Protein AF-0000000079577702 (afdb_homodimer)

Structure (mmCIF, N/CA/C/O backbone):
data_AF-0000000079577702-model_v1
#
loop_
_entity.id
_entity.type
_entity.pdbx_description
1 polymer 'Carboxy-terminal processing protease CtpB'
#
loop_
_atom_site.group_PDB
_atom_site.id
_atom_site.type_symbol
_atom_site.label_atom_id
_atom_site.label_alt_id
_atom_site.label_comp_id
_atom_site.label_asym_id
_atom_site.label_entity_id
_atom_site.label_seq_id
_atom_site.pdbx_PDB_ins_code
_atom_site.Cartn_x
_atom_site.Cartn_y
_atom_site.Cartn_z
_atom_site.occupancy
_atom_site.B_iso_or_equiv
_atom_site.auth_seq_id
_atom_site.auth_comp_id
_atom_site.auth_asym_id
_atom_site.auth_atom_id
_atom_site.pdbx_PDB_model_num
ATOM 1 N N . MET A 1 1 ? 0.501 7.164 -23.453 1 19.58 1 MET A N 1
ATOM 2 C CA . MET A 1 1 ? 1.627 6.242 -23.328 1 19.58 1 MET A CA 1
ATOM 3 C C . MET A 1 1 ? 2.629 6.746 -22.297 1 19.58 1 MET A C 1
ATOM 5 O O . MET A 1 1 ? 3.748 6.234 -22.203 1 19.58 1 MET A O 1
ATOM 9 N N . LYS A 1 2 ? 2.463 7.926 -21.719 1 17.64 2 LYS A N 1
ATOM 10 C CA . LYS A 1 2 ? 2.68 9.133 -20.938 1 17.64 2 LYS A CA 1
ATOM 11 C C . LYS A 1 2 ? 2.877 8.797 -19.453 1 17.64 2 LYS A C 1
ATOM 13 O O . LYS A 1 2 ? 3.855 9.227 -18.844 1 17.64 2 LYS A O 1
ATOM 18 N N . ASN A 1 3 ? 1.866 8.922 -18.578 1 18.12 3 ASN A N 1
ATOM 19 C CA . ASN A 1 3 ? 2 9.664 -17.328 1 18.12 3 ASN A CA 1
ATOM 20 C C . ASN A 1 3 ? 2.617 8.805 -16.234 1 18.12 3 ASN A C 1
ATOM 22 O O . ASN A 1 3 ? 2.031 7.797 -15.82 1 18.12 3 ASN A O 1
ATOM 26 N N . LYS A 1 4 ? 3.816 8.711 -15.977 1 22.52 4 LYS A N 1
ATOM 27 C CA . LYS A 1 4 ? 4.77 8.305 -14.953 1 22.52 4 LYS A CA 1
ATOM 28 C C . LYS A 1 4 ? 4.277 8.688 -13.562 1 22.52 4 LYS A C 1
ATOM 30 O O . LYS A 1 4 ? 5.055 8.703 -12.602 1 22.52 4 LYS A O 1
ATOM 35 N N . GLU A 1 5 ? 3.18 9.523 -13.508 1 21.41 5 GLU A N 1
ATOM 36 C CA . GLU A 1 5 ? 3.09 10.391 -12.344 1 21.41 5 GLU A CA 1
ATOM 37 C C . GLU A 1 5 ? 3.35 9.617 -11.055 1 21.41 5 GLU A C 1
ATOM 39 O O . GLU A 1 5 ? 3.365 8.383 -11.055 1 21.41 5 GLU A O 1
ATOM 44 N N . PHE A 1 6 ? 2.785 10.312 -9.898 1 22.56 6 PHE A N 1
ATOM 45 C CA . PHE A 1 6 ? 2.865 10.766 -8.516 1 22.56 6 PHE A CA 1
ATOM 46 C C . PHE A 1 6 ? 2.475 9.648 -7.551 1 22.56 6 PHE A C 1
ATOM 48 O O . PHE A 1 6 ? 1.316 9.227 -7.523 1 22.56 6 PHE A O 1
ATOM 55 N N . TRP A 1 7 ? 3.191 8.719 -7.418 1 22.88 7 TRP A N 1
ATOM 56 C CA . TRP A 1 7 ? 3.209 7.883 -6.219 1 22.88 7 TRP A CA 1
ATOM 57 C C . TRP A 1 7 ? 2.906 8.711 -4.977 1 22.88 7 TRP A C 1
ATOM 59 O O . TRP A 1 7 ? 3.803 9.336 -4.402 1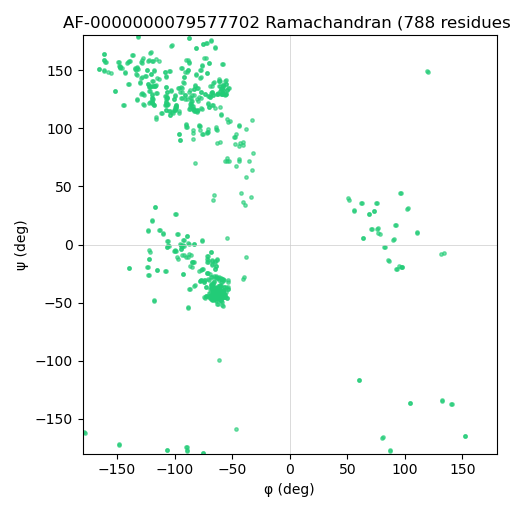 22.88 7 TRP A O 1
ATOM 69 N N . LYS A 1 8 ? 1.94 9.656 -5.023 1 28.19 8 LYS A N 1
ATOM 70 C CA . LYS A 1 8 ? 1.453 10.461 -3.904 1 28.19 8 LYS A CA 1
ATOM 71 C C . LYS A 1 8 ? 1.25 9.602 -2.658 1 28.19 8 LYS A C 1
ATOM 73 O O . LYS A 1 8 ? 0.41 8.703 -2.65 1 28.19 8 LYS A O 1
ATOM 78 N N . GLY A 1 9 ? 2.252 9.227 -2.066 1 27.55 9 GLY A N 1
ATOM 79 C CA . GLY A 1 9 ? 2.297 8.805 -0.676 1 27.55 9 GLY A CA 1
ATOM 80 C C . GLY A 1 9 ? 1.293 9.531 0.2 1 27.55 9 GLY A C 1
ATOM 81 O O . GLY A 1 9 ? 1.245 10.766 0.206 1 27.55 9 GLY A O 1
ATOM 82 N N . ALA A 1 10 ? 0.117 9.156 0.164 1 27.59 10 ALA A N 1
ATOM 83 C CA . ALA A 1 10 ? -0.844 9.672 1.136 1 27.59 10 ALA A CA 1
ATOM 84 C C . ALA A 1 10 ? -0.173 9.945 2.479 1 27.59 10 ALA A C 1
ATOM 86 O O . ALA A 1 10 ? 0.203 9.016 3.195 1 27.59 10 ALA A O 1
ATOM 87 N N . VAL A 1 11 ? 0.753 10.875 2.492 1 29.05 11 VAL A N 1
ATOM 88 C CA . VAL A 1 11 ? 1.234 11.359 3.781 1 29.05 11 VAL A CA 1
ATOM 89 C C . VAL A 1 11 ? 0.05 11.664 4.695 1 29.05 11 VAL A C 1
ATOM 91 O O . VAL A 1 11 ? -0.792 12.508 4.379 1 29.05 11 VAL A O 1
ATOM 94 N N . ALA A 1 12 ? -0.348 10.703 5.324 1 33.84 12 ALA A N 1
ATOM 95 C CA . ALA A 1 12 ? -1.217 10.961 6.469 1 33.84 12 ALA A CA 1
ATOM 96 C C . ALA A 1 12 ? -0.73 12.172 7.258 1 33.84 12 ALA A C 1
ATOM 98 O O . ALA A 1 12 ? 0.417 12.211 7.711 1 33.84 12 ALA A O 1
ATOM 99 N N . GLY A 1 13 ? -1.153 13.266 6.902 1 36.91 13 GLY A N 1
ATOM 100 C CA . GLY A 1 13 ? -0.929 14.508 7.625 1 36.91 13 GLY A CA 1
ATOM 101 C C . GLY A 1 13 ? -1.119 14.375 9.125 1 36.91 13 GLY A C 1
ATOM 102 O O . GLY A 1 13 ? -2.232 14.125 9.594 1 36.91 13 GLY A O 1
ATOM 103 N N . ALA A 1 14 ? -0.191 13.711 9.75 1 45.06 14 ALA A N 1
ATOM 104 C CA . ALA A 1 14 ? -0.209 13.57 11.203 1 45.06 14 ALA A CA 1
ATOM 105 C C . ALA A 1 14 ? -0.036 14.922 11.891 1 45.06 14 ALA A C 1
ATOM 107 O O . ALA A 1 14 ? 0.673 15.797 11.383 1 45.06 14 ALA A O 1
ATOM 108 N N . LEU A 1 15 ? -0.963 15.289 12.586 1 49.91 15 LEU A N 1
ATOM 109 C CA . LEU A 1 15 ? -0.711 16.344 13.555 1 49.91 15 LEU A CA 1
ATOM 110 C C . LEU A 1 15 ? 0.555 16.062 14.352 1 49.91 15 LEU A C 1
ATOM 112 O O . LEU A 1 15 ? 0.594 15.117 15.148 1 49.91 15 LEU A O 1
ATOM 116 N N . VAL A 1 16 ? 1.727 16.594 13.891 1 58.31 16 VAL A N 1
ATOM 117 C CA . VAL A 1 16 ? 3.041 16.297 14.445 1 58.31 16 VAL A CA 1
ATOM 118 C C . VAL A 1 16 ? 3.506 17.453 15.328 1 58.31 16 VAL A C 1
ATOM 120 O O . VAL A 1 16 ? 3.436 18.609 14.93 1 58.31 16 VAL A O 1
ATOM 123 N N . VAL A 1 17 ? 3.598 17.141 16.562 1 48.72 17 VAL A N 1
ATOM 124 C CA . VAL A 1 17 ? 4.379 18.031 17.422 1 48.72 17 VAL A CA 1
ATOM 125 C C . VAL A 1 17 ? 5.836 17.562 17.438 1 48.72 17 VAL A C 1
ATOM 127 O O . VAL A 1 17 ? 6.125 16.406 17.734 1 48.72 17 VAL A O 1
ATOM 130 N N . THR A 1 18 ? 6.711 18.156 16.781 1 44.62 18 THR A N 1
ATOM 131 C CA . THR A 1 18 ? 8.125 17.797 16.812 1 44.62 18 THR A CA 1
ATOM 132 C C . THR A 1 18 ? 8.75 18.203 18.141 1 44.62 18 THR A C 1
ATOM 134 O O . THR A 1 18 ? 8.742 19.375 18.516 1 44.62 18 THR A O 1
ATOM 137 N N . CYS A 1 19 ? 8.828 17.297 19.062 1 35.75 19 CYS A N 1
ATOM 138 C CA . CYS A 1 19 ? 9.641 17.562 20.25 1 35.75 19 CYS A CA 1
ATOM 139 C C . CYS A 1 19 ? 11.109 17.234 19.984 1 35.75 19 CYS A C 1
ATOM 141 O O . CYS A 1 19 ? 11.438 16.094 19.656 1 35.75 19 CYS A O 1
ATOM 143 N N . ILE A 1 20 ? 11.906 18.141 19.641 1 33.84 20 ILE A N 1
ATOM 144 C CA . ILE A 1 20 ? 13.344 17.969 19.422 1 33.84 20 ILE A CA 1
ATOM 145 C C . ILE A 1 20 ? 14.031 17.609 20.719 1 33.84 20 ILE A C 1
ATOM 147 O O . ILE A 1 20 ? 14.344 18.484 21.531 1 33.84 20 ILE A O 1
ATOM 151 N N . GLY A 1 21 ? 13.625 16.797 21.594 1 32.31 21 GLY A N 1
ATOM 152 C CA . GLY A 1 21 ? 14.57 16.438 22.641 1 32.31 21 GLY A CA 1
ATOM 153 C C . GLY A 1 21 ? 15.586 15.406 22.203 1 32.31 21 GLY A C 1
ATOM 154 O O . GLY A 1 21 ? 15.227 14.391 21.609 1 32.31 21 GLY A O 1
ATOM 155 N N . THR A 1 22 ? 16.781 15.859 21.906 1 34.84 22 THR A N 1
ATOM 156 C CA . THR A 1 22 ? 17.906 14.969 21.656 1 34.84 22 THR A CA 1
ATOM 157 C C . THR A 1 22 ? 18.094 14.016 22.828 1 34.84 22 THR A C 1
ATOM 159 O O . THR A 1 22 ? 18.453 14.438 23.938 1 34.84 22 THR A O 1
ATOM 162 N N . GLY A 1 23 ? 17.344 13.117 23.062 1 34.22 23 GLY A N 1
ATOM 163 C CA . GLY A 1 23 ? 17.703 12.141 24.078 1 34.22 23 GLY A CA 1
ATOM 164 C C . GLY A 1 23 ? 18.938 11.344 23.734 1 34.22 23 GLY A C 1
ATOM 165 O O . GLY A 1 23 ? 19.047 10.805 22.625 1 34.22 23 GLY A O 1
ATOM 166 N N . VAL A 1 24 ? 20.047 11.742 24.297 1 32.16 24 VAL A N 1
ATOM 167 C CA . VAL A 1 24 ? 21.266 10.945 24.266 1 32.16 24 VAL A CA 1
ATOM 168 C C . VAL A 1 24 ? 20.969 9.547 24.812 1 32.16 24 VAL A C 1
ATOM 170 O O . VAL A 1 24 ? 20.391 9.406 25.891 1 32.16 24 VAL A O 1
ATOM 173 N N . PHE A 1 25 ? 20.969 8.625 23.891 1 38.41 25 PHE A N 1
ATOM 174 C CA . PHE A 1 25 ? 20.938 7.211 24.234 1 38.41 25 PHE A CA 1
ATOM 175 C C . PHE A 1 25 ? 22.094 6.855 25.156 1 38.41 25 PHE A C 1
ATOM 177 O O . PHE A 1 25 ? 23.266 6.895 24.734 1 38.41 25 PHE A O 1
ATOM 184 N N . ALA A 1 26 ? 22.062 7.277 26.406 1 31.67 26 ALA A N 1
ATOM 185 C CA . ALA A 1 26 ? 23.078 6.637 27.234 1 31.67 26 ALA A CA 1
ATOM 186 C C . ALA A 1 26 ? 22.875 5.121 27.266 1 31.67 26 ALA A C 1
ATOM 188 O O . ALA A 1 26 ? 21.812 4.633 27.656 1 31.67 26 ALA A O 1
ATOM 189 N N . GLY A 1 27 ? 23.406 4.266 26.375 1 35.03 27 GLY A N 1
ATOM 190 C CA . GLY A 1 27 ? 23.484 2.836 26.125 1 35.03 27 GLY A CA 1
ATOM 191 C C . GLY A 1 27 ? 23.656 2.018 27.391 1 35.03 27 GLY A C 1
ATOM 192 O O . GLY A 1 27 ? 24.766 1.621 27.734 1 35.03 27 GLY A O 1
ATOM 193 N N . THR A 1 28 ? 23.141 2.303 28.562 1 35.19 28 THR A N 1
ATOM 194 C CA . THR A 1 28 ? 23.422 1.217 29.5 1 35.19 28 THR A CA 1
ATOM 195 C C . THR A 1 28 ? 22.828 -0.095 29 1 35.19 28 THR A C 1
ATOM 197 O O . THR A 1 28 ? 21.719 -0.109 28.438 1 35.19 28 THR A O 1
ATOM 200 N N . GLY A 1 29 ? 23.516 -1.133 28.594 1 37.16 29 GLY A N 1
ATOM 201 C CA . GLY A 1 29 ? 23.406 -2.473 28.031 1 37.16 29 GLY A CA 1
ATOM 202 C C . GLY A 1 29 ? 22.25 -3.266 28.625 1 37.16 29 GLY A C 1
ATOM 203 O O . GLY A 1 29 ? 22.125 -4.469 28.375 1 37.16 29 GLY A O 1
ATOM 204 N N . LEU A 1 30 ? 21.75 -3.092 29.875 1 35.16 30 LEU A N 1
ATOM 205 C CA . LEU A 1 30 ? 20.953 -4.172 30.438 1 35.16 30 LEU A CA 1
ATOM 206 C C . LEU A 1 30 ? 19.609 -4.27 29.734 1 35.16 30 LEU A C 1
ATOM 208 O O . LEU A 1 30 ? 18.844 -3.297 29.703 1 35.16 30 LEU A O 1
ATOM 212 N N . ALA A 1 31 ? 19.438 -5.09 28.797 1 41.72 31 ALA A N 1
ATOM 213 C CA . ALA A 1 31 ? 18.109 -5.449 28.312 1 41.72 31 ALA A CA 1
ATOM 214 C C . ALA A 1 31 ? 17.141 -5.602 29.484 1 41.72 31 ALA A C 1
ATOM 216 O O . ALA A 1 31 ? 17.312 -6.477 30.328 1 41.72 31 ALA A O 1
ATOM 217 N N . ALA A 1 32 ? 16.5 -4.582 29.984 1 41.22 32 ALA A N 1
ATOM 218 C CA . ALA A 1 32 ? 15.586 -4.652 31.125 1 41.22 32 ALA A CA 1
ATOM 219 C C . ALA A 1 32 ? 14.469 -5.668 30.891 1 41.22 32 ALA A C 1
ATOM 221 O O . ALA A 1 32 ? 14 -5.82 29.75 1 41.22 32 ALA A O 1
ATOM 222 N N . LYS A 1 33 ? 13.992 -6.516 31.891 1 48.88 33 LYS A N 1
ATOM 223 C CA . LYS A 1 33 ? 12.82 -7.355 32.094 1 48.88 33 LYS A CA 1
ATOM 224 C C . LYS A 1 33 ? 11.539 -6.645 31.672 1 48.88 33 LYS A C 1
ATOM 226 O O . LYS A 1 33 ? 11.281 -5.52 32.094 1 48.88 33 LYS A O 1
ATOM 231 N N . GLY A 1 34 ? 10.969 -7.016 30.406 1 60.28 34 GLY A N 1
ATOM 232 C CA . GLY A 1 34 ? 9.68 -6.496 29.969 1 60.28 34 GLY A CA 1
ATOM 233 C C . GLY A 1 34 ? 9.703 -6.012 28.531 1 60.28 34 GLY A C 1
ATOM 234 O O . GLY A 1 34 ? 8.695 -5.512 28.016 1 60.28 34 GLY A O 1
ATOM 235 N N . THR A 1 35 ? 10.945 -6 27.953 1 68.88 35 THR A N 1
ATOM 236 C CA . THR A 1 35 ? 10.984 -5.578 26.562 1 68.88 35 THR A CA 1
ATOM 237 C C . THR A 1 35 ? 10.812 -6.773 25.625 1 68.88 35 THR A C 1
ATOM 239 O O . THR A 1 35 ? 10.961 -7.922 26.047 1 68.88 35 THR A O 1
ATOM 242 N N . ALA A 1 36 ? 10.406 -6.496 24.391 1 73.62 36 ALA A N 1
ATOM 243 C CA . ALA A 1 36 ? 10.258 -7.555 23.391 1 73.62 36 ALA A CA 1
ATOM 244 C C . ALA A 1 36 ? 11.539 -8.375 23.266 1 73.62 36 ALA A C 1
ATOM 246 O O . ALA A 1 36 ? 11.484 -9.602 23.141 1 73.62 36 ALA A O 1
ATOM 247 N N . LEU A 1 37 ? 12.648 -7.715 23.469 1 75.69 37 LEU A N 1
ATOM 248 C CA . LEU A 1 37 ? 13.922 -8.422 23.344 1 75.69 37 LEU A CA 1
ATOM 249 C C . LEU A 1 37 ? 14.328 -9.055 24.672 1 75.69 37 LEU A C 1
ATOM 251 O O . LEU A 1 37 ? 15.289 -9.828 24.719 1 75.69 37 LEU A O 1
ATOM 255 N N . GLY A 1 38 ? 13.555 -8.641 25.703 1 74.81 38 GLY A N 1
ATOM 256 C CA . GLY A 1 38 ? 13.82 -9.281 26.984 1 74.81 38 GLY A CA 1
ATOM 257 C C . GLY A 1 38 ? 13.359 -10.719 27.031 1 74.81 38 GLY A C 1
ATOM 258 O O . GLY A 1 38 ? 13.766 -11.477 27.906 1 74.81 38 GLY A O 1
ATOM 259 N N . ASP A 1 39 ? 12.586 -11.117 26.078 1 78.94 39 ASP A N 1
ATOM 260 C CA . ASP A 1 39 ? 12.094 -12.484 25.938 1 78.94 39 ASP A CA 1
ATOM 261 C C . ASP A 1 39 ? 13.086 -13.344 25.156 1 78.94 39 ASP A C 1
ATOM 263 O O . ASP A 1 39 ? 13.297 -13.125 23.969 1 78.94 39 ASP A O 1
ATOM 267 N N . ARG A 1 40 ? 13.57 -14.305 25.844 1 81 40 ARG A N 1
ATOM 268 C CA . ARG A 1 40 ? 14.555 -15.195 25.234 1 81 40 ARG A CA 1
ATOM 269 C C . ARG A 1 40 ? 13.969 -15.906 24.016 1 81 40 ARG A C 1
ATOM 271 O O . ARG A 1 40 ? 14.688 -16.188 23.047 1 81 40 ARG A O 1
ATOM 278 N N . LYS A 1 41 ? 12.711 -16.188 24.156 1 85.75 41 LYS A N 1
ATOM 279 C CA . LYS A 1 41 ? 12.055 -16.844 23.016 1 85.75 41 LYS A CA 1
ATOM 280 C C . LYS A 1 41 ? 12.109 -15.953 21.781 1 85.75 41 LYS A C 1
ATOM 282 O O . LYS A 1 41 ? 12.344 -16.438 20.672 1 85.75 41 LYS A O 1
ATOM 287 N N . CYS A 1 42 ? 11.938 -14.727 21.969 1 89.5 42 CYS A N 1
ATOM 288 C CA . CYS A 1 42 ? 11.953 -13.781 20.844 1 89.5 42 CYS A CA 1
ATOM 289 C C . CYS A 1 42 ? 13.352 -13.664 20.266 1 89.5 42 CYS A C 1
ATOM 291 O O . CYS A 1 42 ? 13.523 -13.766 19.047 1 89.5 42 CYS A O 1
ATOM 293 N N . THR A 1 43 ? 14.344 -13.523 21.094 1 88.56 43 THR A N 1
ATOM 294 C CA . THR A 1 43 ? 15.711 -13.352 20.609 1 88.56 43 THR A CA 1
ATOM 295 C C . THR A 1 43 ? 16.203 -14.625 19.922 1 88.56 43 THR A C 1
ATOM 297 O O . THR A 1 43 ? 16.906 -14.555 18.922 1 88.56 43 THR A O 1
ATOM 300 N N . SER A 1 44 ? 15.805 -15.719 20.453 1 88.69 44 SER A N 1
ATOM 301 C CA . SER A 1 44 ? 16.188 -17 19.844 1 88.69 44 SER A CA 1
ATOM 302 C C . SER A 1 44 ? 15.539 -17.172 18.469 1 88.69 44 SER A C 1
ATOM 304 O O . SER A 1 44 ? 16.172 -17.656 17.531 1 88.69 44 SER A O 1
ATOM 306 N N . LYS A 1 45 ? 14.336 -16.859 18.422 1 91.75 45 LYS A N 1
ATOM 307 C CA . LYS A 1 45 ? 13.641 -16.969 17.156 1 91.75 45 LYS A CA 1
ATOM 308 C C . LYS A 1 45 ? 14.25 -16.031 16.109 1 91.75 45 LYS A C 1
ATOM 310 O O . LYS A 1 45 ? 14.438 -16.406 14.953 1 91.75 45 LYS A O 1
ATOM 315 N N . LEU A 1 46 ? 14.562 -14.82 16.516 1 93.44 46 LEU A N 1
ATOM 316 C CA . LEU A 1 46 ? 15.203 -13.875 15.602 1 93.44 46 LEU A CA 1
ATOM 317 C C . LEU A 1 46 ? 16.547 -14.422 15.102 1 93.44 46 LEU A C 1
ATOM 319 O O . LEU A 1 46 ? 16.859 -14.32 13.914 1 93.44 46 LEU A O 1
ATOM 323 N N . ALA A 1 47 ? 17.234 -14.93 15.984 1 89.5 47 ALA A N 1
ATOM 324 C CA . ALA A 1 47 ? 18.516 -15.523 15.617 1 89.5 47 ALA A CA 1
ATOM 325 C C . ALA A 1 47 ? 18.328 -16.672 14.625 1 89.5 47 ALA A C 1
ATOM 327 O O . ALA A 1 47 ? 19.094 -16.812 13.672 1 89.5 47 ALA A O 1
ATOM 328 N N . TYR A 1 48 ? 17.391 -17.484 14.898 1 91.69 48 TYR A N 1
ATOM 329 C CA . TYR A 1 48 ? 17.094 -18.609 14.016 1 91.69 48 TYR A CA 1
ATOM 330 C C . TYR A 1 48 ? 16.688 -18.109 12.633 1 91.69 48 TYR A C 1
ATOM 332 O O . TYR A 1 48 ? 17.125 -18.656 11.617 1 91.69 48 TYR A O 1
ATOM 340 N N . LEU A 1 49 ? 15.828 -17.125 12.57 1 94.56 49 LEU A N 1
ATOM 341 C CA . LEU A 1 49 ? 15.422 -16.547 11.297 1 94.56 49 LEU A CA 1
ATOM 342 C C . LEU A 1 49 ? 16.625 -16.047 10.516 1 94.56 49 LEU A C 1
ATOM 344 O O . LEU A 1 49 ? 16.734 -16.25 9.312 1 94.56 49 LEU A O 1
ATOM 348 N N . GLU A 1 50 ? 17.484 -15.383 11.156 1 93.19 50 GLU A N 1
ATOM 349 C CA . GLU A 1 50 ? 18.688 -14.875 10.492 1 93.19 50 GLU A CA 1
ATOM 350 C C . GLU A 1 50 ? 19.562 -16.016 9.992 1 93.19 50 GLU A C 1
ATOM 352 O O . GLU A 1 50 ? 20.188 -15.906 8.938 1 93.19 50 GLU A O 1
ATOM 357 N N . GLU A 1 51 ? 19.625 -17.031 10.758 1 91.38 51 GLU A N 1
ATOM 358 C CA . GLU A 1 51 ? 20.344 -18.203 10.312 1 91.38 51 GLU A CA 1
ATOM 359 C C . GLU A 1 51 ? 19.766 -18.766 9.016 1 91.38 51 GLU A C 1
ATOM 361 O O . GLU A 1 51 ? 20.5 -19.141 8.102 1 91.38 51 GLU A O 1
ATOM 366 N N . LEU A 1 52 ? 18.469 -18.875 8.992 1 92.81 52 LEU A N 1
ATOM 367 C CA . LEU A 1 52 ? 17.812 -19.359 7.785 1 92.81 52 LEU A CA 1
ATOM 368 C C . LEU A 1 52 ? 18.094 -18.438 6.602 1 92.81 52 LEU A C 1
ATOM 370 O O . LEU A 1 52 ? 18.312 -18.906 5.48 1 92.81 52 LEU A O 1
ATOM 374 N N . ILE A 1 53 ? 18.094 -17.094 6.855 1 94.75 53 ILE A N 1
ATOM 375 C CA . ILE A 1 53 ? 18.438 -16.125 5.82 1 94.75 53 ILE A CA 1
ATOM 376 C C . ILE A 1 53 ? 19.844 -16.391 5.316 1 94.75 53 ILE A C 1
ATOM 378 O O . ILE A 1 53 ? 20.078 -16.469 4.105 1 94.75 53 ILE A O 1
ATOM 382 N N . ASP A 1 54 ? 20.734 -16.562 6.23 1 93 54 ASP A N 1
ATOM 383 C CA . ASP A 1 54 ? 22.141 -16.781 5.875 1 93 54 ASP A CA 1
ATOM 384 C C . ASP A 1 54 ? 22.297 -18.062 5.043 1 93 54 ASP A C 1
ATOM 386 O O . ASP A 1 54 ? 23.062 -18.078 4.078 1 93 54 ASP A O 1
ATOM 390 N N . ARG A 1 55 ? 21.562 -18.984 5.367 1 92.31 55 ARG A N 1
ATOM 391 C CA . ARG A 1 55 ? 21.734 -20.312 4.773 1 92.31 55 ARG A CA 1
ATOM 392 C C . ARG A 1 55 ? 21.047 -20.406 3.42 1 92.31 55 ARG A C 1
ATOM 394 O O . ARG A 1 55 ? 21.562 -21.031 2.494 1 92.31 55 ARG A O 1
ATOM 401 N N . TYR A 1 56 ? 19.922 -19.734 3.312 1 94 56 TYR A N 1
ATOM 402 C CA . TYR A 1 56 ? 19.078 -20.125 2.186 1 94 56 TYR A CA 1
ATOM 403 C C . TYR A 1 56 ? 18.797 -18.938 1.277 1 94 56 TYR A C 1
ATOM 405 O O . TYR A 1 56 ? 18.453 -19.109 0.106 1 94 56 TYR A O 1
ATOM 413 N N . TYR A 1 57 ? 18.828 -17.734 1.799 1 96.19 57 TYR A N 1
ATOM 414 C CA . TYR A 1 57 ? 18.438 -16.562 1.014 1 96.19 57 TYR A CA 1
ATOM 415 C C . TYR A 1 57 ? 19.359 -16.375 -0.181 1 96.19 57 TYR A C 1
ATOM 417 O O . TYR A 1 57 ? 20.578 -16.359 -0.028 1 96.19 57 TYR A O 1
ATOM 425 N N . LEU A 1 58 ? 18.781 -16.219 -1.365 1 95.5 58 LEU A N 1
ATOM 426 C CA . LEU A 1 58 ? 19.5 -16.141 -2.635 1 95.5 58 LEU A CA 1
ATOM 427 C C . LEU A 1 58 ? 20.312 -14.859 -2.725 1 95.5 58 LEU A C 1
ATOM 429 O O . LEU A 1 58 ? 21.422 -14.859 -3.252 1 95.5 58 LEU A O 1
ATOM 433 N N . GLY A 1 59 ? 19.797 -13.75 -2.164 1 93.31 59 GLY A N 1
ATOM 434 C CA . GLY A 1 59 ? 20.438 -12.453 -2.283 1 93.31 59 GLY A CA 1
ATOM 435 C C . GLY A 1 59 ? 21.438 -12.18 -1.182 1 93.31 59 GLY A C 1
ATOM 436 O O . GLY A 1 59 ? 21.781 -13.078 -0.404 1 93.31 59 GLY A O 1
ATOM 437 N N . ASP A 1 60 ? 21.922 -11 -1.222 1 91.81 60 ASP A N 1
ATOM 438 C CA . ASP A 1 60 ? 22.828 -10.555 -0.179 1 91.81 60 ASP A CA 1
ATOM 439 C C . ASP A 1 60 ? 22.078 -9.805 0.924 1 91.81 60 ASP A C 1
ATOM 441 O O . ASP A 1 60 ? 21.156 -9.047 0.646 1 91.81 60 ASP A O 1
ATOM 445 N N . LYS A 1 61 ? 22.484 -10.203 2.059 1 90.69 61 LYS A N 1
ATOM 446 C CA . LYS A 1 61 ? 21.875 -9.461 3.164 1 90.69 61 LYS A CA 1
ATOM 447 C C . LYS A 1 61 ? 22.734 -8.258 3.555 1 90.69 61 LYS A C 1
ATOM 449 O O . LYS A 1 61 ? 23.969 -8.289 3.4 1 90.69 61 LYS A O 1
ATOM 454 N N . ASP A 1 62 ? 22.141 -7.18 3.934 1 92.38 62 ASP A N 1
ATOM 455 C CA . ASP A 1 62 ? 22.75 -5.977 4.5 1 92.38 62 ASP A CA 1
ATOM 456 C C . ASP A 1 62 ? 22.359 -5.812 5.969 1 92.38 62 ASP A C 1
ATOM 458 O O . ASP A 1 62 ? 21.203 -5.559 6.293 1 92.38 62 ASP A O 1
ATOM 462 N N . GLU A 1 63 ? 23.406 -5.961 6.773 1 91.31 63 GLU A N 1
ATOM 463 C CA . GLU A 1 63 ? 23.141 -5.973 8.211 1 91.31 63 GLU A CA 1
ATOM 464 C C . GLU A 1 63 ? 22.469 -4.68 8.664 1 91.31 63 GLU A C 1
ATOM 466 O O . GLU A 1 63 ? 21.609 -4.695 9.539 1 91.31 63 GLU A O 1
ATOM 471 N N . GLU A 1 64 ? 22.891 -3.615 8.133 1 91.38 64 GLU A N 1
ATOM 472 C CA . GLU A 1 64 ? 22.297 -2.334 8.5 1 91.38 64 GLU A CA 1
ATOM 473 C C . GLU A 1 64 ? 20.828 -2.271 8.094 1 91.38 64 GLU A C 1
ATOM 475 O O . GLU A 1 64 ? 19.984 -1.779 8.852 1 91.38 64 GLU A O 1
ATOM 480 N N . LYS A 1 65 ? 20.531 -2.764 6.941 1 93.62 65 LYS A N 1
ATOM 481 C CA . LYS A 1 65 ? 19.156 -2.764 6.473 1 93.62 65 LYS A CA 1
ATOM 482 C C . LYS A 1 65 ? 18.281 -3.701 7.309 1 93.62 65 LYS A C 1
ATOM 484 O O . LYS A 1 65 ? 17.125 -3.41 7.566 1 93.62 65 LYS A O 1
ATOM 489 N N . LEU A 1 66 ? 18.859 -4.816 7.688 1 94.94 66 LEU A N 1
ATOM 490 C CA . LEU A 1 66 ? 18.141 -5.73 8.562 1 94.94 66 LEU A CA 1
ATOM 491 C C . LEU A 1 66 ? 17.812 -5.059 9.898 1 94.94 66 LEU A C 1
ATOM 493 O O . LEU A 1 66 ? 16.703 -5.195 10.406 1 94.94 66 LEU A O 1
ATOM 497 N N . GLN A 1 67 ? 18.766 -4.34 10.422 1 94.44 67 GLN A N 1
ATOM 498 C CA . GLN A 1 67 ? 18.562 -3.635 11.68 1 94.44 67 GLN A CA 1
ATOM 499 C C . GLN A 1 67 ? 17.484 -2.566 11.539 1 94.44 67 GLN A C 1
ATOM 501 O O . GLN A 1 67 ? 16.594 -2.451 12.391 1 94.44 67 GLN A O 1
ATOM 506 N N . GLU A 1 68 ? 17.578 -1.791 10.461 1 95.19 68 GLU A N 1
ATOM 507 C CA . GLU A 1 68 ? 16.547 -0.794 10.203 1 95.19 68 GLU A CA 1
ATOM 508 C C . GLU A 1 68 ? 15.172 -1.44 10.102 1 95.19 68 GLU A C 1
ATOM 510 O O . GLU A 1 68 ? 14.18 -0.873 10.57 1 95.19 68 GLU A O 1
ATOM 515 N N . GLY A 1 69 ? 15.125 -2.59 9.461 1 96.31 69 GLY A N 1
ATOM 516 C CA . GLY A 1 69 ? 13.875 -3.342 9.406 1 96.31 69 GLY A CA 1
ATOM 517 C C . GLY A 1 69 ? 13.344 -3.709 10.781 1 96.31 69 GLY A C 1
ATOM 518 O O . GLY A 1 69 ? 12.133 -3.637 11.016 1 96.31 69 GLY A O 1
ATOM 519 N N . LEU A 1 70 ? 14.234 -4.094 11.633 1 95.62 70 LEU A N 1
ATOM 520 C CA . LEU A 1 70 ? 13.836 -4.43 13 1 95.62 70 LEU A CA 1
ATOM 521 C C . LEU A 1 70 ? 13.211 -3.223 13.695 1 95.62 70 LEU A C 1
ATOM 523 O O . LEU A 1 70 ? 12.164 -3.34 14.328 1 95.62 70 LEU A O 1
ATOM 527 N N . TYR A 1 71 ? 13.898 -2.068 13.57 1 96.5 71 TYR A N 1
ATOM 528 C CA . TYR A 1 71 ? 13.375 -0.86 14.203 1 96.5 71 TYR A CA 1
ATOM 529 C C . TYR A 1 71 ? 11.992 -0.517 13.672 1 96.5 71 TYR A C 1
ATOM 531 O O . TYR A 1 71 ? 11.07 -0.252 14.453 1 96.5 71 TYR A O 1
ATOM 539 N N . ALA A 1 72 ? 11.875 -0.52 12.367 1 96.56 72 ALA A N 1
ATOM 540 C CA . ALA A 1 72 ? 10.594 -0.22 11.727 1 96.56 72 ALA A CA 1
ATOM 541 C C . ALA A 1 72 ? 9.531 -1.233 12.133 1 96.56 72 ALA A C 1
ATOM 543 O O . ALA A 1 72 ? 8.383 -0.865 12.398 1 96.56 72 ALA A O 1
ATOM 544 N N . GLY A 1 73 ? 9.891 -2.459 12.109 1 96.94 73 GLY A N 1
ATOM 545 C CA . GLY A 1 73 ? 8.969 -3.523 12.477 1 96.94 73 GLY A CA 1
ATOM 546 C C . GLY A 1 73 ? 8.453 -3.4 13.891 1 96.94 73 GLY A C 1
ATOM 547 O O . GLY A 1 73 ? 7.285 -3.701 14.164 1 96.94 73 GLY A O 1
ATOM 548 N N . LEU A 1 74 ? 9.328 -3.014 14.836 1 95.81 74 LEU A N 1
ATOM 549 C CA . LEU A 1 74 ? 8.914 -2.803 16.219 1 95.81 74 LEU A CA 1
ATOM 550 C C . LEU A 1 74 ? 7.746 -1.825 16.297 1 95.81 74 LEU A C 1
ATOM 552 O O . LEU A 1 74 ? 6.742 -2.1 16.953 1 95.81 74 LEU A O 1
ATOM 556 N N . LEU A 1 75 ? 7.871 -0.739 15.562 1 96.06 75 LEU A N 1
ATOM 557 C CA . LEU A 1 75 ? 6.828 0.279 15.586 1 96.06 75 LEU A CA 1
ATOM 558 C C . LEU A 1 75 ? 5.586 -0.196 14.844 1 96.06 75 LEU A C 1
ATOM 560 O O . LEU A 1 75 ? 4.461 0.134 15.227 1 96.06 75 LEU A O 1
ATOM 564 N N . TYR A 1 76 ? 5.852 -0.91 13.805 1 94.12 76 TYR A N 1
ATOM 565 C CA . TYR A 1 76 ? 4.723 -1.476 13.078 1 94.12 76 TYR A CA 1
ATOM 566 C C . TYR A 1 76 ? 3.891 -2.383 13.977 1 94.12 76 TYR A C 1
ATOM 568 O O . TYR A 1 76 ? 2.666 -2.451 13.836 1 94.12 76 TYR A O 1
ATOM 576 N N . GLY A 1 77 ? 4.473 -2.992 14.852 1 94.94 77 GLY A N 1
ATOM 577 C CA . GLY A 1 77 ? 3.812 -3.898 15.781 1 94.94 77 GLY A CA 1
ATOM 578 C C . GLY A 1 77 ? 2.828 -3.199 16.703 1 94.94 77 GLY A C 1
ATOM 579 O O . GLY A 1 77 ? 1.995 -3.85 17.328 1 94.94 77 GLY A O 1
ATOM 580 N N . LEU A 1 78 ? 2.879 -1.893 16.781 1 95.44 78 LEU A N 1
ATOM 581 C CA . LEU A 1 78 ? 1.955 -1.134 17.609 1 95.44 78 LEU A CA 1
ATOM 582 C C . LEU A 1 78 ? 0.554 -1.13 17.016 1 95.44 78 LEU A C 1
ATOM 584 O O . LEU A 1 78 ? -0.413 -0.758 17.688 1 95.44 78 LEU A O 1
ATOM 588 N N . ASP A 1 79 ? 0.442 -1.508 15.758 1 93.19 79 ASP A N 1
ATOM 589 C CA . ASP A 1 79 ? -0.827 -1.491 15.039 1 93.19 79 ASP A CA 1
ATOM 590 C C . ASP A 1 79 ? -1.456 -0.1 15.062 1 93.19 79 ASP A C 1
ATOM 592 O O . ASP A 1 79 ? -2.658 0.039 15.305 1 93.19 79 ASP A O 1
ATOM 596 N N . ASP A 1 80 ? -0.633 0.868 15.133 1 94 80 ASP A N 1
ATOM 597 C CA . ASP A 1 80 ? -0.978 2.281 15.023 1 94 80 ASP A CA 1
ATOM 598 C C . ASP A 1 80 ? -0.507 2.859 13.695 1 94 80 ASP A C 1
ATOM 600 O O . ASP A 1 80 ? 0.694 2.904 13.422 1 94 80 ASP A O 1
ATOM 604 N N . PRO A 1 81 ? -1.473 3.262 12.922 1 93.31 81 PRO A N 1
ATOM 605 C CA . PRO A 1 81 ? -1.098 3.678 11.562 1 93.31 81 PRO A CA 1
ATOM 606 C C . PRO A 1 81 ? -0.28 4.969 11.547 1 93.31 81 PRO A C 1
ATOM 608 O O . PRO A 1 81 ? 0.282 5.336 10.516 1 93.31 81 PRO A O 1
ATOM 611 N N . TYR A 1 82 ? -0.118 5.594 12.648 1 93.25 82 TYR A N 1
ATOM 612 C CA . TYR A 1 82 ? 0.548 6.895 12.656 1 93.25 82 TYR A CA 1
ATOM 613 C C . TYR A 1 82 ? 1.936 6.789 13.281 1 93.25 82 TYR A C 1
ATOM 615 O O . TYR A 1 82 ? 2.777 7.668 13.078 1 93.25 82 TYR A O 1
ATOM 623 N N . SER A 1 83 ? 2.197 5.82 14.086 1 96.38 83 SER A N 1
ATOM 624 C CA . SER A 1 83 ? 3.504 5.621 14.703 1 96.38 83 SER A CA 1
ATOM 625 C C . SER A 1 83 ? 4.457 4.891 13.766 1 96.38 83 SER A C 1
ATOM 627 O O . SER A 1 83 ? 4.078 3.898 13.141 1 96.38 83 SER A O 1
ATOM 629 N N . ARG A 1 84 ? 5.641 5.441 13.703 1 96.75 84 ARG A N 1
ATOM 630 C CA . ARG A 1 84 ? 6.578 4.781 12.797 1 96.75 84 ARG A CA 1
ATOM 631 C C . ARG A 1 84 ? 8.016 5.176 13.117 1 96.75 84 ARG A C 1
ATOM 633 O O . ARG A 1 84 ? 8.25 6.16 13.82 1 96.75 84 ARG A O 1
ATOM 640 N N . TYR A 1 85 ? 8.93 4.301 12.648 1 96.94 85 TYR A N 1
ATOM 641 C CA . TYR A 1 85 ? 10.367 4.566 12.664 1 96.94 85 TYR A CA 1
ATOM 642 C C . TYR A 1 85 ? 10.812 5.199 11.344 1 96.94 85 TYR A C 1
ATOM 644 O O . TYR A 1 85 ? 10.344 4.812 10.273 1 96.94 85 TYR A O 1
ATOM 652 N N . TYR A 1 86 ? 11.742 6.219 11.484 1 94.5 86 TYR A N 1
ATOM 653 C CA . TYR A 1 86 ? 12.375 6.828 10.32 1 94.5 86 TYR A CA 1
ATOM 654 C C . TYR A 1 86 ? 13.875 6.57 10.32 1 94.5 86 TYR A C 1
ATOM 656 O O . TYR A 1 86 ? 14.555 6.812 11.32 1 94.5 86 TYR A O 1
ATOM 664 N N . THR A 1 87 ? 14.359 6.102 9.164 1 94.69 87 THR A N 1
ATOM 665 C CA . THR A 1 87 ? 15.805 6.207 8.969 1 94.69 87 THR A CA 1
ATOM 666 C C . THR A 1 87 ? 16.234 7.672 8.906 1 94.69 87 THR A C 1
ATOM 668 O O . THR A 1 87 ? 15.391 8.57 8.836 1 94.69 87 THR A O 1
ATOM 671 N N . GLU A 1 88 ? 17.531 7.879 8.953 1 90.38 88 GLU A N 1
ATOM 672 C CA . GLU A 1 88 ? 18.031 9.25 8.852 1 90.38 88 GLU A CA 1
ATOM 673 C C . GLU A 1 88 ? 17.531 9.922 7.578 1 90.38 88 GLU A C 1
ATOM 675 O O . GLU A 1 88 ? 17.047 11.055 7.625 1 90.38 88 GLU A O 1
ATOM 680 N N . GLU A 1 89 ? 17.562 9.242 6.477 1 86 89 GLU A N 1
ATOM 681 C CA . GLU A 1 89 ? 17.141 9.797 5.188 1 86 89 GLU A CA 1
ATOM 682 C C . GLU A 1 89 ? 15.641 10.047 5.164 1 86 89 GLU A C 1
ATOM 684 O O . GLU A 1 89 ? 15.188 11.094 4.691 1 86 89 GLU A O 1
ATOM 689 N N . GLU A 1 90 ? 14.93 9.109 5.66 1 89.12 90 GLU A N 1
ATOM 690 C CA . GLU A 1 90 ? 13.484 9.266 5.719 1 89.12 90 GLU A CA 1
ATOM 691 C C . GLU A 1 90 ? 13.086 10.453 6.594 1 89.12 90 GLU A C 1
ATOM 693 O O . GLU A 1 90 ? 12.156 11.188 6.27 1 89.12 90 GLU A O 1
ATOM 698 N N . TYR A 1 91 ? 13.766 10.641 7.738 1 90.38 91 TYR A N 1
ATOM 699 C CA . TYR A 1 91 ? 13.461 11.742 8.641 1 90.38 91 TYR A CA 1
ATOM 700 C C . TYR A 1 91 ? 13.773 13.086 7.992 1 90.38 91 TYR A C 1
ATOM 702 O O . TYR A 1 91 ? 13.008 14.047 8.141 1 90.38 91 TYR A O 1
ATOM 710 N N . ASP A 1 92 ? 14.859 13.102 7.316 1 82.88 92 ASP A N 1
ATOM 711 C CA . ASP A 1 92 ? 15.203 14.328 6.609 1 82.88 92 ASP A CA 1
ATOM 712 C C . ASP A 1 92 ? 14.109 14.727 5.625 1 82.88 92 ASP A C 1
ATOM 714 O O . ASP A 1 92 ? 13.734 15.898 5.547 1 82.88 92 ASP A O 1
ATOM 718 N N . SER A 1 93 ? 13.648 13.758 4.938 1 83 93 SER A N 1
ATOM 719 C CA . SER A 1 93 ? 12.562 14 3.992 1 83 93 SER A CA 1
ATOM 720 C C . SER A 1 93 ? 11.289 14.438 4.711 1 83 93 SER A C 1
ATOM 722 O O . SER A 1 93 ? 10.625 15.383 4.293 1 83 93 SER A O 1
ATOM 724 N N . GLU A 1 94 ? 10.984 13.75 5.809 1 87.06 94 GLU A N 1
ATOM 725 C CA . GLU A 1 94 ? 9.82 14.086 6.617 1 87.06 94 GLU A CA 1
ATOM 726 C C . GLU A 1 94 ? 9.922 15.508 7.16 1 87.06 94 GLU A C 1
ATOM 728 O O . GLU A 1 94 ? 8.945 16.266 7.137 1 87.06 94 GLU A O 1
ATOM 733 N N . ASN A 1 95 ? 11.016 15.836 7.633 1 85.81 95 ASN A N 1
ATOM 734 C CA . ASN A 1 95 ? 11.25 17.156 8.195 1 85.81 95 ASN A CA 1
ATOM 735 C C . ASN A 1 95 ? 11.086 18.25 7.145 1 85.81 95 ASN A C 1
ATOM 737 O O . ASN A 1 95 ? 10.484 19.297 7.414 1 85.81 95 ASN A O 1
ATOM 741 N N . SER A 1 96 ? 11.57 17.984 6.004 1 81.19 96 SER A N 1
ATOM 742 C CA . SER A 1 96 ? 11.43 18.953 4.918 1 81.19 96 SER A CA 1
ATOM 743 C C . SER A 1 96 ? 9.969 19.141 4.539 1 81.19 96 SER A C 1
ATOM 745 O O . SER A 1 96 ? 9.523 20.281 4.316 1 81.19 96 SER A O 1
ATOM 747 N N . SER A 1 97 ? 9.297 18.109 4.496 1 82.75 97 SER A N 1
ATOM 748 C CA . SER A 1 97 ? 7.875 18.172 4.184 1 82.75 97 SER A CA 1
ATOM 749 C C . SER A 1 97 ? 7.109 18.953 5.25 1 82.75 97 SER A C 1
ATOM 751 O O . SER A 1 97 ? 6.289 19.812 4.93 1 82.75 97 SER A O 1
ATOM 753 N N . ASN A 1 98 ? 7.402 18.734 6.465 1 88.56 98 ASN A N 1
ATOM 754 C CA . ASN A 1 98 ? 6.754 19.406 7.582 1 88.56 98 ASN A CA 1
ATOM 755 C C . ASN A 1 98 ? 7.07 20.906 7.586 1 88.56 98 ASN A C 1
ATOM 757 O O . ASN A 1 98 ? 6.191 21.719 7.844 1 88.56 98 ASN A O 1
ATOM 761 N N . GLU A 1 99 ? 8.242 21.172 7.316 1 86.62 99 GLU A N 1
ATOM 762 C CA . GLU A 1 99 ? 8.672 22.562 7.32 1 86.62 99 GLU A CA 1
ATOM 763 C C . GLU A 1 99 ? 8.102 23.312 6.125 1 86.62 99 GLU A C 1
ATOM 765 O O . GLU A 1 99 ? 7.906 24.531 6.188 1 86.62 99 GLU A O 1
ATOM 770 N N . GLY A 1 100 ? 7.781 22.5 5.062 1 86.94 100 GLY A N 1
ATOM 771 C CA . GLY A 1 100 ? 7.285 23.125 3.848 1 86.94 100 GLY A CA 1
ATOM 772 C C . GLY A 1 100 ? 8.375 23.797 3.031 1 86.94 100 GLY A C 1
ATOM 773 O O . GLY A 1 100 ? 8.102 24.719 2.262 1 86.94 100 GLY A O 1
ATOM 774 N N . SER A 1 101 ? 9.516 23.484 3.375 1 83.19 101 SER A N 1
ATOM 775 C CA . SER A 1 101 ? 10.672 24.016 2.658 1 83.19 101 SER A CA 1
ATOM 776 C C . SER A 1 101 ? 11.781 22.984 2.537 1 83.19 101 SER A C 1
ATOM 778 O O . SER A 1 101 ? 11.789 21.984 3.27 1 83.19 101 SER A O 1
ATOM 780 N N . TYR A 1 102 ? 12.492 23.031 1.497 1 77.19 102 TYR A N 1
ATOM 781 C CA . TYR A 1 102 ? 13.664 22.172 1.339 1 77.19 102 TYR A CA 1
ATOM 782 C C . TYR A 1 102 ? 14.875 22.984 0.868 1 77.19 102 TYR A C 1
ATOM 784 O O . TYR A 1 102 ? 14.719 24.062 0.292 1 77.19 102 TYR A O 1
ATOM 792 N N . VAL A 1 103 ? 15.969 22.406 1.324 1 76.44 103 VAL A N 1
ATOM 793 C CA . VAL A 1 103 ? 17.203 23.031 0.857 1 76.44 103 VAL A CA 1
ATOM 794 C C . VAL A 1 103 ? 17.469 22.625 -0.589 1 76.44 103 VAL A C 1
ATOM 796 O O . VAL A 1 103 ? 17.516 21.438 -0.909 1 76.44 103 VAL A O 1
ATOM 799 N N . GLY A 1 104 ? 17.469 23.516 -1.394 1 83 104 GLY A N 1
ATOM 800 C CA . GLY A 1 104 ? 17.719 23.234 -2.799 1 83 104 GLY A CA 1
ATOM 801 C C . GLY A 1 104 ? 17.719 24.484 -3.664 1 83 104 GLY A C 1
ATOM 802 O O . GLY A 1 104 ? 18.062 25.562 -3.193 1 83 104 GLY A O 1
ATOM 803 N N . ILE A 1 105 ? 17.547 24.172 -5.031 1 85.06 105 ILE A N 1
ATOM 804 C CA . ILE A 1 105 ? 17.656 25.281 -5.973 1 85.06 105 ILE A CA 1
ATOM 805 C C . ILE A 1 105 ? 16.281 25.594 -6.57 1 85.06 105 ILE A C 1
ATOM 807 O O . ILE A 1 105 ? 16.188 26.344 -7.543 1 85.06 105 ILE A O 1
ATOM 811 N N . GLY A 1 106 ? 15.164 24.984 -6.016 1 81 106 GLY A N 1
ATOM 812 C CA . GLY A 1 106 ? 13.797 25.375 -6.297 1 81 106 GLY A CA 1
ATOM 813 C C . GLY A 1 106 ? 13.312 24.938 -7.664 1 81 106 GLY A C 1
ATOM 814 O O . GLY A 1 106 ? 12.617 25.688 -8.359 1 81 106 GLY A O 1
ATOM 815 N N . ILE A 1 107 ? 13.75 23.734 -8.133 1 83.19 107 ILE A N 1
ATOM 816 C CA . ILE A 1 107 ? 13.297 23.25 -9.438 1 83.19 107 ILE A CA 1
ATOM 817 C C . ILE A 1 107 ? 12.766 21.828 -9.312 1 83.19 107 ILE A C 1
ATOM 819 O O . ILE A 1 107 ? 13.133 21.094 -8.391 1 83.19 107 ILE A O 1
ATOM 823 N N . LEU A 1 108 ? 11.758 21.516 -10.039 1 81.69 108 LEU A N 1
ATOM 824 C CA . LEU A 1 108 ? 11.336 20.141 -10.281 1 81.69 108 LEU A CA 1
ATOM 825 C C . LEU A 1 108 ? 12.023 19.562 -11.508 1 81.69 108 LEU A C 1
ATOM 827 O O . LEU A 1 108 ? 12.031 20.188 -12.57 1 81.69 108 LEU A O 1
ATOM 831 N N . MET A 1 109 ? 12.664 18.438 -11.305 1 85.12 109 MET A N 1
ATOM 832 C CA . MET A 1 109 ? 13.453 17.891 -12.406 1 85.12 109 MET A CA 1
ATOM 833 C C . MET A 1 109 ? 13.031 16.469 -12.742 1 85.12 109 MET A C 1
ATOM 835 O O . MET A 1 109 ? 12.422 15.789 -11.914 1 85.12 109 MET A O 1
ATOM 839 N N . GLU A 1 110 ? 13.172 16.078 -13.938 1 85.81 110 GLU A N 1
ATOM 840 C CA . GLU A 1 110 ? 13.008 14.703 -14.406 1 85.81 110 GLU A CA 1
ATOM 841 C C . GLU A 1 110 ? 14.211 14.25 -15.234 1 85.81 110 GLU A C 1
ATOM 843 O O . GLU A 1 110 ? 15.008 15.078 -15.68 1 85.81 110 GLU A O 1
ATOM 848 N N . LYS A 1 111 ? 14.312 12.891 -15.242 1 87.88 111 LYS A N 1
ATOM 849 C CA . LYS A 1 111 ? 15.398 12.359 -16.078 1 87.88 111 LYS A CA 1
ATOM 850 C C . LYS A 1 111 ? 15.188 12.711 -17.547 1 87.88 111 LYS A C 1
ATOM 852 O O . LYS A 1 111 ? 14.078 12.617 -18.062 1 87.88 111 LYS A O 1
ATOM 857 N N . ASN A 1 112 ? 16.266 13.258 -18.094 1 86.19 112 ASN A N 1
ATOM 858 C CA . ASN A 1 112 ? 16.234 13.508 -19.531 1 86.19 112 ASN A CA 1
ATOM 859 C C . ASN A 1 112 ? 16.688 12.289 -20.312 1 86.19 112 ASN A C 1
ATOM 861 O O . ASN A 1 112 ? 17.688 11.656 -19.984 1 86.19 112 ASN A O 1
ATOM 865 N N . LYS A 1 113 ? 16 11.836 -21.375 1 82.69 113 LYS A N 1
ATOM 866 C CA . LYS A 1 113 ? 16.266 10.633 -22.156 1 82.69 113 LYS A CA 1
ATOM 867 C C . LYS A 1 113 ? 17.672 10.633 -22.719 1 82.69 113 LYS A C 1
ATOM 869 O O . LYS A 1 113 ? 18.328 9.594 -22.766 1 82.69 113 LYS A O 1
ATOM 874 N N . GLU A 1 114 ? 18.094 11.789 -23.141 1 82.62 114 GLU A N 1
ATOM 875 C CA . GLU A 1 114 ? 19.391 11.898 -23.812 1 82.62 114 GLU A CA 1
ATOM 876 C C . GLU A 1 114 ? 20.5 12.133 -22.797 1 82.62 114 GLU A C 1
ATOM 878 O O . GLU A 1 114 ? 21.672 12.305 -23.172 1 82.62 114 GLU A O 1
ATOM 883 N N . GLY A 1 115 ? 20.203 12.18 -21.578 1 84.62 115 GLY A N 1
ATOM 884 C CA . GLY A 1 115 ? 21.188 12.383 -20.531 1 84.62 115 GLY A CA 1
ATOM 885 C C . GLY A 1 115 ? 20.938 13.641 -19.719 1 84.62 115 GLY A C 1
ATOM 886 O O . GLY A 1 115 ? 20.422 14.633 -20.234 1 84.62 115 GLY A O 1
ATOM 887 N N . GLY A 1 116 ? 21.328 13.547 -18.516 1 89.75 116 GLY A N 1
ATOM 888 C CA . GLY A 1 116 ? 21.125 14.664 -17.609 1 89.75 116 GLY A CA 1
ATOM 889 C C . GLY A 1 116 ? 19.719 14.734 -17.047 1 89.75 116 GLY A C 1
ATOM 890 O O . GLY A 1 116 ? 19 13.734 -17.047 1 89.75 116 GLY A O 1
ATOM 891 N N . VAL A 1 117 ? 19.422 15.969 -16.422 1 92.31 117 VAL A N 1
ATOM 892 C CA . VAL A 1 117 ? 18.094 16.141 -15.844 1 92.31 117 VAL A CA 1
ATOM 893 C C . VAL A 1 117 ? 17.406 17.359 -16.469 1 92.31 117 VAL A C 1
ATOM 895 O O . VAL A 1 117 ? 18.062 18.375 -16.734 1 92.31 117 VAL A O 1
ATOM 898 N N . LYS A 1 118 ? 16.156 17.219 -16.812 1 92.69 118 LYS A N 1
ATOM 899 C CA . LYS A 1 118 ? 15.344 18.281 -17.406 1 92.69 118 LYS A CA 1
ATOM 900 C C . LYS A 1 118 ? 14.523 19 -16.344 1 92.69 118 LYS A C 1
ATOM 902 O O . LYS A 1 118 ? 13.922 18.375 -15.484 1 92.69 118 LYS A O 1
ATOM 907 N N . ILE A 1 119 ? 14.531 20.359 -16.438 1 90.5 119 ILE A N 1
ATOM 908 C CA . ILE A 1 119 ? 13.719 21.156 -15.523 1 90.5 119 ILE A CA 1
ATOM 909 C C . ILE A 1 119 ? 12.266 21.172 -16.016 1 90.5 119 ILE A C 1
ATOM 911 O O . ILE A 1 119 ? 11.984 21.656 -17.109 1 90.5 119 ILE A O 1
ATOM 915 N N . VAL A 1 120 ? 11.438 20.609 -15.227 1 88.88 120 VAL A N 1
ATOM 916 C CA . VAL A 1 120 ? 10.016 20.547 -15.562 1 88.88 120 VAL A CA 1
ATOM 917 C C . VAL A 1 120 ? 9.32 21.812 -15.086 1 88.88 120 VAL A C 1
ATOM 919 O O . VAL A 1 120 ? 8.406 22.312 -15.742 1 88.88 120 VAL A O 1
ATOM 922 N N . GLU A 1 121 ? 9.742 22.297 -13.891 1 82.06 121 GLU A N 1
ATOM 923 C CA . GLU A 1 121 ? 9.133 23.484 -13.297 1 82.06 121 GLU A CA 1
ATOM 924 C C . GLU A 1 121 ? 10.133 24.219 -12.414 1 82.06 121 GLU A C 1
ATOM 926 O O . GLU A 1 121 ? 10.922 23.594 -11.695 1 82.06 121 GLU A O 1
ATOM 931 N N . CYS A 1 122 ? 10.164 25.5 -12.656 1 84.94 122 CYS A N 1
ATOM 932 C CA . CYS A 1 122 ? 10.859 26.375 -11.719 1 84.94 122 CYS A CA 1
ATOM 933 C C . CYS A 1 122 ? 9.875 27.047 -10.758 1 84.94 122 CYS A C 1
ATOM 935 O O . CYS A 1 122 ? 8.945 27.719 -11.195 1 84.94 122 CYS A O 1
ATOM 937 N N . TYR A 1 123 ? 10.07 26.797 -9.5 1 78.44 123 TYR A N 1
ATOM 938 C CA . TYR A 1 123 ? 9.141 27.359 -8.523 1 78.44 123 TYR A CA 1
ATOM 939 C C . TYR A 1 123 ? 9.242 28.875 -8.477 1 78.44 123 TYR A C 1
ATOM 941 O O . TYR A 1 123 ? 10.344 29.422 -8.422 1 78.44 123 TYR A O 1
ATOM 949 N N . GLU A 1 124 ? 8.078 29.438 -8.594 1 76.19 124 GLU A N 1
ATOM 950 C CA . GLU A 1 124 ? 8.023 30.891 -8.586 1 76.19 124 GLU A CA 1
ATOM 951 C C . GLU A 1 124 ? 8.656 31.469 -7.32 1 76.19 124 GLU A C 1
ATOM 953 O O . GLU A 1 124 ? 8.352 31.016 -6.215 1 76.19 124 GLU A O 1
ATOM 958 N N . GLY A 1 125 ? 9.531 32.375 -7.562 1 76.44 125 GLY A N 1
ATOM 959 C CA . GLY A 1 125 ? 10.172 33.031 -6.438 1 76.44 125 GLY A CA 1
ATOM 960 C C . GLY A 1 125 ? 11.336 32.25 -5.867 1 76.44 125 GLY A C 1
ATOM 961 O O . GLY A 1 125 ? 12.008 32.719 -4.945 1 76.44 125 GLY A O 1
ATOM 962 N N . GLY A 1 126 ? 11.539 31.141 -6.414 1 81.94 126 GLY A N 1
ATOM 963 C CA . GLY A 1 126 ? 12.641 30.312 -5.934 1 81.94 126 GLY A CA 1
ATOM 964 C C . GLY A 1 126 ? 13.984 30.719 -6.492 1 81.94 126 GLY A C 1
ATOM 965 O O . GLY A 1 126 ? 14.055 31.547 -7.41 1 81.94 126 GLY A O 1
ATOM 966 N N . PRO A 1 127 ? 15.039 30.141 -5.91 1 87.44 127 PRO A N 1
ATOM 967 C CA . PRO A 1 127 ? 16.406 30.5 -6.328 1 87.44 127 PRO A CA 1
ATOM 968 C C . PRO A 1 127 ? 16.672 30.156 -7.793 1 87.44 127 PRO A C 1
ATOM 970 O O . PRO A 1 127 ? 17.375 30.906 -8.484 1 87.44 127 PRO A O 1
ATOM 973 N N . GLY A 1 128 ? 16.141 29.125 -8.227 1 90.12 128 GLY A N 1
ATOM 974 C CA . GLY A 1 128 ? 16.328 28.75 -9.625 1 90.12 128 GLY A CA 1
ATOM 975 C C . GLY A 1 128 ? 15.766 29.766 -10.594 1 90.12 128 GLY A C 1
ATOM 976 O O . GLY A 1 128 ? 16.469 30.219 -11.508 1 90.12 128 GLY A O 1
ATOM 977 N N . GLU A 1 129 ? 14.57 30.062 -10.328 1 89.62 129 GLU A N 1
ATOM 978 C CA . GLU A 1 129 ? 13.938 31.062 -11.172 1 89.62 129 GLU A CA 1
ATOM 979 C C . GLU A 1 129 ? 14.695 32.375 -11.102 1 89.62 129 GLU A C 1
ATOM 981 O O . GLU A 1 129 ? 14.953 33 -12.133 1 89.62 129 GLU A O 1
ATOM 986 N N . LYS A 1 130 ? 15.047 32.812 -9.977 1 89.12 130 LYS A N 1
ATOM 987 C CA . LYS A 1 130 ? 15.75 34.062 -9.773 1 89.12 130 LYS A CA 1
ATOM 988 C C . LYS A 1 130 ? 17.109 34.062 -10.477 1 89.12 130 LYS A C 1
ATOM 990 O O . LYS A 1 130 ? 17.578 35.125 -10.93 1 89.12 130 LYS A O 1
ATOM 995 N N . ALA A 1 131 ? 17.625 32.844 -10.547 1 92.38 131 ALA A N 1
ATOM 996 C CA . ALA A 1 131 ? 18.938 32.719 -11.164 1 92.38 131 ALA A CA 1
ATOM 997 C C . ALA A 1 131 ? 18.828 32.656 -12.688 1 92.38 131 ALA A C 1
ATOM 999 O O . ALA A 1 131 ? 19.844 32.75 -13.391 1 92.38 131 ALA A O 1
ATOM 1000 N N . GLY A 1 132 ? 17.625 32.406 -13.148 1 92.06 132 GLY A N 1
ATOM 1001 C CA . GLY A 1 132 ? 17.438 32.438 -14.594 1 92.06 132 GLY A CA 1
ATOM 1002 C C . GLY A 1 132 ? 17.172 31.094 -15.195 1 92.06 132 GLY A C 1
ATOM 1003 O O . GLY A 1 132 ? 17.172 30.938 -16.422 1 92.06 132 GLY A O 1
ATOM 1004 N N . LEU A 1 133 ? 16.938 30.125 -14.32 1 93.38 133 LEU A N 1
ATOM 1005 C CA . LEU A 1 133 ? 16.562 28.812 -14.836 1 93.38 133 LEU A CA 1
ATOM 1006 C C . LEU A 1 133 ? 15.141 28.844 -15.406 1 93.38 133 LEU A C 1
ATOM 1008 O O . LEU A 1 133 ? 14.281 29.578 -14.914 1 93.38 133 LEU A O 1
ATOM 1012 N N . GLU A 1 134 ? 14.953 28.031 -16.422 1 91.44 134 GLU A N 1
ATOM 1013 C CA . GLU A 1 134 ? 13.656 27.969 -17.078 1 91.44 134 GLU A CA 1
ATOM 1014 C C . GLU A 1 134 ? 13.211 26.531 -17.312 1 91.44 134 GLU A C 1
ATOM 1016 O O . GLU A 1 134 ? 14.047 25.625 -17.375 1 91.44 134 GLU A O 1
ATOM 1021 N N . GLU A 1 135 ? 11.883 26.469 -17.312 1 90.31 135 GLU A N 1
ATOM 1022 C CA . GLU A 1 135 ? 11.32 25.172 -17.703 1 90.31 135 GLU A CA 1
ATOM 1023 C C . GLU A 1 135 ? 11.883 24.703 -19.047 1 90.31 135 GLU A C 1
ATOM 1025 O O . GLU A 1 135 ? 11.992 25.5 -19.984 1 90.31 135 GLU A O 1
ATOM 1030 N N . GLY A 1 136 ? 12.25 23.453 -19.078 1 90.19 136 GLY A N 1
ATOM 1031 C CA . GLY A 1 136 ? 12.797 22.891 -20.297 1 90.19 136 GLY A CA 1
ATOM 1032 C C . GLY A 1 136 ? 14.312 22.859 -20.312 1 90.19 136 GLY A C 1
ATOM 1033 O O . GLY A 1 136 ? 14.914 22.156 -21.141 1 90.19 136 GLY A O 1
ATOM 1034 N N . ASP A 1 137 ? 14.93 23.672 -19.453 1 93.19 137 ASP A N 1
ATOM 1035 C CA . ASP A 1 137 ? 16.391 23.625 -19.344 1 93.19 137 ASP A CA 1
ATOM 1036 C C . ASP A 1 137 ? 16.875 22.219 -19.031 1 93.19 137 ASP A C 1
ATOM 1038 O O . ASP A 1 137 ? 16.234 21.484 -18.281 1 93.19 137 ASP A O 1
ATOM 1042 N N . ILE A 1 138 ? 17.969 21.828 -19.703 1 94.56 138 ILE A N 1
ATOM 1043 C CA . ILE A 1 138 ? 18.594 20.547 -19.422 1 94.56 138 ILE A CA 1
ATOM 1044 C C . ILE A 1 138 ? 19.906 20.766 -18.672 1 94.56 138 ILE A C 1
ATOM 1046 O O . ILE A 1 138 ? 20.797 21.469 -19.156 1 94.56 138 ILE A O 1
ATOM 1050 N N . ILE A 1 139 ? 20.047 20.203 -17.531 1 94.25 139 ILE A N 1
ATOM 1051 C CA . ILE A 1 139 ? 21.266 20.297 -16.719 1 94.25 139 ILE A CA 1
ATOM 1052 C C . ILE A 1 139 ? 22.156 19.094 -17 1 94.25 139 ILE A C 1
ATOM 1054 O O . ILE A 1 139 ? 21.75 17.953 -16.875 1 94.25 139 ILE A O 1
ATOM 1058 N N . SER A 1 140 ? 23.359 19.391 -17.344 1 93.75 140 SER A N 1
ATOM 1059 C CA . SER A 1 140 ? 24.266 18.297 -17.703 1 93.75 140 SER A CA 1
ATOM 1060 C C . SER A 1 140 ? 25.422 18.203 -16.719 1 93.75 140 SER A C 1
ATOM 1062 O O . SER A 1 140 ? 26.125 17.188 -16.672 1 93.75 140 SER A O 1
ATOM 1064 N N . ALA A 1 141 ? 25.719 19.266 -16.031 1 94.06 141 ALA A N 1
ATOM 1065 C CA . ALA A 1 141 ? 26.797 19.25 -15.055 1 94.06 141 ALA A CA 1
ATOM 1066 C C . ALA A 1 141 ? 26.484 20.156 -13.867 1 94.06 141 ALA A C 1
ATOM 1068 O O . ALA A 1 141 ? 25.719 21.125 -14 1 94.06 141 ALA A O 1
ATOM 1069 N N . ILE A 1 142 ? 27.062 19.812 -12.68 1 93.88 142 ILE A N 1
ATOM 1070 C CA . ILE A 1 142 ? 27 20.594 -11.453 1 93.88 142 ILE A CA 1
ATOM 1071 C C . ILE A 1 142 ? 28.422 20.828 -10.922 1 93.88 142 ILE A C 1
ATOM 1073 O O . ILE A 1 142 ? 29.125 19.875 -10.594 1 93.88 142 ILE A O 1
ATOM 1077 N N . ASP A 1 143 ? 28.719 22.062 -10.844 1 93.5 143 ASP A N 1
ATOM 1078 C CA . ASP A 1 143 ? 30.047 22.438 -10.383 1 93.5 143 ASP A CA 1
ATOM 1079 C C . ASP A 1 143 ? 31.141 21.703 -11.172 1 93.5 143 ASP A C 1
ATOM 1081 O O . ASP A 1 143 ? 32.094 21.172 -10.586 1 93.5 143 ASP A O 1
ATOM 1085 N N . GLY A 1 144 ? 30.828 21.609 -12.383 1 91.25 144 GLY A N 1
ATOM 1086 C CA . GLY A 1 144 ? 31.828 21.047 -13.273 1 91.25 144 GLY A CA 1
ATOM 1087 C C . GLY A 1 144 ? 31.781 19.531 -13.336 1 91.25 144 GLY A C 1
ATOM 1088 O O . GLY A 1 144 ? 32.438 18.922 -14.18 1 91.25 144 GLY A O 1
ATOM 1089 N N . GLU A 1 145 ? 31.109 18.938 -12.445 1 92.31 145 GLU A N 1
ATOM 1090 C CA . GLU A 1 145 ? 30.984 17.484 -12.445 1 92.31 145 GLU A CA 1
ATOM 1091 C C . GLU A 1 145 ? 29.875 17.016 -13.383 1 92.31 145 GLU A C 1
ATOM 1093 O O . GLU A 1 145 ? 28.734 17.453 -13.266 1 92.31 145 GLU A O 1
ATOM 1098 N N . ASP A 1 146 ? 30.234 16.094 -14.219 1 93.56 146 ASP A N 1
ATOM 1099 C CA . ASP A 1 146 ? 29.297 15.57 -15.195 1 93.56 146 ASP A CA 1
ATOM 1100 C C . ASP A 1 146 ? 28.219 14.711 -14.523 1 93.56 146 ASP A C 1
ATOM 1102 O O . ASP A 1 146 ? 28.547 13.828 -13.727 1 93.56 146 ASP A O 1
ATOM 1106 N N . ILE A 1 147 ? 26.906 15.023 -14.805 1 91.06 147 ILE A N 1
ATOM 1107 C CA . ILE A 1 147 ? 25.828 14.266 -14.172 1 91.06 147 ILE A CA 1
ATOM 1108 C C . ILE A 1 147 ? 24.984 13.594 -15.25 1 91.06 147 ILE A C 1
ATOM 1110 O O . ILE A 1 147 ? 23.812 13.258 -15.008 1 91.06 147 ILE A O 1
ATOM 1114 N N . THR A 1 148 ? 25.422 13.391 -16.422 1 88.38 148 THR A N 1
ATOM 1115 C CA . THR A 1 148 ? 24.641 12.914 -17.562 1 88.38 148 THR A CA 1
ATOM 1116 C C . THR A 1 148 ? 24.094 11.508 -17.281 1 88.38 148 THR A C 1
ATOM 1118 O O . THR A 1 148 ? 23.016 11.164 -17.75 1 88.38 148 THR A O 1
ATOM 1121 N N . GLU A 1 149 ? 24.812 10.805 -16.484 1 87.25 149 GLU A N 1
ATOM 1122 C CA . GLU A 1 149 ? 24.422 9.422 -16.281 1 87.25 149 GLU A CA 1
ATOM 1123 C C . GLU A 1 149 ? 23.75 9.242 -14.914 1 87.25 149 GLU A C 1
ATOM 1125 O O . GLU A 1 149 ? 23.312 8.141 -14.57 1 87.25 149 GLU A O 1
ATOM 1130 N N . ASP A 1 150 ? 23.672 10.328 -14.18 1 84.62 150 ASP A N 1
ATOM 1131 C CA . ASP A 1 150 ? 23.141 10.227 -12.82 1 84.62 150 ASP A CA 1
ATOM 1132 C C . ASP A 1 150 ? 21.625 10.125 -12.836 1 84.62 150 ASP A C 1
ATOM 1134 O O . ASP A 1 150 ? 20.969 10.641 -13.75 1 84.62 150 ASP A O 1
ATOM 1138 N N . GLU A 1 151 ? 21.078 9.43 -11.828 1 82.81 151 GLU A N 1
ATOM 1139 C CA . GLU A 1 151 ? 19.641 9.438 -11.594 1 82.81 151 GLU A CA 1
ATOM 1140 C C . GLU A 1 151 ? 19.188 10.742 -10.938 1 82.81 151 GLU A C 1
ATOM 1142 O O . GLU A 1 151 ? 19.984 11.414 -10.281 1 82.81 151 GLU A O 1
ATOM 1147 N N . VAL A 1 152 ? 17.969 11.078 -11.156 1 84.88 152 VAL A N 1
ATOM 1148 C CA . VAL A 1 152 ? 17.406 12.32 -10.641 1 84.88 152 VAL A CA 1
ATOM 1149 C C . VAL A 1 152 ? 17.641 12.398 -9.133 1 84.88 152 VAL A C 1
ATOM 1151 O O . VAL A 1 152 ? 17.984 13.461 -8.609 1 84.88 152 VAL A O 1
ATOM 1154 N N . SER A 1 153 ? 17.5 11.195 -8.547 1 79.81 153 SER A N 1
ATOM 1155 C CA . SER A 1 153 ? 17.672 11.172 -7.098 1 79.81 153 SER A CA 1
ATOM 1156 C C . SER A 1 153 ? 19.109 11.531 -6.711 1 79.81 153 SER A C 1
ATOM 1158 O O . SER A 1 153 ? 19.328 12.242 -5.73 1 79.81 153 SER A O 1
ATOM 1160 N N . ASP A 1 154 ? 20.047 11.086 -7.512 1 82.5 154 ASP A N 1
ATOM 1161 C CA . ASP A 1 154 ? 21.453 11.375 -7.258 1 82.5 154 ASP A CA 1
ATOM 1162 C C . ASP A 1 154 ? 21.75 12.867 -7.441 1 82.5 154 ASP A C 1
ATOM 1164 O O . ASP A 1 154 ? 22.484 13.461 -6.645 1 82.5 154 ASP A O 1
ATOM 1168 N N . VAL A 1 155 ? 21.203 13.328 -8.453 1 85.12 155 VAL A N 1
ATOM 1169 C CA . VAL A 1 155 ? 21.406 14.734 -8.758 1 85.12 155 VAL A CA 1
ATOM 1170 C C . VAL A 1 155 ? 20.828 15.594 -7.633 1 85.12 155 VAL A C 1
ATOM 1172 O O . VAL A 1 155 ? 21.484 16.547 -7.184 1 85.12 155 VAL A O 1
ATOM 1175 N N . ALA A 1 156 ? 19.656 15.266 -7.18 1 81.5 156 ALA A N 1
ATOM 1176 C CA . ALA A 1 156 ? 19.047 15.984 -6.066 1 81.5 156 ALA A CA 1
ATOM 1177 C C . ALA A 1 156 ? 19.922 15.938 -4.824 1 81.5 156 ALA A C 1
ATOM 1179 O O . ALA A 1 156 ? 20.078 16.953 -4.129 1 81.5 156 ALA A O 1
ATOM 1180 N N . ASP A 1 157 ? 20.5 14.852 -4.625 1 79.81 157 ASP A N 1
ATOM 1181 C CA . ASP A 1 157 ? 21.359 14.672 -3.459 1 79.81 157 ASP A CA 1
ATOM 1182 C C . ASP A 1 157 ? 22.609 15.547 -3.547 1 79.81 157 ASP A C 1
ATOM 1184 O O . ASP A 1 157 ? 23.062 16.078 -2.537 1 79.81 157 ASP A O 1
ATOM 1188 N N . ILE A 1 158 ? 23.125 15.625 -4.711 1 83.31 158 ILE A N 1
ATOM 1189 C CA . ILE A 1 158 ? 24.312 16.453 -4.922 1 83.31 158 ILE A CA 1
ATOM 1190 C C . ILE A 1 158 ? 24.016 17.891 -4.527 1 83.31 158 ILE A C 1
ATOM 1192 O O . ILE A 1 158 ? 24.828 18.531 -3.844 1 83.31 158 ILE A O 1
ATOM 1196 N N . VAL A 1 159 ? 22.891 18.328 -4.918 1 83.94 159 VAL A N 1
ATOM 1197 C CA . VAL A 1 159 ? 22.516 19.719 -4.664 1 83.94 159 VAL A CA 1
ATOM 1198 C C . VAL A 1 159 ? 22.172 19.906 -3.189 1 83.94 159 VAL A C 1
ATOM 1200 O O . VAL A 1 159 ? 22.656 20.828 -2.533 1 83.94 159 VAL A O 1
ATOM 1203 N N . ARG A 1 160 ? 21.391 19 -2.67 1 77.19 160 ARG A N 1
ATOM 1204 C CA . ARG A 1 160 ? 20.859 19.109 -1.314 1 77.19 160 ARG A CA 1
ATOM 1205 C C . ARG A 1 160 ? 21.969 18.984 -0.28 1 77.19 160 ARG A C 1
ATOM 1207 O O . ARG A 1 160 ? 21.922 19.625 0.772 1 77.19 160 ARG A O 1
ATOM 1214 N N . ASN A 1 161 ? 22.922 18.172 -0.613 1 75 161 ASN A N 1
ATOM 1215 C CA . ASN A 1 161 ? 23.984 17.875 0.353 1 75 161 ASN A CA 1
ATOM 1216 C C . ASN A 1 161 ? 25.219 18.734 0.105 1 75 161 ASN A C 1
ATOM 1218 O O . ASN A 1 161 ? 26.281 18.5 0.69 1 75 161 ASN A O 1
ATOM 1222 N N . SER A 1 162 ? 24.938 19.656 -0.798 1 77.06 162 SER A N 1
ATOM 1223 C CA . SER A 1 162 ? 26.062 20.531 -1.074 1 77.06 162 SER A CA 1
ATOM 1224 C C . SER A 1 162 ? 26.359 21.438 0.114 1 77.06 162 SER A C 1
ATOM 1226 O O . SER A 1 162 ? 25.453 21.922 0.775 1 77.06 162 SER A O 1
ATOM 1228 N N . ASP A 1 163 ? 27.578 21.453 0.58 1 77.81 163 ASP A N 1
ATOM 1229 C CA . ASP A 1 163 ? 28 22.375 1.636 1 77.81 163 ASP A CA 1
ATOM 1230 C C . ASP A 1 163 ? 28.203 23.781 1.088 1 77.81 163 ASP A C 1
ATOM 1232 O O . ASP A 1 163 ? 28.578 24.688 1.83 1 77.81 163 ASP A O 1
ATOM 1236 N N . LYS A 1 164 ? 27.906 23.922 -0.178 1 83.88 164 LYS A N 1
ATOM 1237 C CA . LYS A 1 164 ? 28.125 25.219 -0.815 1 83.88 164 LYS A CA 1
ATOM 1238 C C . LYS A 1 164 ? 26.875 26.078 -0.776 1 83.88 164 LYS A C 1
ATOM 1240 O O . LYS A 1 164 ? 25.75 25.547 -0.739 1 83.88 164 LYS A O 1
ATOM 1245 N N . ASP A 1 165 ? 27.109 27.359 -0.768 1 88.56 165 ASP A N 1
ATOM 1246 C CA . ASP A 1 165 ? 26 28.312 -0.764 1 88.56 165 ASP A CA 1
ATOM 1247 C C . ASP A 1 165 ? 25.359 28.422 -2.143 1 88.56 165 ASP A C 1
ATOM 1249 O O . ASP A 1 165 ? 24.234 28.922 -2.273 1 88.56 165 ASP A O 1
ATOM 1253 N N . SER A 1 166 ? 26.188 28.016 -3.105 1 93.38 166 SER A N 1
ATOM 1254 C CA . SER A 1 166 ? 25.688 28.047 -4.477 1 93.38 166 SER A CA 1
ATOM 1255 C C . SER A 1 166 ? 26.297 26.906 -5.305 1 93.38 166 SER A C 1
ATOM 1257 O O . SER A 1 166 ? 27.328 26.344 -4.941 1 93.38 166 SER A O 1
ATOM 1259 N N . VAL A 1 167 ? 25.516 26.547 -6.285 1 93.12 167 VAL A N 1
ATOM 1260 C CA . VAL A 1 167 ? 26.031 25.578 -7.246 1 93.12 167 VAL A CA 1
ATOM 1261 C C . VAL A 1 167 ? 26.031 26.188 -8.648 1 93.12 167 VAL A C 1
ATOM 1263 O O . VAL A 1 167 ? 25.188 27.016 -8.969 1 93.12 167 VAL A O 1
ATOM 1266 N N . VAL A 1 168 ? 27.047 25.75 -9.406 1 95 168 VAL A N 1
ATOM 1267 C CA . VAL A 1 168 ? 27.125 26.172 -10.805 1 95 168 VAL A CA 1
ATOM 1268 C C . VAL A 1 168 ? 26.578 25.062 -11.703 1 95 168 VAL A C 1
ATOM 1270 O O . VAL A 1 168 ? 27.109 23.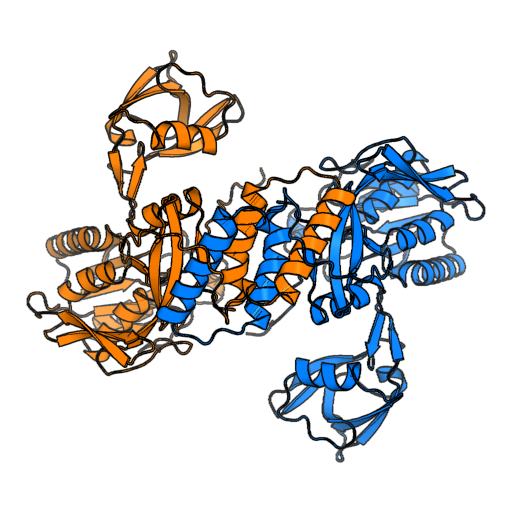953 -11.719 1 95 168 VAL A O 1
ATOM 1273 N N . LEU A 1 169 ? 25.5 25.359 -12.383 1 95 169 LEU A N 1
ATOM 1274 C CA . LEU A 1 169 ? 24.859 24.406 -13.273 1 95 169 LEU A CA 1
ATOM 1275 C C . LEU A 1 169 ? 25.25 24.656 -14.727 1 95 169 LEU A C 1
ATOM 1277 O O . LEU A 1 169 ? 25.281 25.812 -15.164 1 95 169 LEU A O 1
ATOM 1281 N N . THR A 1 170 ? 25.703 23.625 -15.383 1 95.44 170 THR A N 1
ATOM 1282 C CA . THR A 1 170 ? 25.812 23.703 -16.828 1 95.44 170 THR A CA 1
ATOM 1283 C C . THR A 1 170 ? 24.469 23.391 -17.484 1 95.44 170 THR A C 1
ATOM 1285 O O . THR A 1 170 ? 23.953 22.281 -17.359 1 95.44 170 THR A O 1
ATOM 1288 N N . VAL A 1 171 ? 23.859 24.344 -18.188 1 95.56 171 VAL A N 1
ATOM 1289 C CA . VAL A 1 171 ? 22.484 24.25 -18.656 1 95.56 171 VAL A CA 1
ATOM 1290 C C . VAL A 1 171 ? 22.438 24.375 -20.172 1 95.56 171 VAL A C 1
ATOM 1292 O O . VAL A 1 171 ? 23.125 25.219 -20.766 1 95.56 171 VAL A O 1
ATOM 1295 N N . HIS A 1 172 ? 21.719 23.453 -20.719 1 93.62 172 HIS A N 1
ATOM 1296 C CA . HIS A 1 172 ? 21.406 23.516 -22.141 1 93.62 172 HIS A CA 1
ATOM 1297 C C . HIS A 1 172 ? 19.969 23.969 -22.375 1 93.62 172 HIS A C 1
ATOM 1299 O O . HIS A 1 172 ? 19.031 23.297 -21.938 1 93.62 172 HIS A O 1
ATOM 1305 N N . ARG A 1 173 ? 19.781 25.172 -23 1 93.25 173 ARG A N 1
ATOM 1306 C CA . ARG A 1 173 ? 18.469 25.719 -23.281 1 93.25 173 ARG A CA 1
ATOM 1307 C C . ARG A 1 173 ? 18.141 25.641 -24.766 1 93.25 173 ARG A C 1
ATOM 1309 O O . ARG A 1 173 ? 19.016 25.875 -25.609 1 93.25 173 ARG A O 1
ATOM 1316 N N . GLU A 1 174 ? 16.906 25.219 -24.953 1 87.56 174 GLU A N 1
ATOM 1317 C CA . GLU A 1 174 ? 16.5 25.156 -26.344 1 87.56 174 GLU A CA 1
ATOM 1318 C C . GLU A 1 174 ? 16.703 26.484 -27.047 1 87.56 174 GLU A C 1
ATOM 1320 O O . GLU A 1 174 ? 16.297 27.531 -26.531 1 87.56 174 GLU A O 1
ATOM 1325 N N . GLY A 1 175 ? 17.281 26.484 -28.188 1 85.75 175 GLY A N 1
ATOM 1326 C CA . GLY A 1 175 ? 17.5 27.688 -28.969 1 85.75 175 GLY A CA 1
ATOM 1327 C C . GLY A 1 175 ? 18.844 28.328 -28.719 1 85.75 175 GLY A C 1
ATOM 1328 O O . GLY A 1 175 ? 19.297 29.188 -29.484 1 85.75 175 GLY A O 1
ATOM 1329 N N . ALA A 1 176 ? 19.375 28 -27.609 1 85.69 176 ALA A N 1
ATOM 1330 C CA . ALA A 1 176 ? 20.719 28.516 -27.312 1 85.69 176 ALA A CA 1
ATOM 1331 C C . ALA A 1 176 ? 21.797 27.625 -27.891 1 85.69 176 ALA A C 1
ATOM 1333 O O . ALA A 1 176 ? 21.719 26.391 -27.781 1 85.69 176 ALA A O 1
ATOM 1334 N N . GLU A 1 177 ? 22.656 28.078 -28.625 1 84.19 177 GLU A N 1
ATOM 1335 C CA . GLU A 1 177 ? 23.688 27.297 -29.297 1 84.19 177 GLU A CA 1
ATOM 1336 C C . GLU A 1 177 ? 24.672 26.703 -28.281 1 84.19 177 GLU A C 1
ATOM 1338 O O . GLU A 1 177 ? 25.047 25.531 -28.391 1 84.19 177 GLU A O 1
ATOM 1343 N N . ASP A 1 178 ? 25.156 27.531 -27.312 1 90.25 178 ASP A N 1
ATOM 1344 C CA . ASP A 1 178 ? 26.156 27.078 -26.359 1 90.25 178 ASP A CA 1
ATOM 1345 C C . ASP A 1 178 ? 25.531 26.797 -24.984 1 90.25 178 ASP A C 1
ATOM 1347 O O . ASP A 1 178 ? 24.5 27.375 -24.641 1 90.25 178 ASP A O 1
ATOM 1351 N N . ALA A 1 179 ? 26.156 25.859 -24.344 1 92.31 179 ALA A N 1
ATOM 1352 C CA . ALA A 1 179 ? 25.766 25.609 -22.953 1 92.31 179 ALA A CA 1
ATOM 1353 C C . ALA A 1 179 ? 26.016 26.844 -22.094 1 92.31 179 ALA A C 1
ATOM 1355 O O . ALA A 1 179 ? 26.953 27.594 -22.328 1 92.31 179 ALA A O 1
ATOM 1356 N N . MET A 1 180 ? 25.141 27.109 -21.172 1 94.06 180 MET A N 1
ATOM 1357 C CA . MET A 1 180 ? 25.266 28.234 -20.234 1 94.06 180 MET A CA 1
ATOM 1358 C C . MET A 1 180 ? 25.609 27.734 -18.844 1 94.06 180 MET A C 1
ATOM 1360 O O . MET A 1 180 ? 25.234 26.625 -18.453 1 94.06 180 MET A O 1
ATOM 1364 N N . GLU A 1 181 ? 26.406 28.5 -18.188 1 94.94 181 GLU A N 1
ATOM 1365 C CA . GLU A 1 181 ? 26.641 28.266 -16.766 1 94.94 181 GLU A CA 1
ATOM 1366 C C . GLU A 1 181 ? 25.781 29.203 -15.906 1 94.94 181 GLU A C 1
ATOM 1368 O O . GLU A 1 181 ? 25.891 30.422 -16.016 1 94.94 181 GLU A O 1
ATOM 1373 N N . ILE A 1 182 ? 24.953 28.609 -15.133 1 94.94 182 ILE A N 1
ATOM 1374 C CA . ILE A 1 182 ? 24.078 29.391 -14.266 1 94.94 182 ILE A CA 1
ATOM 1375 C C . ILE A 1 182 ? 24.375 29.062 -12.805 1 94.94 182 ILE A C 1
ATOM 1377 O O . ILE A 1 182 ? 24.328 27.906 -12.398 1 94.94 182 ILE A O 1
ATOM 1381 N N . THR A 1 183 ? 24.75 30.094 -12.102 1 95.19 183 THR A N 1
ATOM 1382 C CA . THR A 1 183 ? 24.984 29.922 -10.672 1 95.19 183 THR A CA 1
ATOM 1383 C C . THR A 1 183 ? 23.688 30.094 -9.883 1 95.19 183 THR A C 1
ATOM 1385 O O . THR A 1 183 ? 23.031 31.125 -9.977 1 95.19 183 THR A O 1
ATOM 1388 N N . VAL A 1 184 ? 23.312 29.109 -9.172 1 93.5 184 VAL A N 1
ATOM 1389 C CA . VAL A 1 184 ? 22.062 29.125 -8.422 1 93.5 184 VAL A CA 1
ATOM 1390 C C . VAL A 1 184 ? 22.359 28.984 -6.926 1 93.5 184 VAL A C 1
ATOM 1392 O O . VAL A 1 184 ? 23.047 28.047 -6.512 1 93.5 184 VAL A O 1
ATOM 1395 N N . PRO A 1 185 ? 21.938 29.969 -6.109 1 91.12 185 PRO A N 1
ATOM 1396 C CA . PRO A 1 185 ? 22.078 29.781 -4.664 1 91.12 185 PRO A CA 1
ATOM 1397 C C . PRO A 1 185 ? 21.297 28.578 -4.137 1 91.12 185 PRO A C 1
ATOM 1399 O O . PRO A 1 185 ? 20.188 28.297 -4.617 1 91.12 185 PRO A O 1
ATOM 1402 N N . VAL A 1 186 ? 21.953 27.844 -3.289 1 87.62 186 VAL A N 1
ATOM 1403 C CA . VAL A 1 186 ? 21.281 26.766 -2.586 1 87.62 186 VAL A CA 1
ATOM 1404 C C . VAL A 1 186 ? 20.672 27.281 -1.287 1 87.62 186 VAL A C 1
ATOM 1406 O O . VAL A 1 186 ? 21.406 27.609 -0.344 1 87.62 186 VAL A O 1
ATOM 1409 N N . THR A 1 187 ? 19.375 27.516 -1.337 1 82.81 187 THR A N 1
ATOM 1410 C CA . THR A 1 187 ? 18.672 28.094 -0.193 1 82.81 187 THR A CA 1
ATOM 1411 C C . THR A 1 187 ? 17.406 27.312 0.124 1 82.81 187 THR A C 1
ATOM 1413 O O . THR A 1 187 ? 17.109 26.312 -0.534 1 82.81 187 THR A O 1
ATOM 1416 N N . ASP A 1 188 ? 16.781 27.844 1.195 1 80.44 188 ASP A N 1
ATOM 1417 C CA . ASP A 1 188 ? 15.492 27.25 1.526 1 80.44 188 ASP A CA 1
ATOM 1418 C C . ASP A 1 188 ? 14.438 27.609 0.478 1 80.44 188 ASP A C 1
ATOM 1420 O O . ASP A 1 188 ? 14.281 28.781 0.121 1 80.44 188 ASP A O 1
ATOM 1424 N N . VAL A 1 189 ? 13.953 26.672 -0.124 1 81.94 189 VAL A N 1
ATOM 1425 C CA . VAL A 1 189 ? 12.852 26.844 -1.072 1 81.94 189 VAL A CA 1
ATOM 1426 C C . VAL A 1 189 ? 11.531 26.5 -0.401 1 81.94 189 VAL A C 1
ATOM 1428 O O . VAL A 1 189 ? 11.336 25.359 0.052 1 81.94 189 VAL A O 1
ATOM 1431 N N . GLU A 1 190 ? 10.703 27.5 -0.348 1 83.5 190 GLU A N 1
ATOM 1432 C CA . GLU A 1 190 ? 9.398 27.266 0.268 1 83.5 190 GLU A CA 1
ATOM 1433 C C . GLU A 1 190 ? 8.43 26.625 -0.719 1 83.5 190 GLU A C 1
ATOM 1435 O O . GLU A 1 190 ? 8.398 26.984 -1.896 1 83.5 190 GLU A O 1
ATOM 1440 N N . LEU A 1 191 ? 7.762 25.703 -0.267 1 81.81 191 LEU A N 1
ATOM 1441 C CA . LEU A 1 191 ? 6.703 25.078 -1.051 1 81.81 191 LEU A CA 1
ATOM 1442 C C . LEU A 1 191 ? 5.352 25.719 -0.746 1 81.81 191 LEU A C 1
ATOM 1444 O O . LEU A 1 191 ? 5.012 25.938 0.419 1 81.81 191 LEU A O 1
ATOM 1448 N N . PRO A 1 192 ? 4.676 26.047 -1.775 1 85.69 192 PRO A N 1
ATOM 1449 C CA . PRO A 1 192 ? 3.381 26.688 -1.518 1 85.69 192 PRO A CA 1
ATOM 1450 C C . PRO A 1 192 ? 2.377 25.734 -0.871 1 85.69 192 PRO A C 1
ATOM 1452 O O . PRO A 1 192 ? 2.271 24.578 -1.273 1 85.69 192 PRO A O 1
ATOM 1455 N N . SER A 1 193 ? 1.733 26.203 0.201 1 92.94 193 SER A N 1
ATOM 1456 C CA . SER A 1 193 ? 0.651 25.453 0.831 1 92.94 193 SER A CA 1
ATOM 1457 C C . SER A 1 193 ? -0.641 26.266 0.854 1 92.94 193 SER A C 1
ATOM 1459 O O . SER A 1 193 ? -1.697 25.75 1.226 1 92.94 193 SER A O 1
ATOM 1461 N N . VAL A 1 194 ? -0.558 27.547 0.426 1 96 194 VAL A N 1
ATOM 1462 C CA . VAL A 1 194 ? -1.709 28.453 0.438 1 96 194 VAL A CA 1
ATOM 1463 C C . VAL A 1 194 ? -1.903 29.062 -0.947 1 96 194 VAL A C 1
ATOM 1465 O O . VAL A 1 194 ? -0.943 29.516 -1.572 1 96 194 VAL A O 1
ATOM 1468 N N . PHE A 1 195 ? -3.102 28.953 -1.395 1 93.31 195 PHE A N 1
ATOM 1469 C CA . PHE A 1 195 ? -3.525 29.578 -2.643 1 93.31 195 PHE A CA 1
ATOM 1470 C C . PHE A 1 195 ? -4.742 30.469 -2.416 1 93.31 195 PHE A C 1
ATOM 1472 O O . PHE A 1 195 ? -5.566 30.188 -1.543 1 93.31 195 PHE A O 1
ATOM 1479 N N . HIS A 1 196 ? -4.781 31.609 -3.188 1 96.88 196 HIS A N 1
ATOM 1480 C CA . HIS A 1 196 ? -5.91 32.5 -2.934 1 96.88 196 HIS A CA 1
ATOM 1481 C C . HIS A 1 196 ? -6.344 33.219 -4.207 1 96.88 196 HIS A C 1
ATOM 1483 O O . HIS A 1 196 ? -5.574 33.281 -5.168 1 96.88 196 HIS A O 1
ATOM 1489 N N . GLU A 1 197 ? -7.609 33.531 -4.18 1 96.44 197 GLU A N 1
ATOM 1490 C CA . GLU A 1 197 ? -8.188 34.312 -5.266 1 96.44 197 GLU A CA 1
ATOM 1491 C C . GLU A 1 197 ? -9.438 35.062 -4.801 1 96.44 197 GLU A C 1
ATOM 1493 O O . GLU A 1 197 ? -10.133 34.594 -3.891 1 96.44 197 GLU A O 1
ATOM 1498 N N . MET A 1 198 ? -9.656 36.281 -5.426 1 97.62 198 MET A N 1
ATOM 1499 C CA . MET A 1 198 ? -10.914 37 -5.203 1 97.62 198 MET A CA 1
ATOM 1500 C C . MET A 1 198 ? -12 36.5 -6.137 1 97.62 198 MET A C 1
ATOM 1502 O O . MET A 1 198 ? -11.852 36.562 -7.359 1 97.62 198 MET A O 1
ATOM 1506 N N . LEU A 1 199 ? -13.023 35.938 -5.496 1 96.19 199 LEU A N 1
ATOM 1507 C CA . LEU A 1 199 ? -14.172 35.5 -6.281 1 96.19 199 LEU A CA 1
ATOM 1508 C C . LEU A 1 199 ? -15.164 36.656 -6.461 1 96.19 199 LEU A C 1
ATOM 1510 O O . LEU A 1 199 ? -14.898 37.781 -6.051 1 96.19 199 LEU A O 1
ATOM 1514 N N . GLY A 1 200 ? -16.234 36.375 -7.211 1 90 200 GLY A N 1
ATOM 1515 C CA . GLY A 1 200 ? -17.281 37.375 -7.355 1 90 200 GLY A CA 1
ATOM 1516 C C . GLY A 1 200 ? -17.891 37.812 -6.031 1 90 200 GLY A C 1
ATOM 1517 O O . GLY A 1 200 ? -17.719 37.125 -5.016 1 90 200 GLY A O 1
ATOM 1518 N N . SER A 1 201 ? -18.484 39.031 -5.938 1 89.19 201 SER A N 1
ATOM 1519 C CA . SER A 1 201 ? -19.219 39.531 -4.781 1 89.19 201 SER A CA 1
ATOM 1520 C C . SER A 1 201 ? -18.281 39.781 -3.598 1 89.19 201 SER A C 1
ATOM 1522 O O . SER A 1 201 ? -18.688 39.562 -2.445 1 89.19 201 SER A O 1
ATOM 1524 N N . LYS A 1 202 ? -16.953 40.062 -3.883 1 96.06 202 LYS A N 1
ATOM 1525 C CA . LYS A 1 202 ? -15.953 40.406 -2.881 1 96.06 202 LYS A CA 1
ATOM 1526 C C . LYS A 1 202 ? -15.742 39.281 -1.886 1 96.06 202 LYS A C 1
ATOM 1528 O O . LYS A 1 202 ? -15.633 39.5 -0.68 1 96.06 202 LYS A O 1
ATOM 1533 N N . ILE A 1 203 ? -15.836 38.062 -2.389 1 97.69 203 ILE A N 1
ATOM 1534 C CA . ILE A 1 203 ? -15.586 36.875 -1.573 1 97.69 203 ILE A CA 1
ATOM 1535 C C . ILE A 1 203 ? -14.148 36.406 -1.768 1 97.69 203 ILE A C 1
ATOM 1537 O O . ILE A 1 203 ? -13.766 36.031 -2.869 1 97.69 203 ILE A O 1
ATOM 1541 N N . GLY A 1 204 ? -13.352 36.5 -0.726 1 98.44 204 GLY A N 1
ATOM 1542 C CA . GLY A 1 204 ? -12 35.938 -0.754 1 98.44 204 GLY A CA 1
ATOM 1543 C C . GLY A 1 204 ? -11.969 34.438 -0.578 1 98.44 204 GLY A C 1
ATOM 1544 O O . GLY A 1 204 ? -12.586 33.906 0.345 1 98.44 204 GLY A O 1
ATOM 1545 N N . TYR A 1 205 ? -11.328 33.781 -1.516 1 98.19 205 TYR A N 1
ATOM 1546 C CA . TYR A 1 205 ? -11.148 32.344 -1.479 1 98.19 205 TYR A CA 1
ATOM 1547 C C . TYR A 1 205 ? -9.711 31.969 -1.14 1 98.19 205 TYR A C 1
ATOM 1549 O O . TYR A 1 205 ? -8.773 32.375 -1.831 1 98.19 205 TYR A O 1
ATOM 1557 N N . ILE A 1 206 ? -9.531 31.219 -0.019 1 98.38 206 ILE A N 1
ATOM 1558 C CA . ILE A 1 206 ? -8.211 30.75 0.393 1 98.38 206 ILE A CA 1
ATOM 1559 C C . ILE A 1 206 ? -8.211 29.234 0.496 1 98.38 206 ILE A C 1
ATOM 1561 O O . ILE A 1 206 ? -8.992 28.656 1.247 1 98.38 206 ILE A O 1
ATOM 1565 N N . ARG A 1 207 ? -7.34 28.594 -0.249 1 97.75 207 ARG A N 1
ATOM 1566 C CA . ARG A 1 207 ? -7.156 27.156 -0.179 1 97.75 207 ARG A CA 1
ATOM 1567 C C . ARG A 1 207 ? -5.863 26.797 0.548 1 97.75 207 ARG A C 1
ATOM 1569 O O . ARG A 1 207 ? -4.789 27.281 0.185 1 97.75 207 ARG A O 1
ATOM 1576 N N . ILE A 1 208 ? -5.98 26.062 1.593 1 97.69 208 ILE A N 1
ATOM 1577 C CA . ILE A 1 208 ? -4.82 25.547 2.312 1 97.69 208 ILE A CA 1
ATOM 1578 C C . ILE A 1 208 ? -4.68 24.047 2.064 1 97.69 208 ILE A C 1
ATOM 1580 O O . ILE A 1 208 ? -5.562 23.266 2.432 1 97.69 208 ILE A O 1
ATOM 1584 N N . THR A 1 209 ? -3.582 23.625 1.517 1 94.75 209 THR A N 1
ATOM 1585 C CA . THR A 1 209 ? -3.428 22.234 1.102 1 94.75 209 THR A CA 1
ATOM 1586 C C . THR A 1 209 ? -2.791 21.406 2.213 1 94.75 209 THR A C 1
ATOM 1588 O O . THR A 1 209 ? -2.941 20.188 2.246 1 94.75 209 THR A O 1
ATOM 1591 N N . GLN A 1 210 ? -2.053 22.094 3.051 1 95.25 210 GLN A N 1
ATOM 1592 C CA . GLN A 1 210 ? -1.386 21.453 4.184 1 95.25 210 GLN A CA 1
ATOM 1593 C C . GLN A 1 210 ? -0.892 22.5 5.184 1 95.25 210 GLN A C 1
ATOM 1595 O O . GLN A 1 210 ? -0.586 23.625 4.805 1 95.25 210 GLN A O 1
ATOM 1600 N N . PHE A 1 211 ? -0.829 22.125 6.387 1 97.19 211 PHE A N 1
ATOM 1601 C CA . PHE A 1 211 ? -0.279 23.031 7.395 1 97.19 211 PHE A CA 1
ATOM 1602 C C . PHE A 1 211 ? 1.193 22.719 7.645 1 97.19 211 PHE A C 1
ATOM 1604 O O . PHE A 1 211 ? 1.528 21.891 8.5 1 97.19 211 PHE A O 1
ATOM 1611 N N . THR A 1 212 ? 1.993 23.469 6.934 1 94.94 212 THR A N 1
ATOM 1612 C CA . THR A 1 212 ? 3.439 23.328 7.066 1 94.94 212 THR A CA 1
ATOM 1613 C C . THR A 1 212 ? 4.027 24.5 7.832 1 94.94 212 THR A C 1
ATOM 1615 O O . THR A 1 212 ? 3.299 25.391 8.266 1 94.94 212 THR A O 1
ATOM 1618 N N . GLY A 1 213 ? 5.336 24.516 7.957 1 94 213 GLY A N 1
ATOM 1619 C CA . GLY A 1 213 ? 6.02 25.562 8.695 1 94 213 GLY A CA 1
ATOM 1620 C C . GLY A 1 213 ? 5.855 26.938 8.062 1 94 213 GLY A C 1
ATOM 1621 O O . GLY A 1 213 ? 6.008 27.953 8.742 1 94 213 GLY A O 1
ATOM 1622 N N . VAL A 1 214 ? 5.477 26.953 6.812 1 92.38 214 VAL A N 1
ATOM 1623 C CA . VAL A 1 214 ? 5.418 28.219 6.113 1 92.38 214 VAL A CA 1
ATOM 1624 C C . VAL A 1 214 ? 3.963 28.641 5.918 1 92.38 214 VAL A C 1
ATOM 1626 O O . VAL A 1 214 ? 3.686 29.719 5.395 1 92.38 214 VAL A O 1
ATOM 1629 N N . THR A 1 215 ? 3.041 27.844 6.336 1 96.38 215 THR A N 1
ATOM 1630 C CA . THR A 1 215 ? 1.629 28.062 6.039 1 96.38 215 THR A CA 1
ATOM 1631 C C . THR A 1 215 ? 1.119 29.312 6.742 1 96.38 215 THR A C 1
ATOM 1633 O O . THR A 1 215 ? 0.36 30.094 6.16 1 96.38 215 THR A O 1
ATOM 1636 N N . GLY A 1 216 ? 1.549 29.578 8.023 1 97.31 216 GLY A N 1
ATOM 1637 C CA . GLY A 1 216 ? 1.119 30.766 8.75 1 97.31 216 GLY A CA 1
ATOM 1638 C C . GLY A 1 216 ? 1.43 32.062 8.016 1 97.31 216 GLY A C 1
ATOM 1639 O O . GLY A 1 216 ? 0.556 32.906 7.863 1 97.31 216 GLY A O 1
ATOM 1640 N N . GLU A 1 217 ? 2.572 32.125 7.531 1 95.75 217 GLU A N 1
ATOM 1641 C CA . GLU A 1 217 ? 3.004 33.344 6.816 1 95.75 217 GLU A CA 1
ATOM 1642 C C . GLU A 1 217 ? 2.314 33.438 5.457 1 95.75 217 GLU A C 1
ATOM 1644 O O . GLU A 1 217 ? 1.865 34.531 5.074 1 95.75 217 GLU A O 1
ATOM 1649 N N . GLN A 1 218 ? 2.256 32.375 4.766 1 94.56 218 GLN A N 1
ATOM 1650 C CA . GLN A 1 218 ? 1.599 32.375 3.463 1 94.56 218 GLN A CA 1
ATOM 1651 C C . GLN A 1 218 ? 0.125 32.75 3.592 1 94.56 218 GLN A C 1
ATOM 1653 O O . GLN A 1 218 ? -0.419 33.438 2.738 1 94.56 218 GLN A O 1
ATOM 1658 N N . TYR A 1 219 ? -0.506 32.344 4.629 1 98.19 219 TYR A N 1
ATOM 1659 C CA . TYR A 1 219 ? -1.896 32.688 4.895 1 98.19 219 TYR A CA 1
ATOM 1660 C C . TYR A 1 219 ? -2.039 34.188 5.113 1 98.19 219 TYR A C 1
ATOM 1662 O O . TYR A 1 219 ? -2.949 34.812 4.562 1 98.19 219 TYR A O 1
ATOM 1670 N N . GLN A 1 220 ? -1.183 34.688 5.945 1 97.94 220 GLN A N 1
ATOM 1671 C CA . GLN A 1 220 ? -1.235 36.125 6.223 1 97.94 220 GLN A CA 1
ATOM 1672 C C . GLN A 1 220 ? -1.086 36.938 4.941 1 97.94 220 GLN A C 1
ATOM 1674 O O . GLN A 1 220 ? -1.811 37.906 4.73 1 97.94 220 GLN A O 1
ATOM 1679 N N . GLU A 1 221 ? -0.179 36.5 4.109 1 96.81 221 GLU A N 1
ATOM 1680 C CA . GLU A 1 221 ? 0.029 37.188 2.836 1 96.81 221 GLU A CA 1
ATOM 1681 C C . GLU A 1 221 ? -1.222 37.125 1.964 1 96.81 221 GLU A C 1
ATOM 1683 O O . GLU A 1 221 ? -1.625 38.125 1.374 1 96.81 221 GLU A O 1
ATOM 1688 N N . ALA A 1 222 ? -1.768 35.969 1.906 1 97.5 222 ALA A N 1
ATOM 1689 C CA . ALA A 1 222 ? -2.992 35.812 1.132 1 97.5 222 ALA A CA 1
ATOM 1690 C C . ALA A 1 222 ? -4.121 36.656 1.677 1 97.5 222 ALA A C 1
ATOM 1692 O O . ALA A 1 222 ? -4.82 37.344 0.915 1 97.5 222 ALA A O 1
ATOM 1693 N N . PHE A 1 223 ? -4.301 36.688 2.982 1 98.12 223 PHE A N 1
ATOM 1694 C CA . PHE A 1 223 ? -5.34 37.469 3.65 1 98.12 223 PHE A CA 1
ATOM 1695 C C . PHE A 1 223 ? -5.176 38.938 3.363 1 98.12 223 PHE A C 1
ATOM 1697 O O . PHE A 1 223 ? -6.141 39.625 3.006 1 98.12 223 PHE A O 1
ATOM 1704 N N . ASP A 1 224 ? -3.938 39.406 3.473 1 98 224 ASP A N 1
ATOM 1705 C CA . ASP A 1 224 ? -3.646 40.844 3.24 1 98 224 ASP A CA 1
ATOM 1706 C C . ASP A 1 224 ? -3.949 41.219 1.796 1 98 224 ASP A C 1
ATOM 1708 O O . ASP A 1 224 ? -4.523 42.281 1.544 1 98 224 ASP A O 1
ATOM 1712 N N . ASP A 1 225 ? -3.572 40.375 0.952 1 97.94 225 ASP A N 1
ATOM 1713 C CA . ASP A 1 225 ? -3.816 40.625 -0.461 1 97.94 225 ASP A CA 1
ATOM 1714 C C . ASP A 1 225 ? -5.312 40.719 -0.755 1 97.94 225 ASP A C 1
ATOM 1716 O O . ASP A 1 225 ? -5.766 41.625 -1.47 1 97.94 225 ASP A O 1
ATOM 1720 N N . LEU A 1 226 ? -6.039 39.844 -0.221 1 98.38 226 LEU A N 1
ATOM 1721 C CA . LEU A 1 226 ? -7.484 39.844 -0.418 1 98.38 226 LEU A CA 1
ATOM 1722 C C . LEU A 1 226 ? -8.141 41.031 0.234 1 98.38 226 LEU A C 1
ATOM 1724 O O . LEU A 1 226 ? -9.086 41.625 -0.313 1 98.38 226 LEU A O 1
ATOM 1728 N N . GLN A 1 227 ? -7.637 41.438 1.372 1 97.31 227 GLN A N 1
ATOM 1729 C CA . GLN A 1 227 ? -8.141 42.656 2.025 1 97.31 227 GLN A CA 1
ATOM 1730 C C . GLN A 1 227 ? -7.922 43.875 1.151 1 97.31 227 GLN A C 1
ATOM 1732 O O . GLN A 1 227 ? -8.812 44.719 1.018 1 97.31 227 GLN A O 1
ATOM 1737 N N . LYS A 1 228 ? -6.789 43.938 0.565 1 97.75 228 LYS A N 1
ATOM 1738 C CA . LYS A 1 228 ? -6.465 45.031 -0.322 1 97.75 228 LYS A CA 1
ATOM 1739 C C . LYS A 1 228 ? -7.402 45.094 -1.526 1 97.75 228 LYS A C 1
ATOM 1741 O O . LYS A 1 228 ? -7.715 46.156 -2.045 1 97.75 228 LYS A O 1
ATOM 1746 N N . GLN A 1 229 ? -7.871 43.969 -1.844 1 97.56 229 GLN A N 1
ATOM 1747 C CA . GLN A 1 229 ? -8.758 43.844 -2.996 1 97.56 229 GLN A CA 1
ATOM 1748 C C . GLN A 1 229 ? -10.211 44.125 -2.6 1 97.56 229 GLN A C 1
ATOM 1750 O O . GLN A 1 229 ? -11.094 44.156 -3.455 1 97.56 229 GLN A O 1
ATOM 1755 N N . GLY A 1 230 ? -10.484 44.25 -1.308 1 97.56 230 GLY A N 1
ATOM 1756 C CA . GLY A 1 230 ? -11.812 44.625 -0.857 1 97.56 230 GLY A CA 1
ATOM 1757 C C . GLY A 1 230 ? -12.633 43.469 -0.352 1 97.56 230 GLY A C 1
ATOM 1758 O O . GLY A 1 230 ? -13.867 43.5 -0.408 1 97.56 230 GLY A O 1
ATOM 1759 N N . MET A 1 231 ? -12.055 42.5 0.178 1 97.62 231 MET A N 1
ATOM 1760 C CA . MET A 1 231 ? -12.727 41.312 0.673 1 97.62 231 MET A CA 1
ATOM 1761 C C . MET A 1 231 ? -13.773 41.656 1.721 1 97.62 231 MET A C 1
ATOM 1763 O O . MET A 1 231 ? -13.5 42.438 2.65 1 97.62 231 MET A O 1
ATOM 1767 N N . GLU A 1 232 ? -15.023 41.062 1.581 1 97.75 232 GLU A N 1
ATOM 1768 C CA . GLU A 1 232 ? -16.109 41.312 2.521 1 97.75 232 GLU A CA 1
ATOM 1769 C C . GLU A 1 232 ? -16.609 40 3.121 1 97.75 232 GLU A C 1
ATOM 1771 O O . GLU A 1 232 ? -17.312 40 4.133 1 97.75 232 GLU A O 1
ATOM 1776 N N . LYS A 1 233 ? -16.312 38.938 2.467 1 98.06 233 LYS A N 1
ATOM 1777 C CA . LYS A 1 233 ? -16.609 37.562 2.863 1 98.06 233 LYS A CA 1
ATOM 1778 C C . LYS A 1 233 ? -15.438 36.625 2.559 1 98.06 233 LYS A C 1
ATOM 1780 O O . LYS A 1 233 ? -14.602 36.938 1.704 1 98.06 233 LYS A O 1
ATOM 1785 N N . MET A 1 234 ? -15.383 35.469 3.273 1 98.5 234 MET A N 1
ATOM 1786 C CA . MET A 1 234 ? -14.219 34.594 3.094 1 98.5 234 MET A CA 1
ATOM 1787 C C . MET A 1 234 ? -14.633 33.125 3.066 1 98.5 234 MET A C 1
ATOM 1789 O O . MET A 1 234 ? -15.508 32.719 3.826 1 98.5 234 MET A O 1
ATOM 1793 N N . ILE A 1 235 ? -14.055 32.438 2.199 1 98.69 235 ILE A N 1
ATOM 1794 C CA . ILE A 1 235 ? -14.156 30.984 2.164 1 98.69 235 ILE A CA 1
ATOM 1795 C C . ILE A 1 235 ? -12.766 30.359 2.314 1 98.69 235 ILE A C 1
ATOM 1797 O O . ILE A 1 235 ? -11.828 30.75 1.608 1 98.69 235 ILE A O 1
ATOM 1801 N N . VAL A 1 236 ? -12.609 29.484 3.258 1 98.88 236 VAL A N 1
ATOM 1802 C CA . VAL A 1 236 ? -11.391 28.703 3.402 1 98.88 236 VAL A CA 1
ATOM 1803 C C . VAL A 1 236 ? -11.648 27.25 2.975 1 98.88 236 VAL A C 1
ATOM 1805 O O . VAL A 1 236 ? -12.578 26.609 3.465 1 98.88 236 VAL A O 1
ATOM 1808 N N . ASP A 1 237 ? -10.844 26.797 2.068 1 98.69 237 ASP A N 1
ATOM 1809 C CA . ASP A 1 237 ? -10.992 25.453 1.517 1 98.69 237 ASP A CA 1
ATOM 1810 C C . ASP A 1 237 ? -9.945 24.516 2.094 1 98.69 237 ASP A C 1
ATOM 1812 O O . ASP A 1 237 ? -8.766 24.609 1.77 1 98.69 237 ASP A O 1
ATOM 1816 N N . LEU A 1 238 ? -10.43 23.547 2.924 1 98.75 238 LEU A N 1
ATOM 1817 C CA . LEU A 1 238 ? -9.562 22.562 3.57 1 98.75 238 LEU A CA 1
ATOM 1818 C C . LEU A 1 238 ? -9.828 21.156 3.031 1 98.75 238 LEU A C 1
ATOM 1820 O O . LEU A 1 238 ? -9.406 20.172 3.635 1 98.75 238 LEU A O 1
ATOM 1824 N N . ARG A 1 239 ? -10.578 21.094 1.929 1 97.62 239 ARG A N 1
ATOM 1825 C CA . ARG A 1 239 ? -10.828 19.781 1.333 1 97.62 239 ARG A CA 1
ATOM 1826 C C . ARG A 1 239 ? -9.516 19.109 0.922 1 97.62 239 ARG A C 1
ATOM 1828 O O . ARG A 1 239 ? -8.625 19.766 0.377 1 97.62 239 ARG A O 1
ATOM 1835 N N . ASP A 1 240 ? -9.367 17.859 1.299 1 93.88 240 ASP A N 1
ATOM 1836 C CA . ASP A 1 240 ? -8.234 17 0.966 1 93.88 240 ASP A CA 1
ATOM 1837 C C . ASP A 1 240 ? -6.977 17.438 1.718 1 93.88 240 ASP A C 1
ATOM 1839 O O . ASP A 1 240 ? -5.863 17.094 1.329 1 93.88 240 ASP A O 1
ATOM 1843 N N . ASN A 1 241 ? -7.129 18.281 2.703 1 96.62 241 ASN A N 1
ATOM 1844 C CA . ASN A 1 241 ? -6.027 18.688 3.564 1 96.62 241 ASN A CA 1
ATOM 1845 C C . ASN A 1 241 ? -5.77 17.672 4.672 1 96.62 241 ASN A C 1
ATOM 1847 O O . ASN A 1 241 ? -6.586 17.516 5.582 1 96.62 241 ASN A O 1
ATOM 1851 N N . PRO A 1 242 ? -4.668 17.078 4.637 1 95.19 242 PRO A N 1
ATOM 1852 C CA . PRO A 1 242 ? -4.418 15.992 5.586 1 95.19 242 PRO A CA 1
ATOM 1853 C C . PRO A 1 242 ? -3.953 16.5 6.949 1 95.19 242 PRO A C 1
ATOM 1855 O O . PRO A 1 242 ? -3.693 15.695 7.852 1 95.19 242 PRO A O 1
ATOM 1858 N N . GLY A 1 243 ? -3.855 17.75 7.066 1 97.06 243 GLY A N 1
ATOM 1859 C CA . GLY A 1 243 ? -3.402 18.328 8.328 1 97.06 243 GLY A CA 1
ATOM 1860 C C . GLY A 1 243 ? -1.972 18.828 8.273 1 97.06 243 GLY A C 1
ATOM 1861 O O . GLY A 1 243 ? -1.587 19.531 7.336 1 97.06 243 GLY A O 1
ATOM 1862 N N . GLY A 1 244 ? -1.239 18.531 9.305 1 95.19 244 GLY A N 1
ATOM 1863 C CA . GLY A 1 244 ? 0.137 18.984 9.398 1 95.19 244 GLY A CA 1
ATOM 1864 C C . GLY A 1 244 ? 0.525 19.422 10.805 1 95.19 244 GLY A C 1
ATOM 1865 O O . GLY A 1 244 ? 0.184 18.766 11.781 1 95.19 244 GLY A O 1
ATOM 1866 N N . LEU A 1 245 ? 1.239 20.531 10.875 1 95.25 245 LEU A N 1
ATOM 1867 C CA . LEU A 1 245 ? 1.822 20.969 12.133 1 95.25 245 LEU A CA 1
ATOM 1868 C C . LEU A 1 245 ? 0.777 21.656 13.008 1 95.25 245 LEU A C 1
ATOM 1870 O O . LEU A 1 245 ? 0.054 22.547 12.531 1 95.25 245 LEU A O 1
ATOM 1874 N N . LEU A 1 246 ? 0.798 21.266 14.266 1 96.12 246 LEU A N 1
ATOM 1875 C CA . LEU A 1 246 ? -0.09 21.891 15.242 1 96.12 246 LEU A CA 1
ATOM 1876 C C . LEU A 1 246 ? 0.188 23.391 15.352 1 96.12 246 LEU A C 1
ATOM 1878 O O . LEU A 1 246 ? -0.741 24.203 15.328 1 96.12 246 LEU A O 1
ATOM 1882 N N . ASP A 1 247 ? 1.417 23.75 15.398 1 95.56 247 ASP A N 1
ATOM 1883 C CA . ASP A 1 247 ? 1.792 25.156 15.539 1 95.56 247 ASP A CA 1
ATOM 1884 C C . ASP A 1 247 ? 1.307 25.984 14.344 1 95.56 247 ASP A C 1
ATOM 1886 O O . ASP A 1 247 ? 0.883 27.125 14.5 1 95.56 247 ASP A O 1
ATOM 1890 N N . SER A 1 248 ? 1.39 25.344 13.211 1 96.81 248 SER A N 1
ATOM 1891 C CA . SER A 1 248 ? 1.012 26.031 11.977 1 96.81 248 SER A CA 1
ATOM 1892 C C . SER A 1 248 ? -0.481 26.344 11.961 1 96.81 248 SER A C 1
ATOM 1894 O O . SER A 1 248 ? -0.879 27.484 11.656 1 96.81 248 SER A O 1
ATOM 1896 N N . VAL A 1 249 ? -1.314 25.406 12.297 1 98.38 249 VAL A N 1
ATOM 1897 C CA . VAL A 1 249 ? -2.754 25.641 12.289 1 98.38 249 VAL A CA 1
ATOM 1898 C C . VAL A 1 249 ? -3.119 26.641 13.383 1 98.38 249 VAL A C 1
ATOM 1900 O O . VAL A 1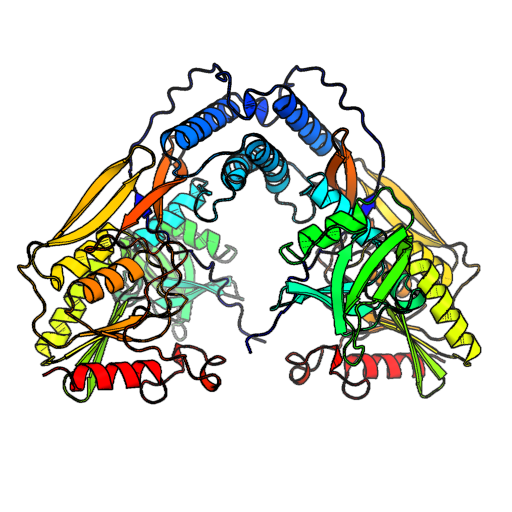 249 ? -4 27.484 13.195 1 98.38 249 VAL A O 1
ATOM 1903 N N . CYS A 1 250 ? -2.465 26.594 14.5 1 98 250 CYS A N 1
ATOM 1904 C CA . CYS A 1 250 ? -2.727 27.547 15.578 1 98 250 CYS A CA 1
ATOM 1905 C C . CYS A 1 250 ? -2.363 28.969 15.148 1 98 250 CYS A C 1
ATOM 1907 O O . CYS A 1 250 ? -3.076 29.922 15.469 1 98 250 CYS A O 1
ATOM 1909 N N . ASP A 1 251 ? -1.268 29.062 14.422 1 97.69 251 ASP A N 1
ATOM 1910 C CA . ASP A 1 251 ? -0.866 30.359 13.898 1 97.69 251 ASP A CA 1
ATOM 1911 C C . ASP A 1 251 ? -1.952 30.953 13.008 1 97.69 251 ASP A C 1
ATOM 1913 O O . ASP A 1 251 ? -2.266 32.156 13.117 1 97.69 251 ASP A O 1
ATOM 1917 N N . VAL A 1 252 ? -2.492 30.172 12.188 1 98.62 252 VAL A N 1
ATOM 1918 C CA . VAL A 1 252 ? -3.545 30.641 11.289 1 98.62 252 VAL A CA 1
ATOM 1919 C C . VAL A 1 252 ? -4.797 30.984 12.094 1 98.62 252 VAL A C 1
ATOM 1921 O O . VAL A 1 252 ? -5.398 32.031 11.891 1 98.62 252 VAL A O 1
ATOM 1924 N N . LEU A 1 253 ? -5.141 30.141 13.047 1 98.75 253 LEU A N 1
ATOM 1925 C CA . LEU A 1 253 ? -6.363 30.312 13.82 1 98.75 253 LEU A CA 1
ATOM 1926 C C . LEU A 1 253 ? -6.277 31.562 14.695 1 98.75 253 LEU A C 1
ATOM 1928 O O . LEU A 1 253 ? -7.285 32.219 14.938 1 98.75 253 LEU A O 1
ATOM 1932 N N . ARG A 1 254 ? -5.141 31.875 15.172 1 98.31 254 ARG A N 1
ATOM 1933 C CA . ARG A 1 254 ? -4.949 33.094 15.984 1 98.31 254 ARG A CA 1
ATOM 1934 C C . ARG A 1 254 ? -5.242 34.344 15.172 1 98.31 254 ARG A C 1
ATOM 1936 O O . ARG A 1 254 ? -5.449 35.406 15.742 1 98.31 254 ARG A O 1
ATOM 1943 N N . LYS A 1 255 ? -5.355 34.156 13.891 1 97.69 255 LYS A N 1
ATOM 1944 C CA . LYS A 1 255 ? -5.625 35.281 13.008 1 97.69 255 LYS A CA 1
ATOM 1945 C C . LYS A 1 255 ? -7.117 35.438 12.734 1 97.69 255 LYS A C 1
ATOM 1947 O O . LYS A 1 255 ? -7.547 36.375 12.07 1 97.69 255 LYS A O 1
ATOM 1952 N N . ILE A 1 256 ? -7.941 34.562 13.273 1 97.75 256 ILE A N 1
ATOM 1953 C CA . ILE A 1 256 ? -9.352 34.688 12.914 1 97.75 256 ILE A CA 1
ATOM 1954 C C . ILE A 1 256 ? -10.219 34.438 14.148 1 97.75 256 ILE A C 1
ATOM 1956 O O . ILE A 1 256 ? -11.375 34.875 14.188 1 97.75 256 ILE A O 1
ATOM 1960 N N . LEU A 1 257 ? -9.719 33.781 15.203 1 98.5 257 LEU A N 1
ATOM 1961 C CA . LEU A 1 257 ? -10.555 33.375 16.328 1 98.5 257 LEU A CA 1
ATOM 1962 C C . LEU A 1 257 ? -10.664 34.469 17.375 1 98.5 257 LEU A C 1
ATOM 1964 O O . LEU A 1 257 ? -9.797 35.344 17.453 1 98.5 257 LEU A O 1
ATOM 1968 N N . PRO A 1 258 ? -11.758 34.406 18.172 1 98.25 258 PRO A N 1
ATOM 1969 C CA . PRO A 1 258 ? -11.82 35.25 19.375 1 98.25 258 PRO A CA 1
ATOM 1970 C C . PRO A 1 258 ? -10.922 34.719 20.5 1 98.25 258 PRO A C 1
ATOM 1972 O O . PRO A 1 258 ? -10.281 33.688 20.359 1 98.25 258 PRO A O 1
ATOM 1975 N N . GLU A 1 259 ? -10.875 35.562 21.5 1 98.25 259 GLU A N 1
ATOM 1976 C CA . GLU A 1 259 ? -10.094 35.125 22.656 1 98.25 259 GLU A CA 1
ATOM 1977 C C . GLU A 1 259 ? -10.633 33.844 23.234 1 98.25 259 GLU A C 1
ATOM 1979 O O . GLU A 1 259 ? -11.844 33.656 23.391 1 98.25 259 GLU A O 1
ATOM 1984 N N . GLY A 1 260 ? -9.742 32.875 23.438 1 98.5 260 GLY A N 1
ATOM 1985 C CA . GLY A 1 260 ? -10.156 31.625 24.016 1 98.5 260 GLY A CA 1
ATOM 1986 C C . GLY A 1 260 ? -9.281 30.453 23.594 1 98.5 260 GLY A C 1
ATOM 1987 O O . GLY A 1 260 ? -8.172 30.641 23.109 1 98.5 260 GLY A O 1
ATOM 1988 N N . LEU A 1 261 ? -9.844 29.25 23.859 1 98.56 261 LEU A N 1
ATOM 1989 C CA . LEU A 1 261 ? -9.141 28 23.578 1 98.56 261 LEU A CA 1
ATOM 1990 C C . LEU A 1 261 ? -9.195 27.688 22.078 1 98.56 261 LEU A C 1
ATOM 1992 O O . LEU A 1 261 ? -10.25 27.812 21.453 1 98.56 261 LEU A O 1
ATOM 1996 N N . ILE A 1 262 ? -8.062 27.375 21.562 1 98.5 262 ILE A N 1
ATOM 1997 C CA . ILE A 1 262 ? -8.031 26.891 20.188 1 98.5 262 ILE A CA 1
ATOM 1998 C C . ILE A 1 262 ? -8.219 25.375 20.172 1 98.5 262 ILE A C 1
ATOM 2000 O O . ILE A 1 262 ? -9.078 24.859 19.453 1 98.5 262 ILE A O 1
ATOM 2004 N N . VAL A 1 263 ? -7.391 24.656 20.922 1 98.25 263 VAL A N 1
ATOM 2005 C CA . VAL A 1 263 ? -7.348 23.188 21.031 1 98.25 263 VAL A CA 1
ATOM 2006 C C . VAL A 1 263 ? -6.602 22.781 22.297 1 98.25 263 VAL A C 1
ATOM 2008 O O . VAL A 1 263 ? -5.762 23.531 22.797 1 98.25 263 VAL A O 1
ATOM 2011 N N . TYR A 1 264 ? -6.957 21.703 22.828 1 97.94 264 TYR A N 1
ATOM 2012 C CA . TYR A 1 264 ? -6.121 21.156 23.891 1 97.94 264 TYR A CA 1
ATOM 2013 C C . TYR A 1 264 ? -5.852 19.672 23.672 1 97.94 264 TYR A C 1
ATOM 2015 O O . TYR A 1 264 ? -6.609 19 22.969 1 97.94 264 TYR A O 1
ATOM 2023 N N . THR A 1 265 ? -4.738 19.188 24.156 1 97.06 265 THR A N 1
ATOM 2024 C CA . THR A 1 265 ? -4.301 17.797 24.047 1 97.06 265 THR A CA 1
ATOM 2025 C C . THR A 1 265 ? -4.172 17.156 25.422 1 97.06 265 THR A C 1
ATOM 2027 O O . THR A 1 265 ? -3.977 17.844 26.422 1 97.06 265 THR A O 1
ATOM 2030 N N . GLU A 1 266 ? -4.391 15.891 25.453 1 97.31 266 GLU A N 1
ATOM 2031 C CA . GLU A 1 266 ? -4.234 15.102 26.672 1 97.31 266 GLU A CA 1
ATOM 2032 C C . GLU A 1 266 ? -3.436 13.828 26.391 1 97.31 266 GLU A C 1
ATOM 2034 O O . GLU A 1 266 ? -3.775 13.055 25.5 1 97.31 266 GLU A O 1
ATOM 2039 N N . ASP A 1 267 ? -2.396 13.672 27.141 1 95.62 267 ASP A N 1
ATOM 2040 C CA . ASP A 1 267 ? -1.571 12.484 26.953 1 95.62 267 ASP A CA 1
ATOM 2041 C C . ASP A 1 267 ? -2.055 11.328 27.828 1 95.62 267 ASP A C 1
ATOM 2043 O O . ASP A 1 267 ? -3.109 11.422 28.453 1 95.62 267 ASP A O 1
ATOM 2047 N N . LYS A 1 268 ? -1.337 10.195 27.766 1 94.94 268 LYS A N 1
ATOM 2048 C CA . LYS A 1 268 ? -1.785 8.969 28.422 1 94.94 268 LYS A CA 1
ATOM 2049 C C . LYS A 1 268 ? -1.821 9.141 29.938 1 94.94 268 LYS A C 1
ATOM 2051 O O . LYS A 1 268 ? -2.549 8.43 30.641 1 94.94 268 LYS A O 1
ATOM 2056 N N . ASP A 1 269 ? -1.06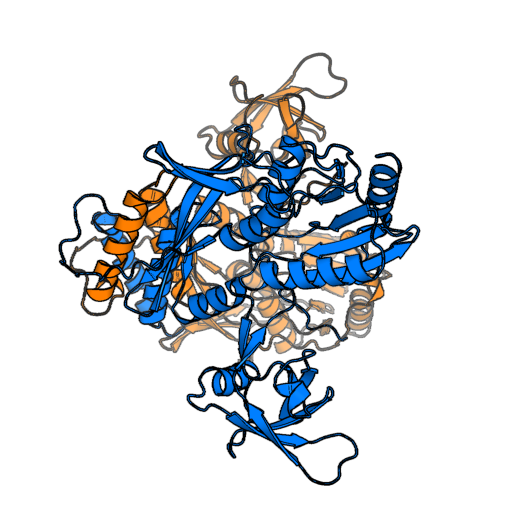7 10.125 30.5 1 95.06 269 ASP A N 1
ATOM 2057 C CA . ASP A 1 269 ? -0.993 10.352 31.938 1 95.06 269 ASP A CA 1
ATOM 2058 C C . ASP A 1 269 ? -1.982 11.43 32.375 1 95.06 269 ASP A C 1
ATOM 2060 O O . ASP A 1 269 ? -1.983 11.844 33.531 1 95.06 269 ASP A O 1
ATOM 2064 N N . GLY A 1 270 ? -2.697 11.938 31.453 1 94.94 270 GLY A N 1
ATOM 2065 C CA . GLY A 1 270 ? -3.715 12.922 31.781 1 94.94 270 GLY A CA 1
ATOM 2066 C C . GLY A 1 270 ? -3.189 14.344 31.75 1 94.94 270 GLY A C 1
ATOM 2067 O O . GLY A 1 270 ? -3.891 15.281 32.156 1 94.94 270 GLY A O 1
ATOM 2068 N N . ASN A 1 271 ? -1.955 14.477 31.359 1 95.19 271 ASN A N 1
ATOM 2069 C CA . ASN A 1 271 ? -1.427 15.828 31.234 1 95.19 271 ASN A CA 1
ATOM 2070 C C . ASN A 1 271 ? -2.098 16.578 30.094 1 95.19 271 ASN A C 1
ATOM 2072 O O . ASN A 1 271 ? -2.148 16.094 28.953 1 95.19 271 ASN A O 1
ATOM 2076 N N . ARG A 1 272 ? -2.549 17.797 30.422 1 96.25 272 ARG A N 1
ATOM 2077 C CA . ARG A 1 272 ? -3.27 18.625 29.469 1 96.25 272 ARG A CA 1
ATOM 2078 C C . ARG A 1 272 ? -2.42 19.797 29.016 1 96.25 272 ARG A C 1
ATOM 2080 O O . ARG A 1 272 ? -1.765 20.453 29.828 1 96.25 272 ARG A O 1
ATOM 2087 N N . GLU A 1 273 ? -2.285 19.984 27.703 1 95.81 273 GLU A N 1
ATOM 2088 C CA . GLU A 1 273 ? -1.677 21.156 27.109 1 95.81 273 GLU A CA 1
ATOM 2089 C C . GLU A 1 273 ? -2.689 21.938 26.266 1 95.81 273 GLU A C 1
ATOM 2091 O O . GLU A 1 273 ? -3.455 21.344 25.5 1 95.81 273 GLU A O 1
ATOM 2096 N N . GLU A 1 274 ? -2.637 23.281 26.422 1 97.62 274 GLU A N 1
ATOM 2097 C CA . GLU A 1 274 ? -3.629 24.125 25.75 1 97.62 274 GLU A CA 1
ATOM 2098 C C . GLU A 1 274 ? -2.967 25.094 24.781 1 97.62 274 GLU A C 1
ATOM 2100 O O . GLU A 1 274 ? -1.903 25.641 25.078 1 97.62 274 GLU A O 1
ATOM 2105 N N . GLU A 1 275 ? -3.533 25.219 23.656 1 97.75 275 GLU A N 1
ATOM 2106 C CA . GLU A 1 275 ? -3.262 26.328 22.734 1 97.75 275 GLU A CA 1
ATOM 2107 C C . GLU A 1 275 ? -4.387 27.344 22.766 1 97.75 275 GLU A C 1
ATOM 2109 O O . GLU A 1 275 ? -5.555 27 22.578 1 97.75 275 GLU A O 1
ATOM 2114 N N . LYS A 1 276 ? -3.965 28.641 22.875 1 98.31 276 LYS A N 1
ATOM 2115 C CA . LYS A 1 276 ? -4.973 29.672 23.062 1 98.31 276 LYS A CA 1
ATOM 2116 C C . LYS A 1 276 ? -4.801 30.797 22.031 1 98.31 276 LYS A C 1
ATOM 2118 O O . LYS A 1 276 ? -3.752 30.906 21.391 1 98.31 276 LYS A O 1
ATOM 2123 N N . CYS A 1 277 ? -5.871 31.484 21.859 1 98.31 277 CYS A N 1
ATOM 2124 C CA . CYS A 1 277 ? -5.922 32.688 21.031 1 98.31 277 CYS A CA 1
ATOM 2125 C C . CYS A 1 277 ? -6.199 33.938 21.875 1 98.31 277 CYS A C 1
ATOM 2127 O O . CYS A 1 277 ? -7.016 33.875 22.812 1 98.31 277 CYS A O 1
ATOM 2129 N N . ASP A 1 278 ? -5.551 35.094 21.516 1 97.62 278 ASP A N 1
ATOM 2130 C CA . ASP A 1 278 ? -5.742 36.312 22.281 1 97.62 278 ASP A CA 1
ATOM 2131 C C . ASP A 1 278 ? -6.875 37.156 21.703 1 97.62 278 ASP A C 1
ATOM 2133 O O . ASP A 1 278 ? -7.285 38.156 22.297 1 97.62 278 ASP A O 1
ATOM 2137 N N . GLY A 1 279 ? -7.371 36.812 20.578 1 97.06 279 GLY A N 1
ATOM 2138 C CA . GLY A 1 279 ? -8.539 37.438 19.984 1 97.06 279 GLY A CA 1
ATOM 2139 C C . GLY A 1 279 ? -8.227 38.781 19.328 1 97.06 279 GLY A C 1
ATOM 2140 O O . GLY A 1 279 ? -9.133 39.5 18.938 1 97.06 279 GLY A O 1
ATOM 2141 N N . LYS A 1 280 ? -7 39.156 19.188 1 96.62 280 LYS A N 1
ATOM 2142 C CA . LYS A 1 280 ? -6.609 40.469 18.672 1 96.62 280 LYS A CA 1
ATOM 2143 C C . LYS A 1 280 ? -6.938 40.594 17.188 1 96.62 280 LYS A C 1
ATOM 2145 O O . LYS A 1 280 ? -7.16 41.719 16.703 1 96.62 280 LYS A O 1
ATOM 2150 N N . ASN A 1 281 ? -6.984 39.438 16.531 1 96.69 281 ASN A N 1
ATOM 2151 C CA . ASN A 1 281 ? -7.199 39.469 15.086 1 96.69 281 ASN A CA 1
ATOM 2152 C C . ASN A 1 281 ? -8.5 38.781 14.703 1 96.69 281 ASN A C 1
ATOM 2154 O O . ASN A 1 281 ? -8.609 38.188 13.625 1 96.69 281 ASN A O 1
ATOM 2158 N N . GLU A 1 282 ? -9.445 38.875 15.57 1 97.5 282 GLU A N 1
ATOM 2159 C CA . GLU A 1 282 ? -10.719 38.188 15.344 1 97.5 282 GLU A CA 1
ATOM 2160 C C . GLU A 1 282 ? -11.336 38.594 14.008 1 97.5 282 GLU A C 1
ATOM 2162 O O . GLU A 1 282 ? -11.414 39.781 13.688 1 97.5 282 GLU A O 1
ATOM 2167 N N . LEU A 1 283 ? -11.711 37.594 13.211 1 96.94 283 LEU A N 1
ATOM 2168 C CA . LEU A 1 283 ? -12.352 37.812 11.922 1 96.94 283 LEU A CA 1
ATOM 2169 C C . LEU A 1 283 ? -13.75 38.375 12.109 1 96.94 283 LEU A C 1
ATOM 2171 O O . LEU A 1 283 ? -14.531 37.875 12.906 1 96.94 283 LEU A O 1
ATOM 2175 N N . ARG A 1 284 ? -14.125 39.406 11.281 1 95.12 284 ARG A N 1
ATOM 2176 C CA . ARG A 1 284 ? -15.391 40.094 11.453 1 95.12 284 ARG A CA 1
ATOM 2177 C C . ARG A 1 284 ? -16.234 40.031 10.18 1 95.12 284 ARG A C 1
ATOM 2179 O O . ARG A 1 284 ? -17.188 40.781 10.008 1 95.12 284 ARG A O 1
ATOM 2186 N N . ILE A 1 285 ? -15.883 39.25 9.289 1 96.81 285 ILE A N 1
ATOM 2187 C CA . ILE A 1 285 ? -16.641 39.062 8.062 1 96.81 285 ILE A CA 1
ATOM 2188 C C . ILE A 1 285 ? -17.156 37.625 8.016 1 96.81 285 ILE A C 1
ATOM 2190 O O . ILE A 1 285 ? -16.625 36.719 8.688 1 96.81 285 ILE A O 1
ATOM 2194 N N . PRO A 1 286 ? -18.219 37.344 7.207 1 97.81 286 PRO A N 1
ATOM 2195 C CA . PRO A 1 286 ? -18.734 36 7.082 1 97.81 286 PRO A CA 1
ATOM 2196 C C . PRO A 1 286 ? -17.688 35 6.59 1 97.81 286 PRO A C 1
ATOM 2198 O O . PRO A 1 286 ? -16.875 35.344 5.719 1 97.81 286 PRO A O 1
ATOM 2201 N N . LEU A 1 287 ? -17.703 33.812 7.25 1 98.44 287 LEU A N 1
ATOM 2202 C CA . LEU A 1 287 ? -16.719 32.781 6.938 1 98.44 287 LEU A CA 1
ATOM 2203 C C . LEU A 1 287 ? -17.406 31.438 6.66 1 98.44 287 LEU A C 1
ATOM 2205 O O . LEU A 1 287 ? -18.328 31.047 7.379 1 98.44 287 LEU A O 1
ATOM 2209 N N . ALA A 1 288 ? -17.047 30.828 5.594 1 98.62 288 ALA A N 1
ATOM 2210 C CA . ALA A 1 288 ? -17.375 29.422 5.348 1 98.62 288 ALA A CA 1
ATOM 2211 C C . ALA A 1 288 ? -16.109 28.578 5.18 1 98.62 288 ALA A C 1
ATOM 2213 O O . ALA A 1 288 ? -15.125 29.047 4.605 1 98.62 288 ALA A O 1
ATOM 2214 N N . VAL A 1 289 ? -16.109 27.375 5.715 1 98.88 289 VAL A N 1
ATOM 2215 C CA . VAL A 1 289 ? -14.977 26.453 5.625 1 98.88 289 VAL A CA 1
ATOM 2216 C C . VAL A 1 289 ? -15.406 25.172 4.902 1 98.88 289 VAL A C 1
ATOM 2218 O O . VAL A 1 289 ? -16.375 24.516 5.301 1 98.88 289 VAL A O 1
ATOM 2221 N N . LEU A 1 290 ? -14.695 24.859 3.85 1 98.81 290 LEU A N 1
ATOM 2222 C CA . LEU A 1 290 ? -14.953 23.625 3.094 1 98.81 290 LEU A CA 1
ATOM 2223 C C . LEU A 1 290 ? -14.117 22.469 3.631 1 98.81 290 LEU A C 1
ATOM 2225 O O . LEU A 1 290 ? -12.898 22.609 3.803 1 98.81 290 LEU A O 1
ATOM 2229 N N . VAL A 1 291 ? -14.805 21.344 3.91 1 98.75 291 VAL A N 1
ATOM 2230 C CA . VAL A 1 291 ? -14.109 20.141 4.367 1 98.75 291 VAL A CA 1
ATOM 2231 C C . VAL A 1 291 ? -14.672 18.922 3.654 1 98.75 291 VAL A C 1
ATOM 2233 O O . VAL A 1 291 ? -15.719 18.984 3.012 1 98.75 291 VAL A O 1
ATOM 2236 N N . ASN A 1 292 ? -13.945 17.828 3.693 1 97.88 292 ASN A N 1
ATOM 2237 C CA . ASN A 1 292 ? -14.414 16.547 3.184 1 97.88 292 ASN A CA 1
ATOM 2238 C C . ASN A 1 292 ? -13.82 15.383 3.969 1 97.88 292 ASN A C 1
ATOM 2240 O O . ASN A 1 292 ? -13.242 15.578 5.039 1 97.88 292 ASN A O 1
ATOM 2244 N N . GLU A 1 293 ? -14.047 14.172 3.486 1 97 293 GLU A N 1
ATOM 2245 C CA . GLU A 1 293 ? -13.672 12.961 4.203 1 97 293 GLU A CA 1
ATOM 2246 C C . GLU A 1 293 ? -12.156 12.812 4.285 1 97 293 GLU A C 1
ATOM 2248 O O . GLU A 1 293 ? -11.641 12.023 5.082 1 97 293 GLU A O 1
ATOM 2253 N N . SER A 1 294 ? -11.461 13.633 3.469 1 95.88 294 SER A N 1
ATOM 2254 C CA . SER A 1 294 ? -10.008 13.57 3.463 1 95.88 294 SER A CA 1
ATOM 2255 C C . SER A 1 294 ? -9.398 14.695 4.289 1 95.88 294 SER A C 1
ATOM 2257 O O . SER A 1 294 ? -8.18 14.773 4.441 1 95.88 294 SER A O 1
ATOM 2259 N N . SER A 1 295 ? -10.195 15.602 4.789 1 97.88 295 SER A N 1
ATOM 2260 C CA . SER A 1 295 ? -9.734 16.609 5.742 1 97.88 295 SER A CA 1
ATOM 2261 C C . SER A 1 295 ? -9.43 15.977 7.102 1 97.88 295 SER A C 1
ATOM 2263 O O . SER A 1 295 ? -10.312 15.406 7.734 1 97.88 295 SER A O 1
ATOM 2265 N N . ALA A 1 296 ? -8.195 16.156 7.508 1 97.25 296 ALA A N 1
ATOM 2266 C CA . ALA A 1 296 ? -7.809 15.406 8.703 1 97.25 296 ALA A CA 1
ATOM 2267 C C . ALA A 1 296 ? -6.91 16.234 9.609 1 97.25 296 ALA A C 1
ATOM 2269 O O . ALA A 1 296 ? -6.297 17.203 9.156 1 97.25 296 ALA A O 1
ATOM 2270 N N . SER A 1 297 ? -6.914 15.859 10.875 1 97.31 297 SER A N 1
ATOM 2271 C CA . SER A 1 297 ? -5.914 16.344 11.812 1 97.31 297 SER A CA 1
ATOM 2272 C C . SER A 1 297 ? -5.961 17.859 11.945 1 97.31 297 SER A C 1
ATOM 2274 O O . SER A 1 297 ? -7 18.422 12.289 1 97.31 297 SER A O 1
ATOM 2276 N N . ALA A 1 298 ? -4.875 18.562 11.547 1 97.88 298 ALA A N 1
ATOM 2277 C CA . ALA A 1 298 ? -4.801 20 11.711 1 97.88 298 ALA A CA 1
ATOM 2278 C C . ALA A 1 298 ? -5.973 20.688 11.016 1 97.88 298 ALA A C 1
ATOM 2280 O O . ALA A 1 298 ? -6.488 21.703 11.508 1 97.88 298 ALA A O 1
ATOM 2281 N N . SER A 1 299 ? -6.383 20.188 9.914 1 98.44 299 SER A N 1
ATOM 2282 C CA . SER A 1 299 ? -7.535 20.766 9.234 1 98.44 299 SER A CA 1
ATOM 2283 C C . SER A 1 299 ? -8.812 20.578 10.047 1 98.44 299 SER A C 1
ATOM 2285 O O . SER A 1 299 ? -9.711 21.422 10.008 1 98.44 299 SER A O 1
ATOM 2287 N N . GLU A 1 300 ? -8.906 19.516 10.781 1 98.56 300 GLU A N 1
ATOM 2288 C CA . GLU A 1 300 ? -10.055 19.297 11.648 1 98.56 300 GLU A CA 1
ATOM 2289 C C . GLU A 1 300 ? -10 20.203 12.883 1 98.56 300 GLU A C 1
ATOM 2291 O O . GLU A 1 300 ? -11.039 20.609 13.398 1 98.56 300 GLU A O 1
ATOM 2296 N N . ILE A 1 301 ? -8.789 20.484 13.328 1 98.5 301 ILE A N 1
ATOM 2297 C CA . ILE A 1 301 ? -8.633 21.469 14.406 1 98.5 301 ILE A CA 1
ATOM 2298 C C . ILE A 1 301 ? -9.172 22.828 13.961 1 98.5 301 ILE A C 1
ATOM 2300 O O . ILE A 1 301 ? -9.914 23.469 14.695 1 98.5 301 ILE A O 1
ATOM 2304 N N . PHE A 1 302 ? -8.82 23.219 12.727 1 98.81 302 PHE A N 1
ATOM 2305 C CA . PHE A 1 302 ? -9.32 24.469 12.148 1 98.81 302 PHE A CA 1
ATOM 2306 C C . PHE A 1 302 ? -10.844 24.469 12.094 1 98.81 302 PHE A C 1
ATOM 2308 O O . PHE A 1 302 ? -11.484 25.375 12.633 1 98.81 302 PHE A O 1
ATOM 2315 N N . ALA A 1 303 ? -11.422 23.453 11.531 1 98.81 303 ALA A N 1
ATOM 2316 C CA . ALA A 1 303 ? -12.867 23.359 11.344 1 98.81 303 ALA A CA 1
ATOM 2317 C C . ALA A 1 303 ? -13.586 23.281 12.688 1 98.81 303 ALA A C 1
ATOM 2319 O O . ALA A 1 303 ? -14.609 23.938 12.891 1 98.81 303 ALA A O 1
ATOM 2320 N N . GLY A 1 304 ? -13.031 22.484 13.57 1 98.62 304 GLY A N 1
ATOM 2321 C CA . GLY A 1 304 ? -13.633 22.328 14.883 1 98.62 304 GLY A CA 1
ATOM 2322 C C . GLY A 1 304 ? -13.68 23.625 15.672 1 98.62 304 GLY A C 1
ATOM 2323 O O . GLY A 1 304 ? -14.695 23.938 16.297 1 98.62 304 GLY A O 1
ATOM 2324 N N . ALA A 1 305 ? -12.578 24.359 15.68 1 98.69 305 ALA A N 1
ATOM 2325 C CA . ALA A 1 305 ? -12.531 25.625 16.391 1 98.69 305 ALA A CA 1
ATOM 2326 C C . ALA A 1 305 ? -13.516 26.625 15.805 1 98.69 305 ALA A C 1
ATOM 2328 O O . ALA A 1 305 ? -14.266 27.281 16.531 1 98.69 305 ALA A O 1
ATOM 2329 N N . VAL A 1 306 ? -13.555 26.75 14.492 1 98.62 306 VAL A N 1
ATOM 2330 C CA . VAL A 1 306 ? -14.461 27.656 13.797 1 98.62 306 VAL A CA 1
ATOM 2331 C C . VAL A 1 306 ? -15.906 27.312 14.148 1 98.62 306 VAL A C 1
ATOM 2333 O O . VAL A 1 306 ? -16.703 28.203 14.438 1 98.62 306 VAL A O 1
ATOM 2336 N N . GLN A 1 307 ? -16.188 26.047 14.109 1 98.38 307 GLN A N 1
ATOM 2337 C CA . GLN A 1 307 ? -17.547 25.594 14.391 1 98.38 307 GLN A CA 1
ATOM 2338 C C . GLN A 1 307 ? -17.922 25.844 15.844 1 98.38 307 GLN A C 1
ATOM 2340 O O . GLN A 1 307 ? -19.016 26.344 16.141 1 98.38 307 GLN A O 1
ATOM 2345 N N . ASP A 1 308 ? -17.047 25.516 16.734 1 98.44 308 ASP A N 1
ATOM 2346 C CA . ASP A 1 308 ? -17.312 25.641 18.156 1 98.44 308 ASP A CA 1
ATOM 2347 C C . ASP A 1 308 ? -17.578 27.094 18.547 1 98.44 308 ASP A C 1
ATOM 2349 O O . ASP A 1 308 ? -18.438 27.375 19.391 1 98.44 308 ASP A O 1
ATOM 2353 N N . TYR A 1 309 ? -16.859 28.031 17.953 1 98.19 309 TYR A N 1
ATOM 2354 C CA . TYR A 1 309 ? -17.016 29.438 18.266 1 98.19 309 TYR A CA 1
ATOM 2355 C C . TYR A 1 309 ? -18.141 30.062 17.453 1 98.19 309 TYR A C 1
ATOM 2357 O O . TYR A 1 309 ? -18.562 31.188 17.719 1 98.19 309 TYR A O 1
ATOM 2365 N N . GLY A 1 310 ? -18.562 29.375 16.422 1 97.31 310 GLY A N 1
ATOM 2366 C CA . GLY A 1 310 ? -19.672 29.859 15.602 1 97.31 310 GLY A CA 1
ATOM 2367 C C . GLY A 1 310 ? -19.281 31.031 14.711 1 97.31 310 GLY A C 1
ATOM 2368 O O . GLY A 1 310 ? -20.109 31.906 14.445 1 97.31 310 GLY A O 1
ATOM 2369 N N . ILE A 1 311 ? -18.031 31.094 14.328 1 97.25 311 ILE A N 1
ATOM 2370 C CA . ILE A 1 311 ? -17.594 32.25 13.555 1 97.25 311 ILE A CA 1
ATOM 2371 C C . ILE A 1 311 ? -17.672 31.938 12.062 1 97.25 311 ILE A C 1
ATOM 2373 O O . ILE A 1 311 ? -17.406 32.812 11.227 1 97.25 311 ILE A O 1
ATOM 2377 N N . GLY A 1 312 ? -18.016 30.719 11.742 1 97.81 312 GLY A N 1
ATOM 2378 C CA . GLY A 1 312 ? -18.125 30.312 10.352 1 97.81 312 GLY A CA 1
ATOM 2379 C C . GLY A 1 312 ? -18.953 29.047 10.164 1 97.81 312 GLY A C 1
ATOM 2380 O O . GLY A 1 312 ? -19.188 28.297 11.117 1 97.81 312 GLY A O 1
ATOM 2381 N N . THR A 1 313 ? -19.359 28.828 8.914 1 98.31 313 THR A N 1
ATOM 2382 C CA . THR A 1 313 ? -20.156 27.656 8.57 1 98.31 313 THR A CA 1
ATOM 2383 C C . THR A 1 313 ? -19.281 26.578 7.93 1 98.31 313 THR A C 1
ATOM 2385 O O . THR A 1 313 ? -18.547 26.859 6.973 1 98.31 313 THR A O 1
ATOM 2388 N N . ILE A 1 314 ? -19.328 25.359 8.516 1 98.81 314 ILE A N 1
ATOM 2389 C CA . ILE A 1 314 ? -18.609 24.234 7.938 1 98.81 314 ILE A CA 1
ATOM 2390 C C . ILE A 1 314 ? -19.469 23.578 6.855 1 98.81 314 ILE A C 1
ATOM 2392 O O . ILE A 1 314 ? -20.609 23.188 7.105 1 98.81 314 ILE A O 1
ATOM 2396 N N . VAL A 1 315 ? -18.922 23.5 5.641 1 98.75 315 VAL A N 1
ATOM 2397 C CA . VAL A 1 315 ? -19.656 22.984 4.488 1 98.75 315 VAL A CA 1
ATOM 2398 C C . VAL A 1 315 ? -18.891 21.797 3.879 1 98.75 315 VAL A C 1
ATOM 2400 O O . VAL A 1 315 ? -17.672 21.828 3.775 1 98.75 315 VAL A O 1
ATOM 2403 N N . GLY A 1 316 ? -19.578 20.766 3.498 1 98.62 316 GLY A N 1
ATOM 2404 C CA . GLY A 1 316 ? -18.984 19.625 2.826 1 98.62 316 GLY A CA 1
ATOM 2405 C C . GLY A 1 316 ? -19.406 18.297 3.42 1 98.62 316 GLY A C 1
ATOM 2406 O O . GLY A 1 316 ? -20.594 18.031 3.578 1 98.62 316 GLY A O 1
ATOM 2407 N N . THR A 1 317 ? -18.453 17.406 3.631 1 98.25 317 THR A N 1
ATOM 2408 C CA . THR A 1 317 ? -18.734 16.109 4.211 1 98.25 317 THR A CA 1
ATOM 2409 C C . THR A 1 317 ? -17.953 15.906 5.508 1 98.25 317 THR A C 1
ATOM 2411 O O . THR A 1 317 ? -17.062 16.688 5.824 1 98.25 317 THR A O 1
ATOM 2414 N N . THR A 1 318 ? -18.375 14.891 6.25 1 98.38 318 THR A N 1
ATOM 2415 C CA . THR A 1 318 ? -17.719 14.609 7.523 1 98.38 318 THR A CA 1
ATOM 2416 C C . THR A 1 318 ? -16.234 14.352 7.316 1 98.38 318 THR A C 1
ATOM 2418 O O . THR A 1 318 ? -15.836 13.648 6.379 1 98.38 318 THR A O 1
ATOM 2421 N N . THR A 1 319 ? -15.445 14.914 8.141 1 98.5 319 THR A N 1
ATOM 2422 C CA . THR A 1 319 ? -13.992 14.844 7.988 1 98.5 319 THR A CA 1
ATOM 2423 C C . THR A 1 319 ? -13.477 13.469 8.398 1 98.5 319 THR A C 1
ATOM 2425 O O . THR A 1 319 ? -14.258 12.602 8.805 1 98.5 319 THR A O 1
ATOM 2428 N N . TYR A 1 320 ? -12.25 13.258 8.336 1 97.44 320 TYR A N 1
ATOM 2429 C CA . TYR A 1 320 ? -11.586 11.961 8.461 1 97.44 320 TYR A CA 1
ATOM 2430 C C . TYR A 1 320 ? -11.727 11.414 9.875 1 97.44 320 TYR A C 1
ATOM 2432 O O . TYR A 1 320 ? -11.992 10.219 10.062 1 97.44 320 TYR A O 1
ATOM 2440 N N . GLY A 1 321 ? -11.445 12.289 10.812 1 97.88 321 GLY A N 1
ATOM 2441 C CA . GLY A 1 321 ? -11.531 11.859 12.195 1 97.88 321 GLY A CA 1
ATOM 2442 C C . GLY A 1 321 ? -10.195 11.43 12.773 1 97.88 321 GLY A C 1
ATOM 2443 O O . GLY A 1 321 ? -10.102 10.398 13.438 1 97.88 321 GLY A O 1
ATOM 2444 N N . LYS A 1 322 ? -9.195 12.156 12.531 1 96.5 322 LYS A N 1
ATOM 2445 C CA . LYS A 1 322 ? -7.91 11.938 13.188 1 96.5 322 LYS A CA 1
ATOM 2446 C C . LYS A 1 322 ? -7.754 12.836 14.414 1 96.5 322 LYS A C 1
ATOM 2448 O O . LYS A 1 322 ? -7.148 13.906 14.328 1 96.5 322 LYS A O 1
ATOM 2453 N N . GLY A 1 323 ? -8.18 12.336 15.508 1 97.12 323 GLY A N 1
ATOM 2454 C CA . GLY A 1 323 ? -8.211 13.117 16.734 1 97.12 323 GLY A CA 1
ATOM 2455 C C . GLY A 1 323 ? -7.027 12.844 17.641 1 97.12 323 GLY A C 1
ATOM 2456 O O . GLY A 1 323 ? -7.133 12.992 18.859 1 97.12 323 GLY A O 1
ATOM 2457 N N . VAL A 1 324 ? -5.891 12.406 17.016 1 96.69 324 VAL A N 1
ATOM 2458 C CA . VAL A 1 324 ? -4.715 12.078 17.812 1 96.69 324 VAL A CA 1
ATOM 2459 C C . VAL A 1 324 ? -3.527 12.914 17.344 1 96.69 324 VAL A C 1
ATOM 2461 O O . VAL A 1 324 ? -3.523 13.43 16.219 1 96.69 324 VAL A O 1
ATOM 2464 N N . VAL A 1 325 ? -2.559 13.047 18.25 1 95.81 325 VAL A N 1
ATOM 2465 C CA . VAL A 1 325 ? -1.372 13.867 18.016 1 95.81 325 VAL A CA 1
ATOM 2466 C C . VAL A 1 325 ? -0.125 12.984 18.031 1 95.81 325 VAL A C 1
ATOM 2468 O O . VAL A 1 325 ? 0.006 12.102 18.875 1 95.81 325 VAL A O 1
ATOM 2471 N N . GLN A 1 326 ? 0.731 13.227 17.109 1 95.81 326 GLN A N 1
ATOM 2472 C CA . GLN A 1 326 ? 2.006 12.516 17.062 1 95.81 326 GLN A CA 1
ATOM 2473 C C . GLN A 1 326 ? 3.16 13.438 17.453 1 95.81 326 GLN A C 1
ATOM 2475 O O . GLN A 1 326 ? 3.092 14.648 17.234 1 95.81 326 GLN A O 1
ATOM 2480 N N . SER A 1 327 ? 4.109 12.867 18.031 1 94.5 327 SER A N 1
ATOM 2481 C CA . SER A 1 327 ? 5.383 13.523 18.312 1 94.5 327 SER A CA 1
ATOM 2482 C C . SER A 1 327 ? 6.543 12.781 17.656 1 94.5 327 SER A C 1
ATOM 2484 O O . SER A 1 327 ? 6.586 11.555 17.672 1 94.5 327 SER A O 1
ATOM 2486 N N . ILE A 1 328 ? 7.426 13.594 17.047 1 93.5 328 ILE A N 1
ATOM 2487 C CA . ILE A 1 328 ? 8.617 13 16.453 1 93.5 328 ILE A CA 1
ATOM 2488 C C . ILE A 1 328 ? 9.844 13.32 17.312 1 93.5 328 ILE A C 1
ATOM 2490 O O . ILE A 1 328 ? 10.047 14.477 17.703 1 93.5 328 ILE A O 1
ATOM 2494 N N . ARG A 1 329 ? 10.594 12.336 17.594 1 92.56 329 ARG A N 1
ATOM 2495 C CA . ARG A 1 329 ? 11.844 12.484 18.328 1 92.56 329 ARG A CA 1
ATOM 2496 C C . ARG A 1 329 ? 13.023 11.992 17.484 1 92.56 329 ARG A C 1
ATOM 2498 O O . ARG A 1 329 ? 13.062 10.836 17.062 1 92.56 329 ARG A O 1
ATOM 2505 N N . GLN A 1 330 ? 13.938 12.891 17.297 1 90.88 330 GLN A N 1
ATOM 2506 C CA . GLN A 1 330 ? 15.156 12.5 16.594 1 90.88 330 GLN A CA 1
ATOM 2507 C C . GLN A 1 330 ? 16.094 11.734 17.531 1 90.88 330 GLN A C 1
ATOM 2509 O O . GLN A 1 330 ? 16.25 12.086 18.703 1 90.88 330 GLN A O 1
ATOM 2514 N N . LEU A 1 331 ? 16.766 10.766 17.016 1 92.12 331 LEU A N 1
ATOM 2515 C CA . LEU A 1 331 ? 17.719 9.953 17.766 1 92.12 331 LEU A CA 1
ATOM 2516 C C . LEU A 1 331 ? 19.156 10.367 17.438 1 92.12 331 LEU A C 1
ATOM 2518 O O . LEU A 1 331 ? 19.391 11.156 16.516 1 92.12 331 LEU A O 1
ATOM 2522 N N . SER A 1 332 ? 20.047 9.852 18.156 1 89.12 332 SER A N 1
ATOM 2523 C CA . SER A 1 332 ? 21.438 10.305 18.109 1 89.12 332 SER A CA 1
ATOM 2524 C C . SER A 1 332 ? 22.078 9.969 16.766 1 89.12 332 SER A C 1
ATOM 2526 O O . SER A 1 332 ? 23 10.641 16.328 1 89.12 332 SER A O 1
ATOM 2528 N N . ASP A 1 333 ? 21.609 8.93 16.141 1 90.5 333 ASP A N 1
ATOM 2529 C CA . ASP A 1 333 ? 22.203 8.516 14.875 1 90.5 333 ASP A CA 1
ATOM 2530 C C . ASP A 1 333 ? 21.531 9.211 13.695 1 90.5 333 ASP A C 1
ATOM 2532 O O . ASP A 1 333 ? 21.781 8.875 12.539 1 90.5 333 ASP A O 1
ATOM 2536 N N . GLY A 1 334 ? 20.688 10.117 13.945 1 90.56 334 GLY A N 1
ATOM 2537 C CA . GLY A 1 334 ? 20 10.867 12.906 1 90.56 334 GLY A CA 1
ATOM 2538 C C . GLY A 1 334 ? 18.641 10.312 12.547 1 90.56 334 GLY A C 1
ATOM 2539 O O . GLY A 1 334 ? 17.828 11 11.938 1 90.56 334 GLY A O 1
ATOM 2540 N N . SER A 1 335 ? 18.328 9.062 12.883 1 94.25 335 SER A N 1
ATOM 2541 C CA . SER A 1 335 ? 17 8.484 12.711 1 94.25 335 SER A CA 1
ATOM 2542 C C . SER A 1 335 ? 15.992 9.125 13.656 1 94.25 335 SER A C 1
ATOM 2544 O O . SER A 1 335 ? 16.328 10.047 14.398 1 94.25 335 SER A O 1
ATOM 2546 N N . ALA A 1 336 ? 14.773 8.734 13.5 1 95.25 336 ALA A N 1
ATOM 2547 C CA . ALA A 1 336 ? 13.758 9.328 14.359 1 95.25 336 ALA A CA 1
ATOM 2548 C C . ALA A 1 336 ? 12.625 8.336 14.641 1 95.25 336 ALA A C 1
ATOM 2550 O O . ALA A 1 336 ? 12.461 7.352 13.922 1 95.25 336 ALA A O 1
ATOM 2551 N N . ILE A 1 337 ? 11.922 8.562 15.727 1 96.31 337 ILE A N 1
ATOM 2552 C CA . ILE A 1 337 ? 10.734 7.805 16.094 1 96.31 337 ILE A CA 1
ATOM 2553 C C . ILE A 1 337 ? 9.531 8.742 16.172 1 96.31 337 ILE A C 1
ATOM 2555 O O . ILE A 1 337 ? 9.633 9.844 16.734 1 96.31 337 ILE A O 1
ATOM 2559 N N . LYS A 1 338 ? 8.477 8.391 15.523 1 96.25 338 LYS A N 1
ATOM 2560 C CA . LYS A 1 338 ? 7.184 9.062 15.617 1 96.25 338 LYS A CA 1
ATOM 2561 C C . LYS A 1 338 ? 6.188 8.219 16.406 1 96.25 338 LYS A C 1
ATOM 2563 O O . LYS A 1 338 ? 5.988 7.039 16.109 1 96.25 338 LYS A O 1
ATOM 2568 N N . LEU A 1 339 ? 5.559 8.836 17.484 1 96.31 339 LEU A N 1
ATOM 2569 C CA . LEU A 1 339 ? 4.594 8.117 18.312 1 96.31 339 LEU A CA 1
ATOM 2570 C C . LEU A 1 339 ? 3.314 8.938 18.469 1 96.31 339 LEU A C 1
ATOM 2572 O O . LEU A 1 339 ? 3.367 10.156 18.625 1 96.31 339 LEU A O 1
ATOM 2576 N N . THR A 1 340 ? 2.199 8.242 18.406 1 96.94 340 THR A N 1
ATOM 2577 C CA . THR A 1 340 ? 0.962 8.859 18.859 1 96.94 340 THR A CA 1
ATOM 2578 C C . THR A 1 340 ? 1.006 9.086 20.375 1 96.94 340 THR A C 1
ATOM 2580 O O . THR A 1 340 ? 1.085 8.133 21.156 1 96.94 340 THR A O 1
ATOM 2583 N N . VAL A 1 341 ? 0.885 10.375 20.797 1 96.56 341 VAL A N 1
ATOM 2584 C CA . VAL A 1 341 ? 1.239 10.641 22.188 1 96.56 341 VAL A CA 1
ATOM 2585 C C . VAL A 1 341 ? 0.051 11.266 22.922 1 96.56 341 VAL A C 1
ATOM 2587 O O . VAL A 1 341 ? 0.033 11.336 24.141 1 96.56 341 VAL A O 1
ATOM 2590 N N . ALA A 1 342 ? -0.942 11.688 22.109 1 96.81 342 ALA A N 1
ATOM 2591 C CA . ALA A 1 342 ? -2.039 12.375 22.797 1 96.81 342 ALA A CA 1
ATOM 2592 C C . ALA A 1 342 ? -3.303 12.367 21.938 1 96.81 342 ALA A C 1
ATOM 2594 O O . ALA A 1 342 ? -3.234 12.18 20.719 1 96.81 342 ALA A O 1
ATOM 2595 N N . ASN A 1 343 ? -4.426 12.523 22.625 1 97.25 343 ASN A N 1
ATOM 2596 C CA . ASN A 1 343 ? -5.668 12.953 21.984 1 97.25 343 ASN A CA 1
ATOM 2597 C C . ASN A 1 343 ? -5.781 14.469 21.953 1 97.25 343 ASN A C 1
ATOM 2599 O O . ASN A 1 343 ? -5.238 15.156 22.828 1 97.25 343 ASN A O 1
ATOM 2603 N N . TYR A 1 344 ? -6.449 14.977 20.969 1 96.56 344 TYR A N 1
ATOM 2604 C CA . TYR A 1 344 ? -6.766 16.391 21.047 1 96.56 344 TYR A CA 1
ATOM 2605 C C . TYR A 1 344 ? -8.273 16.609 21.047 1 96.56 344 TYR A C 1
ATOM 2607 O O . TYR A 1 344 ? -9.039 15.734 20.641 1 96.56 344 TYR A O 1
ATOM 2615 N N . TYR A 1 345 ? -8.633 17.75 21.562 1 97.94 345 TYR A N 1
ATOM 2616 C CA . TYR A 1 345 ? -10.031 18.125 21.75 1 97.94 345 TYR A CA 1
ATOM 2617 C C . TYR A 1 345 ? -10.289 19.547 21.234 1 97.94 345 TYR A C 1
ATOM 2619 O O . TYR A 1 345 ? -9.445 20.422 21.406 1 97.94 345 TYR A O 1
ATOM 2627 N N . THR A 1 346 ? -11.516 19.719 20.703 1 98.25 346 THR A N 1
ATOM 2628 C CA . THR A 1 346 ? -11.914 21.047 20.25 1 98.25 346 THR A CA 1
ATOM 2629 C C . THR A 1 346 ? -12.172 21.969 21.438 1 98.25 346 THR A C 1
ATOM 2631 O O . THR A 1 346 ? -12.156 21.516 22.594 1 98.25 346 THR A O 1
ATOM 2634 N N . PRO A 1 347 ? -12.414 23.25 21.141 1 98.44 347 PRO A N 1
ATOM 2635 C CA . PRO A 1 347 ? -12.641 24.188 22.25 1 98.44 347 PRO A CA 1
ATOM 2636 C C . PRO A 1 347 ? -13.789 23.766 23.156 1 98.44 347 PRO A C 1
ATOM 2638 O O . PRO A 1 347 ? -13.719 23.969 24.375 1 98.44 347 PRO A O 1
ATOM 2641 N N . LYS A 1 348 ? -14.742 23.125 22.688 1 98.06 348 LYS A N 1
ATOM 2642 C CA . LYS A 1 348 ? -15.898 22.703 23.484 1 98.06 348 LYS A CA 1
ATOM 2643 C C . LYS A 1 348 ? -15.688 21.312 24.062 1 98.06 348 LYS A C 1
ATOM 2645 O O . LYS A 1 348 ? -16.609 20.719 24.609 1 98.06 348 LYS A O 1
ATOM 2650 N N . GLY A 1 349 ? -14.547 20.719 23.859 1 97.62 349 GLY A N 1
ATOM 2651 C CA . GLY A 1 349 ? -14.203 19.469 24.5 1 97.62 349 GLY A CA 1
ATOM 2652 C C . GLY A 1 349 ? -14.57 18.25 23.656 1 97.62 349 GLY A C 1
ATOM 2653 O O . GLY A 1 349 ? -14.625 17.141 24.172 1 97.62 349 GLY A O 1
ATOM 2654 N N . ASN A 1 350 ? -14.812 18.438 22.391 1 96.75 350 ASN A N 1
ATOM 2655 C CA . ASN A 1 350 ? -15.188 17.328 21.531 1 96.75 350 ASN A CA 1
ATOM 2656 C C . ASN A 1 350 ? -13.961 16.531 21.094 1 96.75 350 ASN A C 1
ATOM 2658 O O . ASN A 1 350 ? -12.992 17.094 20.594 1 96.75 350 ASN A O 1
ATOM 2662 N N . ASN A 1 351 ? -14.039 15.227 21.375 1 96.38 351 ASN A N 1
ATOM 2663 C CA . ASN A 1 351 ? -13.094 14.289 20.781 1 96.38 351 ASN A CA 1
ATOM 2664 C C . ASN A 1 351 ? -13.555 13.82 19.406 1 96.38 351 ASN A C 1
ATOM 2666 O O . ASN A 1 351 ? -14.602 13.188 19.281 1 96.38 351 ASN A O 1
ATOM 2670 N N . ILE A 1 352 ? -12.789 14.062 18.406 1 96.69 352 ILE A N 1
ATOM 2671 C CA . ILE A 1 352 ? -13.281 13.82 17.062 1 96.69 352 ILE A CA 1
ATOM 2672 C C . ILE A 1 352 ? -12.617 12.562 16.484 1 96.69 352 ILE A C 1
ATOM 2674 O O . ILE A 1 352 ? -12.805 12.234 15.32 1 96.69 352 ILE A O 1
ATOM 2678 N N . ASN A 1 353 ? -11.766 11.867 17.297 1 96.44 353 ASN A N 1
ATOM 2679 C CA . ASN A 1 353 ? -11.062 10.688 16.797 1 96.44 353 ASN A CA 1
ATOM 2680 C C . ASN A 1 353 ? -12.031 9.609 16.312 1 96.44 353 ASN A C 1
ATOM 2682 O O . ASN A 1 353 ? -12.969 9.25 17.031 1 96.44 353 ASN A O 1
ATOM 2686 N N . LYS A 1 354 ? -11.828 9.109 15.109 1 94.62 354 LYS A N 1
ATOM 2687 C CA . LYS A 1 354 ? -12.633 8.086 14.445 1 94.62 354 LYS A CA 1
ATOM 2688 C C . LYS A 1 354 ? -14.055 8.578 14.188 1 94.62 354 LYS A C 1
ATOM 2690 O O . LYS A 1 354 ? -14.914 7.812 13.742 1 94.62 354 LYS A O 1
ATOM 2695 N N . THR A 1 355 ? -14.391 9.844 14.461 1 96.12 355 THR A N 1
ATOM 2696 C CA . THR A 1 355 ? -15.719 10.398 14.242 1 96.12 355 THR A CA 1
ATOM 2697 C C . THR A 1 355 ? -15.672 11.539 13.227 1 96.12 355 THR A C 1
ATOM 2699 O O . THR A 1 355 ? -16.5 11.602 12.32 1 96.12 355 THR A O 1
ATOM 2702 N N . GLY A 1 356 ? -14.688 12.477 13.445 1 97.81 356 GLY A N 1
ATOM 2703 C CA . GLY A 1 356 ? -14.539 13.617 12.555 1 97.81 356 GLY A CA 1
ATOM 2704 C C . GLY A 1 356 ? -15.414 14.789 12.945 1 97.81 356 GLY A C 1
ATOM 2705 O O . GLY A 1 356 ? -16.016 14.797 14.023 1 97.81 356 GLY A O 1
ATOM 2706 N N . ILE A 1 357 ? -15.383 15.836 12.164 1 98.5 357 ILE A N 1
ATOM 2707 C CA . ILE A 1 357 ? -16.219 17.031 12.312 1 98.5 357 ILE A CA 1
ATOM 2708 C C . ILE A 1 357 ? -17.375 16.953 11.32 1 98.5 357 ILE A C 1
ATOM 2710 O O . ILE A 1 357 ? -17.172 16.875 10.109 1 98.5 357 ILE A O 1
ATOM 2714 N N . LYS A 1 358 ? -18.562 16.875 11.859 1 98.31 358 LYS A N 1
ATOM 2715 C CA . LYS A 1 358 ? -19.734 16.938 11.008 1 98.31 358 LYS A CA 1
ATOM 2716 C C . LYS A 1 358 ? -19.969 18.344 10.492 1 98.31 358 LYS A C 1
ATOM 2718 O O . LYS A 1 358 ? -20 19.297 11.273 1 98.31 358 LYS A O 1
ATOM 2723 N N . PRO A 1 359 ? -20.141 18.453 9.203 1 98.69 359 PRO A N 1
ATOM 2724 C CA . PRO A 1 359 ? -20.359 19.812 8.688 1 98.69 359 PRO A CA 1
ATOM 2725 C C . PRO A 1 359 ? -21.734 20.375 9.086 1 98.69 359 PRO A C 1
ATOM 2727 O O . PRO A 1 359 ? -22.641 19.609 9.438 1 98.69 359 PRO A O 1
ATOM 2730 N N . ASP A 1 360 ? -21.797 21.672 9.094 1 98.38 360 ASP A N 1
ATOM 2731 C CA . ASP A 1 360 ? -23.078 22.328 9.328 1 98.38 360 ASP A CA 1
ATOM 2732 C C . ASP A 1 360 ? -24.031 22.125 8.148 1 98.38 360 ASP A C 1
ATOM 2734 O O . ASP A 1 360 ? -25.234 21.969 8.344 1 98.38 360 ASP A O 1
ATOM 2738 N N . ILE A 1 361 ? -23.453 22.234 7 1 98.25 361 ILE A N 1
ATOM 2739 C CA . ILE A 1 361 ? -24.172 21.953 5.754 1 98.25 361 ILE A CA 1
ATOM 2740 C C . ILE A 1 361 ? -23.531 20.766 5.055 1 98.25 361 ILE A C 1
ATOM 2742 O O . ILE A 1 361 ? -22.422 20.859 4.523 1 98.25 361 ILE A O 1
ATOM 2746 N N . GLU A 1 362 ? -24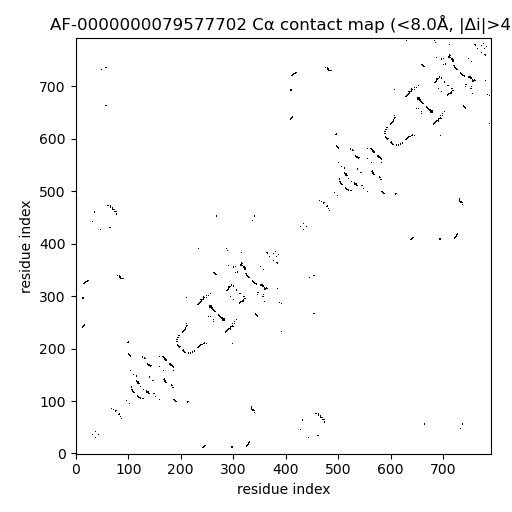.266 19.625 5.051 1 98.06 362 GLU A N 1
ATOM 2747 C CA . GLU A 1 362 ? -23.75 18.406 4.449 1 98.06 362 GLU A CA 1
ATOM 2748 C C . GLU A 1 362 ? -24.047 18.344 2.953 1 98.06 362 GLU A C 1
ATOM 2750 O O . GLU A 1 362 ? -25.203 18.422 2.543 1 98.06 362 GLU A O 1
ATOM 2755 N N . VAL A 1 363 ? -22.984 18.297 2.186 1 97.38 363 VAL A N 1
ATOM 2756 C CA . VAL A 1 363 ? -23.109 18.188 0.735 1 97.38 363 VAL A CA 1
ATOM 2757 C C . VAL A 1 363 ? -21.984 17.312 0.183 1 97.38 363 VAL A C 1
ATOM 2759 O O . VAL A 1 363 ? -20.812 17.625 0.342 1 97.38 363 VAL A O 1
ATOM 2762 N N . SER A 1 364 ? -22.406 16.188 -0.482 1 94.69 364 SER A N 1
ATOM 2763 C CA . SER A 1 364 ? -21.438 15.344 -1.167 1 94.69 364 SER A CA 1
ATOM 2764 C C . SER A 1 364 ? -21.078 15.914 -2.537 1 94.69 364 SER A C 1
ATOM 2766 O O . SER A 1 364 ? -21.906 16.562 -3.182 1 94.69 364 SER A O 1
ATOM 2768 N N . LEU A 1 365 ? -19.828 15.68 -2.863 1 92.56 365 LEU A N 1
ATOM 2769 C CA . LEU A 1 365 ? -19.453 16.062 -4.219 1 92.56 365 LEU A CA 1
ATOM 2770 C C . LEU A 1 365 ? -20.281 15.312 -5.25 1 92.56 365 LEU A C 1
ATOM 2772 O O . LEU A 1 365 ? -20.516 14.109 -5.109 1 92.56 365 LEU A O 1
ATOM 2776 N N . ASP A 1 366 ? -20.609 16.047 -6.234 1 90.06 366 ASP A N 1
ATOM 2777 C CA . ASP A 1 366 ? -21.391 15.414 -7.297 1 90.06 366 ASP A CA 1
ATOM 2778 C C . ASP A 1 366 ? -20.641 14.234 -7.91 1 90.06 366 ASP A C 1
ATOM 2780 O O . ASP A 1 366 ? -19.453 14.344 -8.227 1 90.06 366 ASP A O 1
ATOM 2784 N N . THR A 1 367 ? -21.328 13.109 -8.102 1 84.75 367 THR A N 1
ATOM 2785 C CA . THR A 1 367 ? -20.734 11.867 -8.586 1 84.75 367 THR A CA 1
ATOM 2786 C C . THR A 1 367 ? -20.094 12.078 -9.953 1 84.75 367 THR A C 1
ATOM 2788 O O . THR A 1 367 ? -19.094 11.422 -10.281 1 84.75 367 THR A O 1
ATOM 2791 N N . SER A 1 368 ? -20.625 12.992 -10.727 1 84.06 368 SER A N 1
ATOM 2792 C CA . SER A 1 368 ? -20.094 13.273 -12.055 1 84.06 368 SER A CA 1
ATOM 2793 C C . SER A 1 368 ? -18.719 13.898 -11.977 1 84.06 368 SER A C 1
ATOM 2795 O O . SER A 1 368 ? -17.969 13.898 -12.961 1 84.06 368 SER A O 1
ATOM 2797 N N . LEU A 1 369 ? -18.453 14.398 -10.758 1 84.38 369 LEU A N 1
ATOM 2798 C CA . LEU A 1 369 ? -17.188 15.109 -10.594 1 84.38 369 LEU A CA 1
ATOM 2799 C C . LEU A 1 369 ? -16.141 14.211 -9.953 1 84.38 369 LEU A C 1
ATOM 2801 O O . LEU A 1 369 ? -14.953 14.562 -9.922 1 84.38 369 LEU A O 1
ATOM 2805 N N . LEU A 1 370 ? -16.469 13.039 -9.562 1 79.81 370 LEU A N 1
ATOM 2806 C CA . LEU A 1 370 ? -15.578 12.172 -8.797 1 79.81 370 LEU A CA 1
ATOM 2807 C C . LEU A 1 370 ? -14.43 11.664 -9.664 1 79.81 370 LEU A C 1
ATOM 2809 O O . LEU A 1 370 ? -13.336 11.391 -9.164 1 79.81 370 LEU A O 1
ATOM 2813 N N . ASN A 1 371 ? -14.688 11.531 -10.883 1 73.69 371 ASN A N 1
ATOM 2814 C CA . ASN A 1 371 ? -13.672 10.961 -11.773 1 73.69 371 ASN A CA 1
ATOM 2815 C C . ASN A 1 371 ? -12.812 12.047 -12.406 1 73.69 371 ASN A C 1
ATOM 2817 O O . ASN A 1 371 ? -11.883 11.742 -13.164 1 73.69 371 ASN A O 1
ATOM 2821 N N . LYS A 1 372 ? -13.125 13.297 -12.062 1 70.5 372 LYS A N 1
ATOM 2822 C CA . LYS A 1 372 ? -12.328 14.391 -12.594 1 70.5 372 LYS A CA 1
ATOM 2823 C C . LYS A 1 372 ? -11.172 14.734 -11.656 1 70.5 372 LYS A C 1
ATOM 2825 O O . LYS A 1 372 ? -11.266 14.547 -10.445 1 70.5 372 LYS A O 1
ATOM 2830 N N . ASN A 1 373 ? -10.125 15.18 -12.344 1 73.31 373 ASN A N 1
ATOM 2831 C CA . ASN A 1 373 ? -9.062 15.758 -11.523 1 73.31 373 ASN A CA 1
ATOM 2832 C C . ASN A 1 373 ? -9.531 17.031 -10.828 1 73.31 373 ASN A C 1
ATOM 2834 O O . ASN A 1 373 ? -10.258 17.828 -11.414 1 73.31 373 ASN A O 1
ATOM 2838 N N . LYS A 1 374 ? -9.18 17.203 -9.688 1 74.62 374 LYS A N 1
ATOM 2839 C CA . LYS A 1 374 ? -9.625 18.328 -8.859 1 74.62 374 LYS A CA 1
ATOM 2840 C C . LYS A 1 374 ? -9.328 19.656 -9.547 1 74.62 374 LYS A C 1
ATOM 2842 O O . LYS A 1 374 ? -10.125 20.594 -9.461 1 74.62 374 LYS A O 1
ATOM 2847 N N . ASP A 1 375 ? -8.195 19.688 -10.227 1 70.94 375 ASP A N 1
ATOM 2848 C CA . ASP A 1 375 ? -7.773 20.922 -10.883 1 70.94 375 ASP A CA 1
ATOM 2849 C C . ASP A 1 375 ? -8.648 21.219 -12.094 1 70.94 375 ASP A C 1
ATOM 2851 O O . ASP A 1 375 ? -8.648 22.344 -12.594 1 70.94 375 ASP A O 1
ATOM 2855 N N . GLU A 1 376 ? -9.453 20.25 -12.445 1 78 376 GLU A N 1
ATOM 2856 C CA . GLU A 1 376 ? -10.305 20.406 -13.617 1 78 376 GLU A CA 1
ATOM 2857 C C . GLU A 1 376 ? -11.711 20.859 -13.219 1 78 376 GLU A C 1
ATOM 2859 O O . GLU A 1 376 ? -12.484 21.312 -14.07 1 78 376 GLU A O 1
ATOM 2864 N N . ILE A 1 377 ? -11.953 20.781 -12 1 86.62 377 ILE A N 1
ATOM 2865 C CA . ILE A 1 377 ? -13.281 21.188 -11.531 1 86.62 377 ILE A CA 1
ATOM 2866 C C . ILE A 1 377 ? -13.352 22.703 -11.414 1 86.62 377 ILE A C 1
ATOM 2868 O O . ILE A 1 377 ? -12.633 23.297 -10.602 1 86.62 377 ILE A O 1
ATOM 2872 N N . THR A 1 378 ? -14.188 23.328 -12.242 1 89.62 378 THR A N 1
ATOM 2873 C CA . THR A 1 378 ? -14.352 24.766 -12.188 1 89.62 378 THR A CA 1
ATOM 2874 C C . THR A 1 378 ? -15.148 25.172 -10.953 1 89.62 378 THR A C 1
ATOM 2876 O O . THR A 1 378 ? -15.891 24.375 -10.391 1 89.62 378 THR A O 1
ATOM 2879 N N . HIS A 1 379 ? -15.039 26.453 -10.562 1 92.69 379 HIS A N 1
ATOM 2880 C CA . HIS A 1 379 ? -15.766 26.969 -9.406 1 92.69 379 HIS A CA 1
ATOM 2881 C C . HIS A 1 379 ? -17.266 26.828 -9.594 1 92.69 379 HIS A C 1
ATOM 2883 O O . HIS A 1 379 ? -18 26.547 -8.641 1 92.69 379 HIS A O 1
ATOM 2889 N N . ASP A 1 380 ? -17.703 26.875 -10.844 1 91.56 380 ASP A N 1
ATOM 2890 C CA . ASP A 1 380 ? -19.125 26.812 -11.125 1 91.56 380 ASP A CA 1
ATOM 2891 C C . ASP A 1 380 ? -19.656 25.391 -11.016 1 91.56 380 ASP A C 1
ATOM 2893 O O . ASP A 1 380 ? -20.797 25.172 -10.594 1 91.56 380 ASP A O 1
ATOM 2897 N N . GLU A 1 381 ? -18.891 24.5 -11.297 1 93.19 381 GLU A N 1
ATOM 2898 C CA . GLU A 1 381 ? -19.312 23.109 -11.289 1 93.19 381 GLU A CA 1
ATOM 2899 C C . GLU A 1 381 ? -19.172 22.5 -9.891 1 93.19 381 GLU A C 1
ATOM 2901 O O . GLU A 1 381 ? -19.781 21.469 -9.594 1 93.19 381 GLU A O 1
ATOM 2906 N N . ASP A 1 382 ? -18.391 23.172 -9.109 1 95.88 382 ASP A N 1
ATOM 2907 C CA . ASP A 1 382 ? -18.109 22.672 -7.762 1 95.88 382 ASP A CA 1
ATOM 2908 C C . ASP A 1 382 ? -19.297 22.922 -6.832 1 95.88 382 ASP A C 1
ATOM 2910 O O . ASP A 1 382 ? -19.422 23.984 -6.23 1 95.88 382 ASP A O 1
ATOM 2914 N N . ASN A 1 383 ? -20.156 21.859 -6.727 1 96.38 383 ASN A N 1
ATOM 2915 C CA . ASN A 1 383 ? -21.391 22.016 -5.977 1 96.38 383 ASN A CA 1
ATOM 2916 C C . ASN A 1 383 ? -21.125 22.281 -4.496 1 96.38 383 ASN A C 1
ATOM 2918 O O . ASN A 1 383 ? -21.938 22.922 -3.82 1 96.38 383 ASN A O 1
ATOM 2922 N N . GLN A 1 384 ? -20 21.781 -3.994 1 97.44 384 GLN A N 1
ATOM 2923 C CA . GLN A 1 384 ? -19.656 22.078 -2.604 1 97.44 384 GLN A CA 1
ATOM 2924 C C . GLN A 1 384 ? -19.266 23.531 -2.422 1 97.44 384 GLN A C 1
ATOM 2926 O O . GLN A 1 384 ? -19.688 24.188 -1.469 1 97.44 384 GLN A O 1
ATOM 2931 N N . LEU A 1 385 ? -18.453 24.031 -3.305 1 97.44 385 LEU A N 1
ATOM 2932 C CA . LEU A 1 385 ? -18.078 25.453 -3.275 1 97.44 385 LEU A CA 1
ATOM 2933 C C . LEU A 1 385 ? -19.312 26.328 -3.434 1 97.44 385 LEU A C 1
ATOM 2935 O O . LEU A 1 385 ? -19.438 27.359 -2.752 1 97.44 385 LEU A O 1
ATOM 2939 N N . GLN A 1 386 ? -20.234 25.938 -4.316 1 97.25 386 GLN A N 1
ATOM 2940 C CA . GLN A 1 386 ? -21.453 26.719 -4.531 1 97.25 386 GLN A CA 1
ATOM 2941 C C . GLN A 1 386 ? -22.281 26.797 -3.252 1 97.25 386 GLN A C 1
ATOM 2943 O O . GLN A 1 386 ? -22.844 27.844 -2.949 1 97.25 386 GLN A O 1
ATOM 2948 N N . GLU A 1 387 ? -22.297 25.75 -2.535 1 97.81 387 GLU A N 1
ATOM 2949 C CA . GLU A 1 387 ? -23.031 25.766 -1.271 1 97.81 387 GLU A CA 1
ATOM 2950 C C . GLU A 1 387 ? -22.344 26.672 -0.257 1 97.81 387 GLU A C 1
ATOM 2952 O O . GLU A 1 387 ? -23.016 27.328 0.543 1 97.81 387 GLU A O 1
ATOM 2957 N N . ALA A 1 388 ? -21.031 26.656 -0.248 1 98.12 388 ALA A N 1
ATOM 2958 C CA . ALA A 1 388 ? -20.297 27.547 0.64 1 98.12 388 ALA A CA 1
ATOM 2959 C C . ALA A 1 388 ? -20.547 29.016 0.282 1 98.12 388 ALA A C 1
ATOM 2961 O O . ALA A 1 388 ? -20.656 29.875 1.167 1 98.12 388 ALA A O 1
ATOM 2962 N N . LEU A 1 389 ? -20.641 29.266 -1.001 1 97.69 389 LEU A N 1
ATOM 2963 C CA . LEU A 1 389 ? -20.938 30.625 -1.467 1 97.69 389 LEU A CA 1
ATOM 2964 C C . LEU A 1 389 ? -22.297 31.078 -0.968 1 97.69 389 LEU A C 1
ATOM 2966 O O . LEU A 1 389 ? -22.453 32.219 -0.498 1 97.69 389 LEU A O 1
ATOM 2970 N N . LYS A 1 390 ? -23.219 30.219 -1.017 1 96.88 390 LYS A N 1
ATOM 2971 C CA . LYS A 1 390 ? -24.547 30.531 -0.506 1 96.88 390 LYS A CA 1
ATOM 2972 C C . LYS A 1 390 ? -24.516 30.812 0.995 1 96.88 390 LYS A C 1
ATOM 2974 O O . LYS A 1 390 ? -25.188 31.719 1.485 1 96.88 390 LYS A O 1
ATOM 2979 N N . ALA A 1 391 ? -23.734 30.031 1.642 1 97 391 ALA A N 1
ATOM 2980 C CA . ALA A 1 391 ? -23.656 30.125 3.098 1 97 391 ALA A CA 1
ATOM 2981 C C . ALA A 1 391 ? -23.109 31.484 3.533 1 97 391 ALA A C 1
ATOM 2983 O O . ALA A 1 391 ? -23.609 32.094 4.488 1 97 391 ALA A O 1
ATOM 2984 N N . VAL A 1 392 ? -22.094 31.984 2.867 1 96.69 392 VAL A N 1
ATOM 2985 C CA . VAL A 1 392 ? -21.484 33.25 3.287 1 96.69 392 VAL A CA 1
ATOM 2986 C C . VAL A 1 392 ? -22.344 34.406 2.859 1 96.69 392 VAL A C 1
ATOM 2988 O O . VAL A 1 392 ? -22.25 35.5 3.426 1 96.69 392 VAL A O 1
ATOM 2991 N N . GLU A 1 393 ? -23.188 34.219 1.873 1 93.12 393 GLU A N 1
ATOM 2992 C CA . GLU A 1 393 ? -24.078 35.281 1.43 1 93.12 393 GLU A CA 1
ATOM 2993 C C . GLU A 1 393 ? -25.25 35.438 2.383 1 93.12 393 GLU A C 1
ATOM 2995 O O . GLU A 1 393 ? -25.812 36.531 2.523 1 93.12 393 GLU A O 1
ATOM 3000 N N . LYS A 1 394 ? -25.578 34.406 2.928 1 85.94 394 LYS A N 1
ATOM 3001 C CA . LYS A 1 394 ? -26.703 34.438 3.863 1 85.94 394 LYS A CA 1
ATOM 3002 C C . LYS A 1 394 ? -26.297 35.094 5.184 1 85.94 394 LYS A C 1
ATOM 3004 O O . LYS A 1 394 ? -27.141 35.656 5.879 1 85.94 394 LYS A O 1
ATOM 3009 N N . GLU A 1 395 ? -25.078 34.906 5.461 1 73.88 395 GLU A N 1
ATOM 3010 C CA . GLU A 1 395 ? -24.609 35.469 6.73 1 73.88 395 GLU A CA 1
ATOM 3011 C C . GLU A 1 395 ? -24.359 36.969 6.641 1 73.88 395 GLU A C 1
ATOM 3013 O O . GLU A 1 395 ? -23.906 37.469 5.609 1 73.88 395 GLU A O 1
ATOM 3018 N N . LYS A 1 396 ? -25.344 37.844 7.199 1 56.56 396 LYS A N 1
ATOM 3019 C CA . LYS A 1 396 ? -25.281 39.312 7.234 1 56.56 396 LYS A CA 1
ATOM 3020 C C . LYS A 1 396 ? -24.203 39.781 8.195 1 56.56 396 LYS A C 1
ATOM 3022 O O . LYS A 1 396 ? -23.953 39.156 9.234 1 56.56 396 LYS A O 1
ATOM 3027 N N . MET B 1 1 ? -24.938 4.039 -2.283 1 17.81 1 MET B N 1
ATOM 3028 C CA . MET B 1 1 ? -24.875 2.582 -2.252 1 17.81 1 MET B CA 1
ATOM 3029 C C . MET B 1 1 ? -23.438 2.094 -2.412 1 17.81 1 MET B C 1
ATOM 3031 O O . MET B 1 1 ? -22.984 1.822 -3.527 1 17.81 1 MET B O 1
ATOM 3035 N N . LYS B 1 2 ? -22.453 2.658 -1.881 1 19.98 2 LYS B N 1
ATOM 3036 C CA . LYS B 1 2 ? -21 2.705 -2.049 1 19.98 2 LYS B CA 1
ATOM 3037 C C . LYS B 1 2 ? -20.375 1.343 -1.771 1 19.98 2 LYS B C 1
ATOM 3039 O O . LYS B 1 2 ? -20.562 0.769 -0.699 1 19.98 2 LYS B O 1
ATOM 3044 N N . ASN B 1 3 ? -19.984 0.48 -2.771 1 19.02 3 ASN B N 1
ATOM 3045 C CA . ASN B 1 3 ? -19.625 -0.828 -3.312 1 19.02 3 ASN B CA 1
ATOM 3046 C C . ASN B 1 3 ? -18.438 -1.436 -2.576 1 19.02 3 ASN B C 1
ATOM 3048 O O . ASN B 1 3 ? -17.531 -0.717 -2.162 1 19.02 3 ASN B O 1
ATOM 3052 N N . LYS B 1 4 ? -18.391 -2.689 -2.082 1 21.84 4 LYS B N 1
ATOM 3053 C CA . LYS B 1 4 ? -17.844 -3.846 -1.378 1 21.84 4 LYS B CA 1
ATOM 3054 C C . LYS B 1 4 ? -16.469 -4.223 -1.928 1 21.84 4 LYS B C 1
ATOM 3056 O O . LYS B 1 4 ? -16.062 -5.387 -1.855 1 21.84 4 LYS B O 1
ATOM 3061 N N . GLU B 1 5 ? -15.914 -3.445 -2.842 1 22.39 5 GLU B N 1
ATOM 3062 C CA . GLU B 1 5 ? -14.812 -4.16 -3.484 1 22.39 5 GLU B CA 1
ATOM 3063 C C . GLU B 1 5 ? -13.844 -4.719 -2.451 1 22.39 5 GLU B C 1
ATOM 3065 O O . GLU B 1 5 ? -13.469 -4.027 -1.503 1 22.39 5 GLU B O 1
ATOM 3070 N N . PHE B 1 6 ? -13.883 -6.027 -2.246 1 22.34 6 PHE B N 1
ATOM 3071 C CA . PHE B 1 6 ? -13.086 -7.105 -1.678 1 22.34 6 PHE B CA 1
ATOM 3072 C C . PHE B 1 6 ? -11.602 -6.844 -1.872 1 22.34 6 PHE B C 1
ATOM 3074 O O . PHE B 1 6 ? -11.164 -6.512 -2.977 1 22.34 6 PHE B O 1
ATOM 3081 N N . TRP B 1 7 ? -10.875 -6.5 -0.897 1 22.73 7 TRP B N 1
ATOM 3082 C CA . TRP B 1 7 ? -9.438 -6.375 -0.666 1 22.73 7 TRP B CA 1
ATOM 3083 C C . TRP B 1 7 ? -8.688 -7.559 -1.268 1 22.73 7 TRP B C 1
ATOM 3085 O O . TRP B 1 7 ? -8.594 -8.625 -0.653 1 22.73 7 TRP B O 1
ATOM 3095 N N . LYS B 1 8 ? -9 -8.008 -2.516 1 28.06 8 LYS B N 1
ATOM 3096 C CA . LYS B 1 8 ? -8.148 -8.984 -3.186 1 28.06 8 LYS B CA 1
ATOM 3097 C C . LYS B 1 8 ? -6.672 -8.617 -3.031 1 28.06 8 LYS B C 1
ATOM 3099 O O . LYS B 1 8 ? -6.242 -7.551 -3.475 1 28.06 8 LYS B O 1
ATOM 3104 N N . GLY B 1 9 ? -6.102 -8.977 -2.006 1 27.2 9 GLY B N 1
ATOM 3105 C CA . GLY B 1 9 ? -4.68 -9.172 -1.753 1 27.2 9 GLY B CA 1
ATOM 3106 C C . GLY B 1 9 ? -3.932 -9.719 -2.951 1 27.2 9 GLY B C 1
ATOM 3107 O O . GLY B 1 9 ? -4.242 -10.805 -3.443 1 27.2 9 GLY B O 1
ATOM 3108 N N . ALA B 1 10 ? -3.75 -8.938 -3.898 1 27.7 10 ALA B N 1
ATOM 3109 C CA . ALA B 1 10 ? -2.863 -9.328 -4.992 1 27.7 10 ALA B CA 1
ATOM 3110 C C . ALA B 1 10 ? -1.651 -10.094 -4.469 1 27.7 10 ALA B C 1
ATOM 3112 O O . ALA B 1 10 ? -0.741 -9.5 -3.885 1 27.7 10 ALA B O 1
ATOM 3113 N N . VAL B 1 11 ? -1.831 -11.172 -3.787 1 28.53 11 VAL B N 1
ATOM 3114 C CA . VAL B 1 11 ? -0.725 -12.078 -3.488 1 28.53 11 VAL B CA 1
ATOM 3115 C C . VAL B 1 11 ? 0.093 -12.328 -4.754 1 28.53 11 VAL B C 1
ATOM 3117 O O . VAL B 1 11 ? -0.448 -12.758 -5.773 1 28.53 11 VAL B O 1
ATOM 3120 N N . ALA B 1 12 ? 1.072 -11.594 -4.883 1 34.31 12 ALA B N 1
ATOM 3121 C CA . ALA B 1 12 ? 2.123 -11.922 -5.844 1 34.31 12 ALA B CA 1
ATOM 3122 C C . ALA B 1 12 ? 2.379 -13.43 -5.875 1 34.31 12 ALA B C 1
ATOM 3124 O O . ALA B 1 12 ? 2.566 -14.055 -4.832 1 34.31 12 ALA B O 1
ATOM 3125 N N . GLY B 1 13 ? 1.861 -14.055 -6.777 1 38.22 13 GLY B N 1
ATOM 3126 C CA . GLY B 1 13 ? 2.033 -15.469 -7.078 1 38.22 13 GLY B CA 1
ATOM 3127 C C . GLY B 1 13 ? 3.482 -15.906 -7.062 1 38.22 13 GLY B C 1
ATOM 3128 O O . GLY B 1 13 ? 4.266 -15.523 -7.93 1 38.22 13 GLY B O 1
ATOM 3129 N N . ALA B 1 14 ? 4.07 -15.883 -5.887 1 46.66 14 ALA B N 1
ATOM 3130 C CA . ALA B 1 14 ? 5.43 -16.406 -5.75 1 46.66 14 ALA B CA 1
ATOM 3131 C C . ALA B 1 14 ? 5.5 -17.875 -6.125 1 46.66 14 ALA B C 1
ATOM 3133 O O . ALA B 1 14 ? 4.547 -18.625 -5.895 1 46.66 14 ALA B O 1
ATOM 3134 N N . LEU B 1 15 ? 6.234 -18.172 -7.082 1 51.78 15 LEU B N 1
ATOM 3135 C CA . LEU B 1 15 ? 6.641 -19.562 -7.25 1 51.78 15 LEU B CA 1
ATOM 3136 C C . LEU B 1 15 ? 7.152 -20.141 -5.934 1 51.78 15 LEU B C 1
ATOM 3138 O O . LEU B 1 15 ? 8.211 -19.734 -5.449 1 51.78 15 LEU B O 1
ATOM 3142 N N . VAL B 1 16 ? 6.281 -20.781 -5.137 1 58.88 16 VAL B N 1
ATOM 3143 C CA . VAL B 1 16 ? 6.57 -21.25 -3.785 1 58.88 16 VAL B CA 1
ATOM 3144 C C . VAL B 1 16 ? 6.828 -22.75 -3.807 1 58.88 16 VAL B C 1
ATOM 3146 O O . VAL B 1 16 ? 6.059 -23.516 -4.402 1 58.88 16 VAL B O 1
ATOM 3149 N N . VAL B 1 17 ? 8.031 -23.062 -3.516 1 50.09 17 VAL B N 1
ATOM 3150 C CA . VAL B 1 17 ? 8.281 -24.453 -3.133 1 50.09 17 VAL B CA 1
ATOM 3151 C C . VAL B 1 17 ? 8.117 -24.609 -1.623 1 50.09 17 VAL B C 1
ATOM 3153 O O . VAL B 1 17 ? 8.75 -23.891 -0.845 1 50.09 17 VAL B O 1
ATOM 3156 N N . THR B 1 18 ? 7.082 -25.141 -1.146 1 45.81 18 THR B N 1
ATOM 3157 C CA . THR B 1 18 ? 6.91 -25.359 0.285 1 45.81 18 THR B CA 1
ATOM 3158 C C . THR B 1 18 ? 7.828 -26.484 0.767 1 45.81 18 THR B C 1
ATOM 3160 O O . THR B 1 18 ? 7.746 -27.609 0.277 1 45.81 18 THR B O 1
ATOM 3163 N N . CYS B 1 19 ? 8.953 -26.141 1.29 1 37.19 19 CYS B N 1
ATOM 3164 C CA . CYS B 1 19 ? 9.75 -27.156 1.97 1 37.19 19 CYS B CA 1
ATOM 3165 C C . CYS B 1 19 ? 9.281 -27.344 3.406 1 37.19 19 CYS B C 1
ATOM 3167 O O . CYS B 1 19 ? 9.25 -26.391 4.188 1 37.19 19 CYS B O 1
ATOM 3169 N N . ILE B 1 20 ? 8.516 -28.297 3.697 1 35.62 20 ILE B N 1
ATOM 3170 C CA . ILE B 1 20 ? 8.023 -28.625 5.031 1 35.62 20 ILE B CA 1
ATOM 3171 C C . ILE B 1 20 ? 9.188 -29.078 5.914 1 35.62 20 ILE B C 1
ATOM 3173 O O . ILE B 1 20 ? 9.578 -30.25 5.879 1 35.62 20 ILE B O 1
ATOM 3177 N N . GLY B 1 21 ? 10.32 -28.609 5.922 1 32.88 21 GLY B N 1
ATOM 3178 C CA . GLY B 1 21 ? 11.18 -29.078 6.992 1 32.88 21 GLY B CA 1
ATOM 3179 C C . GLY B 1 21 ? 10.898 -28.422 8.328 1 32.88 21 GLY B C 1
ATOM 3180 O O . GLY B 1 21 ? 10.828 -27.188 8.414 1 32.88 21 GLY B O 1
ATOM 3181 N N . THR B 1 22 ? 10.141 -29.109 9.156 1 35.47 22 THR B N 1
ATOM 3182 C CA . THR B 1 22 ? 9.984 -28.688 10.539 1 35.47 22 THR B CA 1
ATOM 3183 C C . THR B 1 22 ? 11.344 -28.484 11.203 1 35.47 22 THR B C 1
ATOM 3185 O O . THR B 1 22 ? 12.094 -29.438 11.406 1 35.47 22 THR B O 1
ATOM 3188 N N . GLY B 1 23 ? 12.062 -27.562 10.938 1 35.06 23 GLY B N 1
ATOM 3189 C CA . GLY B 1 23 ? 13.242 -27.328 11.75 1 35.06 23 GLY B CA 1
ATOM 3190 C C . GLY B 1 23 ? 12.914 -27 13.195 1 35.06 23 GLY B C 1
ATOM 3191 O O . GLY B 1 23 ? 12.086 -26.125 13.469 1 35.06 23 GLY B O 1
ATOM 3192 N N . VAL B 1 24 ? 13 -28.016 14.031 1 32.69 24 VAL B N 1
ATOM 3193 C CA . VAL B 1 24 ? 12.977 -27.797 15.477 1 32.69 24 VAL B CA 1
ATOM 3194 C C . VAL B 1 24 ? 14.039 -26.781 15.867 1 32.69 24 VAL B C 1
ATOM 3196 O O . VAL B 1 24 ? 15.211 -26.922 15.492 1 32.69 24 VAL B O 1
ATOM 3199 N N . PHE B 1 25 ? 13.562 -25.609 16.172 1 39.38 25 PHE B N 1
ATOM 3200 C CA . PHE B 1 25 ? 14.391 -24.578 16.812 1 39.38 25 PHE B CA 1
ATOM 3201 C C . PHE B 1 25 ? 15.031 -25.125 18.078 1 39.38 25 PHE B C 1
ATOM 3203 O O . PHE B 1 25 ? 14.344 -25.422 19.047 1 39.38 25 PHE B O 1
ATOM 3210 N N . ALA B 1 26 ? 16.016 -25.953 17.953 1 31.7 26 ALA B N 1
ATOM 3211 C CA . ALA B 1 26 ? 16.734 -26.156 19.188 1 31.7 26 ALA B CA 1
ATOM 3212 C C . ALA B 1 26 ? 17.391 -24.859 19.672 1 31.7 26 ALA B C 1
ATOM 3214 O O . ALA B 1 26 ? 18.188 -24.25 18.938 1 31.7 26 ALA B O 1
ATOM 3215 N N . GLY B 1 27 ? 16.734 -24.016 20.422 1 35.5 27 GLY B N 1
ATOM 3216 C CA . GLY B 1 27 ? 17.031 -22.75 21.078 1 35.5 27 GLY B CA 1
ATOM 3217 C C . GLY B 1 27 ? 18.406 -22.703 21.703 1 35.5 27 GLY B C 1
ATOM 3218 O O . GLY B 1 27 ? 18.562 -22.938 22.906 1 35.5 27 GLY B O 1
ATOM 3219 N N . THR B 1 28 ? 19.5 -23.25 21.234 1 35.84 28 THR B N 1
ATOM 3220 C CA . THR B 1 28 ? 20.641 -22.859 22.031 1 35.84 28 THR B CA 1
ATOM 3221 C C . THR B 1 28 ? 20.812 -21.344 22.031 1 35.84 28 THR B C 1
ATOM 3223 O O . THR B 1 28 ? 20.625 -20.688 21 1 35.84 28 THR B O 1
ATOM 3226 N N . GLY B 1 29 ? 20.625 -20.531 23.062 1 37.31 29 GLY B N 1
ATOM 3227 C CA . GLY B 1 29 ? 20.594 -19.141 23.5 1 37.31 29 GLY B CA 1
ATOM 3228 C C . GLY B 1 29 ? 21.688 -18.297 22.891 1 37.31 29 GLY B C 1
ATOM 3229 O O . GLY B 1 29 ? 21.891 -17.141 23.281 1 37.31 29 GLY B O 1
ATOM 3230 N N . LEU B 1 30 ? 22.906 -18.75 22.516 1 35.81 30 LEU B N 1
ATOM 3231 C CA . LEU B 1 30 ? 23.984 -17.781 22.328 1 35.81 30 LEU B CA 1
ATOM 3232 C C . LEU B 1 30 ? 23.734 -16.938 21.078 1 35.81 30 LEU B C 1
ATOM 3234 O O . LEU B 1 30 ? 23.594 -17.469 19.984 1 35.81 30 LEU B O 1
ATOM 3238 N N . ALA B 1 31 ? 23.25 -15.797 21.203 1 42.22 31 ALA B N 1
ATOM 3239 C CA . ALA B 1 31 ? 23.266 -14.852 20.094 1 42.22 31 ALA B CA 1
ATOM 3240 C C . ALA B 1 31 ? 24.609 -14.867 19.375 1 42.22 31 ALA B C 1
ATOM 3242 O O . ALA B 1 31 ? 25.641 -14.523 19.984 1 42.22 31 ALA B O 1
ATOM 3243 N N . ALA B 1 32 ? 24.891 -15.688 18.391 1 41.06 32 ALA B N 1
ATOM 3244 C CA . ALA B 1 32 ? 26.156 -15.797 17.672 1 41.06 32 ALA B CA 1
ATOM 3245 C C . ALA B 1 32 ? 26.578 -14.453 17.094 1 41.06 32 ALA B C 1
ATOM 3247 O O . ALA B 1 32 ? 25.734 -13.664 16.656 1 41.06 32 ALA B O 1
ATOM 3248 N N . LYS B 1 33 ? 27.906 -14.055 17.078 1 48.28 33 LYS B N 1
ATOM 3249 C CA . LYS B 1 33 ? 28.719 -13.039 16.391 1 48.28 33 LYS B CA 1
ATOM 3250 C C . LYS B 1 33 ? 28.375 -12.977 14.906 1 48.28 33 LYS B C 1
ATOM 3252 O O . LYS B 1 33 ? 28.359 -14.008 14.227 1 48.28 33 LYS B O 1
ATOM 3257 N N . GLY B 1 34 ? 27.516 -11.852 14.445 1 59.5 34 GLY B N 1
ATOM 3258 C CA . GLY B 1 34 ? 27.234 -11.641 13.039 1 59.5 34 GLY B CA 1
ATOM 3259 C C . GLY B 1 34 ? 25.766 -11.438 12.742 1 59.5 34 GLY B C 1
ATOM 3260 O O . GLY B 1 34 ? 25.375 -11.281 11.586 1 59.5 34 GLY B O 1
ATOM 3261 N N . THR B 1 35 ? 24.938 -11.656 13.82 1 68.75 35 THR B N 1
ATOM 3262 C CA . THR B 1 35 ? 23.516 -11.406 13.594 1 68.75 35 THR B CA 1
ATOM 3263 C C . THR B 1 35 ? 23.172 -9.953 13.883 1 68.75 35 THR B C 1
ATOM 3265 O O . THR B 1 35 ? 23.938 -9.242 14.531 1 68.75 35 THR B O 1
ATOM 3268 N N . ALA B 1 36 ? 22.062 -9.5 13.312 1 73.38 36 ALA B N 1
ATOM 3269 C CA . ALA B 1 36 ? 21.594 -8.141 13.57 1 73.38 36 ALA B CA 1
ATOM 3270 C C . ALA B 1 36 ? 21.469 -7.871 15.07 1 73.38 36 ALA B C 1
ATOM 3272 O O . ALA B 1 36 ? 21.828 -6.785 15.539 1 73.38 36 ALA B O 1
ATOM 3273 N N . LEU B 1 37 ? 21.172 -8.914 15.805 1 75.75 37 LEU B N 1
ATOM 3274 C CA . LEU B 1 37 ? 21 -8.742 17.25 1 75.75 37 LEU B CA 1
ATOM 3275 C C . LEU B 1 37 ? 22.328 -8.938 17.969 1 75.75 37 LEU B C 1
ATOM 3277 O O . LEU B 1 37 ? 22.422 -8.672 19.172 1 75.75 37 LEU B O 1
ATOM 3281 N N . GLY B 1 38 ? 23.297 -9.445 17.172 1 74.69 38 GLY B N 1
ATOM 3282 C CA . GLY B 1 38 ? 24.625 -9.562 17.766 1 74.69 38 GLY B CA 1
ATOM 3283 C C . GLY B 1 38 ? 25.297 -8.227 17.984 1 74.69 38 GLY B C 1
ATOM 3284 O O . GLY B 1 38 ? 26.281 -8.133 18.734 1 74.69 38 GLY B O 1
ATOM 3285 N N . ASP B 1 39 ? 24.766 -7.211 17.391 1 78.81 39 ASP B N 1
ATOM 3286 C CA . ASP B 1 39 ? 25.266 -5.844 17.531 1 78.81 39 ASP B CA 1
ATOM 3287 C C . ASP B 1 39 ? 24.641 -5.156 18.75 1 78.81 39 ASP B C 1
ATOM 3289 O O . ASP B 1 39 ? 23.422 -4.902 18.766 1 78.81 39 ASP B O 1
ATOM 3293 N N . ARG B 1 40 ? 25.484 -4.836 19.641 1 81.12 40 ARG B N 1
ATOM 3294 C CA . ARG B 1 40 ? 25.031 -4.195 20.875 1 81.12 40 ARG B CA 1
ATOM 3295 C C . ARG B 1 40 ? 24.328 -2.875 20.578 1 81.12 40 ARG B C 1
ATOM 3297 O O . ARG B 1 40 ? 23.391 -2.49 21.281 1 81.12 40 ARG B O 1
ATOM 3304 N N . LYS B 1 41 ? 24.859 -2.24 19.578 1 85.94 41 LYS B N 1
ATOM 3305 C CA . LYS B 1 41 ? 24.234 -0.979 19.203 1 85.94 41 LYS B CA 1
ATOM 3306 C C . LYS B 1 41 ? 22.781 -1.192 18.781 1 85.94 41 LYS B C 1
ATOM 3308 O O . LYS B 1 41 ? 21.906 -0.401 19.141 1 85.94 41 LYS B O 1
ATOM 3313 N N . CYS B 1 42 ? 22.547 -2.227 18.109 1 89.62 42 CYS B N 1
ATOM 3314 C CA . CYS B 1 42 ? 21.203 -2.531 17.641 1 89.62 42 CYS B CA 1
ATOM 3315 C C . CYS B 1 42 ? 20.297 -2.883 18.812 1 89.62 42 CYS B C 1
ATOM 3317 O O . CYS B 1 42 ? 19.188 -2.338 18.938 1 89.62 42 CYS B O 1
ATOM 3319 N N . THR B 1 43 ? 20.75 -3.719 19.688 1 88.62 43 THR B N 1
ATOM 3320 C CA . THR B 1 43 ? 19.922 -4.152 20.812 1 88.62 43 THR B CA 1
ATOM 3321 C C . THR B 1 43 ? 19.641 -2.986 21.766 1 88.62 43 THR B C 1
ATOM 3323 O O . THR B 1 43 ? 18.547 -2.867 22.297 1 88.62 43 THR B O 1
ATOM 3326 N N . SER B 1 44 ? 20.609 -2.154 21.922 1 88.81 44 SER B N 1
ATOM 3327 C CA . SER B 1 44 ? 20.438 -0.983 22.766 1 88.81 44 SER B CA 1
ATOM 3328 C C . SER B 1 44 ? 19.422 -0.011 22.172 1 88.81 44 SER B C 1
ATOM 3330 O O . SER B 1 44 ? 18.609 0.567 22.891 1 88.81 44 SER B O 1
ATOM 3332 N N . LYS B 1 45 ? 19.562 0.184 20.953 1 91.81 45 LYS B N 1
ATOM 3333 C CA . LYS B 1 45 ? 18.625 1.083 20.297 1 91.81 45 LYS B CA 1
ATOM 3334 C C . LYS B 1 45 ? 17.203 0.537 20.359 1 91.81 45 LYS B C 1
ATOM 3336 O O . LYS B 1 45 ? 16.25 1.285 20.609 1 91.81 45 LYS B O 1
ATOM 3341 N N . LEU B 1 46 ? 17.031 -0.747 20.141 1 93.5 46 LEU B N 1
ATOM 3342 C CA . LEU B 1 46 ? 15.719 -1.364 20.25 1 93.5 46 LEU B CA 1
ATOM 3343 C C . LEU B 1 46 ? 15.148 -1.188 21.656 1 93.5 46 LEU B C 1
ATOM 3345 O O . LEU B 1 46 ? 13.969 -0.873 21.812 1 93.5 46 LEU B O 1
ATOM 3349 N N . ALA B 1 47 ? 15.961 -1.399 22.562 1 89.5 47 ALA B N 1
ATOM 3350 C CA . ALA B 1 47 ? 15.531 -1.217 23.953 1 89.5 47 ALA B CA 1
ATOM 3351 C C . ALA B 1 47 ? 15.109 0.227 24.203 1 89.5 47 ALA B C 1
ATOM 3353 O O . ALA B 1 47 ? 14.109 0.477 24.891 1 89.5 47 ALA B O 1
ATOM 3354 N N . TYR B 1 48 ? 15.867 1.12 23.75 1 91.75 48 TYR B N 1
ATOM 3355 C CA . TYR B 1 48 ? 15.555 2.533 23.922 1 91.75 48 TYR B CA 1
ATOM 3356 C C . TYR B 1 48 ? 14.234 2.879 23.234 1 91.75 48 TYR B C 1
ATOM 3358 O O . TYR B 1 48 ? 13.406 3.598 23.812 1 91.75 48 TYR B O 1
ATOM 3366 N N . LEU B 1 49 ? 14.031 2.406 22.047 1 94.62 49 LEU B N 1
ATOM 3367 C CA . LEU B 1 49 ? 12.773 2.629 21.328 1 94.62 49 LEU B CA 1
ATOM 3368 C C . LEU B 1 49 ? 11.594 2.104 22.141 1 94.62 49 LEU B C 1
ATOM 3370 O O . LEU B 1 49 ? 10.562 2.768 22.25 1 94.62 49 LEU B O 1
ATOM 3374 N N . GLU B 1 50 ? 11.719 0.975 22.672 1 93.25 50 GLU B N 1
ATOM 3375 C CA . GLU B 1 50 ? 10.641 0.408 23.484 1 93.25 50 GLU B CA 1
ATOM 3376 C C . GLU B 1 50 ? 10.391 1.244 24.734 1 93.25 50 GLU B C 1
ATOM 3378 O O . GLU B 1 50 ? 9.25 1.377 25.172 1 93.25 50 GLU B O 1
ATOM 3383 N N . GLU B 1 51 ? 11.438 1.721 25.266 1 91.38 51 GLU B N 1
ATOM 3384 C CA . GLU B 1 51 ? 11.289 2.619 26.406 1 91.38 51 GLU B CA 1
ATOM 3385 C C . GLU B 1 51 ? 10.469 3.852 26.047 1 91.38 51 GLU B C 1
ATOM 3387 O O . GLU B 1 51 ? 9.609 4.285 26.812 1 91.38 51 GLU B O 1
ATOM 3392 N N . LEU B 1 52 ? 10.805 4.426 24.922 1 92.88 52 LEU B N 1
ATOM 3393 C CA . LEU B 1 52 ? 10.062 5.59 24.469 1 92.88 52 LEU B CA 1
ATOM 3394 C C . LEU B 1 52 ? 8.594 5.242 24.234 1 92.88 52 LEU B C 1
ATOM 3396 O O . LEU B 1 52 ? 7.707 6.035 24.562 1 92.88 52 LEU B O 1
ATOM 3400 N N . ILE B 1 53 ? 8.336 4.027 23.672 1 94.94 53 ILE B N 1
ATOM 3401 C CA . ILE B 1 53 ? 6.965 3.559 23.484 1 94.94 53 ILE B CA 1
ATOM 3402 C C . ILE B 1 53 ? 6.262 3.475 24.844 1 94.94 53 ILE B C 1
ATOM 3404 O O . ILE B 1 53 ? 5.148 3.98 25 1 94.94 53 ILE B O 1
ATOM 3408 N N . ASP B 1 54 ? 6.93 2.908 25.781 1 93 54 ASP B N 1
ATOM 3409 C CA . ASP B 1 54 ? 6.352 2.738 27.109 1 93 54 ASP B CA 1
ATOM 3410 C C . ASP B 1 54 ? 6.035 4.09 27.75 1 93 54 ASP B C 1
ATOM 3412 O O . ASP B 1 54 ? 4.992 4.25 28.391 1 93 54 ASP B O 1
ATOM 3416 N N . ARG B 1 55 ? 6.848 4.988 27.516 1 92.31 55 ARG B N 1
ATOM 3417 C CA . ARG B 1 55 ? 6.754 6.27 28.203 1 92.31 55 ARG B CA 1
ATOM 3418 C C . ARG B 1 55 ? 5.734 7.188 27.531 1 92.31 55 ARG B C 1
ATOM 3420 O O . ARG B 1 55 ? 5.012 7.922 28.219 1 92.31 55 ARG B O 1
ATOM 3427 N N . TYR B 1 56 ? 5.664 7.086 26.219 1 94.06 56 TYR B N 1
ATOM 3428 C CA . TYR B 1 56 ? 4.996 8.203 25.562 1 94.06 56 TYR B CA 1
ATOM 3429 C C . TYR B 1 56 ? 3.82 7.719 24.734 1 94.06 56 TYR B C 1
ATOM 3431 O O . TYR B 1 56 ? 2.914 8.492 24.422 1 94.06 56 TYR B O 1
ATOM 3439 N N . TYR B 1 57 ? 3.83 6.477 24.266 1 96.25 57 TYR B N 1
ATOM 3440 C CA . TYR B 1 57 ? 2.795 6 23.359 1 96.25 57 TYR B CA 1
ATOM 3441 C C . TYR B 1 57 ? 1.426 6.023 24.031 1 96.25 57 TYR B C 1
ATOM 3443 O O . TYR B 1 57 ? 1.258 5.492 25.141 1 96.25 57 TYR B O 1
ATOM 3451 N N . LEU B 1 58 ? 0.454 6.621 23.359 1 95.75 58 LEU B N 1
ATOM 3452 C CA . LEU B 1 58 ? -0.887 6.852 23.891 1 95.75 58 LEU B CA 1
ATOM 3453 C C . LEU B 1 58 ? -1.637 5.535 24.062 1 95.75 58 LEU B C 1
ATOM 3455 O O . LEU B 1 58 ? -2.379 5.363 25.031 1 95.75 58 LEU B O 1
ATOM 3459 N N . GLY B 1 59 ? -1.4 4.562 23.156 1 93.44 59 GLY B N 1
ATOM 3460 C CA . GLY B 1 59 ? -2.141 3.309 23.172 1 93.44 59 GLY B CA 1
ATOM 3461 C C . GLY B 1 59 ? -1.493 2.24 24.031 1 93.44 59 GLY B C 1
ATOM 3462 O O . GLY B 1 59 ? -0.549 2.521 24.766 1 93.44 59 GLY B O 1
ATOM 3463 N N . ASP B 1 60 ? -2.086 1.116 23.953 1 91.88 60 ASP B N 1
ATOM 3464 C CA . ASP B 1 60 ? -1.536 -0.043 24.641 1 91.88 60 ASP B CA 1
ATOM 3465 C C . ASP B 1 60 ? -0.639 -0.863 23.719 1 91.88 60 ASP B C 1
ATOM 3467 O O . ASP B 1 60 ? -0.942 -1.027 22.531 1 91.88 60 ASP B O 1
ATOM 3471 N N . LYS B 1 61 ? 0.431 -1.178 24.328 1 90.75 61 LYS B N 1
ATOM 3472 C CA . LYS B 1 61 ? 1.299 -2.043 23.531 1 90.75 61 LYS B CA 1
ATOM 3473 C C . LYS B 1 61 ? 1.006 -3.516 23.797 1 90.75 61 LYS B C 1
ATOM 3475 O O . LYS B 1 61 ? 0.583 -3.875 24.906 1 90.75 61 LYS B O 1
ATOM 3480 N N . ASP B 1 62 ? 1.092 -4.348 22.828 1 92.44 62 ASP B N 1
ATOM 3481 C CA . ASP B 1 62 ? 1.015 -5.805 22.875 1 92.44 62 ASP B CA 1
ATOM 3482 C C . ASP B 1 62 ? 2.369 -6.434 22.562 1 92.44 62 ASP B C 1
ATOM 3484 O O . ASP B 1 62 ? 2.852 -6.359 21.422 1 92.44 62 ASP B O 1
ATOM 3488 N N . GLU B 1 63 ? 2.885 -7.051 23.609 1 91.31 63 GLU B N 1
ATOM 3489 C CA . GLU B 1 63 ? 4.242 -7.57 23.484 1 91.31 63 GLU B CA 1
ATOM 3490 C C . GLU B 1 63 ? 4.344 -8.586 22.344 1 91.31 63 GLU B C 1
ATOM 3492 O O . GLU B 1 63 ? 5.344 -8.633 21.625 1 91.31 63 GLU B O 1
ATOM 3497 N N . GLU B 1 64 ? 3.377 -9.383 22.219 1 91.38 64 GLU B N 1
ATOM 3498 C CA . GLU B 1 64 ? 3.381 -10.375 21.156 1 91.38 64 GLU B CA 1
ATOM 3499 C C . GLU B 1 64 ? 3.352 -9.719 19.781 1 91.38 64 GLU B C 1
ATOM 3501 O O . GLU B 1 64 ? 4.059 -10.141 18.859 1 91.38 64 GLU B O 1
ATOM 3506 N N . LYS B 1 65 ? 2.566 -8.711 19.656 1 93.69 65 LYS B N 1
ATOM 3507 C CA . LYS B 1 65 ? 2.48 -8 18.375 1 93.69 65 LYS B CA 1
ATOM 3508 C C . LYS B 1 65 ? 3.787 -7.281 18.062 1 93.69 65 LYS B C 1
ATOM 3510 O O . LYS B 1 65 ? 4.199 -7.211 16.906 1 93.69 65 LYS B O 1
ATOM 3515 N N . LEU B 1 66 ? 4.395 -6.719 19.094 1 95.06 66 LEU B N 1
ATOM 3516 C CA . LEU B 1 66 ? 5.695 -6.09 18.906 1 95.06 66 LEU B CA 1
ATOM 3517 C C . LEU B 1 66 ? 6.723 -7.102 18.406 1 95.06 66 LEU B C 1
ATOM 3519 O O . LEU B 1 66 ? 7.504 -6.809 17.5 1 95.06 66 LEU B O 1
ATOM 3523 N N . GLN B 1 67 ? 6.699 -8.266 18.984 1 94.44 67 GLN B N 1
ATOM 3524 C CA . GLN B 1 67 ? 7.625 -9.32 18.578 1 94.44 67 GLN B CA 1
ATOM 3525 C C . GLN B 1 67 ? 7.371 -9.75 17.141 1 94.44 67 GLN B C 1
ATOM 3527 O O . GLN B 1 67 ? 8.312 -9.891 16.344 1 94.44 67 GLN B O 1
ATOM 3532 N N . GLU B 1 68 ? 6.094 -9.953 16.812 1 95.19 68 GLU B N 1
ATOM 3533 C CA . GLU B 1 68 ? 5.75 -10.289 15.438 1 95.19 68 GLU B CA 1
ATOM 3534 C C . GLU B 1 68 ? 6.238 -9.211 14.469 1 95.19 68 GLU B C 1
ATOM 3536 O O . GLU B 1 68 ? 6.688 -9.523 13.367 1 95.19 68 GLU B O 1
ATOM 3541 N N . GLY B 1 69 ? 6.09 -7.973 14.883 1 96.25 69 GLY B N 1
ATOM 3542 C CA . GLY B 1 69 ? 6.617 -6.875 14.086 1 96.25 69 GLY B CA 1
ATOM 3543 C C . GLY B 1 69 ? 8.109 -6.973 13.852 1 96.25 69 GLY B C 1
ATOM 3544 O O . GLY B 1 69 ? 8.594 -6.695 12.75 1 96.25 69 GLY B O 1
ATOM 3545 N N . LEU B 1 70 ? 8.812 -7.348 14.875 1 95.62 70 LEU B N 1
ATOM 3546 C CA . LEU B 1 70 ? 10.258 -7.516 14.758 1 95.62 70 LEU B CA 1
ATOM 3547 C C . LEU B 1 70 ? 10.594 -8.586 13.719 1 95.62 70 LEU B C 1
ATOM 3549 O O . LEU B 1 70 ? 11.469 -8.383 12.875 1 95.62 70 LEU B O 1
ATOM 3553 N N . TYR B 1 71 ? 9.898 -9.734 13.828 1 96.5 71 TYR B N 1
ATOM 3554 C CA . TYR B 1 71 ? 10.148 -10.812 12.883 1 96.5 71 TYR B CA 1
ATOM 3555 C C . TYR B 1 71 ? 9.883 -10.359 11.453 1 96.5 71 TYR B C 1
ATOM 3557 O O . TYR B 1 71 ? 10.711 -10.586 10.562 1 96.5 71 TYR B O 1
ATOM 3565 N N . ALA B 1 72 ? 8.742 -9.758 11.258 1 96.56 72 ALA B N 1
ATOM 3566 C CA . ALA B 1 72 ? 8.375 -9.266 9.93 1 96.56 72 ALA B CA 1
ATOM 3567 C C . ALA B 1 72 ? 9.367 -8.211 9.445 1 96.56 72 ALA B C 1
ATOM 3569 O O . ALA B 1 72 ? 9.742 -8.203 8.266 1 96.56 72 ALA B O 1
ATOM 3570 N N . GLY B 1 73 ? 9.695 -7.316 10.305 1 96.94 73 GLY B N 1
ATOM 3571 C CA . GLY B 1 73 ? 10.641 -6.262 9.969 1 96.94 73 GLY B CA 1
ATOM 3572 C C . GLY B 1 73 ? 11.992 -6.789 9.539 1 96.94 73 GLY B C 1
ATOM 3573 O O . GLY B 1 73 ? 12.633 -6.227 8.641 1 96.94 73 GLY B O 1
ATOM 3574 N N . LEU B 1 74 ? 12.484 -7.84 10.219 1 95.88 74 LEU B N 1
ATOM 3575 C CA . LEU B 1 74 ? 13.758 -8.461 9.844 1 95.88 74 LEU B CA 1
ATOM 3576 C C . LEU B 1 74 ? 13.75 -8.867 8.375 1 95.88 74 LEU B C 1
ATOM 3578 O O . LEU B 1 74 ? 14.688 -8.562 7.637 1 95.88 74 LEU B O 1
ATOM 3582 N N . LEU B 1 75 ? 12.664 -9.492 7.965 1 96 75 LEU B N 1
ATOM 3583 C CA . LEU B 1 75 ? 12.57 -9.961 6.582 1 96 75 LEU B CA 1
ATOM 3584 C C . LEU B 1 75 ? 12.375 -8.789 5.625 1 96 75 LEU B C 1
ATOM 3586 O O . LEU B 1 75 ? 12.867 -8.82 4.496 1 96 75 LEU B O 1
ATOM 3590 N N . TYR B 1 76 ? 11.633 -7.855 6.113 1 94.06 76 TYR B N 1
ATOM 3591 C CA . TYR B 1 76 ? 11.453 -6.656 5.301 1 94.06 76 TYR B CA 1
ATOM 3592 C C . TYR B 1 76 ? 12.797 -6 5.004 1 94.06 76 TYR B C 1
ATOM 3594 O O . TYR B 1 76 ? 12.992 -5.434 3.926 1 94.06 76 TYR B O 1
ATOM 3602 N N . GLY B 1 77 ? 13.672 -6.086 5.844 1 94.94 77 GLY B N 1
ATOM 3603 C CA . GLY B 1 77 ? 15 -5.5 5.703 1 94.94 77 GLY B CA 1
ATOM 3604 C C . GLY B 1 77 ? 15.805 -6.113 4.578 1 94.94 77 GLY B C 1
ATOM 3605 O O . GLY B 1 77 ? 16.812 -5.551 4.152 1 94.94 77 GLY B O 1
ATOM 3606 N N . LEU B 1 78 ? 15.391 -7.246 4.066 1 95.5 78 LEU B N 1
ATOM 3607 C CA . LEU B 1 78 ? 16.078 -7.898 2.963 1 95.5 78 LEU B CA 1
ATOM 3608 C C . LEU B 1 78 ? 15.883 -7.129 1.661 1 95.5 78 LEU B C 1
ATOM 3610 O O . LEU B 1 78 ? 16.578 -7.371 0.675 1 95.5 78 LEU B O 1
ATOM 3614 N N . ASP B 1 79 ? 14.922 -6.23 1.653 1 93.12 79 ASP B N 1
ATOM 3615 C CA . ASP B 1 79 ? 14.578 -5.469 0.459 1 93.12 79 ASP B CA 1
ATOM 3616 C C . ASP B 1 79 ? 14.25 -6.395 -0.708 1 93.12 79 ASP B C 1
ATOM 3618 O O . ASP B 1 79 ? 14.695 -6.168 -1.835 1 93.12 79 ASP B O 1
ATOM 3622 N N . ASP B 1 80 ? 13.758 -7.523 -0.389 1 94 80 ASP B N 1
ATOM 3623 C CA . ASP B 1 80 ? 13.227 -8.516 -1.32 1 94 80 ASP B CA 1
ATOM 3624 C C . ASP B 1 80 ? 11.703 -8.586 -1.236 1 94 80 ASP B C 1
ATOM 3626 O O . ASP B 1 80 ? 11.156 -8.953 -0.198 1 94 80 ASP B O 1
ATOM 3630 N N . PRO B 1 81 ? 11.102 -8.227 -2.33 1 93.25 81 PRO B N 1
ATOM 3631 C CA . PRO B 1 81 ? 9.641 -8.117 -2.262 1 93.25 81 PRO B CA 1
ATOM 3632 C C . PRO B 1 81 ? 8.961 -9.469 -2.092 1 93.25 81 PRO B C 1
ATOM 3634 O O . PRO B 1 81 ? 7.758 -9.531 -1.814 1 93.25 81 PRO B O 1
ATOM 3637 N N . TYR B 1 82 ? 9.68 -10.523 -2.156 1 93.25 82 TYR B N 1
ATOM 3638 C CA . TYR B 1 82 ? 9.055 -11.836 -2.123 1 93.25 82 TYR B CA 1
ATOM 3639 C C . TYR B 1 82 ? 9.312 -12.531 -0.793 1 93.25 82 TYR B C 1
ATOM 3641 O O . TYR B 1 82 ? 8.609 -13.484 -0.436 1 93.25 82 TYR B O 1
ATOM 3649 N N . SER B 1 83 ? 10.32 -12.18 -0.077 1 96.25 83 SER B N 1
ATOM 3650 C CA . SER B 1 83 ? 10.633 -12.766 1.225 1 96.25 83 SER B CA 1
ATOM 3651 C C . SER B 1 83 ? 9.82 -12.102 2.334 1 96.25 83 SER B C 1
ATOM 3653 O O . SER B 1 83 ? 9.711 -10.875 2.385 1 96.25 83 SER B O 1
ATOM 3655 N N . ARG B 1 84 ? 9.273 -12.969 3.156 1 96.62 84 ARG B N 1
ATOM 3656 C CA . ARG B 1 84 ? 8.477 -12.375 4.227 1 96.62 84 ARG B CA 1
ATOM 3657 C C . ARG B 1 84 ? 8.273 -13.367 5.371 1 96.62 84 ARG B C 1
ATOM 3659 O O . ARG B 1 84 ? 8.492 -14.562 5.203 1 96.62 84 ARG B O 1
ATOM 3666 N N . TYR B 1 85 ? 7.953 -12.758 6.551 1 96.88 85 TYR B N 1
ATOM 3667 C CA . TYR B 1 85 ? 7.512 -13.508 7.723 1 96.88 85 TYR B CA 1
ATOM 3668 C C . TYR B 1 85 ? 5.992 -13.617 7.758 1 96.88 85 TYR B C 1
ATOM 3670 O O . TYR B 1 85 ? 5.285 -12.664 7.43 1 96.88 85 TYR B O 1
ATOM 3678 N N . TYR B 1 86 ? 5.512 -14.867 8.156 1 94.38 86 TYR B N 1
ATOM 3679 C CA . TYR B 1 86 ? 4.09 -15.094 8.383 1 94.38 86 TYR B CA 1
ATOM 3680 C C . TYR B 1 86 ? 3.816 -15.43 9.844 1 94.38 86 TYR B C 1
ATOM 3682 O O . TYR B 1 86 ? 4.469 -16.312 10.422 1 94.38 86 TYR B O 1
ATOM 3690 N N . THR B 1 87 ? 2.838 -14.711 10.398 1 94.44 87 THR B N 1
ATOM 3691 C CA . THR B 1 87 ? 2.271 -15.242 11.641 1 94.44 87 THR B CA 1
ATOM 3692 C C . THR B 1 87 ? 1.57 -16.578 11.383 1 94.44 87 THR B C 1
ATOM 3694 O O . THR B 1 87 ? 1.388 -16.969 10.234 1 94.44 87 THR B O 1
ATOM 3697 N N . GLU B 1 88 ? 1.215 -17.234 12.469 1 90.25 88 GLU B N 1
ATOM 3698 C CA . GLU B 1 88 ? 0.503 -18.5 12.32 1 90.25 88 GLU B CA 1
ATOM 3699 C C . GLU B 1 88 ? -0.765 -18.328 11.492 1 90.25 88 GLU B C 1
ATOM 3701 O O . GLU B 1 88 ? -1.014 -19.094 10.562 1 90.25 88 GLU B O 1
ATOM 3706 N N . GLU B 1 89 ? -1.509 -17.297 11.742 1 85.62 89 GLU B N 1
ATOM 3707 C CA . GLU B 1 89 ? -2.762 -17.047 11.039 1 85.62 89 GLU B CA 1
ATOM 3708 C C . GLU B 1 89 ? -2.512 -16.703 9.578 1 85.62 89 GLU B C 1
ATOM 3710 O O . GLU B 1 89 ? -3.209 -17.188 8.688 1 85.62 89 GLU B O 1
ATOM 3715 N N . GLU B 1 90 ? -1.558 -15.883 9.375 1 88.81 90 GLU B N 1
ATOM 3716 C CA . GLU B 1 90 ? -1.207 -15.508 8.008 1 88.81 90 GLU B CA 1
ATOM 3717 C C . GLU B 1 90 ? -0.758 -16.719 7.199 1 88.81 90 GLU B C 1
ATOM 3719 O O . GLU B 1 90 ? -1.09 -16.844 6.02 1 88.81 90 GLU B O 1
ATOM 3724 N N . TYR B 1 91 ? 0.034 -17.625 7.812 1 90.31 91 TYR B N 1
ATOM 3725 C CA . TYR B 1 91 ? 0.521 -18.812 7.121 1 90.31 91 TYR B CA 1
ATOM 3726 C C . TYR B 1 91 ? -0.627 -19.75 6.773 1 90.31 91 TYR B C 1
ATOM 3728 O O . TYR B 1 91 ? -0.656 -20.328 5.684 1 90.31 91 TYR B O 1
ATOM 3736 N N . ASP B 1 92 ? -1.503 -19.844 7.695 1 82.56 92 ASP B N 1
ATOM 3737 C CA . ASP B 1 92 ? -2.672 -20.688 7.434 1 82.56 92 ASP B CA 1
ATOM 3738 C C . ASP B 1 92 ? -3.436 -20.188 6.207 1 82.56 92 ASP B C 1
ATOM 3740 O O . ASP B 1 92 ? -3.838 -20.984 5.355 1 82.56 92 ASP B O 1
ATOM 3744 N N . SER B 1 93 ? -3.592 -18.922 6.164 1 82.81 93 SER B N 1
ATOM 3745 C CA . SER B 1 93 ? -4.266 -18.328 5.02 1 82.81 93 SER B CA 1
ATOM 3746 C C . SER B 1 93 ? -3.465 -18.531 3.738 1 82.81 93 SER B C 1
ATOM 3748 O O . SER B 1 93 ? -4.027 -18.875 2.699 1 82.81 93 SER B O 1
ATOM 3750 N N . GLU B 1 94 ? -2.154 -18.328 3.834 1 86.81 94 GLU B N 1
ATOM 3751 C CA . GLU B 1 94 ? -1.266 -18.531 2.693 1 86.81 94 GLU B CA 1
ATOM 3752 C C . GLU B 1 94 ? -1.322 -19.969 2.205 1 86.81 94 GLU B C 1
ATOM 3754 O O . GLU B 1 94 ? -1.379 -20.219 0.999 1 86.81 94 GLU B O 1
ATOM 3759 N N . ASN B 1 95 ? -1.289 -20.844 3.086 1 85.75 95 ASN B N 1
ATOM 3760 C CA . ASN B 1 95 ? -1.323 -22.266 2.758 1 85.75 95 ASN B CA 1
ATOM 3761 C C . ASN B 1 95 ? -2.627 -22.656 2.064 1 85.75 95 ASN B C 1
ATOM 3763 O O . ASN B 1 95 ? -2.617 -23.406 1.091 1 85.75 95 ASN B O 1
ATOM 3767 N N . SER B 1 96 ? -3.664 -22.109 2.539 1 80.88 96 SER B N 1
ATOM 3768 C CA . SER B 1 96 ? -4.961 -22.391 1.924 1 80.88 96 SER B CA 1
ATOM 3769 C C . SER B 1 96 ? -5.016 -21.859 0.496 1 80.88 96 SER B C 1
ATOM 3771 O O . SER B 1 96 ? -5.52 -22.531 -0.404 1 80.88 96 SER B O 1
ATOM 3773 N N . SER B 1 97 ? -4.527 -20.75 0.332 1 82.31 97 SER B N 1
ATOM 3774 C CA . SER B 1 97 ? -4.477 -20.141 -0.996 1 82.31 97 SER B CA 1
ATOM 3775 C C . SER B 1 97 ? -3.615 -20.969 -1.946 1 82.31 97 SER B C 1
ATOM 3777 O O . SER B 1 97 ? -4.02 -21.234 -3.078 1 82.31 97 SER B O 1
ATOM 3779 N N . ASN B 1 98 ? -2.512 -21.406 -1.501 1 88.5 98 ASN B N 1
ATOM 3780 C CA . ASN B 1 98 ? -1.599 -22.219 -2.303 1 88.5 98 ASN B CA 1
ATOM 3781 C C . ASN B 1 98 ? -2.215 -23.562 -2.666 1 88.5 98 ASN B C 1
ATOM 3783 O O . ASN B 1 98 ? -2.068 -24.031 -3.795 1 88.5 98 ASN B O 1
ATOM 3787 N N . GLU B 1 99 ? -2.846 -24.094 -1.755 1 86.62 99 GLU B N 1
ATOM 3788 C CA . GLU B 1 99 ? -3.455 -25.391 -1.973 1 86.62 99 GLU B CA 1
ATOM 3789 C C . GLU B 1 99 ? -4.664 -25.297 -2.898 1 86.62 99 GLU B C 1
ATOM 3791 O O . GLU B 1 99 ? -5.004 -26.25 -3.59 1 86.62 99 GLU B O 1
ATOM 3796 N N . GLY B 1 100 ? -5.246 -24.062 -2.898 1 86.75 100 GLY B N 1
ATOM 3797 C CA . GLY B 1 100 ? -6.445 -23.875 -3.697 1 86.75 100 GLY B CA 1
ATOM 3798 C C . GLY B 1 100 ? -7.688 -24.469 -3.062 1 86.75 100 GLY B C 1
ATOM 3799 O O . GLY B 1 100 ? -8.648 -24.812 -3.758 1 86.75 100 GLY B O 1
ATOM 3800 N N . SER B 1 101 ? -7.543 -24.766 -1.874 1 83.25 101 SER B N 1
ATOM 3801 C CA . SER B 1 101 ? -8.664 -25.328 -1.117 1 83.25 101 SER B CA 1
ATOM 3802 C C . SER B 1 101 ? -8.656 -24.812 0.321 1 83.25 101 SER B C 1
ATOM 3804 O O . SER B 1 101 ? -7.641 -24.312 0.809 1 83.25 101 SER B O 1
ATOM 3806 N N . TYR B 1 102 ? -9.797 -24.688 0.881 1 77 102 TYR B N 1
ATOM 3807 C CA . TYR B 1 102 ? -9.914 -24.344 2.293 1 77 102 TYR B CA 1
ATOM 3808 C C . TYR B 1 102 ? -10.922 -25.234 2.996 1 77 102 TYR B C 1
ATOM 3810 O O . TYR B 1 102 ? -11.805 -25.812 2.352 1 77 102 TYR B O 1
ATOM 3818 N N . VAL B 1 103 ? -10.562 -25.359 4.266 1 76.44 103 VAL B N 1
ATOM 3819 C CA . VAL B 1 103 ? -11.523 -26.125 5.066 1 76.44 103 VAL B CA 1
ATOM 3820 C C . VAL B 1 103 ? -12.734 -25.25 5.391 1 76.44 103 VAL B C 1
ATOM 3822 O O . VAL B 1 103 ? -12.586 -24.156 5.926 1 76.44 103 VAL B O 1
ATOM 3825 N N . GLY B 1 104 ? -13.781 -25.625 4.945 1 82.75 104 GLY B N 1
ATOM 3826 C CA . GLY B 1 104 ? -14.992 -24.859 5.191 1 82.75 104 GLY B CA 1
ATOM 3827 C C . GLY B 1 104 ? -16.234 -25.5 4.598 1 82.75 104 GLY B C 1
ATOM 3828 O O . GLY B 1 104 ? -16.297 -26.734 4.469 1 82.75 104 GLY B O 1
ATOM 3829 N N . ILE B 1 105 ? -17.297 -24.578 4.484 1 84.88 105 ILE B N 1
ATOM 3830 C CA . ILE B 1 105 ? -18.578 -25.109 4.039 1 84.88 105 ILE B CA 1
ATOM 3831 C C . ILE B 1 105 ? -18.891 -24.609 2.635 1 84.88 105 ILE B C 1
ATOM 3833 O O . ILE B 1 105 ? -20.016 -24.75 2.152 1 84.88 105 ILE B O 1
ATOM 3837 N N . GLY B 1 106 ? -17.891 -23.938 1.934 1 80.81 106 GLY B N 1
ATOM 3838 C CA . GLY B 1 106 ? -17.938 -23.641 0.511 1 80.81 106 GLY B CA 1
ATOM 3839 C C . GLY B 1 106 ? -18.875 -22.5 0.177 1 80.81 106 GLY B C 1
ATOM 3840 O O . GLY B 1 106 ? -19.609 -22.547 -0.821 1 80.81 106 GLY B O 1
ATOM 3841 N N . ILE B 1 107 ? -18.969 -21.469 1.069 1 82.94 107 ILE B N 1
ATOM 3842 C CA . ILE B 1 107 ? -19.844 -20.328 0.783 1 82.94 107 ILE B CA 1
ATOM 3843 C C . ILE B 1 107 ? -19.062 -19.031 0.93 1 82.94 107 ILE B C 1
ATOM 3845 O O . ILE B 1 107 ? -18.062 -18.969 1.64 1 82.94 107 ILE B O 1
ATOM 3849 N N . LEU B 1 108 ? -19.359 -18.078 0.114 1 81.44 108 LEU B N 1
ATOM 3850 C CA . LEU B 1 108 ? -18.953 -16.703 0.311 1 81.44 108 LEU B CA 1
ATOM 3851 C C . LEU B 1 108 ? -20.016 -15.93 1.102 1 81.44 108 LEU B C 1
ATOM 3853 O O . LEU B 1 108 ? -21.203 -15.969 0.762 1 81.44 108 LEU B O 1
ATOM 3857 N N . MET B 1 109 ? -19.562 -15.328 2.193 1 84.81 109 MET B N 1
ATOM 3858 C CA . MET B 1 109 ? -20.547 -14.688 3.061 1 84.81 109 MET B CA 1
ATOM 3859 C C . MET B 1 109 ? -20.203 -13.219 3.27 1 84.81 109 MET B C 1
ATOM 3861 O O . MET B 1 109 ? -19.062 -12.805 3.076 1 84.81 109 MET B O 1
ATOM 3865 N N . GLU B 1 110 ? -21.172 -12.406 3.482 1 85.31 110 GLU B N 1
ATOM 3866 C CA . GLU B 1 110 ? -21.047 -11.016 3.895 1 85.31 110 GLU B CA 1
ATOM 3867 C C . GLU B 1 110 ? -21.906 -10.719 5.121 1 85.31 110 GLU B C 1
ATOM 3869 O O . GLU B 1 110 ? -22.812 -11.492 5.449 1 85.31 110 GLU B O 1
ATOM 3874 N N . LYS B 1 111 ? -21.438 -9.641 5.812 1 87.31 111 LYS B N 1
ATOM 3875 C CA . LYS B 1 111 ? -22.25 -9.234 6.961 1 87.31 111 LYS B CA 1
ATOM 3876 C C . LYS B 1 111 ? -23.641 -8.805 6.527 1 87.31 111 LYS B C 1
ATOM 3878 O O . LYS B 1 111 ? -23.797 -8.094 5.527 1 87.31 111 LYS B O 1
ATOM 3883 N N . ASN B 1 112 ? -24.594 -9.383 7.215 1 85.88 112 ASN B N 1
ATOM 3884 C CA . ASN B 1 112 ? -25.969 -8.953 6.992 1 85.88 112 ASN B CA 1
ATOM 3885 C C . ASN B 1 112 ? -26.344 -7.762 7.875 1 85.88 112 ASN B C 1
ATOM 3887 O O . ASN B 1 112 ? -26.047 -7.754 9.07 1 85.88 112 ASN B O 1
ATOM 3891 N N . LYS B 1 113 ? -26.938 -6.684 7.395 1 81.94 113 LYS B N 1
ATOM 3892 C CA . LYS B 1 113 ? -27.266 -5.441 8.094 1 81.94 113 LYS B CA 1
ATOM 3893 C C . LYS B 1 113 ? -28.109 -5.707 9.328 1 81.94 113 LYS B C 1
ATOM 3895 O O . LYS B 1 113 ? -27.938 -5.07 10.367 1 81.94 113 LYS B O 1
ATOM 3900 N N . GLU B 1 114 ? -29.031 -6.617 9.172 1 82.44 114 GLU B N 1
ATOM 3901 C CA . GLU B 1 114 ? -29.984 -6.891 10.242 1 82.44 114 GLU B CA 1
ATOM 3902 C C . GLU B 1 114 ? -29.438 -7.934 11.219 1 82.44 114 GLU B C 1
ATOM 3904 O O . GLU B 1 114 ? -30.125 -8.32 12.164 1 82.44 114 GLU B O 1
ATOM 3909 N N . GLY B 1 115 ? -28.297 -8.406 11 1 84.69 115 GLY B N 1
ATOM 3910 C CA . GLY B 1 115 ? -27.672 -9.391 11.867 1 84.69 115 GLY B CA 1
ATOM 3911 C C . GLY B 1 115 ? -27.344 -10.688 11.148 1 84.69 115 GLY B C 1
ATOM 3912 O O . GLY B 1 115 ? -28.062 -11.094 10.227 1 84.69 115 GLY B O 1
ATOM 3913 N N . GLY B 1 116 ? -26.328 -11.273 11.602 1 89.56 116 GLY B N 1
ATOM 3914 C CA . GLY B 1 116 ? -25.875 -12.523 11 1 89.56 116 GLY B CA 1
ATOM 3915 C C . GLY B 1 116 ? -25.062 -12.312 9.742 1 89.56 116 GLY B C 1
ATOM 3916 O O . GLY B 1 116 ? -24.5 -11.234 9.531 1 89.56 116 GLY B O 1
ATOM 3917 N N . VAL B 1 117 ? -24.891 -13.5 8.977 1 92.19 117 VAL B N 1
ATOM 3918 C CA . VAL B 1 117 ? -24.125 -13.414 7.746 1 92.19 117 VAL B CA 1
ATOM 3919 C C . VAL B 1 117 ? -24.969 -13.891 6.566 1 92.19 117 VAL B C 1
ATOM 3921 O O . VAL B 1 117 ? -25.734 -14.852 6.691 1 92.19 117 VAL B O 1
ATOM 3924 N N . LYS B 1 118 ? -24.906 -13.156 5.473 1 92.5 118 LYS B N 1
ATOM 3925 C CA . LYS B 1 118 ? -25.641 -13.477 4.25 1 92.5 118 LYS B CA 1
ATOM 3926 C C . LYS B 1 118 ? -24.75 -14.234 3.266 1 92.5 118 LYS B C 1
ATOM 3928 O O . LYS B 1 118 ? -23.594 -13.875 3.059 1 92.5 118 LYS B O 1
ATOM 3933 N N . ILE B 1 119 ? -25.328 -15.32 2.693 1 90.31 119 ILE B N 1
ATOM 3934 C CA . ILE B 1 119 ? -24.609 -16.078 1.674 1 90.31 119 ILE B CA 1
ATOM 3935 C C . ILE B 1 119 ? -24.703 -15.352 0.333 1 90.31 119 ILE B C 1
ATOM 3937 O O . ILE B 1 119 ? -25.797 -15.164 -0.206 1 90.31 119 ILE B O 1
ATOM 3941 N N . VAL B 1 120 ? -23.578 -14.938 -0.136 1 88.44 120 VAL B N 1
ATOM 3942 C CA . VAL B 1 120 ? -23.5 -14.219 -1.406 1 88.44 120 VAL B CA 1
ATOM 3943 C C . VAL B 1 120 ? -23.375 -15.219 -2.555 1 88.44 120 VAL B C 1
ATOM 3945 O O . VAL B 1 120 ? -23.922 -15 -3.637 1 88.44 120 VAL B O 1
ATOM 3948 N N . GLU B 1 121 ? -22.594 -16.297 -2.299 1 81.75 121 GLU B N 1
ATOM 3949 C CA . GLU B 1 121 ? -22.359 -17.312 -3.318 1 81.75 121 GLU B CA 1
ATOM 3950 C C . GLU B 1 121 ? -22.094 -18.672 -2.686 1 81.75 121 GLU B C 1
ATOM 3952 O O . GLU B 1 121 ? -21.422 -18.766 -1.659 1 81.75 121 GLU B O 1
ATOM 3957 N N . CYS B 1 122 ? -22.797 -19.625 -3.232 1 84.75 122 CYS B N 1
ATOM 3958 C CA . CYS B 1 122 ? -22.453 -21.016 -2.926 1 84.75 122 CYS B CA 1
ATOM 3959 C C . CYS B 1 122 ? -21.609 -21.625 -4.035 1 84.75 122 CYS B C 1
ATOM 3961 O O . CYS B 1 122 ? -22.016 -21.656 -5.195 1 84.75 122 CYS B O 1
ATOM 3963 N N . TYR B 1 123 ? -20.438 -22.047 -3.666 1 78.12 123 TYR B N 1
ATOM 3964 C CA . TYR B 1 123 ? -19.547 -22.594 -4.68 1 78.12 123 TYR B CA 1
ATOM 3965 C C . TYR B 1 123 ? -20.094 -23.906 -5.242 1 78.12 123 TYR B C 1
ATOM 3967 O O . TYR B 1 123 ? -20.531 -24.781 -4.488 1 78.12 123 TYR B O 1
ATOM 3975 N N . GLU B 1 124 ? -20.125 -23.875 -6.535 1 75.94 124 GLU B N 1
ATOM 3976 C CA . GLU B 1 124 ? -20.641 -25.062 -7.215 1 75.94 124 GLU B CA 1
ATOM 3977 C C . GLU B 1 124 ? -19.875 -26.312 -6.805 1 75.94 124 GLU B C 1
ATOM 3979 O O . GLU B 1 124 ? -18.641 -26.312 -6.809 1 75.94 124 GLU B O 1
ATOM 3984 N N . GLY B 1 125 ? -20.641 -27.266 -6.438 1 76.38 125 GLY B N 1
ATOM 3985 C CA . GLY B 1 125 ? -20.047 -28.547 -6.066 1 76.38 125 GLY B CA 1
ATOM 3986 C C . GLY B 1 125 ? -19.531 -28.562 -4.637 1 76.38 125 GLY B C 1
ATOM 3987 O O . GLY B 1 125 ? -19.031 -29.594 -4.164 1 76.38 125 GLY B O 1
ATOM 3988 N N . GLY B 1 126 ? -19.656 -27.484 -4.016 1 81.94 126 GLY B N 1
ATOM 3989 C CA . GLY B 1 126 ? -19.188 -27.422 -2.641 1 81.94 126 GLY B CA 1
ATOM 3990 C C . GLY B 1 126 ? -20.172 -28 -1.646 1 81.94 126 GLY B C 1
ATOM 3991 O O . GLY B 1 126 ? -21.312 -28.297 -1.999 1 81.94 126 GLY B O 1
ATOM 3992 N N . PRO B 1 127 ? -19.688 -28.172 -0.397 1 87.38 127 PRO B N 1
ATOM 3993 C CA . PRO B 1 127 ? -20.516 -28.766 0.64 1 87.38 127 PRO B CA 1
ATOM 3994 C C . PRO B 1 127 ? -21.781 -27.953 0.935 1 87.38 127 PRO B C 1
ATOM 3996 O O . PRO B 1 127 ? -22.844 -28.516 1.187 1 87.38 127 PRO B O 1
ATOM 3999 N N . GLY B 1 128 ? -21.656 -26.703 0.872 1 90 128 GLY B N 1
ATOM 4000 C CA . GLY B 1 128 ? -22.812 -25.859 1.115 1 90 128 GLY B CA 1
ATOM 4001 C C . GLY B 1 128 ? -23.922 -26.062 0.099 1 90 128 GLY B C 1
ATOM 4002 O O . GLY B 1 128 ? -25.078 -26.281 0.468 1 90 128 GLY B O 1
ATOM 4003 N N . GLU B 1 129 ? -23.484 -25.984 -1.085 1 89.56 129 GLU B N 1
ATOM 4004 C CA . GLU B 1 129 ? -24.469 -26.203 -2.145 1 89.56 129 GLU B CA 1
ATOM 4005 C C . GLU B 1 129 ? -25.094 -27.609 -2.043 1 89.56 129 GLU B C 1
ATOM 4007 O O . GLU B 1 129 ? -26.312 -27.75 -2.141 1 89.56 129 GLU B O 1
ATOM 4012 N N . LYS B 1 130 ? -24.328 -28.562 -1.817 1 89.06 130 LYS B N 1
ATOM 4013 C CA . LYS B 1 130 ? -24.797 -29.938 -1.726 1 89.06 130 LYS B CA 1
ATOM 4014 C C . LYS B 1 130 ? -25.75 -30.125 -0.551 1 89.06 130 LYS B C 1
ATOM 4016 O O . LYS B 1 130 ? -26.656 -30.953 -0.609 1 89.06 130 LYS B O 1
ATOM 4021 N N . ALA B 1 131 ? -25.484 -29.266 0.434 1 92.31 131 ALA B N 1
ATOM 4022 C CA . ALA B 1 131 ? -26.312 -29.375 1.633 1 92.31 131 ALA B CA 1
ATOM 4023 C C . ALA B 1 131 ? -27.625 -28.609 1.461 1 92.31 131 ALA B C 1
ATOM 4025 O O . ALA B 1 131 ? -28.531 -28.734 2.287 1 92.31 131 ALA B O 1
ATOM 4026 N N . GLY B 1 132 ? -27.656 -27.766 0.469 1 92.06 132 GLY B N 1
ATOM 4027 C CA . GLY B 1 132 ? -28.906 -27.094 0.186 1 92.06 132 GLY B CA 1
ATOM 4028 C C . GLY B 1 132 ? -28.875 -25.609 0.5 1 92.06 132 GLY B C 1
ATOM 4029 O O . GLY B 1 132 ? -29.906 -24.938 0.486 1 92.06 132 GLY B O 1
ATOM 4030 N N . LEU B 1 133 ? -27.672 -25.141 0.754 1 93.38 133 LEU B N 1
ATOM 4031 C CA . LEU B 1 133 ? -27.547 -23.703 0.946 1 93.38 133 LEU B CA 1
ATOM 4032 C C . LEU B 1 133 ? -27.719 -22.953 -0.376 1 93.38 133 LEU B C 1
ATOM 4034 O O . LEU B 1 133 ? -27.359 -23.469 -1.434 1 93.38 133 LEU B O 1
ATOM 4038 N N . GLU B 1 134 ? -28.281 -21.766 -0.247 1 91.5 134 GLU B N 1
ATOM 4039 C CA . GLU B 1 134 ? -28.531 -20.969 -1.437 1 91.5 134 GLU B CA 1
ATOM 4040 C C . GLU B 1 134 ? -28.094 -19.516 -1.224 1 91.5 134 GLU B C 1
ATOM 4042 O O . GLU B 1 134 ? -28.016 -19.047 -0.086 1 91.5 134 GLU B O 1
ATOM 4047 N N . GLU B 1 135 ? -27.75 -18.984 -2.385 1 90.25 135 GLU B N 1
ATOM 4048 C CA . GLU B 1 135 ? -27.469 -17.547 -2.354 1 90.25 135 GLU B CA 1
ATOM 4049 C C . GLU B 1 135 ? -28.625 -16.766 -1.743 1 90.25 135 GLU B C 1
ATOM 4051 O O . GLU B 1 135 ? -29.797 -17.047 -2.053 1 90.25 135 GLU B O 1
ATOM 4056 N N . GLY B 1 136 ? -28.281 -15.859 -0.864 1 90.12 136 GLY B N 1
ATOM 4057 C CA . GLY B 1 136 ? -29.297 -15.062 -0.218 1 90.12 136 GLY B CA 1
ATOM 4058 C C . GLY B 1 136 ? -29.688 -15.578 1.159 1 90.12 136 GLY B C 1
ATOM 4059 O O . GLY B 1 136 ? -30.297 -14.859 1.948 1 90.12 136 GLY B O 1
ATOM 4060 N N . ASP B 1 137 ? -29.375 -16.844 1.419 1 93.19 137 ASP B N 1
ATOM 4061 C CA . ASP B 1 137 ? -29.609 -17.391 2.75 1 93.19 137 ASP B CA 1
ATOM 4062 C C . ASP B 1 137 ? -28.922 -16.547 3.824 1 93.19 137 ASP B C 1
ATOM 4064 O O . ASP B 1 137 ? -27.828 -16.047 3.613 1 93.19 137 ASP B O 1
ATOM 4068 N N . ILE B 1 138 ? -29.641 -16.328 4.922 1 94.5 138 ILE B N 1
ATOM 4069 C CA . ILE B 1 138 ? -29.062 -15.633 6.062 1 94.5 138 ILE B CA 1
ATOM 4070 C C . ILE B 1 138 ? -28.797 -16.625 7.195 1 94.5 138 ILE B C 1
ATOM 4072 O O . ILE B 1 138 ? -29.719 -17.297 7.66 1 94.5 138 ILE B O 1
ATOM 4076 N N . ILE B 1 139 ? -27.594 -16.719 7.641 1 94.19 139 ILE B N 1
ATOM 4077 C CA . ILE B 1 139 ? -27.203 -17.594 8.742 1 94.19 139 ILE B CA 1
ATOM 4078 C C . ILE B 1 139 ? -27.25 -16.812 10.055 1 94.19 139 ILE B C 1
ATOM 4080 O O . ILE B 1 139 ? -26.594 -15.773 10.188 1 94.19 139 ILE B O 1
ATOM 4084 N N . SER B 1 140 ? -27.953 -17.312 10.984 1 93.69 140 SER B N 1
ATOM 4085 C CA . SER B 1 140 ? -28.094 -16.594 12.25 1 93.69 140 SER B CA 1
ATOM 4086 C C . SER B 1 140 ? -27.453 -17.375 13.398 1 93.69 140 SER B C 1
ATOM 4088 O O . SER B 1 140 ? -27.203 -16.812 14.469 1 93.69 140 SER B O 1
ATOM 4090 N N . ALA B 1 141 ? -27.297 -18.672 13.234 1 94.06 141 ALA B N 1
ATOM 4091 C CA . ALA B 1 141 ? -26.688 -19.469 14.273 1 94.06 141 ALA B CA 1
ATOM 4092 C C . ALA B 1 141 ? -25.891 -20.625 13.672 1 94.06 141 ALA B C 1
ATOM 4094 O O . ALA B 1 141 ? -26.188 -21.094 12.57 1 94.06 141 ALA B O 1
ATOM 4095 N N . ILE B 1 142 ? -24.844 -21.078 14.43 1 93.81 142 ILE B N 1
ATOM 4096 C CA . ILE B 1 142 ? -24.031 -22.25 14.109 1 93.81 142 ILE B CA 1
ATOM 4097 C C . ILE B 1 142 ? -23.984 -23.188 15.32 1 93.81 142 ILE B C 1
ATOM 4099 O O . ILE B 1 142 ? -23.516 -22.797 16.391 1 93.81 142 ILE B O 1
ATOM 4103 N N . ASP B 1 143 ? -24.438 -24.344 15.062 1 93.38 143 ASP B N 1
ATOM 4104 C CA . ASP B 1 143 ? -24.5 -25.344 16.125 1 93.38 143 ASP B CA 1
ATOM 4105 C C . ASP B 1 143 ? -25.188 -24.781 17.359 1 93.38 143 ASP B C 1
ATOM 4107 O O . ASP B 1 143 ? -24.703 -24.953 18.484 1 93.38 143 ASP B O 1
ATOM 4111 N N . GLY B 1 144 ? -26.172 -24.062 17.047 1 91.25 144 GLY B N 1
ATOM 4112 C CA . GLY B 1 144 ? -27 -23.562 18.141 1 91.25 144 GLY B CA 1
ATOM 4113 C C . GLY B 1 144 ? -26.469 -22.281 18.75 1 91.25 144 GLY B C 1
ATOM 4114 O O . GLY B 1 144 ? -27.156 -21.641 19.547 1 91.25 144 GLY B O 1
ATOM 4115 N N . GLU B 1 145 ? -25.297 -21.938 18.453 1 92.31 145 GLU B N 1
ATOM 4116 C CA . GLU B 1 145 ? -24.719 -20.703 18.984 1 92.31 145 GLU B CA 1
ATOM 4117 C C . GLU B 1 145 ? -25.109 -19.5 18.125 1 92.31 145 GLU B C 1
ATOM 4119 O O . GLU B 1 145 ? -24.891 -19.5 16.922 1 92.31 145 GLU B O 1
ATOM 4124 N N . ASP B 1 146 ? -25.609 -18.516 18.797 1 93.56 146 ASP B N 1
ATOM 4125 C CA . ASP B 1 146 ? -26.062 -17.297 18.109 1 93.56 146 ASP B CA 1
ATOM 4126 C C . ASP B 1 146 ? -24.875 -16.516 17.562 1 93.56 146 ASP B C 1
ATOM 4128 O O . ASP B 1 146 ? -23.922 -16.25 18.281 1 93.56 146 ASP B O 1
ATOM 4132 N N . ILE B 1 147 ? -24.922 -16.172 16.219 1 90.94 147 ILE B N 1
ATOM 4133 C CA . ILE B 1 147 ? -23.812 -15.43 15.625 1 90.94 147 ILE B CA 1
ATOM 4134 C C . ILE B 1 147 ? -24.312 -14.094 15.078 1 90.94 147 ILE B C 1
ATOM 4136 O O . ILE B 1 147 ? -23.688 -13.5 14.203 1 90.94 147 ILE B O 1
ATOM 4140 N N . THR B 1 148 ? -25.391 -13.57 15.492 1 88.19 148 THR B N 1
ATOM 4141 C CA . THR B 1 148 ? -26.047 -12.391 14.93 1 88.19 148 THR B CA 1
ATOM 4142 C C . THR B 1 148 ? -25.141 -11.164 15.062 1 88.19 148 THR B C 1
ATOM 4144 O O . THR B 1 148 ? -25.172 -10.281 14.203 1 88.19 148 THR B O 1
ATOM 4147 N N . GLU B 1 149 ? -24.328 -11.203 16.062 1 87 149 GLU B N 1
ATOM 4148 C CA . GLU B 1 149 ? -23.531 -10.008 16.312 1 87 149 GLU B CA 1
ATOM 4149 C C . GLU B 1 149 ? -22.078 -10.219 15.883 1 87 149 GLU B C 1
ATOM 4151 O O . GLU B 1 149 ? -21.25 -9.312 15.992 1 87 149 GLU B O 1
ATOM 4156 N N . ASP B 1 150 ? -21.812 -11.406 15.398 1 84.5 150 ASP B N 1
ATOM 4157 C CA . ASP B 1 150 ? -20.422 -11.734 15.047 1 84.5 150 ASP B CA 1
ATOM 4158 C C . ASP B 1 150 ? -20.031 -11.086 13.719 1 84.5 150 ASP B C 1
ATOM 4160 O O . ASP B 1 150 ? -20.875 -10.859 12.859 1 84.5 150 ASP B O 1
ATOM 4164 N N . GLU B 1 151 ? -18.734 -10.773 13.602 1 82 151 GLU B N 1
ATOM 4165 C CA . GLU B 1 151 ? -18.172 -10.359 12.312 1 82 151 GLU B CA 1
ATOM 4166 C C . GLU B 1 151 ? -17.969 -11.562 11.398 1 82 151 GLU B C 1
ATOM 4168 O O . GLU B 1 151 ? -17.828 -12.695 11.867 1 82 151 GLU B O 1
ATOM 4173 N N . VAL B 1 152 ? -17.984 -11.289 10.133 1 84.44 152 VAL B N 1
ATOM 4174 C CA . VAL B 1 152 ? -17.844 -12.336 9.125 1 84.44 152 VAL B CA 1
ATOM 4175 C C . VAL B 1 152 ? -16.594 -13.156 9.398 1 84.44 152 VAL B C 1
ATOM 4177 O O . VAL B 1 152 ? -16.609 -14.383 9.289 1 84.44 152 VAL B O 1
ATOM 4180 N N . SER B 1 153 ? -15.586 -12.391 9.828 1 79.19 153 SER B N 1
ATOM 4181 C CA . SER B 1 153 ? -14.32 -13.07 10.102 1 79.19 153 SER B CA 1
ATOM 4182 C C . SER B 1 153 ? -14.469 -14.055 11.25 1 79.19 153 SER B C 1
ATOM 4184 O O . SER B 1 153 ? -13.906 -15.156 11.211 1 79.19 153 SER B O 1
ATOM 4186 N N . ASP B 1 154 ? -15.242 -13.664 12.25 1 82.25 154 ASP B N 1
ATOM 4187 C CA . ASP B 1 154 ? -15.469 -14.531 13.406 1 82.25 154 ASP B CA 1
ATOM 4188 C C . ASP B 1 154 ? -16.266 -15.773 13.008 1 82.25 154 ASP B C 1
ATOM 4190 O O . ASP B 1 154 ? -15.945 -16.875 13.453 1 82.25 154 ASP B O 1
ATOM 4194 N N . VAL B 1 155 ? -17.203 -15.5 12.242 1 84.81 155 VAL B N 1
ATOM 4195 C CA . VAL B 1 155 ? -18.062 -16.594 11.789 1 84.81 155 VAL B CA 1
ATOM 4196 C C . VAL B 1 155 ? -17.234 -17.594 10.984 1 84.81 155 VAL B C 1
ATOM 4198 O O . VAL B 1 155 ? -17.344 -18.812 11.18 1 84.81 155 VAL B O 1
ATOM 4201 N N . ALA B 1 156 ? -16.422 -17.109 10.109 1 81.19 156 ALA B N 1
ATOM 4202 C CA . ALA B 1 156 ? -15.539 -17.953 9.312 1 81.19 156 ALA B CA 1
ATOM 4203 C C . ALA B 1 156 ? -14.625 -18.797 10.211 1 81.19 156 ALA B C 1
ATOM 4205 O O . ALA B 1 156 ? -14.422 -19.984 9.961 1 81.19 156 ALA B O 1
ATOM 4206 N N . ASP B 1 157 ? -14.188 -18.203 11.203 1 79.44 157 ASP B N 1
ATOM 4207 C CA . ASP B 1 157 ? -13.281 -18.875 12.133 1 79.44 157 ASP B CA 1
ATOM 4208 C C . ASP B 1 157 ? -13.992 -20 12.867 1 79.44 157 ASP B C 1
ATOM 4210 O O . ASP B 1 157 ? -13.398 -21.062 13.117 1 79.44 157 ASP B O 1
ATOM 4214 N N . ILE B 1 158 ? -15.188 -19.75 13.219 1 83.06 158 ILE B N 1
ATOM 4215 C CA . ILE B 1 158 ? -15.977 -20.75 13.922 1 83.06 158 ILE B CA 1
ATOM 4216 C C . ILE B 1 158 ? -16.094 -22.016 13.055 1 83.06 158 ILE B C 1
ATOM 4218 O O . ILE B 1 158 ? -15.914 -23.125 13.547 1 83.06 158 ILE B O 1
ATOM 4222 N N . VAL B 1 159 ? -16.328 -21.781 11.828 1 83.81 159 VAL B N 1
ATOM 4223 C CA . VAL B 1 159 ? -16.531 -22.906 10.906 1 83.81 159 VAL B CA 1
ATOM 4224 C C . VAL B 1 159 ? -15.188 -23.578 10.602 1 83.81 159 VAL B C 1
ATOM 4226 O O . VAL B 1 159 ? -15.07 -24.797 10.695 1 83.81 159 VAL B O 1
ATOM 4229 N N . ARG B 1 160 ? -14.203 -22.781 10.344 1 77.12 160 ARG B N 1
ATOM 4230 C CA . ARG B 1 160 ? -12.906 -23.281 9.906 1 77.12 160 ARG B CA 1
ATOM 4231 C C . ARG B 1 160 ? -12.203 -24.031 11.031 1 77.12 160 ARG B C 1
ATOM 4233 O O . ARG B 1 160 ? -11.492 -25.016 10.781 1 77.12 160 ARG B O 1
ATOM 4240 N N . ASN B 1 161 ? -12.43 -23.562 12.211 1 74.62 161 ASN B N 1
ATOM 4241 C CA . ASN B 1 161 ? -11.711 -24.141 13.344 1 74.62 161 ASN B CA 1
ATOM 4242 C C . ASN B 1 161 ? -12.562 -25.188 14.07 1 74.62 161 ASN B C 1
ATOM 4244 O O . ASN B 1 161 ? -12.203 -25.625 15.164 1 74.62 161 ASN B O 1
ATOM 4248 N N . SER B 1 162 ? -13.633 -25.422 13.352 1 76.88 162 SER B N 1
ATOM 4249 C CA . SER B 1 162 ? -14.484 -26.438 13.977 1 76.88 162 SER B CA 1
ATOM 4250 C C . SER B 1 162 ? -13.828 -27.812 13.938 1 76.88 162 SER B C 1
ATOM 4252 O O . SER B 1 162 ? -13.18 -28.172 12.953 1 76.88 162 SER B O 1
ATOM 4254 N N . ASP B 1 163 ? -13.719 -28.469 15.055 1 77.62 163 ASP B N 1
ATOM 4255 C CA . ASP B 1 163 ? -13.219 -29.844 15.109 1 77.62 163 ASP B CA 1
ATOM 4256 C C . ASP B 1 163 ? -14.281 -30.828 14.648 1 77.62 163 ASP B C 1
ATOM 4258 O O . ASP B 1 163 ? -14.055 -32.031 14.641 1 77.62 163 ASP B O 1
ATOM 4262 N N . LYS B 1 164 ? -15.398 -30.297 14.219 1 83.75 164 LYS B N 1
ATOM 4263 C CA . LYS B 1 164 ? -16.5 -31.156 13.82 1 83.75 164 LYS B CA 1
ATOM 4264 C C . LYS B 1 164 ? -16.484 -31.406 12.312 1 83.75 164 LYS B C 1
ATOM 4266 O O . LYS B 1 164 ? -15.984 -30.594 11.547 1 83.75 164 LYS B O 1
ATOM 4271 N N . ASP B 1 165 ? -17.016 -32.562 11.977 1 88.5 165 ASP B N 1
ATOM 4272 C CA . ASP B 1 165 ? -17.094 -32.938 10.57 1 88.5 165 ASP B CA 1
ATOM 4273 C C . ASP B 1 165 ? -18.203 -32.188 9.852 1 88.5 165 ASP B C 1
ATOM 4275 O O . ASP B 1 165 ? -18.234 -32.125 8.625 1 88.5 165 ASP B O 1
ATOM 4279 N N . SER B 1 166 ? -19.125 -31.719 10.711 1 93.31 166 SER B N 1
ATOM 4280 C CA . SER B 1 166 ? -20.234 -30.953 10.164 1 93.31 166 SER B CA 1
ATOM 4281 C C . SER B 1 166 ? -20.703 -29.875 11.133 1 93.31 166 SER B C 1
ATOM 4283 O O . SER B 1 166 ? -20.406 -29.953 12.336 1 93.31 166 SER B O 1
ATOM 4285 N N . VAL B 1 167 ? -21.25 -28.875 10.531 1 93 167 VAL B N 1
ATOM 4286 C CA . VAL B 1 167 ? -21.875 -27.844 11.352 1 93 167 VAL B CA 1
ATOM 4287 C C . VAL B 1 167 ? -23.359 -27.719 11 1 93 167 VAL B C 1
ATOM 4289 O O . VAL B 1 167 ? -23.75 -27.953 9.852 1 93 167 VAL B O 1
ATOM 4292 N N . VAL B 1 168 ? -24.125 -27.391 12.055 1 95 168 VAL B N 1
ATOM 4293 C CA . VAL B 1 168 ? -25.547 -27.141 11.844 1 95 168 VAL B CA 1
ATOM 4294 C C . VAL B 1 168 ? -25.812 -25.641 11.773 1 95 168 VAL B C 1
ATOM 4296 O O . VAL B 1 168 ? -25.531 -24.906 12.727 1 95 168 VAL B O 1
ATOM 4299 N N . LEU B 1 169 ? -26.266 -25.203 10.633 1 94.94 169 LEU B N 1
ATOM 4300 C CA . LEU B 1 169 ? -26.547 -23.781 10.422 1 94.94 169 LEU B CA 1
ATOM 4301 C C . LEU B 1 169 ? -28.031 -23.5 10.562 1 94.94 169 LEU B C 1
ATOM 4303 O O . LEU B 1 169 ? -28.875 -24.266 10.07 1 94.94 169 LEU B O 1
ATOM 4307 N N . THR B 1 170 ? -28.344 -22.531 11.367 1 95.44 170 THR B N 1
ATOM 4308 C CA . THR B 1 170 ? -29.703 -21.984 11.336 1 95.44 170 THR B CA 1
ATOM 4309 C C . THR B 1 170 ? -29.844 -20.953 10.227 1 95.44 170 THR B C 1
ATOM 4311 O O . THR B 1 170 ? -29.188 -19.906 10.258 1 95.44 170 THR B O 1
ATOM 4314 N N . VAL B 1 171 ? -30.688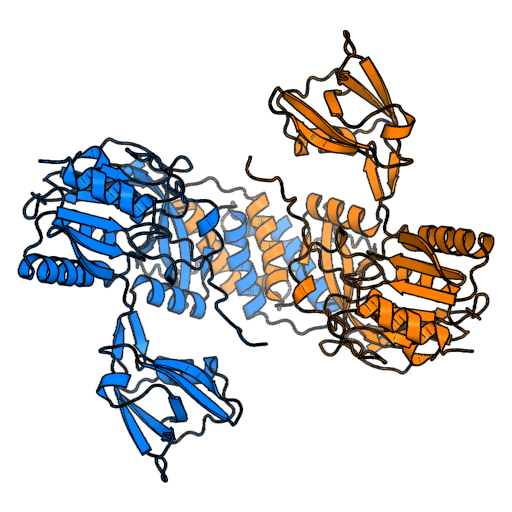 -21.203 9.234 1 95.56 171 VAL B N 1
ATOM 4315 C CA . VAL B 1 171 ? -30.734 -20.422 8 1 95.56 171 VAL B CA 1
ATOM 4316 C C . VAL B 1 171 ? -32.125 -19.844 7.809 1 95.56 171 VAL B C 1
ATOM 4318 O O . VAL B 1 171 ? -33.125 -20.516 8.023 1 95.56 171 VAL B O 1
ATOM 4321 N N . HIS B 1 172 ? -32.094 -18.578 7.52 1 93.56 172 HIS B N 1
ATOM 4322 C CA . HIS B 1 172 ? -33.312 -17.875 7.121 1 93.56 172 HIS B CA 1
ATOM 4323 C C . HIS B 1 172 ? -33.312 -17.625 5.617 1 93.56 172 HIS B C 1
ATOM 4325 O O . HIS B 1 172 ? -32.438 -16.938 5.09 1 93.56 172 HIS B O 1
ATOM 4331 N N . ARG B 1 173 ? -34.281 -18.266 4.887 1 93.38 173 ARG B N 1
ATOM 4332 C CA . ARG B 1 173 ? -34.406 -18.125 3.443 1 93.38 173 ARG B CA 1
ATOM 4333 C C . ARG B 1 173 ? -35.625 -17.281 3.092 1 93.38 173 ARG B C 1
ATOM 4335 O O . ARG B 1 173 ? -36.688 -17.438 3.701 1 93.38 173 ARG B O 1
ATOM 4342 N N . GLU B 1 174 ? -35.344 -16.391 2.164 1 87.44 174 GLU B N 1
ATOM 4343 C CA . GLU B 1 174 ? -36.469 -15.57 1.726 1 87.44 174 GLU B CA 1
ATOM 4344 C C . GLU B 1 174 ? -37.625 -16.438 1.273 1 87.44 174 GLU B C 1
ATOM 4346 O O . GLU B 1 174 ? -37.469 -17.359 0.486 1 87.44 174 GLU B O 1
ATOM 4351 N N . GLY B 1 175 ? -38.812 -16.125 1.721 1 85.75 175 GLY B N 1
ATOM 4352 C CA . GLY B 1 175 ? -40 -16.859 1.339 1 85.75 175 GLY B CA 1
ATOM 4353 C C . GLY B 1 175 ? -40.344 -17.984 2.289 1 85.75 175 GLY B C 1
ATOM 4354 O O . GLY B 1 175 ? -41.469 -18.5 2.27 1 85.75 175 GLY B O 1
ATOM 4355 N N . ALA B 1 176 ? -39.375 -18.391 2.994 1 85.69 176 ALA B N 1
ATOM 4356 C CA . ALA B 1 176 ? -39.625 -19.438 3.982 1 85.69 176 ALA B CA 1
ATOM 4357 C C . ALA B 1 176 ? -40.094 -18.828 5.305 1 85.69 176 ALA B C 1
ATOM 4359 O O . ALA B 1 176 ? -39.531 -17.844 5.777 1 85.69 176 ALA B O 1
ATOM 4360 N N . GLU B 1 177 ? -41.125 -19.219 5.824 1 84.06 177 GLU B N 1
ATOM 4361 C CA . GLU B 1 177 ? -41.688 -18.672 7.051 1 84.06 177 GLU B CA 1
ATOM 4362 C C . GLU B 1 177 ? -40.812 -18.984 8.258 1 84.06 177 GLU B C 1
ATOM 4364 O O . GLU B 1 177 ? -40.594 -18.109 9.102 1 84.06 177 GLU B O 1
ATOM 4369 N N . ASP B 1 178 ? -40.344 -20.266 8.391 1 90.25 178 ASP B N 1
ATOM 4370 C CA . ASP B 1 178 ? -39.562 -20.672 9.562 1 90.25 178 ASP B CA 1
ATOM 4371 C C . ASP B 1 178 ? -38.094 -20.812 9.211 1 90.25 178 ASP B C 1
ATOM 4373 O O . ASP B 1 178 ? -37.75 -21.062 8.055 1 90.25 178 ASP B O 1
ATOM 4377 N N . ALA B 1 179 ? -37.312 -20.547 10.219 1 92.19 179 ALA B N 1
ATOM 4378 C CA . ALA B 1 179 ? -35.906 -20.812 10.078 1 92.19 179 ALA B CA 1
ATOM 4379 C C . ALA B 1 179 ? -35.625 -22.297 9.828 1 92.19 179 ALA B C 1
ATOM 4381 O O . ALA B 1 179 ? -36.375 -23.156 10.328 1 92.19 179 ALA B O 1
ATOM 4382 N N . MET B 1 180 ? -34.688 -22.609 8.977 1 94.06 180 MET B N 1
ATOM 4383 C CA . MET B 1 180 ? -34.312 -23.969 8.664 1 94.06 180 MET B CA 1
ATOM 4384 C C . MET B 1 180 ? -32.938 -24.312 9.289 1 94.06 180 MET B C 1
ATOM 4386 O O . MET B 1 180 ? -32.094 -23.438 9.453 1 94.06 180 MET B O 1
ATOM 4390 N N . GLU B 1 181 ? -32.844 -25.531 9.695 1 94.94 181 GLU B N 1
ATOM 4391 C CA . GLU B 1 181 ? -31.547 -26.062 10.102 1 94.94 181 GLU B CA 1
ATOM 4392 C C . GLU B 1 181 ? -30.922 -26.891 8.984 1 94.94 181 GLU B C 1
ATOM 4394 O O . GLU B 1 181 ? -31.5 -27.875 8.539 1 94.94 181 GLU B O 1
ATOM 4399 N N . ILE B 1 182 ? -29.812 -26.438 8.547 1 94.88 182 ILE B N 1
ATOM 4400 C CA . ILE B 1 182 ? -29.109 -27.141 7.48 1 94.88 182 ILE B CA 1
ATOM 4401 C C . ILE B 1 182 ? -27.75 -27.625 7.984 1 94.88 182 ILE B C 1
ATOM 4403 O O . ILE B 1 182 ? -26.953 -26.844 8.484 1 94.88 182 ILE B O 1
ATOM 4407 N N . THR B 1 183 ? -27.594 -28.922 7.926 1 95.12 183 THR B N 1
ATOM 4408 C CA . THR B 1 183 ? -26.312 -29.5 8.305 1 95.12 183 THR B CA 1
ATOM 4409 C C . THR B 1 183 ? -25.344 -29.516 7.117 1 95.12 183 THR B C 1
ATOM 4411 O O . THR B 1 183 ? -25.656 -30.094 6.074 1 95.12 183 THR B O 1
ATOM 4414 N N . VAL B 1 184 ? -24.266 -28.906 7.27 1 93.44 184 VAL B N 1
ATOM 4415 C CA . VAL B 1 184 ? -23.281 -28.797 6.188 1 93.44 184 VAL B CA 1
ATOM 4416 C C . VAL B 1 184 ? -21.969 -29.438 6.613 1 93.44 184 VAL B C 1
ATOM 4418 O O . VAL B 1 184 ? -21.406 -29.094 7.656 1 93.44 184 VAL B O 1
ATOM 4421 N N . PRO B 1 185 ? -21.5 -30.453 5.852 1 91.12 185 PRO B N 1
ATOM 4422 C CA . PRO B 1 185 ? -20.172 -31 6.152 1 91.12 185 PRO B CA 1
ATOM 4423 C C . PRO B 1 185 ? -19.062 -29.953 6.004 1 91.12 185 PRO B C 1
ATOM 4425 O O . PRO B 1 185 ? -19.109 -29.125 5.098 1 91.12 185 PRO B O 1
ATOM 4428 N N . VAL B 1 186 ? -18.188 -29.984 6.965 1 87.44 186 VAL B N 1
ATOM 4429 C CA . VAL B 1 186 ? -16.984 -29.156 6.871 1 87.44 186 VAL B CA 1
ATOM 4430 C C . VAL B 1 186 ? -15.875 -29.938 6.184 1 87.44 186 VAL B C 1
ATOM 4432 O O . VAL B 1 186 ? -15.336 -30.891 6.746 1 87.44 186 VAL B O 1
ATOM 4435 N N . THR B 1 187 ? -15.688 -29.625 4.91 1 82.94 187 THR B N 1
ATOM 4436 C CA . THR B 1 187 ? -14.703 -30.359 4.105 1 82.94 187 THR B CA 1
ATOM 4437 C C . THR B 1 187 ? -13.805 -29.391 3.344 1 82.94 187 THR B C 1
ATOM 4439 O O . THR B 1 187 ? -13.953 -28.172 3.469 1 82.94 187 THR B O 1
ATOM 4442 N N . ASP B 1 188 ? -12.891 -30.062 2.615 1 80.31 188 ASP B N 1
ATOM 4443 C CA . ASP B 1 188 ? -12.062 -29.25 1.735 1 80.31 188 ASP B CA 1
ATOM 4444 C C . ASP B 1 188 ? -12.867 -28.703 0.563 1 80.31 188 ASP B C 1
ATOM 4446 O O . ASP B 1 188 ? -13.578 -29.453 -0.111 1 80.31 188 ASP B O 1
ATOM 4450 N N . VAL B 1 189 ? -12.945 -27.5 0.499 1 81.62 189 VAL B N 1
ATOM 4451 C CA . VAL B 1 189 ? -13.594 -26.812 -0.622 1 81.62 189 VAL B CA 1
ATOM 4452 C C . VAL B 1 189 ? -12.531 -26.344 -1.612 1 81.62 189 VAL B C 1
ATOM 4454 O O . VAL B 1 189 ? -11.664 -25.547 -1.261 1 81.62 189 VAL B O 1
ATOM 4457 N N . GLU B 1 190 ? -12.648 -26.891 -2.793 1 83.44 190 GLU B N 1
ATOM 4458 C CA . GLU B 1 190 ? -11.688 -26.484 -3.816 1 83.44 190 GLU B CA 1
ATOM 4459 C C . GLU B 1 190 ? -12.102 -25.172 -4.469 1 83.44 190 GLU B C 1
ATOM 4461 O O . GLU B 1 190 ? -13.281 -24.938 -4.734 1 83.44 190 GLU B O 1
ATOM 4466 N N . LEU B 1 191 ? -11.195 -24.375 -4.656 1 81.25 191 LEU B N 1
ATOM 4467 C CA . LEU B 1 191 ? -11.406 -23.141 -5.387 1 81.25 191 LEU B CA 1
ATOM 4468 C C . LEU B 1 191 ? -11.039 -23.297 -6.859 1 81.25 191 LEU B C 1
ATOM 4470 O O . LEU B 1 191 ? -9.984 -23.859 -7.18 1 81.25 191 LEU B O 1
ATOM 4474 N N . PRO B 1 192 ? -11.922 -22.875 -7.68 1 85.44 192 PRO B N 1
ATOM 4475 C CA . PRO B 1 192 ? -11.609 -23.047 -9.102 1 85.44 192 PRO B CA 1
ATOM 4476 C C . PRO B 1 192 ? -10.445 -22.172 -9.555 1 85.44 192 PRO B C 1
ATOM 4478 O O . PRO B 1 192 ? -10.359 -21 -9.18 1 85.44 192 PRO B O 1
ATOM 4481 N N . SER B 1 193 ? -9.5 -22.797 -10.258 1 92.69 193 SER B N 1
ATOM 4482 C CA . SER B 1 193 ? -8.398 -22.047 -10.867 1 92.69 193 SER B CA 1
ATOM 4483 C C . SER B 1 193 ? -8.352 -22.266 -12.375 1 92.69 193 SER B C 1
ATOM 4485 O O . SER B 1 193 ? -7.578 -21.609 -13.078 1 92.69 193 SER B O 1
ATOM 4487 N N . VAL B 1 194 ? -9.234 -23.156 -12.891 1 95.94 194 VAL B N 1
ATOM 4488 C CA . VAL B 1 194 ? -9.266 -23.484 -14.312 1 95.94 194 VAL B CA 1
ATOM 4489 C C . VAL B 1 194 ? -10.688 -23.312 -14.844 1 95.94 194 VAL B C 1
ATOM 4491 O O . VAL B 1 194 ? -11.648 -23.766 -14.227 1 95.94 194 VAL B O 1
ATOM 4494 N N . PHE B 1 195 ? -10.766 -22.609 -15.906 1 93.12 195 PHE B N 1
ATOM 4495 C CA . PHE B 1 195 ? -12.016 -22.422 -16.641 1 93.12 195 PHE B CA 1
ATOM 4496 C C . PHE B 1 195 ? -11.836 -22.812 -18.109 1 93.12 195 PHE B C 1
ATOM 4498 O O . PHE B 1 195 ? -10.75 -22.656 -18.672 1 93.12 195 PHE B O 1
ATOM 4505 N N . HIS B 1 196 ? -12.93 -23.391 -18.688 1 96.88 196 HIS B N 1
ATOM 4506 C CA . HIS B 1 196 ? -12.75 -23.812 -20.062 1 96.88 196 HIS B CA 1
ATOM 4507 C C . HIS B 1 196 ? -14.055 -23.703 -20.844 1 96.88 196 HIS B C 1
ATOM 4509 O O . HIS B 1 196 ? -15.133 -23.641 -20.266 1 96.88 196 HIS B O 1
ATOM 4515 N N . GLU B 1 197 ? -13.836 -23.531 -22.125 1 96.38 197 GLU B N 1
ATOM 4516 C CA . GLU B 1 197 ? -14.953 -23.5 -23.062 1 96.38 197 GLU B CA 1
ATOM 4517 C C . GLU B 1 197 ? -14.508 -23.844 -24.484 1 96.38 197 GLU B C 1
ATOM 4519 O O . GLU B 1 197 ? -13.352 -23.609 -24.844 1 96.38 197 GLU B O 1
ATOM 4524 N N . MET B 1 198 ? -15.461 -24.5 -25.25 1 97.62 198 MET B N 1
ATOM 4525 C CA . MET B 1 198 ? -15.219 -24.734 -26.672 1 97.62 198 MET B CA 1
ATOM 4526 C C . MET B 1 198 ? -15.609 -23.516 -27.5 1 97.62 198 MET B C 1
ATOM 4528 O O . MET B 1 198 ? -16.766 -23.078 -27.469 1 97.62 198 MET B O 1
ATOM 4532 N N . LEU B 1 199 ? -14.586 -22.969 -28.125 1 96.25 199 LEU B N 1
ATOM 4533 C CA . LEU B 1 199 ? -14.859 -21.859 -29.031 1 96.25 199 LEU B CA 1
ATOM 4534 C C . LEU B 1 199 ? -15.195 -22.359 -30.422 1 96.25 199 LEU B C 1
ATOM 4536 O O . LEU B 1 199 ? -15.297 -23.562 -30.656 1 96.25 199 LEU B O 1
ATOM 4540 N N . GLY B 1 200 ? -15.508 -21.422 -31.312 1 90.06 200 GLY B N 1
ATOM 4541 C CA . GLY B 1 200 ? -15.75 -21.797 -32.688 1 90.06 200 GLY B CA 1
ATOM 4542 C C . GLY B 1 200 ? -14.562 -22.5 -33.344 1 90.06 200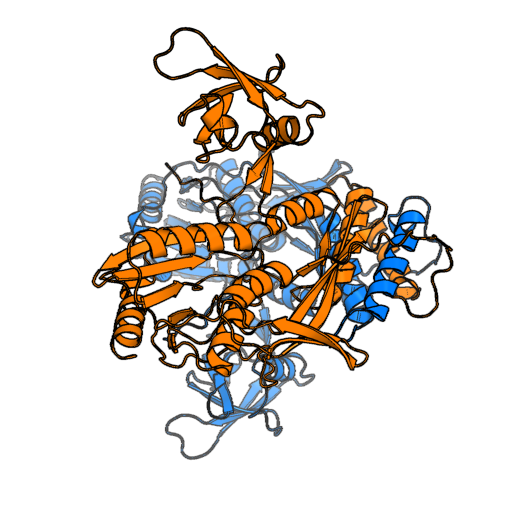 GLY B C 1
ATOM 4543 O O . GLY B 1 200 ? -13.445 -22.438 -32.844 1 90.06 200 GLY B O 1
ATOM 4544 N N . SER B 1 201 ? -14.773 -23.344 -34.406 1 89.31 201 SER B N 1
ATOM 4545 C CA . SER B 1 201 ? -13.742 -23.984 -35.219 1 89.31 201 SER B CA 1
ATOM 4546 C C . SER B 1 201 ? -12.984 -25.031 -34.406 1 89.31 201 SER B C 1
ATOM 4548 O O . SER B 1 201 ? -11.781 -25.219 -34.594 1 89.31 201 SER B O 1
ATOM 4550 N N . LYS B 1 202 ? -13.68 -25.625 -33.312 1 96.12 202 LYS B N 1
ATOM 4551 C CA . LYS B 1 202 ? -13.156 -26.719 -32.5 1 96.12 202 LYS B CA 1
ATOM 4552 C C . LYS B 1 202 ? -11.891 -26.281 -31.766 1 96.12 202 LYS B C 1
ATOM 4554 O O . LYS B 1 202 ? -10.922 -27.047 -31.688 1 96.12 202 LYS B O 1
ATOM 4559 N N . ILE B 1 203 ? -11.891 -25.047 -31.375 1 97.69 203 ILE B N 1
ATOM 4560 C CA . ILE B 1 203 ? -10.789 -24.516 -30.578 1 97.69 203 ILE B CA 1
ATOM 4561 C C . ILE B 1 203 ? -11.141 -24.562 -29.094 1 97.69 203 ILE B C 1
ATOM 4563 O O . ILE B 1 203 ? -12.086 -23.906 -28.656 1 97.69 203 ILE B O 1
ATOM 4567 N N . GLY B 1 204 ? -10.422 -25.359 -28.344 1 98.44 204 GLY B N 1
ATOM 4568 C CA . GLY B 1 204 ? -10.578 -25.391 -26.891 1 98.44 204 GLY B CA 1
ATOM 4569 C C . GLY B 1 204 ? -9.875 -24.234 -26.203 1 98.44 204 GLY B C 1
ATOM 4570 O O . GLY B 1 204 ? -8.703 -23.969 -26.469 1 98.44 204 GLY B O 1
ATOM 4571 N N . TYR B 1 205 ? -10.633 -23.531 -25.391 1 98.19 205 TYR B N 1
ATOM 4572 C CA . TYR B 1 205 ? -10.117 -22.422 -24.609 1 98.19 205 TYR B CA 1
ATOM 4573 C C . TYR B 1 205 ? -10.031 -22.781 -23.125 1 98.19 205 TYR B C 1
ATOM 4575 O O . TYR B 1 205 ? -11.031 -23.172 -22.516 1 98.19 205 TYR B O 1
ATOM 4583 N N . ILE B 1 206 ? -8.789 -22.719 -22.578 1 98.38 206 ILE B N 1
ATOM 4584 C CA . ILE B 1 206 ? -8.57 -22.984 -21.156 1 98.38 206 ILE B CA 1
ATOM 4585 C C . ILE B 1 206 ? -7.926 -21.781 -20.5 1 98.38 206 ILE B C 1
ATOM 4587 O O . ILE B 1 206 ? -6.844 -21.344 -20.891 1 98.38 206 ILE B O 1
ATOM 4591 N N . ARG B 1 207 ? -8.57 -21.25 -19.484 1 97.75 207 ARG B N 1
ATOM 4592 C CA . ARG B 1 207 ? -8.023 -20.156 -18.703 1 97.75 207 ARG B CA 1
ATOM 4593 C C . ARG B 1 207 ? -7.555 -20.656 -17.328 1 97.75 207 ARG B C 1
ATOM 4595 O O . ARG B 1 207 ? -8.32 -21.281 -16.594 1 97.75 207 ARG B O 1
ATOM 4602 N N . ILE B 1 208 ? -6.32 -20.469 -17.047 1 97.69 208 ILE B N 1
ATOM 4603 C CA . ILE B 1 208 ? -5.77 -20.781 -15.734 1 97.69 208 ILE B CA 1
ATOM 4604 C C . ILE B 1 208 ? -5.48 -19.484 -14.969 1 97.69 208 ILE B C 1
ATOM 4606 O O . ILE B 1 208 ? -4.652 -18.672 -15.398 1 97.69 208 ILE B O 1
ATOM 4610 N N . THR B 1 209 ? -6.082 -19.297 -13.828 1 94.5 209 THR B N 1
ATOM 4611 C CA . THR B 1 209 ? -5.992 -18.031 -13.117 1 94.5 209 THR B CA 1
ATOM 4612 C C . THR B 1 209 ? -4.844 -18.062 -12.109 1 94.5 209 THR B C 1
ATOM 4614 O O . THR B 1 209 ? -4.336 -17.016 -11.719 1 94.5 209 THR B O 1
ATOM 4617 N N . GLN B 1 210 ? -4.523 -19.25 -11.688 1 95.06 210 GLN B N 1
ATOM 4618 C CA . GLN B 1 210 ? -3.436 -19.453 -10.734 1 95.06 210 GLN B CA 1
ATOM 4619 C C . GLN B 1 210 ? -3.039 -20.922 -10.68 1 95.06 210 GLN B C 1
ATOM 4621 O O . GLN B 1 210 ? -3.865 -21.812 -10.914 1 95.06 210 GLN B O 1
ATOM 4626 N N . PHE B 1 211 ? -1.829 -21.156 -10.383 1 97.12 211 PHE B N 1
ATOM 4627 C CA . PHE B 1 211 ? -1.382 -22.531 -10.211 1 97.12 211 PHE B CA 1
ATOM 4628 C C . PHE B 1 211 ? -1.406 -22.938 -8.734 1 97.12 211 PHE B C 1
ATOM 4630 O O . PHE B 1 211 ? -0.423 -22.734 -8.016 1 97.12 211 PHE B O 1
ATOM 4637 N N . THR B 1 212 ? -2.502 -23.547 -8.391 1 94.75 212 THR B N 1
ATOM 4638 C CA . THR B 1 212 ? -2.686 -24.016 -7.02 1 94.75 212 THR B CA 1
ATOM 4639 C C . THR B 1 212 ? -2.57 -25.531 -6.949 1 94.75 212 THR B C 1
ATOM 4641 O O . THR B 1 212 ? -2.322 -26.188 -7.965 1 94.75 212 THR B O 1
ATOM 4644 N N . GLY B 1 213 ? -2.783 -26.062 -5.781 1 94.06 213 GLY B N 1
ATOM 4645 C CA . GLY B 1 213 ? -2.668 -27.5 -5.57 1 94.06 213 GLY B CA 1
ATOM 4646 C C . GLY B 1 213 ? -3.691 -28.297 -6.352 1 94.06 213 GLY B C 1
ATOM 4647 O O . GLY B 1 213 ? -3.488 -29.484 -6.617 1 94.06 213 GLY B O 1
ATOM 4648 N N . VAL B 1 214 ? -4.73 -27.625 -6.777 1 92.38 214 VAL B N 1
ATOM 4649 C CA . VAL B 1 214 ? -5.809 -28.359 -7.43 1 92.38 214 VAL B CA 1
ATOM 4650 C C . VAL B 1 214 ? -5.785 -28.094 -8.938 1 92.38 214 VAL B C 1
ATOM 4652 O O . VAL B 1 214 ? -6.582 -28.656 -9.688 1 92.38 214 VAL B O 1
ATOM 4655 N N . THR B 1 215 ? -4.895 -27.266 -9.383 1 96.38 215 THR B N 1
ATOM 4656 C CA . THR B 1 215 ? -4.898 -26.812 -10.766 1 96.38 215 THR B CA 1
ATOM 4657 C C . THR B 1 215 ? -4.605 -27.969 -11.719 1 96.38 215 THR B C 1
ATOM 4659 O O . THR B 1 215 ? -5.227 -28.078 -12.781 1 96.38 215 THR B O 1
ATOM 4662 N N . GLY B 1 216 ? -3.654 -28.891 -11.367 1 97.31 216 GLY B N 1
ATOM 4663 C CA . GLY B 1 216 ? -3.328 -30.016 -12.219 1 97.31 216 GLY B CA 1
ATOM 4664 C C . GLY B 1 216 ? -4.531 -30.891 -12.547 1 97.31 216 GLY B C 1
ATOM 4665 O O . GLY B 1 216 ? -4.77 -31.203 -13.711 1 97.31 216 GLY B O 1
ATOM 4666 N N . GLU B 1 217 ? -5.273 -31.156 -11.594 1 95.81 217 GLU B N 1
ATOM 4667 C CA . GLU B 1 217 ? -6.457 -32 -11.773 1 95.81 217 GLU B CA 1
ATOM 4668 C C . GLU B 1 217 ? -7.547 -31.25 -12.531 1 95.81 217 GLU B C 1
ATOM 4670 O O . GLU B 1 217 ? -8.18 -31.812 -13.43 1 95.81 217 GLU B O 1
ATOM 4675 N N . GLN B 1 218 ? -7.766 -30.031 -12.164 1 94.62 218 GLN B N 1
ATOM 4676 C CA . GLN B 1 218 ? -8.781 -29.234 -12.844 1 94.62 218 GLN B CA 1
ATOM 4677 C C . GLN B 1 218 ? -8.445 -29.062 -14.32 1 94.62 218 GLN B C 1
ATOM 4679 O O . GLN B 1 218 ? -9.336 -29.078 -15.172 1 94.62 218 GLN B O 1
ATOM 4684 N N . TYR B 1 219 ? -7.199 -28.938 -14.641 1 98.25 219 TYR B N 1
ATOM 4685 C CA . TYR B 1 219 ? -6.758 -28.844 -16.031 1 98.25 219 TYR B CA 1
ATOM 4686 C C . TYR B 1 219 ? -7.07 -30.109 -16.797 1 98.25 219 TYR B C 1
ATOM 4688 O O . TYR B 1 219 ? -7.57 -30.062 -17.922 1 98.25 219 TYR B O 1
ATOM 4696 N N . GLN B 1 220 ? -6.719 -31.203 -16.188 1 97.94 220 GLN B N 1
ATOM 4697 C CA . GLN B 1 220 ? -6.977 -32.5 -16.828 1 97.94 220 GLN B CA 1
ATOM 4698 C C . GLN B 1 220 ? -8.461 -32.656 -17.141 1 97.94 220 GLN B C 1
ATOM 4700 O O . GLN B 1 220 ? -8.828 -33.094 -18.234 1 97.94 220 GLN B O 1
ATOM 4705 N N . GLU B 1 221 ? -9.273 -32.281 -16.203 1 96.81 221 GLU B N 1
ATOM 4706 C CA . GLU B 1 221 ? -10.719 -32.375 -16.391 1 96.81 221 GLU B CA 1
ATOM 4707 C C . GLU B 1 221 ? -11.172 -31.469 -17.547 1 96.81 221 GLU B C 1
ATOM 4709 O O . GLU B 1 221 ? -11.969 -31.906 -18.391 1 96.81 221 GLU B O 1
ATOM 4714 N N . ALA B 1 222 ? -10.68 -30.312 -17.547 1 97.56 222 ALA B N 1
ATOM 4715 C CA . ALA B 1 222 ? -11.016 -29.375 -18.625 1 97.56 222 ALA B CA 1
ATOM 4716 C C . ALA B 1 222 ? -10.562 -29.922 -19.969 1 97.56 222 ALA B C 1
ATOM 4718 O O . ALA B 1 222 ? -11.328 -29.891 -20.938 1 97.56 222 ALA B O 1
ATOM 4719 N N . PHE B 1 223 ? -9.352 -30.438 -20.047 1 98.19 223 PHE B N 1
ATOM 4720 C CA . PHE B 1 223 ? -8.781 -30.984 -21.281 1 98.19 223 PHE B CA 1
ATOM 4721 C C . PHE B 1 223 ? -9.625 -32.156 -21.797 1 98.19 223 PHE B C 1
ATOM 4723 O O . PHE B 1 223 ? -9.961 -32.188 -22.984 1 98.19 223 PHE B O 1
ATOM 4730 N N . ASP B 1 224 ? -9.984 -33.031 -20.875 1 98 224 ASP B N 1
ATOM 4731 C CA . ASP B 1 224 ? -10.781 -34.188 -21.234 1 98 224 ASP B CA 1
ATOM 4732 C C . ASP B 1 224 ? -12.148 -33.781 -21.781 1 98 224 ASP B C 1
ATOM 4734 O O . ASP B 1 224 ? -12.625 -34.344 -22.781 1 98 224 ASP B O 1
ATOM 4738 N N . ASP B 1 225 ? -12.688 -32.844 -21.125 1 97.94 225 ASP B N 1
ATOM 4739 C CA . ASP B 1 225 ? -14 -32.375 -21.562 1 97.94 225 ASP B CA 1
ATOM 4740 C C . ASP B 1 225 ? -13.93 -31.766 -22.969 1 97.94 225 ASP B C 1
ATOM 4742 O O . ASP B 1 225 ? -14.789 -32.031 -23.812 1 97.94 225 ASP B O 1
ATOM 4746 N N . LEU B 1 226 ? -12.961 -31.016 -23.203 1 98.38 226 LEU B N 1
ATOM 4747 C CA . LEU B 1 226 ? -12.781 -30.391 -24.516 1 98.38 226 LEU B CA 1
ATOM 4748 C C . LEU B 1 226 ? -12.477 -31.438 -25.578 1 98.38 226 LEU B C 1
ATOM 4750 O O . LEU B 1 226 ? -12.945 -31.312 -26.719 1 98.38 226 LEU B O 1
ATOM 4754 N N . GLN B 1 227 ? -11.719 -32.438 -25.219 1 97.31 227 GLN B N 1
ATOM 4755 C CA . GLN B 1 227 ? -11.453 -33.531 -26.156 1 97.31 227 GLN B CA 1
ATOM 4756 C C . GLN B 1 227 ? -12.734 -34.25 -26.547 1 97.31 227 GLN B C 1
ATOM 4758 O O . GLN B 1 227 ? -12.945 -34.562 -27.719 1 97.31 227 GLN B O 1
ATOM 4763 N N . LYS B 1 228 ? -13.547 -34.438 -25.594 1 97.75 228 LYS B N 1
ATOM 4764 C CA . LYS B 1 228 ? -14.828 -35.094 -25.844 1 97.75 228 LYS B CA 1
ATOM 4765 C C . LYS B 1 228 ? -15.695 -34.25 -26.781 1 97.75 228 LYS B C 1
ATOM 4767 O O . LYS B 1 228 ? -16.469 -34.812 -27.562 1 97.75 228 LYS B O 1
ATOM 4772 N N . GLN B 1 229 ? -15.461 -33.031 -26.734 1 97.56 229 GLN B N 1
ATOM 4773 C CA . GLN B 1 229 ? -16.25 -32.125 -27.562 1 97.56 229 GLN B CA 1
ATOM 4774 C C . GLN B 1 229 ? -15.633 -31.984 -28.953 1 97.56 229 GLN B C 1
ATOM 4776 O O . GLN B 1 229 ? -16.203 -31.312 -29.828 1 97.56 229 GLN B O 1
ATOM 4781 N N . GLY B 1 230 ? -14.445 -32.531 -29.156 1 97.56 230 GLY B N 1
ATOM 4782 C CA . GLY B 1 230 ? -13.852 -32.562 -30.5 1 97.56 230 GLY B CA 1
ATOM 4783 C C . GLY B 1 230 ? -12.773 -31.516 -30.688 1 97.56 230 GLY B C 1
ATOM 4784 O O . GLY B 1 230 ? -12.539 -31.062 -31.812 1 97.56 230 GLY B O 1
ATOM 4785 N N . MET B 1 231 ? -12.102 -31.188 -29.734 1 97.69 231 MET B N 1
ATOM 4786 C CA . MET B 1 231 ? -11.055 -30.172 -29.781 1 97.69 231 MET B CA 1
ATOM 4787 C C . MET B 1 231 ? -9.992 -30.531 -30.812 1 97.69 231 MET B C 1
ATOM 4789 O O . MET B 1 231 ? -9.5 -31.672 -30.828 1 97.69 231 MET B O 1
ATOM 4793 N N . GLU B 1 232 ? -9.594 -29.531 -31.672 1 97.69 232 GLU B N 1
ATOM 4794 C CA . GLU B 1 232 ? -8.57 -29.734 -32.688 1 97.69 232 GLU B CA 1
ATOM 4795 C C . GLU B 1 232 ? -7.434 -28.719 -32.531 1 97.69 232 GLU B C 1
ATOM 4797 O O . GLU B 1 232 ? -6.355 -28.906 -33.094 1 97.69 232 GLU B O 1
ATOM 4802 N N . LYS B 1 233 ? -7.715 -27.688 -31.859 1 98.06 233 LYS B N 1
ATOM 4803 C CA . LYS B 1 233 ? -6.785 -26.609 -31.5 1 98.06 233 LYS B CA 1
ATOM 4804 C C . LYS B 1 233 ? -7.008 -26.141 -30.062 1 98.06 233 LYS B C 1
ATOM 4806 O O . LYS B 1 233 ? -8.094 -26.344 -29.5 1 98.06 233 LYS B O 1
ATOM 4811 N N . MET B 1 234 ? -5.953 -25.5 -29.453 1 98.5 234 MET B N 1
ATOM 4812 C CA . MET B 1 234 ? -6.082 -25.141 -28.047 1 98.5 234 MET B CA 1
ATOM 4813 C C . MET B 1 234 ? -5.473 -23.766 -27.781 1 98.5 234 MET B C 1
ATOM 4815 O O . MET B 1 234 ? -4.426 -23.422 -28.344 1 98.5 234 MET B O 1
ATOM 4819 N N . ILE B 1 235 ? -6.141 -23.031 -27.016 1 98.69 235 ILE B N 1
ATOM 4820 C CA . ILE B 1 235 ? -5.617 -21.781 -26.484 1 98.69 235 ILE B CA 1
ATOM 4821 C C . ILE B 1 235 ? -5.59 -21.844 -24.953 1 98.69 235 ILE B C 1
ATOM 4823 O O . ILE B 1 235 ? -6.59 -22.203 -24.328 1 98.69 235 ILE B O 1
ATOM 4827 N N . VAL B 1 236 ? -4.457 -21.594 -24.375 1 98.88 236 VAL B N 1
ATOM 4828 C CA . VAL B 1 236 ? -4.336 -21.453 -22.922 1 98.88 236 VAL B CA 1
ATOM 4829 C C . VAL B 1 236 ? -4.133 -19.984 -22.562 1 98.88 236 VAL B C 1
ATOM 4831 O O . VAL B 1 236 ? -3.229 -19.328 -23.094 1 98.88 236 VAL B O 1
ATOM 4834 N N . ASP B 1 237 ? -4.973 -19.516 -21.703 1 98.69 237 ASP B N 1
ATOM 4835 C CA . ASP B 1 237 ? -4.945 -18.125 -21.297 1 98.69 237 ASP B CA 1
ATOM 4836 C C . ASP B 1 237 ? -4.332 -17.969 -19.906 1 98.69 237 ASP B C 1
ATOM 4838 O O . ASP B 1 237 ? -4.949 -18.344 -18.906 1 98.69 237 ASP B O 1
ATOM 4842 N N . LEU B 1 238 ? -3.123 -17.344 -19.859 1 98.75 238 LEU B N 1
ATOM 4843 C CA . LEU B 1 238 ? -2.396 -17.141 -18.609 1 98.75 238 LEU B CA 1
ATOM 4844 C C . LEU B 1 238 ? -2.307 -15.648 -18.281 1 98.75 238 LEU B C 1
ATOM 4846 O O . LEU B 1 238 ? -1.504 -15.25 -17.422 1 98.75 238 LEU B O 1
ATOM 4850 N N . ARG B 1 239 ? -3.088 -14.844 -19 1 97.56 239 ARG B N 1
ATOM 4851 C CA . ARG B 1 239 ? -3.086 -13.414 -18.688 1 97.56 239 ARG B CA 1
ATOM 4852 C C . ARG B 1 239 ? -3.527 -13.164 -17.25 1 97.56 239 ARG B C 1
ATOM 4854 O O . ARG B 1 239 ? -4.469 -13.789 -16.766 1 97.56 239 ARG B O 1
ATOM 4861 N N . ASP B 1 240 ? -2.773 -12.344 -16.562 1 93.56 240 ASP B N 1
ATOM 4862 C CA . ASP B 1 240 ? -3.035 -11.906 -15.188 1 93.56 240 ASP B CA 1
ATOM 4863 C C . ASP B 1 240 ? -2.82 -13.047 -14.195 1 93.56 240 ASP B C 1
ATOM 4865 O O . ASP B 1 240 ? -3.307 -12.992 -13.07 1 93.56 240 ASP B O 1
ATOM 4869 N N . ASN B 1 241 ? -2.203 -14.102 -14.625 1 96.56 241 ASN B N 1
ATOM 4870 C CA . ASN B 1 241 ? -1.849 -15.219 -13.758 1 96.56 241 ASN B CA 1
ATOM 4871 C C . ASN B 1 241 ? -0.547 -14.953 -13.008 1 96.56 241 ASN B C 1
ATOM 4873 O O . ASN B 1 241 ? 0.527 -14.922 -13.609 1 96.56 241 ASN B O 1
ATOM 4877 N N . PRO B 1 242 ? -0.63 -14.852 -11.766 1 95 242 PRO B N 1
ATOM 4878 C CA . PRO B 1 242 ? 0.557 -14.453 -11.008 1 95 242 PRO B CA 1
ATOM 4879 C C . PRO B 1 242 ? 1.487 -15.633 -10.711 1 95 242 PRO B C 1
ATOM 4881 O O . PRO B 1 242 ? 2.523 -15.453 -10.062 1 95 242 PRO B O 1
ATOM 4884 N N . GLY B 1 243 ? 1.119 -16.75 -11.164 1 97.06 243 GLY B N 1
ATOM 4885 C CA . GLY B 1 243 ? 1.935 -17.922 -10.922 1 97.06 243 GLY B CA 1
ATOM 4886 C C . GLY B 1 243 ? 1.355 -18.844 -9.859 1 97.06 243 GLY B C 1
ATOM 4887 O O . GLY B 1 243 ? 0.163 -19.156 -9.891 1 97.06 243 GLY B O 1
ATOM 4888 N N . GLY B 1 244 ? 2.201 -19.312 -9 1 95.06 244 GLY B N 1
ATOM 4889 C CA . GLY B 1 244 ? 1.783 -20.234 -7.961 1 95.06 244 GLY B CA 1
ATOM 4890 C C . GLY B 1 244 ? 2.791 -21.344 -7.703 1 95.06 244 GLY B C 1
ATOM 4891 O O . GLY B 1 244 ? 3.996 -21.094 -7.66 1 95.06 244 GLY B O 1
ATOM 4892 N N . LEU B 1 245 ? 2.283 -22.547 -7.539 1 95.19 245 LEU B N 1
ATOM 4893 C CA . LEU B 1 245 ? 3.115 -23.656 -7.121 1 95.19 245 LEU B CA 1
ATOM 4894 C C . LEU B 1 245 ? 3.902 -24.234 -8.297 1 95.19 245 LEU B C 1
ATOM 4896 O O . LEU B 1 245 ? 3.336 -24.484 -9.359 1 95.19 245 LEU B O 1
ATOM 4900 N N . LEU B 1 246 ? 5.156 -24.453 -8.023 1 96.12 246 LEU B N 1
ATOM 4901 C CA . LEU B 1 246 ? 6.027 -25.062 -9.023 1 96.12 246 LEU B CA 1
ATOM 4902 C C . LEU B 1 246 ? 5.516 -26.453 -9.414 1 96.12 246 LEU B C 1
ATOM 4904 O O . LEU B 1 246 ? 5.422 -26.766 -10.602 1 96.12 246 LEU B O 1
ATOM 4908 N N . ASP B 1 247 ? 5.121 -27.219 -8.469 1 95.5 247 ASP B N 1
ATOM 4909 C CA . ASP B 1 247 ? 4.645 -28.578 -8.727 1 95.5 247 ASP B CA 1
ATOM 4910 C C . ASP B 1 247 ? 3.391 -28.547 -9.602 1 95.5 247 ASP B C 1
ATOM 4912 O O . ASP B 1 247 ? 3.221 -29.406 -10.469 1 95.5 247 ASP B O 1
ATOM 4916 N N . SER B 1 248 ? 2.588 -27.594 -9.328 1 96.81 248 SER B N 1
ATOM 4917 C CA . SER B 1 248 ? 1.325 -27.484 -10.055 1 96.81 248 SER B CA 1
ATOM 4918 C C . SER B 1 248 ? 1.557 -27.188 -11.531 1 96.81 248 SER B C 1
ATOM 4920 O O . SER B 1 248 ? 0.978 -27.844 -12.398 1 96.81 248 SER B O 1
ATOM 4922 N N . VAL B 1 249 ? 2.406 -26.25 -11.844 1 98.38 249 VAL B N 1
ATOM 4923 C CA . VAL B 1 249 ? 2.666 -25.922 -13.242 1 98.38 249 VAL B CA 1
ATOM 4924 C C . VAL B 1 249 ? 3.377 -27.078 -13.93 1 98.38 249 VAL B C 1
ATOM 4926 O O . VAL B 1 249 ? 3.117 -27.375 -15.102 1 98.38 249 VAL B O 1
ATOM 4929 N N . CYS B 1 250 ? 4.234 -27.766 -13.258 1 98 250 CYS B N 1
ATOM 4930 C CA . CYS B 1 250 ? 4.918 -28.922 -13.836 1 98 250 CYS B CA 1
ATOM 4931 C C . CYS B 1 250 ? 3.93 -30.031 -14.156 1 98 250 CYS B C 1
ATOM 4933 O O . CYS B 1 250 ? 4.047 -30.703 -15.188 1 98 250 CYS B O 1
ATOM 4935 N N . ASP B 1 251 ? 2.979 -30.203 -13.258 1 97.62 251 ASP B N 1
ATOM 4936 C CA . ASP B 1 251 ? 1.942 -31.188 -13.5 1 97.62 251 ASP B CA 1
ATOM 4937 C C . ASP B 1 251 ? 1.188 -30.906 -14.797 1 97.62 251 ASP B C 1
ATOM 4939 O O . ASP B 1 251 ? 0.926 -31.812 -15.586 1 97.62 251 ASP B O 1
ATOM 4943 N N . VAL B 1 252 ? 0.861 -29.719 -14.984 1 98.62 252 VAL B N 1
ATOM 4944 C CA . VAL B 1 252 ? 0.14 -29.328 -16.188 1 98.62 252 VAL B CA 1
ATOM 4945 C C . VAL B 1 252 ? 1.042 -29.5 -17.406 1 98.62 252 VAL B C 1
ATOM 4947 O O . VAL B 1 252 ? 0.624 -30.062 -18.422 1 98.62 252 VAL B O 1
ATOM 4950 N N . LEU B 1 253 ? 2.281 -29.078 -17.281 1 98.75 253 LEU B N 1
ATOM 4951 C CA . LEU B 1 253 ? 3.211 -29.109 -18.406 1 98.75 253 LEU B CA 1
ATOM 4952 C C . LEU B 1 253 ? 3.529 -30.547 -18.812 1 98.75 253 LEU B C 1
ATOM 4954 O O . LEU B 1 253 ? 3.744 -30.844 -19.984 1 98.75 253 LEU B O 1
ATOM 4958 N N . ARG B 1 254 ? 3.561 -31.438 -17.906 1 98.31 254 ARG B N 1
ATOM 4959 C CA . ARG B 1 254 ? 3.805 -32.844 -18.188 1 98.31 254 ARG B CA 1
ATOM 4960 C C . ARG B 1 254 ? 2.691 -33.438 -19.062 1 98.31 254 ARG B C 1
ATOM 4962 O O . ARG B 1 254 ? 2.863 -34.469 -19.672 1 98.31 254 ARG B O 1
ATOM 4969 N N . LYS B 1 255 ? 1.64 -32.688 -19.156 1 97.69 255 LYS B N 1
ATOM 4970 C CA . LYS B 1 255 ? 0.5 -33.125 -19.953 1 97.69 255 LYS B CA 1
ATOM 4971 C C . LYS B 1 255 ? 0.568 -32.594 -21.375 1 97.69 255 LYS B C 1
ATOM 4973 O O . LYS B 1 255 ? -0.27 -32.938 -22.219 1 97.69 255 LYS B O 1
ATOM 4978 N N . ILE B 1 256 ? 1.559 -31.812 -21.719 1 97.75 256 ILE B N 1
ATOM 4979 C CA . ILE B 1 256 ? 1.532 -31.25 -23.062 1 97.75 256 ILE B CA 1
ATOM 4980 C C . ILE B 1 256 ? 2.939 -31.266 -23.656 1 97.75 256 ILE B C 1
ATOM 4982 O O . ILE B 1 256 ? 3.105 -31.203 -24.875 1 97.75 256 ILE B O 1
ATOM 4986 N N . LEU B 1 257 ? 3.998 -31.359 -22.844 1 98.5 257 LEU B N 1
ATOM 4987 C CA . LEU B 1 257 ? 5.359 -31.188 -23.344 1 98.5 257 LEU B CA 1
ATOM 4988 C C . LEU B 1 257 ? 5.93 -32.5 -23.844 1 98.5 257 LEU B C 1
ATOM 4990 O O . LEU B 1 257 ? 5.484 -33.594 -23.438 1 98.5 257 LEU B O 1
ATOM 4994 N N . PRO B 1 258 ? 6.945 -32.406 -24.75 1 98.19 258 PRO B N 1
ATOM 4995 C CA . PRO B 1 258 ? 7.738 -33.594 -25.078 1 98.19 258 PRO B CA 1
ATOM 4996 C C . PRO B 1 258 ? 8.719 -33.969 -23.984 1 98.19 258 PRO B C 1
ATOM 4998 O O . PRO B 1 258 ? 8.812 -33.281 -22.969 1 98.19 258 PRO B O 1
ATOM 5001 N N . GLU B 1 259 ? 9.297 -35.125 -24.234 1 98.25 259 GLU B N 1
ATOM 5002 C CA . GLU B 1 259 ? 10.305 -35.562 -23.266 1 98.25 259 GLU B CA 1
ATOM 5003 C C . GLU B 1 259 ? 11.43 -34.531 -23.141 1 98.25 259 GLU B C 1
ATOM 5005 O O . GLU B 1 259 ? 11.922 -34 -24.156 1 98.25 259 GLU B O 1
ATOM 5010 N N . GLY B 1 260 ? 11.742 -34.156 -21.906 1 98.5 260 GLY B N 1
ATOM 5011 C CA . GLY B 1 260 ? 12.828 -33.219 -21.703 1 98.5 260 GLY B CA 1
ATOM 5012 C C . GLY B 1 260 ? 12.672 -32.375 -20.438 1 98.5 260 GLY B C 1
ATOM 5013 O O . GLY B 1 260 ? 11.891 -32.75 -19.547 1 98.5 260 GLY B O 1
ATOM 5014 N N . LEU B 1 261 ? 13.469 -31.312 -20.406 1 98.56 261 LEU B N 1
ATOM 5015 C CA . LEU B 1 261 ? 13.492 -30.422 -19.266 1 98.56 261 LEU B CA 1
ATOM 5016 C C . LEU B 1 261 ? 12.281 -29.484 -19.266 1 98.56 261 LEU B C 1
ATOM 5018 O O . LEU B 1 261 ? 11.922 -28.953 -20.312 1 98.56 261 LEU B O 1
ATOM 5022 N N . ILE B 1 262 ? 11.664 -29.422 -18.156 1 98.5 262 ILE B N 1
ATOM 5023 C CA . ILE B 1 262 ? 10.594 -28.438 -18 1 98.5 262 ILE B CA 1
ATOM 5024 C C . ILE B 1 262 ? 11.172 -27.125 -17.516 1 98.5 262 ILE B C 1
ATOM 5026 O O . ILE B 1 262 ? 10.914 -26.062 -18.109 1 98.5 262 ILE B O 1
ATOM 5030 N N . VAL B 1 263 ? 11.914 -27.156 -16.406 1 98.25 263 VAL B N 1
ATOM 5031 C CA . VAL B 1 263 ? 12.523 -26.016 -15.727 1 98.25 263 VAL B CA 1
ATOM 5032 C C . VAL B 1 263 ? 13.633 -26.5 -14.797 1 98.25 263 VAL B C 1
ATOM 5034 O O . VAL B 1 263 ? 13.609 -27.641 -14.328 1 98.25 263 VAL B O 1
ATOM 5037 N N . TYR B 1 264 ? 14.594 -25.703 -14.617 1 97.94 264 TYR B N 1
ATOM 5038 C CA . TYR B 1 264 ? 15.547 -26.016 -13.555 1 97.94 264 TYR B CA 1
ATOM 5039 C C . TYR B 1 264 ? 15.82 -24.797 -12.688 1 97.94 264 TYR B C 1
ATOM 5041 O O . TYR B 1 264 ? 15.617 -23.656 -13.125 1 97.94 264 TYR B O 1
ATOM 5049 N N . THR B 1 265 ? 16.172 -25.016 -11.438 1 97 265 THR B N 1
ATOM 5050 C CA . THR B 1 265 ? 16.469 -23.984 -10.453 1 97 265 THR B CA 1
ATOM 5051 C C . THR B 1 265 ? 17.906 -24.078 -9.969 1 97 265 THR B C 1
ATOM 5053 O O . THR B 1 265 ? 18.516 -25.156 -10.016 1 97 265 THR B O 1
ATOM 5056 N N . GLU B 1 266 ? 18.453 -22.969 -9.617 1 97.31 266 GLU B N 1
ATOM 5057 C CA . GLU B 1 266 ? 19.797 -22.906 -9.055 1 97.31 266 GLU B CA 1
ATOM 5058 C C . GLU B 1 266 ? 19.828 -22.031 -7.801 1 97.31 266 GLU B C 1
ATOM 5060 O O . GLU B 1 266 ? 19.375 -20.875 -7.836 1 97.31 266 GLU B O 1
ATOM 5065 N N . ASP B 1 267 ? 20.297 -22.609 -6.734 1 95.62 267 ASP B N 1
ATOM 5066 C CA . ASP B 1 267 ? 20.344 -21.844 -5.492 1 95.62 267 ASP B CA 1
ATOM 5067 C C . ASP B 1 267 ? 21.672 -21.094 -5.363 1 95.62 267 ASP B C 1
ATOM 5069 O O . ASP B 1 267 ? 22.469 -21.062 -6.312 1 95.62 267 ASP B O 1
ATOM 5073 N N . LYS B 1 268 ? 21.859 -20.406 -4.23 1 94.88 268 LYS B N 1
ATOM 5074 C CA . LYS B 1 268 ? 23.016 -19.531 -4.059 1 94.88 268 LYS B CA 1
ATOM 5075 C C . LYS B 1 268 ? 24.312 -20.312 -4.062 1 94.88 268 LYS B C 1
ATOM 5077 O O . LYS B 1 268 ? 25.375 -19.766 -4.355 1 94.88 268 LYS B O 1
ATOM 5082 N N . ASP B 1 269 ? 24.281 -21.625 -3.781 1 95 269 ASP B N 1
ATOM 5083 C CA . ASP B 1 269 ? 25.469 -22.469 -3.717 1 95 269 ASP B CA 1
ATOM 5084 C C . ASP B 1 269 ? 25.719 -23.172 -5.047 1 95 269 ASP B C 1
ATOM 5086 O O . ASP B 1 269 ? 26.609 -24.016 -5.152 1 95 269 ASP B O 1
ATOM 5090 N N . GLY B 1 270 ? 24.859 -22.922 -5.969 1 94.88 270 GLY B N 1
ATOM 5091 C CA . GLY B 1 270 ? 25.047 -23.5 -7.293 1 94.88 270 GLY B CA 1
ATOM 5092 C C . GLY B 1 270 ? 24.375 -24.859 -7.441 1 94.88 270 GLY B C 1
ATOM 5093 O O . GLY B 1 270 ? 24.562 -25.547 -8.453 1 94.88 270 GLY B O 1
ATOM 5094 N N . ASN B 1 271 ? 23.672 -25.25 -6.418 1 95.25 271 ASN B N 1
ATOM 5095 C CA . ASN B 1 271 ? 22.938 -26.516 -6.543 1 95.25 271 ASN B CA 1
ATOM 5096 C C . ASN B 1 271 ? 21.797 -26.391 -7.547 1 95.25 271 ASN B C 1
ATOM 5098 O O . ASN B 1 271 ? 20.969 -25.484 -7.449 1 95.25 271 ASN B O 1
ATOM 5102 N N . ARG B 1 272 ? 21.781 -27.359 -8.453 1 96.25 272 ARG B N 1
ATOM 5103 C CA . ARG B 1 272 ? 20.781 -27.375 -9.531 1 96.25 272 ARG B CA 1
ATOM 5104 C C . ARG B 1 272 ? 19.75 -28.453 -9.305 1 96.25 272 ARG B C 1
ATOM 5106 O O . ARG B 1 272 ? 20.094 -29.594 -8.953 1 96.25 272 ARG B O 1
ATOM 5113 N N . GLU B 1 273 ? 18.484 -28.094 -9.352 1 95.81 273 GLU B N 1
ATOM 5114 C CA . GLU B 1 273 ? 17.359 -29.031 -9.352 1 95.81 273 GLU B CA 1
ATOM 5115 C C . GLU B 1 273 ? 16.562 -28.938 -10.648 1 95.81 273 GLU B C 1
ATOM 5117 O O . GLU B 1 273 ? 16.281 -27.828 -11.125 1 95.81 273 GLU B O 1
ATOM 5122 N N . GLU B 1 274 ? 16.203 -30.141 -11.18 1 97.62 274 GLU B N 1
ATOM 5123 C CA . GLU B 1 274 ? 15.531 -30.172 -12.477 1 97.62 274 GLU B CA 1
ATOM 5124 C C . GLU B 1 274 ? 14.141 -30.797 -12.367 1 97.62 274 GLU B C 1
ATOM 5126 O O . GLU B 1 274 ? 13.945 -31.766 -11.633 1 97.62 274 GLU B O 1
ATOM 5131 N N . GLU B 1 275 ? 13.227 -30.203 -13 1 97.75 275 GLU B N 1
ATOM 5132 C CA . GLU B 1 275 ? 11.93 -30.812 -13.297 1 97.75 275 GLU B CA 1
ATOM 5133 C C . GLU B 1 275 ? 11.852 -31.266 -14.75 1 97.75 275 GLU B C 1
ATOM 5135 O O . GLU B 1 275 ? 12.102 -30.469 -15.664 1 97.75 275 GLU B O 1
ATOM 5140 N N . LYS B 1 276 ? 11.383 -32.531 -14.914 1 98.31 276 LYS B N 1
ATOM 5141 C CA . LYS B 1 276 ? 11.414 -33.094 -16.266 1 98.31 276 LYS B CA 1
ATOM 5142 C C . LYS B 1 276 ? 10.039 -33.625 -16.656 1 98.31 276 LYS B C 1
ATOM 5144 O O . LYS B 1 276 ? 9.172 -33.812 -15.805 1 98.31 276 LYS B O 1
ATOM 5149 N N . CYS B 1 277 ? 9.898 -33.75 -17.922 1 98.31 277 CYS B N 1
ATOM 5150 C CA . CYS B 1 277 ? 8.727 -34.344 -18.547 1 98.31 277 CYS B CA 1
ATOM 5151 C C . CYS B 1 277 ? 9.109 -35.625 -19.281 1 98.31 277 CYS B C 1
ATOM 5153 O O . CYS B 1 277 ? 10.148 -35.688 -19.922 1 98.31 277 CYS B O 1
ATOM 5155 N N . ASP B 1 278 ? 8.188 -36.656 -19.234 1 97.56 278 ASP B N 1
ATOM 5156 C CA . ASP B 1 278 ? 8.477 -37.938 -19.875 1 97.56 278 ASP B CA 1
ATOM 5157 C C . ASP B 1 278 ? 7.922 -37.969 -21.297 1 97.56 278 ASP B C 1
ATOM 5159 O O . ASP B 1 278 ? 8.195 -38.906 -22.062 1 97.56 278 ASP B O 1
ATOM 5163 N N . GLY B 1 279 ? 7.164 -37 -21.672 1 97.06 279 GLY B N 1
ATOM 5164 C CA . GLY B 1 279 ? 6.684 -36.844 -23.031 1 97.06 279 GLY B CA 1
ATOM 5165 C C . GLY B 1 279 ? 5.543 -37.781 -23.375 1 97.06 279 GLY B C 1
ATOM 5166 O O . GLY B 1 279 ? 5.145 -37.875 -24.547 1 97.06 279 GLY B O 1
ATOM 5167 N N . LYS B 1 280 ? 4.969 -38.469 -22.469 1 96.75 280 LYS B N 1
ATOM 5168 C CA . LYS B 1 280 ? 3.941 -39.469 -22.719 1 96.75 280 LYS B CA 1
ATOM 5169 C C . LYS B 1 280 ? 2.635 -38.844 -23.156 1 96.75 280 LYS B C 1
ATOM 5171 O O . LYS B 1 280 ? 1.835 -39.438 -23.859 1 96.75 280 LYS B O 1
ATOM 5176 N N . ASN B 1 281 ? 2.48 -37.594 -22.75 1 96.69 281 ASN B N 1
ATOM 5177 C CA . ASN B 1 281 ? 1.23 -36.906 -23.047 1 96.69 281 ASN B CA 1
ATOM 5178 C C . ASN B 1 281 ? 1.459 -35.688 -23.953 1 96.69 281 ASN B C 1
ATOM 5180 O O . ASN B 1 281 ? 0.723 -34.719 -23.859 1 96.69 281 ASN B O 1
ATOM 5184 N N . GLU B 1 282 ? 2.414 -35.781 -24.781 1 97.5 282 GLU B N 1
ATOM 5185 C CA . GLU B 1 282 ? 2.77 -34.656 -25.641 1 97.5 282 GLU B CA 1
ATOM 5186 C C . GLU B 1 282 ? 1.571 -34.188 -26.453 1 97.5 282 GLU B C 1
ATOM 5188 O O . GLU B 1 282 ? 0.871 -35 -27.062 1 97.5 282 GLU B O 1
ATOM 5193 N N . LEU B 1 283 ? 1.325 -32.906 -26.406 1 96.88 283 LEU B N 1
ATOM 5194 C CA . LEU B 1 283 ? 0.236 -32.281 -27.172 1 96.88 283 LEU B CA 1
ATOM 5195 C C . LEU B 1 283 ? 0.533 -32.344 -28.672 1 96.88 283 LEU B C 1
ATOM 5197 O O . LEU B 1 283 ? 1.63 -31.969 -29.094 1 96.88 283 LEU B O 1
ATOM 5201 N N . ARG B 1 284 ? -0.491 -32.688 -29.5 1 95.06 284 ARG B N 1
ATOM 5202 C CA . ARG B 1 284 ? -0.284 -32.844 -30.938 1 95.06 284 ARG B CA 1
ATOM 5203 C C . ARG B 1 284 ? -1.194 -31.938 -31.734 1 95.06 284 ARG B C 1
ATOM 5205 O O . ARG B 1 284 ? -1.401 -32.156 -32.938 1 95.06 284 ARG B O 1
ATOM 5212 N N . ILE B 1 285 ? -1.8 -31.062 -31.156 1 96.81 285 ILE B N 1
ATOM 5213 C CA . ILE B 1 285 ? -2.65 -30.078 -31.812 1 96.81 285 ILE B CA 1
ATOM 5214 C C . ILE B 1 285 ? -2.047 -28.688 -31.672 1 96.81 285 ILE B C 1
ATOM 5216 O O . ILE B 1 285 ? -1.248 -28.438 -30.766 1 96.81 285 ILE B O 1
ATOM 5220 N N . PRO B 1 286 ? -2.424 -27.734 -32.562 1 97.75 286 PRO B N 1
ATOM 5221 C CA . PRO B 1 286 ? -1.913 -26.359 -32.438 1 97.75 286 PRO B CA 1
ATOM 5222 C C . PRO B 1 286 ? -2.25 -25.719 -31.094 1 97.75 286 PRO B C 1
ATOM 5224 O O . PRO B 1 286 ? -3.354 -25.906 -30.578 1 97.75 286 PRO B O 1
ATOM 5227 N N . LEU B 1 287 ? -1.207 -25.016 -30.562 1 98.44 287 LEU B N 1
ATOM 5228 C CA . LEU B 1 287 ? -1.351 -24.391 -29.25 1 98.44 287 LEU B CA 1
ATOM 5229 C C . LEU B 1 287 ? -0.946 -22.922 -29.297 1 98.44 287 LEU B C 1
ATOM 5231 O O . LEU B 1 287 ? 0.071 -22.578 -29.906 1 98.44 287 LEU B O 1
ATOM 5235 N N . ALA B 1 288 ? -1.774 -22.078 -28.797 1 98.62 288 ALA B N 1
ATOM 5236 C CA . ALA B 1 288 ? -1.402 -20.703 -28.5 1 98.62 288 ALA B CA 1
ATOM 5237 C C . ALA B 1 288 ? -1.56 -20.406 -27 1 98.62 288 ALA B C 1
ATOM 5239 O O . ALA B 1 288 ? -2.488 -20.891 -26.359 1 98.62 288 ALA B O 1
ATOM 5240 N N . VAL B 1 289 ? -0.632 -19.641 -26.438 1 98.88 289 VAL B N 1
ATOM 5241 C CA . VAL B 1 289 ? -0.653 -19.25 -25.031 1 98.88 289 VAL B CA 1
ATOM 5242 C C . VAL B 1 289 ? -0.736 -17.734 -24.922 1 98.88 289 VAL B C 1
ATOM 5244 O O . VAL B 1 289 ? 0.097 -17.016 -25.469 1 98.88 289 VAL B O 1
ATOM 5247 N N . LEU B 1 290 ? -1.735 -17.266 -24.203 1 98.81 290 LEU B N 1
ATOM 5248 C CA . LEU B 1 290 ? -1.906 -15.844 -23.953 1 98.81 290 LEU B CA 1
ATOM 5249 C C . LEU B 1 290 ? -1.207 -15.43 -22.672 1 98.81 290 LEU B C 1
ATOM 5251 O O . LEU B 1 290 ? -1.396 -16.062 -21.625 1 98.81 290 LEU B O 1
ATOM 5255 N N . VAL B 1 291 ? -0.368 -14.367 -22.781 1 98.75 291 VAL B N 1
ATOM 5256 C CA . VAL B 1 291 ? 0.312 -13.828 -21.609 1 98.75 291 VAL B CA 1
ATOM 5257 C C . VAL B 1 291 ? 0.254 -12.305 -21.625 1 98.75 291 VAL B C 1
ATOM 5259 O O . VAL B 1 291 ? -0.089 -11.703 -22.641 1 98.75 291 VAL B O 1
ATOM 5262 N N . ASN B 1 292 ? 0.509 -11.688 -20.5 1 97.88 292 ASN B N 1
ATOM 5263 C CA . ASN B 1 292 ? 0.633 -10.234 -20.391 1 97.88 292 ASN B CA 1
ATOM 5264 C C . ASN B 1 292 ? 1.619 -9.828 -19.297 1 97.88 292 ASN B C 1
ATOM 5266 O O . ASN B 1 292 ? 2.365 -10.672 -18.797 1 97.88 292 ASN B O 1
ATOM 5270 N N . GLU B 1 293 ? 1.679 -8.547 -19.016 1 97.06 293 GLU B N 1
ATOM 5271 C CA . GLU B 1 293 ? 2.674 -7.992 -18.109 1 97.06 293 GLU B CA 1
ATOM 5272 C C . GLU B 1 293 ? 2.436 -8.461 -16.672 1 97.06 293 GLU B C 1
ATOM 5274 O O . GLU B 1 293 ? 3.314 -8.344 -15.82 1 97.06 293 GLU B O 1
ATOM 5279 N N . SER B 1 294 ? 1.231 -9.031 -16.453 1 95.69 294 SER B N 1
ATOM 5280 C CA . SER B 1 294 ? 0.897 -9.516 -15.117 1 95.69 294 SER B CA 1
ATOM 5281 C C . SER B 1 294 ? 1.082 -11.023 -15.008 1 95.69 294 SER B C 1
ATOM 5283 O O . SER B 1 294 ? 0.898 -11.602 -13.938 1 95.69 294 SER B O 1
ATOM 5285 N N . SER B 1 295 ? 1.393 -11.688 -16.078 1 97.88 295 SER B N 1
ATOM 5286 C CA . SER B 1 295 ? 1.772 -13.094 -16.031 1 97.88 295 SER B CA 1
ATOM 5287 C C . SER B 1 295 ? 3.148 -13.281 -15.398 1 97.88 295 SER B C 1
ATOM 5289 O O . SER B 1 295 ? 4.145 -12.758 -15.906 1 97.88 295 SER B O 1
ATOM 5291 N N . ALA B 1 296 ? 3.152 -14.039 -14.344 1 97.19 296 ALA B N 1
ATOM 5292 C CA . ALA B 1 296 ? 4.406 -14.078 -13.586 1 97.19 296 ALA B CA 1
ATOM 5293 C C . ALA B 1 296 ? 4.691 -15.492 -13.086 1 97.19 296 ALA B C 1
ATOM 5295 O O . ALA B 1 296 ? 3.785 -16.312 -12.984 1 97.19 296 ALA B O 1
ATOM 5296 N N . SER B 1 297 ? 5.957 -15.719 -12.828 1 97.25 297 SER B N 1
ATOM 5297 C CA . SER B 1 297 ? 6.383 -16.891 -12.07 1 97.25 297 SER B CA 1
ATOM 5298 C C . SER B 1 297 ? 5.961 -18.188 -12.766 1 97.25 297 SER B C 1
ATOM 5300 O O . SER B 1 297 ? 6.312 -18.422 -13.922 1 97.25 297 SER B O 1
ATOM 5302 N N . ALA B 1 298 ? 5.098 -18.984 -12.125 1 97.88 298 ALA B N 1
ATOM 5303 C CA . ALA B 1 298 ? 4.699 -20.281 -12.672 1 97.88 298 ALA B CA 1
ATOM 5304 C C . ALA B 1 298 ? 4.105 -20.109 -14.07 1 97.88 298 ALA B C 1
ATOM 5306 O O . ALA B 1 298 ? 4.301 -20.969 -14.938 1 97.88 298 ALA B O 1
ATOM 5307 N N . SER B 1 299 ? 3.408 -19.078 -14.289 1 98.38 299 SER B N 1
ATOM 5308 C CA . SER B 1 299 ? 2.863 -18.828 -15.625 1 98.38 299 SER B CA 1
ATOM 5309 C C . SER B 1 299 ? 3.975 -18.562 -16.641 1 98.38 299 SER B C 1
ATOM 5311 O O . SER B 1 299 ? 3.848 -18.922 -17.812 1 98.38 299 SER B O 1
ATOM 5313 N N . GLU B 1 300 ? 5.039 -17.984 -16.219 1 98.56 300 GLU B N 1
ATOM 5314 C CA . GLU B 1 300 ? 6.184 -17.75 -17.094 1 98.56 300 GLU B CA 1
ATOM 5315 C C . GLU B 1 300 ? 6.949 -19.047 -17.359 1 98.56 300 GLU B C 1
ATOM 5317 O O . GLU B 1 300 ? 7.523 -19.234 -18.422 1 98.56 300 GLU B O 1
ATOM 5322 N N . ILE B 1 301 ? 6.945 -19.922 -16.359 1 98.5 301 ILE B N 1
ATOM 5323 C CA . ILE B 1 301 ? 7.52 -21.25 -16.562 1 98.5 301 ILE B CA 1
ATOM 5324 C C . ILE B 1 301 ? 6.75 -21.984 -17.672 1 98.5 301 ILE B C 1
ATOM 5326 O O . ILE B 1 301 ? 7.355 -22.562 -18.578 1 98.5 301 ILE B O 1
ATOM 5330 N N . PHE B 1 302 ? 5.434 -21.906 -17.609 1 98.81 302 PHE B N 1
ATOM 5331 C CA . PHE B 1 302 ? 4.578 -22.5 -18.641 1 98.81 302 PHE B CA 1
ATOM 5332 C C . PHE B 1 302 ? 4.898 -21.922 -20.016 1 98.81 302 PHE B C 1
ATOM 5334 O O . PHE B 1 302 ? 5.215 -22.672 -20.953 1 98.81 302 PHE B O 1
ATOM 5341 N N . ALA B 1 303 ? 4.887 -20.625 -20.141 1 98.81 303 ALA B N 1
ATOM 5342 C CA . ALA B 1 303 ? 5.109 -19.938 -21.406 1 98.81 303 ALA B CA 1
ATOM 5343 C C . ALA B 1 303 ? 6.52 -20.203 -21.922 1 98.81 303 ALA B C 1
ATOM 5345 O O . ALA B 1 303 ? 6.711 -20.453 -23.125 1 98.81 303 ALA B O 1
ATOM 5346 N N . GLY B 1 304 ? 7.461 -20.125 -21.031 1 98.62 304 GLY B N 1
ATOM 5347 C CA . GLY B 1 304 ? 8.844 -20.344 -21.406 1 98.62 304 GLY B CA 1
ATOM 5348 C C . GLY B 1 304 ? 9.094 -21.734 -21.969 1 98.62 304 GLY B C 1
ATOM 5349 O O . GLY B 1 304 ? 9.789 -21.906 -22.969 1 98.62 304 GLY B O 1
ATOM 5350 N N . ALA B 1 305 ? 8.578 -22.75 -21.281 1 98.69 305 ALA B N 1
ATOM 5351 C CA . ALA B 1 305 ? 8.742 -24.125 -21.75 1 98.69 305 ALA B CA 1
ATOM 5352 C C . ALA B 1 305 ? 8.078 -24.328 -23.109 1 98.69 305 ALA B C 1
ATOM 5354 O O . ALA B 1 305 ? 8.688 -24.906 -24.016 1 98.69 305 ALA B O 1
ATOM 5355 N N . VAL B 1 306 ? 6.867 -23.844 -23.281 1 98.62 306 VAL B N 1
ATOM 5356 C CA . VAL B 1 306 ? 6.133 -23.969 -24.531 1 98.62 306 VAL B CA 1
ATOM 5357 C C . VAL B 1 306 ? 6.926 -23.297 -25.656 1 98.62 306 VAL B C 1
ATOM 5359 O O . VAL B 1 306 ? 7.062 -23.875 -26.75 1 98.62 306 VAL B O 1
ATOM 5362 N N . GLN B 1 307 ? 7.414 -22.156 -25.375 1 98.38 307 GLN B N 1
ATOM 5363 C CA . GLN B 1 307 ? 8.164 -21.391 -26.375 1 98.38 307 GLN B CA 1
ATOM 5364 C C . GLN B 1 307 ? 9.477 -22.094 -26.719 1 98.38 307 GLN B C 1
ATOM 5366 O O . GLN B 1 307 ? 9.82 -22.234 -27.906 1 98.38 307 GLN B O 1
ATOM 5371 N N . ASP B 1 308 ? 10.172 -22.516 -25.734 1 98.44 308 ASP B N 1
ATOM 5372 C CA . ASP B 1 308 ? 11.477 -23.141 -25.938 1 98.44 308 ASP B CA 1
ATOM 5373 C C . ASP B 1 308 ? 11.359 -24.406 -26.781 1 98.44 308 ASP B C 1
ATOM 5375 O O . ASP B 1 308 ? 12.227 -24.688 -27.609 1 98.44 308 ASP B O 1
ATOM 5379 N N . TYR B 1 309 ? 10.32 -25.188 -26.578 1 98.19 309 TYR B N 1
ATOM 5380 C CA . TYR B 1 309 ? 10.125 -26.422 -27.312 1 98.19 309 TYR B CA 1
ATOM 5381 C C . TYR B 1 309 ? 9.438 -26.172 -28.641 1 98.19 309 TYR B C 1
ATOM 5383 O O . TYR B 1 309 ? 9.383 -27.062 -29.5 1 98.19 309 TYR B O 1
ATOM 5391 N N . GLY B 1 310 ? 8.859 -25.016 -28.797 1 97.25 310 GLY B N 1
ATOM 5392 C CA . GLY B 1 310 ? 8.211 -24.656 -30.047 1 97.25 310 GLY B CA 1
ATOM 5393 C C . GLY B 1 310 ? 6.898 -25.375 -30.281 1 97.25 310 GLY B C 1
ATOM 5394 O O . GLY B 1 310 ? 6.539 -25.688 -31.406 1 97.25 310 GLY B O 1
ATOM 5395 N N . ILE B 1 311 ? 6.23 -25.719 -29.203 1 97.25 311 ILE B N 1
ATOM 5396 C CA . ILE B 1 311 ? 5.008 -26.5 -29.359 1 97.25 311 ILE B CA 1
ATOM 5397 C C . ILE B 1 311 ? 3.799 -25.562 -29.391 1 97.25 311 ILE B C 1
ATOM 5399 O O . ILE B 1 311 ? 2.668 -26.016 -29.578 1 97.25 311 ILE B O 1
ATOM 5403 N N . GLY B 1 312 ? 4.035 -24.297 -29.203 1 97.81 312 GLY B N 1
ATOM 5404 C CA . GLY B 1 312 ? 2.963 -23.312 -29.219 1 97.81 312 GLY B CA 1
ATOM 5405 C C . GLY B 1 312 ? 3.455 -21.906 -29.422 1 97.81 312 GLY B C 1
ATOM 5406 O O . GLY B 1 312 ? 4.641 -21.609 -29.25 1 97.81 312 GLY B O 1
ATOM 5407 N N . THR B 1 313 ? 2.506 -21.031 -29.781 1 98.31 313 THR B N 1
ATOM 5408 C CA . THR B 1 313 ? 2.818 -19.625 -30.016 1 98.31 313 THR B CA 1
ATOM 5409 C C . THR B 1 313 ? 2.422 -18.781 -28.812 1 98.31 313 THR B C 1
ATOM 5411 O O . THR B 1 313 ? 1.283 -18.844 -28.344 1 98.31 313 THR B O 1
ATOM 5414 N N . ILE B 1 314 ? 3.402 -18 -28.281 1 98.81 314 ILE B N 1
ATOM 5415 C CA . ILE B 1 314 ? 3.111 -17.094 -27.188 1 98.81 314 ILE B CA 1
ATOM 5416 C C . ILE B 1 314 ? 2.584 -15.773 -27.734 1 98.81 314 ILE B C 1
ATOM 5418 O O . ILE B 1 314 ? 3.227 -15.141 -28.578 1 98.81 314 ILE B O 1
ATOM 5422 N N . VAL B 1 315 ? 1.394 -15.383 -27.281 1 98.75 315 VAL B N 1
ATOM 5423 C CA . VAL B 1 315 ? 0.72 -14.195 -27.797 1 98.75 315 VAL B CA 1
ATOM 5424 C C . VAL B 1 315 ? 0.417 -13.234 -26.656 1 98.75 315 VAL B C 1
ATOM 5426 O O . VAL B 1 315 ? 0.019 -13.656 -25.562 1 98.75 315 VAL B O 1
ATOM 5429 N N . GLY B 1 316 ? 0.615 -11.953 -26.844 1 98.62 316 GLY B N 1
ATOM 5430 C CA . GLY B 1 316 ? 0.282 -10.938 -25.859 1 98.62 316 GLY B CA 1
ATOM 5431 C C . GLY B 1 316 ? 1.403 -9.945 -25.625 1 98.62 316 GLY B C 1
ATOM 5432 O O . GLY B 1 316 ? 1.928 -9.359 -26.578 1 98.62 316 GLY B O 1
ATOM 5433 N N . THR B 1 317 ? 1.682 -9.672 -24.375 1 98.31 317 THR B N 1
ATOM 5434 C CA . THR B 1 317 ? 2.748 -8.742 -24.016 1 98.31 317 THR B CA 1
ATOM 5435 C C . THR B 1 317 ? 3.797 -9.422 -23.141 1 98.31 317 THR B C 1
ATOM 5437 O O . THR B 1 317 ? 3.576 -10.539 -22.656 1 98.31 317 THR B O 1
ATOM 5440 N N . THR B 1 318 ? 4.945 -8.75 -23.031 1 98.44 318 THR B N 1
ATOM 5441 C CA . THR B 1 318 ? 6.031 -9.312 -22.234 1 98.44 318 THR B CA 1
ATOM 5442 C C . THR B 1 318 ? 5.582 -9.547 -20.797 1 98.44 318 THR B C 1
ATOM 5444 O O . THR B 1 318 ? 4.902 -8.711 -20.203 1 98.44 318 THR B O 1
ATOM 5447 N N . THR B 1 319 ? 5.934 -10.656 -20.281 1 98.5 319 THR B N 1
ATOM 5448 C CA . THR B 1 319 ? 5.477 -11.055 -18.969 1 98.5 319 THR B CA 1
ATOM 5449 C C . THR B 1 319 ? 6.223 -10.289 -17.875 1 98.5 319 THR B C 1
ATOM 5451 O O . THR B 1 319 ? 7.09 -9.469 -18.172 1 98.5 319 THR B O 1
ATOM 5454 N N . TYR B 1 320 ? 5.941 -10.531 -16.672 1 97.38 320 TYR B N 1
ATOM 5455 C CA . TYR B 1 320 ? 6.367 -9.766 -15.516 1 97.38 320 TYR B CA 1
ATOM 5456 C C . TYR B 1 320 ? 7.875 -9.867 -15.305 1 97.38 320 TYR B C 1
ATOM 5458 O O . TYR B 1 320 ? 8.539 -8.875 -15.016 1 97.38 320 TYR B O 1
ATOM 5466 N N . GLY B 1 321 ? 8.328 -11.094 -15.367 1 97.88 321 GLY B N 1
ATOM 5467 C CA . GLY B 1 321 ? 9.75 -11.312 -15.156 1 97.88 321 GLY B CA 1
ATOM 5468 C C . GLY B 1 321 ? 10.102 -11.703 -13.734 1 97.88 321 GLY B C 1
ATOM 5469 O O . GLY B 1 321 ? 11.039 -11.156 -13.148 1 97.88 321 GLY B O 1
ATOM 5470 N N . LYS B 1 322 ? 9.367 -12.562 -13.18 1 96.5 322 LYS B N 1
ATOM 5471 C CA . LYS B 1 322 ? 9.719 -13.141 -11.883 1 96.5 322 LYS B CA 1
ATOM 5472 C C . LYS B 1 322 ? 10.453 -14.461 -12.047 1 96.5 322 LYS B C 1
ATOM 5474 O O . LYS B 1 322 ? 9.844 -15.531 -11.969 1 96.5 322 LYS B O 1
ATOM 5479 N N . GLY B 1 323 ? 11.727 -14.375 -12.133 1 97.12 323 GLY B N 1
ATOM 5480 C CA . GLY B 1 323 ? 12.547 -15.539 -12.414 1 97.12 323 GLY B CA 1
ATOM 5481 C C . GLY B 1 323 ? 13.18 -16.141 -11.18 1 97.12 323 GLY B C 1
ATOM 5482 O O . GLY B 1 323 ? 14.25 -16.75 -11.25 1 97.12 323 GLY B O 1
ATOM 5483 N N . VAL B 1 324 ? 12.5 -15.914 -10.008 1 96.62 324 VAL B N 1
ATOM 5484 C CA . VAL B 1 324 ? 13.055 -16.422 -8.75 1 96.62 324 VAL B CA 1
ATOM 5485 C C . VAL B 1 324 ? 12.047 -17.344 -8.078 1 96.62 324 VAL B C 1
ATOM 5487 O O . VAL B 1 324 ? 10.844 -17.281 -8.375 1 96.62 324 VAL B O 1
ATOM 5490 N N . VAL B 1 325 ? 12.562 -18.188 -7.207 1 95.81 325 VAL B N 1
ATOM 5491 C CA . VAL B 1 325 ? 11.766 -19.203 -6.512 1 95.81 325 VAL B CA 1
ATOM 5492 C C . VAL B 1 325 ? 11.805 -18.938 -5.008 1 95.81 325 VAL B C 1
ATOM 5494 O O . VAL B 1 325 ? 12.859 -18.641 -4.449 1 95.81 325 VAL B O 1
ATOM 5497 N N . GLN B 1 326 ? 10.672 -19.047 -4.414 1 95.75 326 GLN B N 1
ATOM 5498 C CA . GLN B 1 326 ? 10.586 -18.906 -2.963 1 95.75 326 GLN B CA 1
ATOM 5499 C C . GLN B 1 326 ? 10.32 -20.266 -2.299 1 95.75 326 GLN B C 1
ATOM 5501 O O . GLN B 1 326 ? 9.703 -21.141 -2.9 1 95.75 326 GLN B O 1
ATOM 5506 N N . SER B 1 327 ? 10.828 -20.391 -1.155 1 94.44 327 SER B N 1
ATOM 5507 C CA . SER B 1 327 ? 10.531 -21.516 -0.279 1 94.44 327 SER B CA 1
ATOM 5508 C C . SER B 1 327 ? 9.938 -21.047 1.044 1 94.44 327 SER B C 1
ATOM 5510 O O . SER B 1 327 ? 10.391 -20.047 1.616 1 94.44 327 SER B O 1
ATOM 5512 N N . ILE B 1 328 ? 8.875 -21.781 1.457 1 93.38 328 ILE B N 1
ATOM 5513 C CA . ILE B 1 328 ? 8.266 -21.469 2.744 1 93.38 328 ILE B CA 1
ATOM 5514 C C . ILE B 1 328 ? 8.617 -22.547 3.762 1 93.38 328 ILE B C 1
ATOM 5516 O O . ILE B 1 328 ? 8.5 -23.75 3.475 1 93.38 328 ILE B O 1
ATOM 5520 N N . ARG B 1 329 ? 9.055 -22.125 4.879 1 92.5 329 ARG B N 1
ATOM 5521 C CA . ARG B 1 329 ? 9.352 -23.031 5.992 1 92.5 329 ARG B CA 1
ATOM 5522 C C . ARG B 1 329 ? 8.492 -22.688 7.207 1 92.5 329 ARG B C 1
ATOM 5524 O O . ARG B 1 329 ? 8.523 -21.562 7.711 1 92.5 329 ARG B O 1
ATOM 5531 N N . GLN B 1 330 ? 7.758 -23.688 7.621 1 90.75 330 GLN B N 1
ATOM 5532 C CA . GLN B 1 330 ? 6.977 -23.5 8.844 1 90.75 330 GLN B CA 1
ATOM 5533 C C . GLN B 1 330 ? 7.859 -23.609 10.078 1 90.75 330 GLN B C 1
ATOM 5535 O O . GLN B 1 330 ? 8.742 -24.469 10.141 1 90.75 330 GLN B O 1
ATOM 5540 N N . LEU B 1 331 ? 7.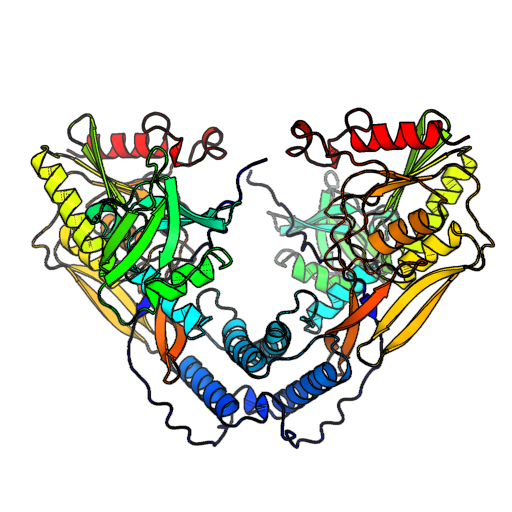574 -22.828 11.062 1 92.06 331 LEU B N 1
ATOM 5541 C CA . LEU B 1 331 ? 8.312 -22.828 12.328 1 92.06 331 LEU B CA 1
ATOM 5542 C C . LEU B 1 331 ? 7.523 -23.562 13.414 1 92.06 331 LEU B C 1
ATOM 5544 O O . LEU B 1 331 ? 6.352 -23.891 13.219 1 92.06 331 LEU B O 1
ATOM 5548 N N . SER B 1 332 ? 8.141 -23.766 14.492 1 89 332 SER B N 1
ATOM 5549 C CA . SER B 1 332 ? 7.59 -24.625 15.539 1 89 332 SER B CA 1
ATOM 5550 C C . SER B 1 332 ? 6.352 -23.984 16.172 1 89 332 SER B C 1
ATOM 5552 O O . SER B 1 332 ? 5.484 -24.688 16.688 1 89 332 SER B O 1
ATOM 5554 N N . ASP B 1 333 ? 6.293 -22.703 16.156 1 90.31 333 ASP B N 1
ATOM 5555 C CA . ASP B 1 333 ? 5.164 -22.031 16.797 1 90.31 333 ASP B CA 1
ATOM 5556 C C . ASP B 1 333 ? 4.012 -21.844 15.805 1 90.31 333 ASP B C 1
ATOM 5558 O O . ASP B 1 333 ? 3.035 -21.156 16.109 1 90.31 333 ASP B O 1
ATOM 5562 N N . GLY B 1 334 ? 4.109 -22.391 14.664 1 90.62 334 GLY B N 1
ATOM 5563 C CA . GLY B 1 334 ? 3.059 -22.312 13.664 1 90.62 334 GLY B CA 1
ATOM 5564 C C . GLY B 1 334 ? 3.281 -21.203 12.648 1 90.62 334 GLY B C 1
ATOM 5565 O O . GLY B 1 334 ? 2.676 -21.203 11.578 1 90.62 334 GLY B O 1
ATOM 5566 N N . SER B 1 335 ? 4.113 -20.203 12.93 1 94.19 335 SER B N 1
ATOM 5567 C CA . SER B 1 335 ? 4.492 -19.172 11.977 1 94.19 335 SER B CA 1
ATOM 5568 C C . SER B 1 335 ? 5.355 -19.734 10.859 1 94.19 335 SER B C 1
ATOM 5570 O O . SER B 1 335 ? 5.602 -20.953 10.805 1 94.19 335 SER B O 1
ATOM 5572 N N . ALA B 1 336 ? 5.664 -18.906 9.922 1 95.12 336 ALA B N 1
ATOM 5573 C CA . ALA B 1 336 ? 6.473 -19.406 8.805 1 95.12 336 ALA B CA 1
ATOM 5574 C C . ALA B 1 336 ? 7.363 -18.297 8.242 1 95.12 336 ALA B C 1
ATOM 5576 O O . ALA B 1 336 ? 7.117 -17.125 8.484 1 95.12 336 ALA B O 1
ATOM 5577 N N . ILE B 1 337 ? 8.43 -18.703 7.594 1 96.31 337 ILE B N 1
ATOM 5578 C CA . ILE B 1 337 ? 9.32 -17.797 6.875 1 96.31 337 ILE B CA 1
ATOM 5579 C C . ILE B 1 337 ? 9.352 -18.172 5.398 1 96.31 337 ILE B C 1
ATOM 5581 O O . ILE B 1 337 ? 9.422 -19.359 5.051 1 96.31 337 ILE B O 1
ATOM 5585 N N . LYS B 1 338 ? 9.141 -17.219 4.559 1 96.19 338 LYS B N 1
ATOM 5586 C CA . LYS B 1 338 ? 9.297 -17.344 3.109 1 96.19 338 LYS B CA 1
ATOM 5587 C C . LYS B 1 338 ? 10.555 -16.625 2.631 1 96.19 338 LYS B C 1
ATOM 5589 O O . LYS B 1 338 ? 10.766 -15.445 2.947 1 96.19 338 LYS B O 1
ATOM 5594 N N . LEU B 1 339 ? 11.445 -17.359 1.871 1 96.38 339 LEU B N 1
ATOM 5595 C CA . LEU B 1 339 ? 12.68 -16.781 1.368 1 96.38 339 LEU B CA 1
ATOM 5596 C C . LEU B 1 339 ? 12.844 -17.047 -0.123 1 96.38 339 LEU B C 1
ATOM 5598 O O . LEU B 1 339 ? 12.516 -18.141 -0.599 1 96.38 339 LEU B O 1
ATOM 5602 N N . THR B 1 340 ? 13.305 -16.047 -0.83 1 96.94 340 THR B N 1
ATOM 5603 C CA . THR B 1 340 ? 13.797 -16.297 -2.18 1 96.94 340 THR B CA 1
ATOM 5604 C C . THR B 1 340 ? 15.055 -17.156 -2.143 1 96.94 340 THR B C 1
ATOM 5606 O O . THR B 1 340 ? 16.078 -16.734 -1.608 1 96.94 340 THR B O 1
ATOM 5609 N N . VAL B 1 341 ? 15 -18.359 -2.785 1 96.44 341 VAL B N 1
ATOM 5610 C CA . VAL B 1 341 ? 16.062 -19.312 -2.492 1 96.44 341 VAL B CA 1
ATOM 5611 C C . VAL B 1 341 ? 16.781 -19.703 -3.783 1 96.44 341 VAL B C 1
ATOM 5613 O O . VAL B 1 341 ? 17.875 -20.281 -3.748 1 96.44 341 VAL B O 1
ATOM 5616 N N . ALA B 1 342 ? 16.156 -19.328 -4.914 1 96.81 342 ALA B N 1
ATOM 5617 C CA . ALA B 1 342 ? 16.781 -19.797 -6.152 1 96.81 342 ALA B CA 1
ATOM 5618 C C . ALA B 1 342 ? 16.312 -18.953 -7.34 1 96.81 342 ALA B C 1
ATOM 5620 O O . ALA B 1 342 ? 15.266 -18.297 -7.277 1 96.81 342 ALA B O 1
ATOM 5621 N N . ASN B 1 343 ? 17.141 -18.969 -8.367 1 97.19 343 ASN B N 1
ATOM 5622 C CA . ASN B 1 343 ? 16.719 -18.594 -9.711 1 97.19 343 ASN B CA 1
ATOM 5623 C C . ASN B 1 343 ? 16.156 -19.797 -10.477 1 97.19 343 ASN B C 1
ATOM 5625 O O . ASN B 1 343 ? 16.547 -20.938 -10.219 1 97.19 343 ASN B O 1
ATOM 5629 N N . TYR B 1 344 ? 15.25 -19.531 -11.359 1 96.5 344 TYR B N 1
ATOM 5630 C CA . TYR B 1 344 ? 14.883 -20.625 -12.258 1 96.5 344 TYR B CA 1
ATOM 5631 C C . TYR B 1 344 ? 15.164 -20.25 -13.703 1 96.5 344 TYR B C 1
ATOM 5633 O O . TYR B 1 344 ? 15.305 -19.078 -14.039 1 96.5 344 TYR B O 1
ATOM 5641 N N . TYR B 1 345 ? 15.297 -21.266 -14.484 1 97.94 345 TYR B N 1
ATOM 5642 C CA . TYR B 1 345 ? 15.672 -21.141 -15.891 1 97.94 345 TYR B CA 1
ATOM 5643 C C . TYR B 1 345 ? 14.766 -22 -16.766 1 97.94 345 TYR B C 1
ATOM 5645 O O . TYR B 1 345 ? 14.383 -23.109 -16.391 1 97.94 345 TYR B O 1
ATOM 5653 N N . THR B 1 346 ? 14.523 -21.484 -17.984 1 98.25 346 THR B N 1
ATOM 5654 C CA . THR B 1 346 ? 13.727 -22.234 -18.953 1 98.25 346 THR B CA 1
ATOM 5655 C C . THR B 1 346 ? 14.523 -23.406 -19.5 1 98.25 346 THR B C 1
ATOM 5657 O O . THR B 1 346 ? 15.719 -23.547 -19.219 1 98.25 346 THR B O 1
ATOM 5660 N N . PRO B 1 347 ? 13.844 -24.234 -20.297 1 98.44 347 PRO B N 1
ATOM 5661 C CA . PRO B 1 347 ? 14.547 -25.406 -20.828 1 98.44 347 PRO B CA 1
ATOM 5662 C C . PRO B 1 347 ? 15.797 -25.031 -21.625 1 98.44 347 PRO B C 1
ATOM 5664 O O . PRO B 1 347 ? 16.797 -25.75 -21.578 1 98.44 347 PRO B O 1
ATOM 5667 N N . LYS B 1 348 ? 15.852 -23.938 -22.234 1 98.06 348 LYS B N 1
ATOM 5668 C CA . LYS B 1 348 ? 17 -23.516 -23.047 1 98.06 348 LYS B CA 1
ATOM 5669 C C . LYS B 1 348 ? 17.969 -22.703 -22.203 1 98.06 348 LYS B C 1
ATOM 5671 O O . LYS B 1 348 ? 18.922 -22.109 -22.75 1 98.06 348 LYS B O 1
ATOM 5676 N N . GLY B 1 349 ? 17.734 -22.562 -20.938 1 97.56 349 GLY B N 1
ATOM 5677 C CA . GLY B 1 349 ? 18.688 -21.938 -20.031 1 97.56 349 GLY B CA 1
ATOM 5678 C C . GLY B 1 349 ? 18.469 -20.438 -19.891 1 97.56 349 GLY B C 1
ATOM 5679 O O . GLY B 1 349 ? 19.359 -19.719 -19.438 1 97.56 349 GLY B O 1
ATOM 5680 N N . ASN B 1 350 ? 17.312 -19.953 -20.281 1 96.81 350 ASN B N 1
ATOM 5681 C CA . ASN B 1 350 ? 17.031 -18.516 -20.188 1 96.81 350 ASN B CA 1
ATOM 5682 C C . ASN B 1 350 ? 16.641 -18.109 -18.781 1 96.81 350 ASN B C 1
ATOM 5684 O O . ASN B 1 350 ? 15.742 -18.719 -18.188 1 96.81 350 ASN B O 1
ATOM 5688 N N . ASN B 1 351 ? 17.391 -17.156 -18.266 1 96.38 351 ASN B N 1
ATOM 5689 C CA . ASN B 1 351 ? 16.969 -16.469 -17.047 1 96.38 351 ASN B CA 1
ATOM 5690 C C . ASN B 1 351 ? 16 -15.32 -17.344 1 96.38 351 ASN B C 1
ATOM 5692 O O . ASN B 1 351 ? 16.375 -14.359 -18.031 1 96.38 351 ASN B O 1
ATOM 5696 N N . ILE B 1 352 ? 14.836 -15.367 -16.844 1 96.81 352 ILE B N 1
ATOM 5697 C CA . ILE B 1 352 ? 13.828 -14.406 -17.266 1 96.81 352 ILE B CA 1
ATOM 5698 C C . ILE B 1 352 ? 13.609 -13.367 -16.172 1 96.81 352 ILE B C 1
ATOM 5700 O O . ILE B 1 352 ? 12.727 -12.516 -16.281 1 96.81 352 ILE B O 1
ATOM 5704 N N . ASN B 1 353 ? 14.383 -13.445 -15.047 1 96.44 353 ASN B N 1
ATOM 5705 C CA . ASN B 1 353 ? 14.195 -12.523 -13.93 1 96.44 353 ASN B CA 1
ATOM 5706 C C . ASN B 1 353 ? 14.383 -11.07 -14.367 1 96.44 353 ASN B C 1
ATOM 5708 O O . ASN B 1 353 ? 15.383 -10.742 -15.016 1 96.44 353 ASN B O 1
ATOM 5712 N N . LYS B 1 354 ? 13.445 -10.195 -14.047 1 94.62 354 LYS B N 1
ATOM 5713 C CA . LYS B 1 354 ? 13.414 -8.773 -14.367 1 94.62 354 LYS B CA 1
ATOM 5714 C C . LYS B 1 354 ? 13.344 -8.547 -15.875 1 94.62 354 LYS B C 1
ATOM 5716 O O . LYS B 1 354 ? 13.414 -7.41 -16.344 1 94.62 354 LYS B O 1
ATOM 5721 N N . THR B 1 355 ? 13.203 -9.586 -16.703 1 96.25 355 THR B N 1
ATOM 5722 C CA . THR B 1 355 ? 13.125 -9.469 -18.156 1 96.25 355 THR B CA 1
ATOM 5723 C C . THR B 1 355 ? 11.789 -9.984 -18.672 1 96.25 355 THR B C 1
ATOM 5725 O O . THR B 1 355 ? 11.141 -9.344 -19.516 1 96.25 355 THR B O 1
ATOM 5728 N N . GLY B 1 356 ? 11.414 -11.219 -18.172 1 97.88 356 GLY B N 1
ATOM 5729 C CA . GLY B 1 356 ? 10.156 -11.82 -18.594 1 97.88 356 GLY B CA 1
ATOM 5730 C C . GLY B 1 356 ? 10.289 -12.641 -19.875 1 97.88 356 GLY B C 1
ATOM 5731 O O . GLY B 1 356 ? 11.398 -12.891 -20.344 1 97.88 356 GLY B O 1
ATOM 5732 N N . ILE B 1 357 ? 9.195 -13.18 -20.344 1 98.5 357 ILE B N 1
ATOM 5733 C CA . ILE B 1 357 ? 9.086 -13.914 -21.594 1 98.5 357 ILE B CA 1
ATOM 5734 C C . ILE B 1 357 ? 8.508 -13.008 -22.688 1 98.5 357 ILE B C 1
ATOM 5736 O O . ILE B 1 357 ? 7.402 -12.484 -22.531 1 98.5 357 ILE B O 1
ATOM 5740 N N . LYS B 1 358 ? 9.305 -12.758 -23.672 1 98.31 358 LYS B N 1
ATOM 5741 C CA . LYS B 1 358 ? 8.805 -12.008 -24.812 1 98.31 358 LYS B CA 1
ATOM 5742 C C . LYS B 1 358 ? 7.883 -12.859 -25.672 1 98.31 358 LYS B C 1
ATOM 5744 O O . LYS B 1 358 ? 8.242 -13.977 -26.062 1 98.31 358 LYS B O 1
ATOM 5749 N N . PRO B 1 359 ? 6.73 -12.328 -25.969 1 98.69 359 PRO B N 1
ATOM 5750 C CA . PRO B 1 359 ? 5.824 -13.125 -26.797 1 98.69 359 PRO B CA 1
ATOM 5751 C C . PRO B 1 359 ? 6.312 -13.266 -28.234 1 98.69 359 PRO B C 1
ATOM 5753 O O . PRO B 1 359 ? 7.129 -12.469 -28.688 1 98.69 359 PRO B O 1
ATOM 5756 N N . ASP B 1 360 ? 5.848 -14.312 -28.859 1 98.38 360 ASP B N 1
ATOM 5757 C CA . ASP B 1 360 ? 6.133 -14.492 -30.281 1 98.38 360 ASP B CA 1
ATOM 5758 C C . ASP B 1 360 ? 5.375 -13.469 -31.125 1 98.38 360 ASP B C 1
ATOM 5760 O O . ASP B 1 360 ? 5.895 -12.977 -32.125 1 98.38 360 ASP B O 1
ATOM 5764 N N . ILE B 1 361 ? 4.164 -13.273 -30.734 1 98.25 361 ILE B N 1
ATOM 5765 C CA . ILE B 1 361 ? 3.316 -12.25 -31.344 1 98.25 361 ILE B CA 1
ATOM 5766 C C . ILE B 1 361 ? 2.967 -11.195 -30.297 1 98.25 361 ILE B C 1
ATOM 5768 O O . ILE B 1 361 ? 2.184 -11.453 -29.375 1 98.25 361 ILE B O 1
ATOM 5772 N N . GLU B 1 362 ? 3.572 -10 -30.453 1 98.06 362 GLU B N 1
ATOM 5773 C CA . GLU B 1 362 ? 3.354 -8.922 -29.5 1 98.06 362 GLU B CA 1
ATOM 5774 C C . GLU B 1 362 ? 2.102 -8.125 -29.844 1 98.06 362 GLU B C 1
ATOM 5776 O O . GLU B 1 362 ? 1.989 -7.578 -30.938 1 98.06 362 GLU B O 1
ATOM 5781 N N . VAL B 1 363 ? 1.163 -8.125 -28.922 1 97.44 363 VAL B N 1
ATOM 5782 C CA . VAL B 1 363 ? -0.07 -7.363 -29.094 1 97.44 363 VAL B CA 1
ATOM 5783 C C . VAL B 1 363 ? -0.517 -6.809 -27.734 1 97.44 363 VAL B C 1
ATOM 5785 O O . VAL B 1 363 ? -0.781 -7.566 -26.797 1 97.44 363 VAL B O 1
ATOM 5788 N N . SER B 1 364 ? -0.599 -5.445 -27.672 1 94.88 364 SER B N 1
ATOM 5789 C CA . SER B 1 364 ? -1.139 -4.805 -26.484 1 94.88 364 SER B CA 1
ATOM 5790 C C . SER B 1 364 ? -2.664 -4.805 -26.5 1 94.88 364 SER B C 1
ATOM 5792 O O . SER B 1 364 ? -3.279 -4.758 -27.562 1 94.88 364 SER B O 1
ATOM 5794 N N . LEU B 1 365 ? -3.174 -4.914 -25.297 1 92.69 365 LEU B N 1
ATOM 5795 C CA . LEU B 1 365 ? -4.625 -4.785 -25.219 1 92.69 365 LEU B CA 1
ATOM 5796 C C . LEU B 1 365 ? -5.078 -3.414 -25.703 1 92.69 365 LEU B C 1
ATOM 5798 O O . LEU B 1 365 ? -4.457 -2.4 -25.375 1 92.69 365 LEU B O 1
ATOM 5802 N N . ASP B 1 366 ? -6.141 -3.471 -26.375 1 90.25 366 ASP B N 1
ATOM 5803 C CA . ASP B 1 366 ? -6.68 -2.211 -26.875 1 90.25 366 ASP B CA 1
ATOM 5804 C C . ASP B 1 366 ? -6.988 -1.248 -25.734 1 90.25 366 ASP B C 1
ATOM 5806 O O . ASP B 1 366 ? -7.605 -1.636 -24.734 1 90.25 366 ASP B O 1
ATOM 5810 N N . THR B 1 367 ? -6.586 0.008 -25.875 1 84.81 367 THR B N 1
ATOM 5811 C CA . THR B 1 367 ? -6.715 1.024 -24.844 1 84.81 367 THR B CA 1
ATOM 5812 C C . THR B 1 367 ? -8.18 1.202 -24.438 1 84.81 367 THR B C 1
ATOM 5814 O O . THR B 1 367 ? -8.477 1.524 -23.281 1 84.81 367 THR B O 1
ATOM 5817 N N . SER B 1 368 ? -9.086 0.981 -25.375 1 84.31 368 SER B N 1
ATOM 5818 C CA . SER B 1 368 ? -10.508 1.128 -25.094 1 84.31 368 SER B CA 1
ATOM 5819 C C . SER B 1 368 ? -11 0.068 -24.125 1 84.31 368 SER B C 1
ATOM 5821 O O . SER B 1 368 ? -12.062 0.22 -23.516 1 84.31 368 SER B O 1
ATOM 5823 N N . LEU B 1 369 ? -10.148 -0.957 -24.031 1 84.69 369 LEU B N 1
ATOM 5824 C CA . LEU B 1 369 ? -10.562 -2.076 -23.188 1 84.69 369 LEU B CA 1
ATOM 5825 C C . LEU B 1 369 ? -9.922 -1.992 -21.812 1 84.69 369 LEU B C 1
ATOM 5827 O O . LEU B 1 369 ? -10.305 -2.729 -20.891 1 84.69 369 LEU B O 1
ATOM 5831 N N . LEU B 1 370 ? -9.047 -1.089 -21.562 1 79.81 370 LEU B N 1
ATOM 5832 C CA . LEU B 1 370 ? -8.258 -1.03 -20.328 1 79.81 370 LEU B CA 1
ATOM 5833 C C . LEU B 1 370 ? -9.133 -0.651 -19.141 1 79.81 370 LEU B C 1
ATOM 5835 O O . LEU B 1 370 ? -8.844 -1.043 -18.016 1 79.81 370 LEU B O 1
ATOM 5839 N N . ASN B 1 371 ? -10.109 0.082 -19.375 1 73.5 371 ASN B N 1
ATOM 5840 C CA . ASN B 1 371 ? -10.945 0.563 -18.281 1 73.5 371 ASN B CA 1
ATOM 5841 C C . ASN B 1 371 ? -12.125 -0.369 -18.016 1 73.5 371 ASN B C 1
ATOM 5843 O O . ASN B 1 371 ? -12.914 -0.136 -17.109 1 73.5 371 ASN B O 1
ATOM 5847 N N . LYS B 1 372 ? -12.195 -1.419 -18.844 1 70.69 372 LYS B N 1
ATOM 5848 C CA . LYS B 1 372 ? -13.266 -2.389 -18.641 1 70.69 372 LYS B CA 1
ATOM 5849 C C . LYS B 1 372 ? -12.828 -3.494 -17.672 1 70.69 372 LYS B C 1
ATOM 5851 O O . LYS B 1 372 ? -11.648 -3.83 -17.609 1 70.69 372 LYS B O 1
ATOM 5856 N N . ASN B 1 373 ? -13.867 -3.943 -16.969 1 73.25 373 ASN B N 1
ATOM 5857 C CA . ASN B 1 373 ? -13.594 -5.16 -16.219 1 73.25 373 ASN B CA 1
ATOM 5858 C C . ASN B 1 373 ? -13.336 -6.348 -17.141 1 73.25 373 ASN B C 1
ATOM 5860 O O . ASN B 1 373 ? -13.992 -6.492 -18.172 1 73.25 373 ASN B O 1
ATOM 5864 N N . LYS B 1 374 ? -12.453 -7.098 -16.844 1 74.5 374 LYS B N 1
ATOM 5865 C CA . LYS B 1 374 ? -12.023 -8.219 -17.672 1 74.5 374 LYS B CA 1
ATOM 5866 C C . LYS B 1 374 ? -13.195 -9.125 -18.031 1 74.5 374 LYS B C 1
ATOM 5868 O O . LYS B 1 374 ? -13.273 -9.648 -19.141 1 74.5 374 LYS B O 1
ATOM 5873 N N . ASP B 1 375 ? -14.086 -9.266 -17.062 1 70.94 375 ASP B N 1
ATOM 5874 C CA . ASP B 1 375 ? -15.227 -10.156 -17.25 1 70.94 375 ASP B CA 1
ATOM 5875 C C . ASP B 1 375 ? -16.219 -9.562 -18.25 1 70.94 375 ASP B C 1
ATOM 5877 O O . ASP B 1 375 ? -17.078 -10.273 -18.781 1 70.94 375 ASP B O 1
ATOM 5881 N N . GLU B 1 376 ? -15.992 -8.328 -18.578 1 77.94 376 GLU B N 1
ATOM 5882 C CA . GLU B 1 376 ? -16.906 -7.641 -19.5 1 77.94 376 GLU B CA 1
ATOM 5883 C C . GLU B 1 376 ? -16.359 -7.664 -20.922 1 77.94 376 GLU B C 1
ATOM 5885 O O . GLU B 1 376 ? -17.109 -7.383 -21.875 1 77.94 376 GLU B O 1
ATOM 5890 N N . ILE B 1 377 ? -15.18 -8.047 -21.031 1 86.75 377 ILE B N 1
ATOM 5891 C CA . ILE B 1 377 ? -14.586 -8.094 -22.359 1 86.75 377 ILE B CA 1
ATOM 5892 C C . ILE B 1 377 ? -15.016 -9.375 -23.078 1 86.75 377 ILE B C 1
ATOM 5894 O O . ILE B 1 377 ? -14.68 -10.477 -22.641 1 86.75 377 ILE B O 1
ATOM 5898 N N . THR B 1 378 ? -15.773 -9.211 -24.156 1 89.56 378 THR B N 1
ATOM 5899 C CA . THR B 1 378 ? -16.219 -10.367 -24.922 1 89.56 378 THR B CA 1
ATOM 5900 C C . THR B 1 378 ? -15.062 -10.945 -25.734 1 89.56 378 THR B C 1
ATOM 5902 O O . THR B 1 378 ? -14.078 -10.25 -26.016 1 89.56 378 THR B O 1
ATOM 5905 N N . HIS B 1 379 ? -15.203 -12.211 -26.156 1 92.75 379 HIS B N 1
ATOM 5906 C CA . HIS B 1 379 ? -14.18 -12.867 -26.953 1 92.75 379 HIS B CA 1
ATOM 5907 C C . HIS B 1 379 ? -13.93 -12.125 -28.266 1 92.75 379 HIS B C 1
ATOM 5909 O O . HIS B 1 379 ? -12.789 -12.039 -28.719 1 92.75 379 HIS B O 1
ATOM 5915 N N . ASP B 1 380 ? -14.953 -11.469 -28.75 1 91.69 380 ASP B N 1
ATOM 5916 C CA . ASP B 1 380 ? -14.836 -10.773 -30.031 1 91.69 380 ASP B CA 1
ATOM 5917 C C . ASP B 1 380 ? -14.086 -9.453 -29.875 1 91.69 380 ASP B C 1
ATOM 5919 O O . ASP B 1 380 ? -13.352 -9.047 -30.781 1 91.69 380 ASP B O 1
ATOM 5923 N N . GLU B 1 381 ? -14.211 -8.883 -28.828 1 93.25 381 GLU B N 1
ATOM 5924 C CA . GLU B 1 381 ? -13.586 -7.582 -28.594 1 93.25 381 GLU B CA 1
ATOM 5925 C C . GLU B 1 381 ? -12.148 -7.738 -28.125 1 93.25 381 GLU B C 1
ATOM 5927 O O . GLU B 1 381 ? -11.359 -6.793 -28.188 1 93.25 381 GLU B O 1
ATOM 5932 N N . ASP B 1 382 ? -11.875 -8.914 -27.656 1 95.88 382 ASP B N 1
ATOM 5933 C CA . ASP B 1 382 ? -10.555 -9.188 -27.109 1 95.88 382 ASP B CA 1
ATOM 5934 C C . ASP B 1 382 ? -9.516 -9.352 -28.219 1 95.88 382 ASP B C 1
ATOM 5936 O O . ASP B 1 382 ? -9.336 -10.453 -28.734 1 95.88 382 ASP B O 1
ATOM 5940 N N . ASN B 1 383 ? -8.828 -8.227 -28.5 1 96.44 383 ASN B N 1
ATOM 5941 C CA . ASN B 1 383 ? -7.91 -8.227 -29.641 1 96.44 383 ASN B CA 1
ATOM 5942 C C . ASN B 1 383 ? -6.742 -9.18 -29.422 1 96.44 383 ASN B C 1
ATOM 5944 O O . ASN B 1 383 ? -6.172 -9.711 -30.375 1 96.44 383 ASN B O 1
ATOM 5948 N N . GLN B 1 384 ? -6.395 -9.406 -28.172 1 97.44 384 GLN B N 1
ATOM 5949 C CA . GLN B 1 384 ? -5.328 -10.367 -27.891 1 97.44 384 GLN B CA 1
ATOM 5950 C C . GLN B 1 384 ? -5.797 -11.797 -28.141 1 97.44 384 GLN B C 1
ATOM 5952 O O . GLN B 1 384 ? -5.074 -12.594 -28.75 1 97.44 384 GLN B O 1
ATOM 5957 N N . LEU B 1 385 ? -6.965 -12.125 -27.703 1 97.5 385 LEU B N 1
ATOM 5958 C CA . LEU B 1 385 ? -7.543 -13.438 -27.984 1 97.5 385 LEU B CA 1
ATOM 5959 C C . LEU B 1 385 ? -7.711 -13.648 -29.484 1 97.5 385 LEU B C 1
ATOM 5961 O O . LEU B 1 385 ? -7.434 -14.734 -29.984 1 97.5 385 LEU B O 1
ATOM 5965 N N . GLN B 1 386 ? -8.141 -12.602 -30.188 1 97.31 386 GLN B N 1
ATOM 5966 C CA . GLN B 1 386 ? -8.32 -12.703 -31.625 1 97.31 386 GLN B CA 1
ATOM 5967 C C . GLN B 1 386 ? -7.004 -13.031 -32.312 1 97.31 386 GLN B C 1
ATOM 5969 O O . GLN B 1 386 ? -6.977 -13.812 -33.281 1 97.31 386 GLN B O 1
ATOM 5974 N N . GLU B 1 387 ? -5.965 -12.453 -31.844 1 97.88 387 GLU B N 1
ATOM 5975 C CA . GLU B 1 387 ? -4.66 -12.75 -32.438 1 97.88 387 GLU B CA 1
ATOM 5976 C C . GLU B 1 387 ? -4.246 -14.195 -32.125 1 97.88 387 GLU B C 1
ATOM 5978 O O . GLU B 1 387 ? -3.607 -14.836 -32.969 1 97.88 387 GLU B O 1
ATOM 5983 N N . ALA B 1 388 ? -4.547 -14.664 -30.953 1 98.19 388 ALA B N 1
ATOM 5984 C CA . ALA B 1 388 ? -4.254 -16.062 -30.609 1 98.19 388 ALA B CA 1
ATOM 5985 C C . ALA B 1 388 ? -5.051 -17.016 -31.484 1 98.19 388 ALA B C 1
ATOM 5987 O O . ALA B 1 388 ? -4.539 -18.062 -31.906 1 98.19 388 ALA B O 1
ATOM 5988 N N . LEU B 1 389 ? -6.273 -16.641 -31.766 1 97.69 389 LEU B N 1
ATOM 5989 C CA . LEU B 1 389 ? -7.113 -17.438 -32.656 1 97.69 389 LEU B CA 1
ATOM 5990 C C . LEU B 1 389 ? -6.508 -17.547 -34.031 1 97.69 389 LEU B C 1
ATOM 5992 O O . LEU B 1 389 ? -6.461 -18.625 -34.625 1 97.69 389 LEU B O 1
ATOM 5996 N N . LYS B 1 390 ? -6.02 -16.469 -34.5 1 96.88 390 LYS B N 1
ATOM 5997 C CA . LYS B 1 390 ? -5.355 -16.469 -35.812 1 96.88 390 LYS B CA 1
ATOM 5998 C C . LYS B 1 390 ? -4.113 -17.359 -35.781 1 96.88 390 LYS B C 1
ATOM 6000 O O . LYS B 1 390 ? -3.838 -18.062 -36.75 1 96.88 390 LYS B O 1
ATOM 6005 N N . ALA B 1 391 ? -3.434 -17.281 -34.719 1 97 391 ALA B N 1
ATOM 6006 C CA . ALA B 1 391 ? -2.176 -18.016 -34.594 1 97 391 ALA B CA 1
ATOM 6007 C C . ALA B 1 391 ? -2.41 -19.516 -34.656 1 97 391 ALA B C 1
ATOM 6009 O O . ALA B 1 391 ? -1.654 -20.25 -35.312 1 97 391 ALA B O 1
ATOM 6010 N N . VAL B 1 392 ? -3.434 -20.016 -34.031 1 96.75 392 VAL B N 1
ATOM 6011 C CA . VAL B 1 392 ? -3.664 -21.453 -33.969 1 96.75 392 VAL B CA 1
ATOM 6012 C C . VAL B 1 392 ? -4.273 -21.922 -35.281 1 96.75 392 VAL B C 1
ATOM 6014 O O . VAL B 1 392 ? -4.191 -23.109 -35.656 1 96.75 392 VAL B O 1
ATOM 6017 N N . GLU B 1 393 ? -4.891 -21.031 -36 1 93.19 393 GLU B N 1
ATOM 6018 C CA . GLU B 1 393 ? -5.465 -21.391 -37.312 1 93.19 393 GLU B CA 1
ATOM 6019 C C . GLU B 1 393 ? -4.387 -21.5 -38.375 1 93.19 393 GLU B C 1
ATOM 6021 O O . GLU B 1 393 ? -4.531 -22.266 -39.344 1 93.19 393 GLU B O 1
ATOM 6026 N N . LYS B 1 394 ? -3.434 -20.75 -38.188 1 85.75 394 LYS B N 1
ATOM 6027 C CA . LYS B 1 394 ? -2.336 -20.766 -39.156 1 85.75 394 LYS B CA 1
ATOM 6028 C C . LYS B 1 394 ? -1.484 -22.031 -39 1 85.75 394 LYS B C 1
ATOM 6030 O O . LYS B 1 394 ? -0.874 -22.5 -39.969 1 85.75 394 LYS B O 1
ATOM 6035 N N . GLU B 1 395 ? -1.462 -22.453 -37.812 1 74.19 395 GLU B N 1
ATOM 6036 C CA . GLU B 1 395 ? -0.625 -23.625 -37.531 1 74.19 395 GLU B CA 1
ATOM 6037 C C . GLU B 1 395 ? -1.312 -24.906 -37.969 1 74.19 395 GLU B C 1
ATOM 6039 O O . GLU B 1 395 ? -2.531 -25.047 -37.844 1 74.19 395 GLU B O 1
ATOM 6044 N N . LYS B 1 396 ? -0.884 -25.531 -39.188 1 57.25 396 LYS B N 1
ATOM 6045 C CA . LYS B 1 396 ? -1.395 -26.766 -39.781 1 57.25 396 LYS B CA 1
ATOM 6046 C C . LYS B 1 396 ? -0.989 -27.984 -38.938 1 57.25 396 LYS B C 1
ATOM 6048 O O . LYS B 1 396 ? 0.107 -28.016 -38.375 1 57.25 396 LYS B O 1
#

Sequence (792 aa):
MKNKEFWKGAVAGALVVTCIGTGVFAGTGLAAKGTALGDRKCTSKLAYLEELIDRYYLGDKDEEKLQEGLYAGLLYGLDDPYSRYYTEEEYDSENSSNEGSYVGIGILMEKNKEGGVKIVECYEGGPGEKAGLEEGDIISAIDGEDITEDEVSDVADIVRNSDKDSVVLTVHREGAEDAMEITVPVTDVELPSVFHEMLGSKIGYIRITQFTGVTGEQYQEAFDDLQKQGMEKMIVDLRDNPGGLLDSVCDVLRKILPEGLIVYTEDKDGNREEEKCDGKNELRIPLAVLVNESSASASEIFAGAVQDYGIGTIVGTTTYGKGVVQSIRQLSDGSAIKLTVANYYTPKGNNINKTGIKPDIEVSLDTSLLNKNKDEITHDEDNQLQEALKAVEKEKMKNKEFWKGAVAGALVVTCIGTGVFAGTGLAAKGTALGDRKCTSKLAYLEELIDRYYLGDKDEEKLQEGLYAGLLYGLDDPYSRYYTEEEYDSENSSNEGSYVGIGILMEKNKEGGVKIVECYEGGPGEKAGLEEGDIISAIDGEDITEDEVSDVADIVRNSDKDSVVLTVHREGAEDAMEITVPVTDVELPSVFHEMLGSKIGYIRITQFTGVTGEQYQEAFDDLQKQGMEKMIVDLRDNPGGLLDSVCDVLRKILPEGLIVYTEDKDGNREEEKCDGKNELRIPLAVLVNESSASASEIFAGAVQDYGIGTIVGTTTYGKGVVQSIRQLSDGSAIKLTVANYYTPKGNNINKTGIKPDIEVSLDTSLLNKNKDEITHDEDNQLQEALKAVEKEK

InterPro domains:
  IPR001478 PDZ domain [PS50106] (97-174)
  IPR001478 PDZ domain [SM00228] (101-175)
  IPR004447 C-terminal-processing peptidase S41A [TIGR00225] (61-376)
  IPR004447 C-terminal-processing peptidase S41A [cd07560] (201-363)
  IPR005151 Tail specific protease [PF03572] (202-363)
  IPR005151 Tail specific protease [SM00245] (177-364)
  IPR029045 ClpP/crotonase-like domain superfamily [SSF52096] (52-369)
  IPR036034 PDZ superfamily [G3DSA:2.30.42.10] (103-191)
  IPR036034 PDZ superfamily [SSF50156] (99-183)
  IPR041489 PDZ domain 6 [PF17820] (122-173)
  IPR055210 Activating protease CtpA/B, N-terminal domain [PF22694] (44-89)

pLDDT: mean 87.44, std 17.62, range [17.64, 98.88]

Nearest PDB structures (foldseek):
  4c2c-assembly1_A  TM=6.998E-01  e=2.861E-38  Bacillus subtilis subsp. subtilis str. 168
  4c2g-assembly1_A-2  TM=7.035E-01  e=2.054E-37  Bacillus subtilis subsp. subtilis str. 168
  4c2f-assembly1_A  TM=7.086E-01  e=4.587E-36  Bacillus subtilis subsp. subtilis str. 168
  4c2e-assembly1_B  TM=5.627E-01  e=6.925E-34  Bacillus subtilis subsp. subtilis str. 168
  4c2d-assembly2_D  TM=8.861E-01  e=1.376E-23  Bacillus subtilis subsp. subtilis str. 168

Foldseek 3Di:
DDDPDDPPPPPLQFQADADADAPAPPCPPPPDDPDCCNDPVNVVVVVVVVVCCVVPPPDDDDPVVVVQVVQQVVQVVVVDPFWGWFDLVRVLVVQCVQQQKAFFQQFDWAQDPQFAIFTQDHDPPGQCVVQPHDHGKGWQDKQRHGCRPPHPVVVRCCGRVDPDQWIWTFIDDPPDPHTDTTITGGGIDGHDQWDWDQDPPLEIEIEGQEQHSCQLVNLVVSVVVSVVVPHQHYEYEQELYSYHYLVRLLSNCLQADAWAWLKWKAFPVGDIDTRTHNRPNHHDHEYEYEYEQNRHDSSLSNVLQCVVRVRYFYFEAFYNAQQWHWYWYAYPNSMIIIDGTIGMAGRVGDGRHRNGDGGPHYDYFDPVCVPPDPVPQDCVNGVRNVVRVVRSVVVD/DDDDPDPPPVPQAFQADADADAPDPPCPPPPDDPDCCNDPVNVVVVVVVVVCCVVPPPDDDDPVVVVQVVQQVVQVVVVDPFWGWFDLVRVLVVQCVQQQKAFFQQFDWAQDPQFAIFTQDHDPPGQCVVQPHDHGKGWQDKQRHGCRPPHPVVVRCCGRVDPDQWIWTFIDDPPDPHTDTTITGGGIDGHDQWDWDQDPPLEIEIEGQEQHSCQLVNLVVSVVVSVVVPHQHYEYEQELYSYHYLVRLLSNCLQADAWAWLKWKAFPVGDIDTRTHNRPNHHDHEYEYEYEQNRHDSSLSNVLQCVVRVRYFYFEAFYNAQQWHWYWYAYPNSMIIIDGTIGMAGRVGDGRHRNGDGGPHYDYFDPVCVPPDPVPQDCVNGVRNVVRVVRSVVVD

Organism: NCBI:txid418240

Radius of gyration: 30.92 Å; Cα contacts (8 Å, |Δi|>4): 1835; chains: 2; bounding box: 74×84×72 Å

Secondary structure (DSSP, 8-state):
---------------EEE--------------TTSGGG-HHHHHHHHHHHHHHHHH-SS---HHHHHHHHHHHHHHTT--TT-EEE-HHHHHHHHHHHHTEEEE-SEEEEE-TTSSEEEEEEPTTSHHHHHT--TT-EEEEETTEE-TT--HHHHHHHHHT--SSEEEEEEE-TT-SS-EEEEEE-EEEEPP-EEEEEEGGGEEEEEE--B-TTHHHHHHHHHHHHHHTT--EEEEE-TT---BBHHHHHHHHTTTPPSEEEEEEEETT--EEEEEE--TT---S-EEEEE-TT--THHHHHHHHHHHHTSSEEEES------EEEEEEE-TTS-EEEEEEEEEE-TT--B-TTT----SEE-PPPGGGTTS-GGG--TTT-HHHHHHHHHHHH--/---------------EEE--------------TTSGGG-HHHHHHHHHHHHHHHHH-SS---HHHHHHHHHHHHHHTT--TT-EEE-HHHHHHHHHHHHTEEEE-SEEEEE-TTSSEEEEEEPTTSHHHHHT--TT-EEEEETTEE-TT--HHHHHHHHHT--SSEEEEEEE-TT-SS-EEEEEE-EEEEPP-EEEEEEGGGEEEEEE--B-TTHHHHHHHHHHHHHHTT--EEEEE-TT---BBHHHHHHHHTTTPPSEEEEEEEETT--EEEEEE--TT---S-EEEEE-TT--THHHHHHHHHHHHTSSEEEES------EEEEEEE-TTS-EEEEEEEEEE-TT--B-TTT----SEE-PPPGGGTTS-GGG--TTT-HHHHHHHHHHHH--

Solvent-accessible surface area (backbone atoms only — not comparable to full-atom values): 40155 Å² total; per-residue (Å²): 148,72,87,78,73,77,83,69,67,78,64,72,28,51,18,38,46,73,48,80,52,75,54,73,78,75,70,72,75,72,76,54,92,83,41,57,73,47,34,63,68,47,48,38,49,51,52,50,52,50,48,49,44,70,72,42,34,44,68,74,80,46,62,68,41,26,42,51,16,27,52,32,12,38,33,50,20,53,76,40,97,77,28,37,52,29,51,42,68,54,33,53,52,49,51,29,57,47,41,24,31,40,64,26,42,27,62,42,71,39,73,31,93,92,44,10,35,26,28,70,37,48,39,85,88,16,40,21,36,77,48,65,53,48,61,62,27,30,38,42,24,51,69,82,40,79,36,40,85,47,50,56,69,54,53,49,46,53,57,49,68,40,90,49,63,52,46,38,31,35,32,43,41,87,91,51,90,61,73,40,77,40,64,26,43,46,38,79,24,73,53,87,31,56,45,67,48,80,46,78,92,37,25,26,36,37,36,40,55,37,28,16,64,48,29,35,60,45,43,51,52,46,51,51,54,35,50,75,72,52,47,59,30,37,35,38,36,28,53,63,6,27,10,17,27,51,69,25,42,49,51,46,44,37,52,40,34,57,62,42,63,43,35,35,33,35,32,73,86,65,51,73,48,77,42,71,26,83,26,85,38,44,60,88,47,34,31,19,36,35,34,19,57,50,12,14,20,27,40,42,49,53,51,38,29,34,49,67,71,62,63,32,45,34,26,15,33,45,23,47,15,48,26,50,30,27,34,37,32,46,41,81,85,51,22,28,42,34,33,41,30,26,40,37,24,31,55,82,63,49,69,27,52,80,62,24,52,73,37,77,44,76,39,74,72,53,74,88,52,67,84,48,57,73,91,69,58,47,75,84,71,30,59,46,56,48,50,35,53,51,53,33,66,67,46,128,136,89,79,77,83,71,83,73,69,78,66,74,28,52,18,39,45,73,45,81,53,75,54,74,77,74,69,72,75,72,78,55,92,84,42,58,72,47,34,62,69,50,47,38,50,51,50,50,52,51,48,50,42,70,72,42,35,45,68,75,80,47,62,67,41,27,42,52,16,27,53,32,11,38,32,51,22,52,76,40,96,77,28,37,52,30,51,41,68,53,34,53,53,50,50,28,57,47,40,24,30,40,64,26,42,27,61,42,69,40,73,31,93,91,44,8,36,27,26,71,36,48,38,84,90,17,40,22,36,76,47,64,52,49,61,62,26,30,38,41,24,51,67,82,40,78,36,42,84,48,50,57,68,54,52,49,45,54,57,48,67,41,91,50,64,52,45,38,31,35,31,43,41,87,92,51,89,63,74,39,78,42,63,26,44,46,40,79,24,74,54,87,30,56,46,66,48,79,45,78,94,36,25,26,36,37,38,41,52,36,28,16,65,48,28,36,60,46,44,52,53,45,51,51,52,34,49,75,73,52,46,58,30,39,36,40,37,28,53,64,6,28,11,16,27,51,68,24,42,49,52,48,43,37,51,40,34,57,63,42,63,42,34,34,33,35,31,73,86,63,53,73,48,78,41,72,25,82,26,84,38,43,59,88,47,35,30,18,36,36,34,19,58,51,12,13,20,27,41,42,49,54,52,38,29,36,49,66,72,61,63,35,46,36,29,14,32,44,22,47,15,48,26,50,31,27,34,35,33,45,41,82,84,51,22,29,42,33,33,41,30,25,40,37,25,30,54,83,62,49,68,26,52,81,63,24,52,74,36,76,43,76,38,77,71,53,74,88,52,68,85,49,58,72,91,70,56,47,73,85,71,30,60,44,56,49,52,35,52,53,53,32,66,68,48,126